Protein AF-0000000085984345 (afdb_homodimer)

Radius of gyration: 31.57 Å; Cα contacts (8 Å, |Δi|>4): 1720; chains: 2; bounding box: 68×81×98 Å

Foldseek 3Di:
DDDQLPFEEEEEALFLLRLLLLLLSLVVNHAYEYEAQADDLVPDDPDQFQFDKFKAFPLLQVLCVSSPNDPVNVCVFWAWAQWAWEAFQVGDIDTDGPDPVRDTIIIHTRSVSSVVSNVSSVVRPRYDYHYNKAWDDADQVFQKTWIAHNVGDIDIDGGQAYEYPHAQPTPHVVRVVPDPPKDKDKDWDQKFKAKAKFAAPPVQAAPDDQNHWYKQADQFKIKIWHHGPRRMIIMMIIGGPVVLVVPPDLVSVVVVCNRRPVVVCVRRDSVRSSVRSVVDDTDIAMFMAMPAQARQLYYGYAFNSHTRADPLLSCRSSLRSSLSVLLSVLCVVVVNPSRRSSVVSRVPRRVLSVLVRVVSVVSVVLSNCVVPPVSVVVVVVLVVVCVVVVPQRDDLSCPVRHHPDRNVVSVVSVVVVVVVVVVVVVVVVVVVVVVVVVVVVVVVVVD/DDDQLNFEEEEEALFLLRLLLLLLSLVVNHAYEYEAQADDLVPDDPDFPLFDKFKAFPLLQVLCVSSPNDPVNVCVWWAWAQWAWEAFQVGDIDTDGPDPVRDTIIIHTRSVSSVVSNVSSVVRPRYHYHYNKAWDAADQVFQKTWIAHNVRDIDIDGGQAYEYPHAQPTPHVVRVVPDPPKDKDKDWDQKFKGKAKFAADPVQAAPDDQNHWYKQADQFKIKIWHHGPRRMIIMMIIGGPVVLVVPPDLVSVVVVCNRRPVVVCVRRDSVRSSVRSVVDDTDMAMFMAMPAQARQLYYGYAFNSHTRADPLLSCRSSLRSSLSVLLSVLCVVVVNPSRRSSVVSRVPRRVLSVLVRVVSVVSVVLSNCVVPPVSVVVVVVLVVVCVVVVPQRDDLSCCVRHHPDRNVVSVVSVVVVVVVVVVVVVVVVVVVVVVVVVVVVVVVVVD

pLDDT: mean 86.75, std 11.7, range [40.88, 98.38]

Secondary structure (DSSP, 8-state):
---GGG-EEEEE--SHHHHHHHHHHHHTT-EEEEEESS--GGGS---GGG---EEE-HHHHHHHHHTT--HHHHHTTEEEE-EEEEE-TTS-EEEEES-TT---EEEE-HHHHHHHHHHHHHTSTTEEEEES-EEEEEETTTTEEEEE-TTS-EEEEE-SEEEE---TT-HHHHHHHTSTT-EEEEEEEEEEEEEEEEPPPTTS--SS-TTEEEEEE-SS-EEEEEE-TTS-EEEEEEEEHHHHHH--SHHHHHHHHHHH-HHHHHHH-HHHHHHHHHTSPPEEEEEEEEE-SEETTTEEE-THHHH---TTSS-HHHHHHHHHHHHHHHHHHTTT-HHHHHHHHHHHHHHHHHHHHHHHHHHHHHHHTTT-HHHHHHHHHHHHHHHH-TTT---HHHHHHH----HHHHHHHHHHHHHHHHHHHHHHHHHHHHHHHHHHHHHHTT-/---GGG-EEEEE--SHHHHHHHHHHHHTT-EEEEE-SS--GGGS---TTS---EEE-HHHHHHHHHTT--HHHHHTTEEEE-EEEEE-TTS-EEEEES-TT---EEEE-HHHHHHHHHHHHHTSTTEEEE-S-EEEEEETTTTEEEEE-TTS-EEEEE-SEEEE---TT-HHHHHHHTSTT-EEEEEEEEEEEEEEEEPPPTTS--SS-TTEEEEEE-SS-EEEEEE-TTS-EEEEEEEEHHHHHH--SHHHHHHHHHHH-HHHHHHH-HHHHHHHHHTSPPEEEEEEEEE-SEETTTEEE-THHHH---TTSS-HHHHHHHHHHHHHHHHHHTTT-HHHHHHHHHHHHHHHHHHHHHHHHHHHHHHHTTT-HHHHHHHHHHHHHHHH-TTT---HHHHHHH----HHHHHHHHHHHHHHHHHHHHHHHHHHHHHHHHHHHHHHTT-

InterPro domains:
  IPR002938 FAD-binding domain [PF01494] (7-332)
  IPR036188 FAD/NAD(P)-binding domain superfamily [G3DSA:3.50.50.60] (2-369)
  IPR036188 FAD/NAD(P)-binding domain superfamily [SSF51905] (7-394)

Nearest PDB structures (foldseek):
  6lke-assembly1_B  TM=9.687E-01  e=5.334E-51  Rattus norvegicus
  6lkd-assembly1_A  TM=9.455E-01  e=2.409E-50  Rattus norvegicus
  6lke-assembly1_A  TM=9.393E-01  e=3.614E-50  Rattus norvegicus
  6fp1-assembly2_B  TM=9.325E-01  e=5.850E-42  Pseudomonas fluorescens
  6fph-assembly2_B  TM=9.298E-01  e=3.898E-42  Pseudomonas fluorescens

Sequence (894 aa):
MNDQKDIQVTIIGGGLVGSLCAFMLGNKGIRVKLYEMREDIRHTKVTQGRRMNLALSERGMSALRLVGIKDEDIRKFTIPVRGRILHSRNGERVPFSSDRKGRCFYSVVRKKLNEVLLEAAEKSPNVKFFYKHKFLSCCFKTGRYQVQRPDGKVIEDSTDLLIGCDGAYSAVRQQMVKMSRFDYNQSYFEQGYIELGFPTTADGQFAMEADYLHFWPREQMMMTALPNNNGTYTASLFMPFEMFEQINTPEKLLQLFSDNFPDAISLIGREKLVTDFFNTSPYAMVSIKCNSYHVEDKVLILGDAAHAMLPFGFQGMNAGFEDCEILSELLTTHNYDLRKVLTAFTKNRQKDAEVMCDLAKTNYNVMKLHTSKKFLLRNKLDVLLNTIFPKSWILLNSEITFSKRRYSQCLARKQAQDKFLSIMLWLVKIVGLFIFAAITMRYGSSHMNDQKDIQVTIIGGGLVGSLCAFMLGNKGIRVKLYEMREDIRHTKVTQGRRMNLALSERGMSALRLVGIKDEDIRKFTIPVRGRILHSRNGERVPFSSDRKGRCFYSVVRKKLNEVLLEAAEKSPNVKFFYKHKFLSCCFKTGRYQVQRPDGKVIEDSTDLLIGCDGAYSAVRQQMVKMSRFDYNQSYFEQGYIELGFPTTADGQFAMEADYLHFWPREQMMMTALPNNNGTYTASLFMPFEMFEQINTPEKLLQLFSDNFPDAISLIGREKLVTDFFNTSPYAMVSIKCNSYHVEDKVLILGDAAHAMLPFGFQGMNAGFEDCEILSELLTTHNYDLRKVLTAFTKNRQKDAEVMCDLAKTNYNVMKLHTSKKFLLRNKLDVLLNTIFPKSWILLNSEITFSKRRYSQCLARKQAQDKFLSIMLWLVKIVGLFIFAAITMRYGSSH

Organism: Nephila pilipes (NCBI:txid299642)

Solvent-accessible surface area (backbone atoms only — not comparable to full-atom values): 45156 Å² total; per-residue (Å²): 121,62,55,53,68,73,40,39,35,35,34,37,22,66,44,63,47,25,22,46,39,46,30,47,40,21,74,68,49,21,35,33,40,38,31,17,54,52,69,62,68,88,76,47,80,82,63,88,85,68,56,63,62,40,50,41,29,46,36,26,49,51,31,39,42,73,68,66,48,48,69,71,64,51,53,71,63,32,35,60,28,45,26,35,30,40,39,47,68,86,62,50,72,47,79,41,75,62,37,91,85,66,54,63,37,28,28,30,50,40,63,59,54,36,48,53,34,44,55,58,19,58,68,32,90,35,36,45,79,39,62,31,23,35,76,72,50,69,39,69,88,76,24,34,35,35,33,29,40,80,87,64,52,74,45,74,51,72,37,55,29,37,36,27,24,43,29,75,78,21,60,59,48,55,59,47,60,73,39,84,80,36,29,36,36,37,43,50,52,76,40,22,34,41,70,40,67,30,50,46,37,98,86,58,37,56,72,56,75,60,44,29,36,37,34,35,64,34,85,72,34,35,36,37,33,40,42,44,86,80,24,28,28,44,26,41,40,34,34,38,50,70,57,59,67,66,50,79,45,67,66,53,45,52,49,49,35,54,70,59,37,45,64,53,43,72,55,40,31,66,68,54,47,47,50,45,53,75,72,49,74,70,40,82,41,51,33,36,42,51,39,67,42,43,45,74,50,22,35,36,40,39,29,35,34,37,43,16,36,45,78,57,58,52,38,52,67,19,51,16,29,36,46,44,42,52,48,53,51,35,35,62,74,48,56,53,38,48,52,61,28,40,52,49,46,33,69,65,42,46,62,26,48,48,43,45,37,52,48,13,56,52,36,42,58,48,51,40,36,60,77,35,67,68,50,46,48,51,49,50,47,50,50,49,43,19,68,75,32,57,85,77,36,67,55,61,68,47,45,61,38,70,32,81,61,52,47,48,55,50,48,51,52,44,51,50,51,47,51,50,49,50,50,49,49,50,47,50,49,49,50,46,48,50,51,49,50,53,49,48,52,58,57,50,71,72,105,123,62,55,52,70,75,40,37,34,34,34,38,21,66,44,61,49,25,22,46,39,46,27,48,40,20,74,69,50,22,35,31,41,37,31,18,53,52,69,62,69,86,75,48,78,84,64,91,84,70,60,63,64,37,50,42,28,46,37,26,49,51,30,39,42,70,67,65,48,50,70,71,64,51,52,72,62,32,36,60,27,44,27,34,30,39,39,47,67,86,64,49,73,47,78,41,74,63,38,92,85,65,53,63,36,28,28,29,48,41,62,60,55,35,47,54,34,44,54,58,20,58,70,31,89,35,34,44,82,39,63,32,23,37,75,71,49,69,41,69,88,74,24,35,36,34,35,28,41,78,86,66,52,73,44,76,51,72,37,56,29,37,36,26,24,44,30,75,78,22,61,58,47,56,60,48,59,73,40,83,80,36,29,37,35,37,42,49,52,75,40,22,33,42,69,42,67,29,49,45,39,97,87,56,38,55,72,58,76,60,43,29,36,38,33,35,65,35,85,74,34,36,36,38,32,39,42,44,87,78,24,28,29,44,26,41,41,36,34,38,49,71,58,58,66,67,49,79,45,66,66,52,44,53,48,52,34,55,69,59,35,44,65,52,43,73,56,39,30,67,67,53,47,47,51,45,53,75,72,48,74,69,39,81,42,52,32,36,41,52,40,65,43,43,45,74,52,20,35,35,40,38,29,36,34,37,43,17,38,43,79,57,60,50,40,51,67,21,52,15,29,35,45,44,43,51,50,55,52,35,36,63,75,47,57,54,37,47,52,60,28,39,52,49,45,32,69,66,42,45,61,27,48,47,45,46,38,52,48,14,57,54,36,43,58,49,52,40,35,60,77,35,65,69,49,47,49,50,48,50,48,50,49,48,44,18,68,75,31,57,87,78,37,66,55,61,67,47,44,60,40,69,32,79,61,54,47,48,55,50,50,52,52,44,51,50,52,49,51,50,51,50,49,49,50,48,48,49,48,51,52,47,50,50,50,49,50,52,50,49,53,59,58,51,72,72,105

Structure (mmCIF, N/CA/C/O backbone):
data_AF-0000000085984345-model_v1
#
loop_
_entity.id
_entity.type
_entity.pdbx_description
1 polymer 'Kynurenine 3-monooxygenase'
#
loop_
_atom_site.group_PDB
_atom_site.id
_atom_site.type_symbol
_atom_site.label_atom_id
_atom_site.label_alt_id
_atom_site.label_comp_id
_atom_site.label_asym_id
_atom_site.label_entity_id
_atom_site.label_seq_id
_atom_site.pdbx_PDB_ins_code
_atom_site.Cartn_x
_atom_site.Cartn_y
_atom_site.Cartn_z
_atom_site.occupancy
_atom_site.B_iso_or_equiv
_atom_site.auth_seq_id
_atom_site.auth_comp_id
_atom_site.auth_asym_id
_atom_site.auth_atom_id
_atom_site.pdbx_PDB_model_num
ATOM 1 N N . MET A 1 1 ? -35.125 -10.203 -10.977 1 44.66 1 MET A N 1
ATOM 2 C CA . MET A 1 1 ? -34.188 -11.305 -11.133 1 44.66 1 MET A CA 1
ATOM 3 C C . MET A 1 1 ? -33.531 -11.273 -12.516 1 44.66 1 MET A C 1
ATOM 5 O O . MET A 1 1 ? -34.25 -11.305 -13.531 1 44.66 1 MET A O 1
ATOM 9 N N . ASN A 1 2 ? -32.469 -10.617 -12.602 1 59.81 2 ASN A N 1
ATOM 10 C CA . ASN A 1 2 ? -31.891 -10.492 -13.945 1 59.81 2 ASN A CA 1
ATOM 11 C C . ASN A 1 2 ? -31.594 -11.859 -14.555 1 59.81 2 ASN A C 1
ATOM 13 O O . ASN A 1 2 ? -31.125 -12.766 -13.867 1 59.81 2 ASN A O 1
ATOM 17 N N . ASP A 1 3 ? -32.281 -12.148 -15.586 1 75.81 3 ASP A N 1
ATOM 18 C CA . ASP A 1 3 ? -31.938 -13.359 -16.328 1 75.81 3 ASP A CA 1
ATOM 19 C C . ASP A 1 3 ? -30.469 -13.359 -16.734 1 75.81 3 ASP A C 1
ATOM 21 O O . ASP A 1 3 ? -29.938 -12.359 -17.219 1 75.81 3 ASP A O 1
ATOM 25 N N . GLN A 1 4 ? -29.75 -14.391 -16.25 1 79.5 4 GLN A N 1
ATOM 26 C CA . GLN A 1 4 ? -28.328 -14.539 -16.5 1 79.5 4 GLN A CA 1
ATOM 27 C C . GLN A 1 4 ? -27.984 -14.258 -17.969 1 79.5 4 GLN A C 1
ATOM 29 O O . GLN A 1 4 ? -26.922 -13.727 -18.266 1 79.5 4 GLN A O 1
ATOM 34 N N . LYS A 1 5 ? -28.922 -14.586 -18.812 1 79.88 5 LYS A N 1
ATOM 35 C CA . LYS A 1 5 ? -28.656 -14.414 -20.234 1 79.88 5 LYS A CA 1
ATOM 36 C C . LYS A 1 5 ? -28.594 -12.938 -20.609 1 79.88 5 LYS A C 1
ATOM 38 O O . LYS A 1 5 ? -28.031 -12.578 -21.641 1 79.88 5 LYS A O 1
ATOM 43 N N . ASP A 1 6 ? -29.047 -12.164 -19.75 1 86.31 6 ASP A N 1
ATOM 44 C CA . ASP A 1 6 ? -29.109 -10.734 -20.047 1 86.31 6 ASP A CA 1
ATOM 45 C C . ASP A 1 6 ? -27.891 -10 -19.484 1 86.31 6 ASP A C 1
ATOM 47 O O . ASP A 1 6 ? -27.719 -8.805 -19.734 1 86.31 6 ASP A O 1
ATOM 51 N N . ILE A 1 7 ? -27.078 -10.766 -18.844 1 92.69 7 ILE A N 1
ATOM 52 C CA . ILE A 1 7 ? -25.938 -10.141 -18.203 1 92.69 7 ILE A CA 1
ATOM 53 C C . ILE A 1 7 ? -24.734 -10.172 -19.156 1 92.69 7 ILE A C 1
ATOM 55 O O . ILE A 1 7 ? -24.422 -11.219 -19.75 1 92.69 7 ILE A O 1
ATOM 59 N N . GLN A 1 8 ? -24.188 -9.086 -19.375 1 95.69 8 GLN A N 1
ATOM 60 C CA . GLN A 1 8 ? -22.969 -8.977 -20.172 1 95.69 8 GLN A CA 1
ATOM 61 C C . GLN A 1 8 ? -21.766 -8.711 -19.281 1 95.69 8 GLN A C 1
ATOM 63 O O . GLN A 1 8 ? -21.766 -7.777 -18.469 1 95.69 8 GLN A O 1
ATOM 68 N N . VAL A 1 9 ? -20.766 -9.562 -19.438 1 97.62 9 VAL A N 1
ATOM 69 C CA . VAL A 1 9 ? -19.562 -9.422 -18.641 1 97.62 9 VAL A CA 1
ATOM 70 C C . VAL A 1 9 ? -18.359 -9.195 -19.562 1 97.62 9 VAL A C 1
ATOM 72 O O . VAL A 1 9 ? -18.234 -9.836 -20.594 1 97.62 9 VAL A O 1
ATOM 75 N N . THR A 1 10 ? -17.562 -8.258 -19.203 1 98 10 THR A N 1
ATOM 76 C CA . THR A 1 10 ? -16.312 -8.016 -19.922 1 98 10 THR A CA 1
ATOM 77 C C . THR A 1 10 ? -15.125 -8.367 -19.031 1 98 10 THR A C 1
ATOM 79 O O . THR A 1 10 ? -15.008 -7.887 -17.906 1 98 10 THR A O 1
ATOM 82 N N . ILE A 1 11 ? -14.258 -9.211 -19.547 1 98.25 11 ILE A N 1
ATOM 83 C CA . ILE A 1 11 ? -13.07 -9.633 -18.812 1 98.25 11 ILE A CA 1
ATOM 84 C C . ILE A 1 11 ? -11.828 -9.016 -19.453 1 98.25 11 ILE A C 1
ATOM 86 O O . ILE A 1 11 ? -11.648 -9.094 -20.672 1 98.25 11 ILE A O 1
ATOM 90 N N . ILE A 1 12 ? -11.031 -8.375 -18.625 1 98.12 12 ILE A N 1
ATOM 91 C CA . ILE A 1 12 ? -9.766 -7.809 -19.094 1 98.12 12 ILE A CA 1
ATOM 92 C C . ILE A 1 12 ? -8.609 -8.719 -18.688 1 98.12 12 ILE A C 1
ATOM 94 O O . ILE A 1 12 ? -8.305 -8.859 -17.5 1 98.12 12 ILE A O 1
ATOM 98 N N . GLY A 1 13 ? -7.938 -9.312 -19.641 1 96.62 13 GLY A N 1
ATOM 99 C CA . GLY A 1 13 ? -6.836 -10.227 -19.391 1 96.62 13 GLY A CA 1
ATOM 100 C C . GLY A 1 13 ? -7.172 -11.664 -19.719 1 96.62 13 GLY A C 1
ATOM 101 O O . GLY A 1 13 ? -8.062 -12.258 -19.109 1 96.62 13 GLY A O 1
ATOM 102 N N . GLY A 1 14 ? -6.465 -12.172 -20.625 1 94.19 14 GLY A N 1
ATOM 103 C CA . GLY A 1 14 ? -6.68 -13.555 -21.031 1 94.19 14 GLY A CA 1
ATOM 104 C C . GLY A 1 14 ? -5.621 -14.5 -20.5 1 94.19 14 GLY A C 1
ATOM 105 O O . GLY A 1 14 ? -5.152 -15.383 -21.219 1 94.19 14 GLY A O 1
ATOM 106 N N . GLY A 1 15 ? -5.184 -14.25 -19.328 1 93.06 15 GLY A N 1
ATOM 107 C CA . GLY A 1 15 ? -4.289 -15.188 -18.656 1 93.06 15 GLY A CA 1
ATOM 108 C C . GLY A 1 15 ? -5.008 -16.391 -18.078 1 93.06 15 GLY A C 1
ATOM 109 O O . GLY A 1 15 ? -6.137 -16.688 -18.469 1 93.06 15 GLY A O 1
ATOM 110 N N . LEU A 1 16 ? -4.371 -17.062 -17.141 1 93.94 16 LEU A N 1
ATOM 111 C CA . LEU A 1 16 ? -4.926 -18.281 -16.578 1 93.94 16 LEU A CA 1
ATOM 112 C C . LEU A 1 16 ? -6.266 -18.016 -15.898 1 93.94 16 LEU A C 1
ATOM 114 O O . LEU A 1 16 ? -7.266 -18.656 -16.219 1 93.94 16 LEU A O 1
ATOM 118 N N . VAL A 1 17 ? -6.309 -17.047 -15.07 1 96.88 17 VAL A N 1
ATOM 119 C CA . VAL A 1 17 ? -7.508 -16.766 -14.289 1 96.88 17 VAL A CA 1
ATOM 120 C C . VAL A 1 17 ? -8.594 -16.188 -15.195 1 96.88 17 VAL A C 1
ATOM 122 O O . VAL A 1 17 ? -9.766 -16.531 -15.062 1 96.88 17 VAL A O 1
ATOM 125 N N . GLY A 1 18 ? -8.219 -15.305 -16.109 1 97.56 18 GLY A N 1
ATOM 126 C CA . GLY A 1 18 ? -9.172 -14.727 -17.031 1 97.56 18 GLY A CA 1
ATOM 127 C C . GLY A 1 18 ? -9.836 -15.758 -17.922 1 97.56 18 GLY A C 1
ATOM 128 O O . GLY A 1 18 ? -11.047 -15.727 -18.141 1 97.56 18 GLY A O 1
ATOM 129 N N . SER A 1 19 ? -9.055 -16.656 -18.469 1 96.31 19 SER A N 1
ATOM 130 C CA . SER A 1 19 ? -9.578 -17.703 -19.344 1 96.31 19 SER A CA 1
ATOM 131 C C . SER A 1 19 ? -10.508 -18.641 -18.594 1 96.31 19 SER A C 1
ATOM 133 O O . SER A 1 19 ? -11.555 -19.031 -19.109 1 96.31 19 SER A O 1
ATOM 135 N N . LEU A 1 20 ? -10.055 -19.016 -17.422 1 97.06 20 LEU A N 1
ATOM 136 C CA . LEU A 1 20 ? -10.914 -19.875 -16.609 1 97.06 20 LEU A CA 1
ATOM 137 C C . LEU A 1 20 ? -12.227 -19.172 -16.266 1 97.06 20 LEU A C 1
ATOM 139 O O . LEU A 1 20 ? -13.289 -19.797 -16.312 1 97.06 20 LEU A O 1
ATOM 143 N N . CYS A 1 21 ? -12.133 -17.922 -15.906 1 97.88 21 CYS A N 1
ATOM 144 C CA . CYS A 1 21 ? -13.312 -17.125 -15.57 1 97.88 21 CYS A CA 1
ATOM 145 C C . CYS A 1 21 ? -14.266 -17.047 -16.75 1 97.88 21 CYS A C 1
ATOM 147 O O . CYS A 1 21 ? -15.477 -17.188 -16.594 1 97.88 21 CYS A O 1
ATOM 149 N N . ALA A 1 22 ? -13.734 -16.766 -17.891 1 97.44 22 ALA A N 1
ATOM 150 C CA . ALA A 1 22 ? -14.539 -16.688 -19.109 1 97.44 22 ALA A CA 1
ATOM 151 C C . ALA A 1 22 ? -15.266 -18 -19.375 1 97.44 22 ALA A C 1
ATOM 153 O O . ALA A 1 22 ? -16.453 -18 -19.719 1 97.44 22 ALA A O 1
ATOM 154 N N . PHE A 1 23 ? -14.508 -19.047 -19.281 1 96.12 23 PHE A N 1
ATOM 155 C CA . PHE A 1 23 ? -15.078 -20.375 -19.5 1 96.12 23 PHE A CA 1
ATOM 156 C C . PHE A 1 23 ? -16.203 -20.641 -18.5 1 96.12 23 PHE A C 1
ATOM 158 O O . PHE A 1 23 ? -17.281 -21.094 -18.906 1 96.12 23 PHE A O 1
ATOM 165 N N . MET A 1 24 ? -15.977 -20.391 -17.266 1 96.56 24 MET A N 1
ATOM 166 C CA . MET A 1 24 ? -16.938 -20.625 -16.188 1 96.56 24 MET A CA 1
ATOM 167 C C . MET A 1 24 ? -18.219 -19.812 -16.422 1 96.56 24 MET A C 1
ATOM 169 O O . MET A 1 24 ? -19.312 -20.359 -16.328 1 96.56 24 MET A O 1
ATOM 173 N N . LEU A 1 25 ? -18.094 -18.562 -16.719 1 96.62 25 LEU A N 1
ATOM 174 C CA . LEU A 1 25 ? -19.234 -17.688 -16.938 1 96.62 25 LEU A CA 1
ATOM 175 C C . LEU A 1 25 ? -19.984 -18.078 -18.203 1 96.62 25 LEU A C 1
ATOM 177 O O . LEU A 1 25 ? -21.219 -18.078 -18.219 1 96.62 25 LEU A O 1
ATOM 181 N N . GLY A 1 26 ? -19.234 -18.328 -19.234 1 95.06 26 GLY A N 1
ATOM 182 C CA . GLY A 1 26 ? -19.859 -18.797 -20.469 1 95.06 26 GLY A CA 1
ATOM 183 C C . GLY A 1 26 ? -20.703 -20.031 -20.281 1 95.06 26 GLY A C 1
ATOM 184 O O . GLY A 1 26 ? -21.797 -20.141 -20.828 1 95.06 26 GLY A O 1
ATOM 185 N N . ASN A 1 27 ? -20.172 -20.969 -19.562 1 92.81 27 ASN A N 1
ATOM 186 C CA . ASN A 1 27 ? -20.875 -22.203 -19.266 1 92.81 27 ASN A CA 1
ATOM 187 C C . ASN A 1 27 ? -22.172 -21.938 -18.516 1 92.81 27 ASN A C 1
ATOM 189 O O . ASN A 1 27 ? -23.125 -22.719 -18.609 1 92.81 27 ASN A O 1
ATOM 193 N N . LYS A 1 28 ? -22.234 -20.891 -17.812 1 93.12 28 LYS A N 1
ATOM 194 C CA . LYS A 1 28 ? -23.438 -20.531 -17.047 1 93.12 28 LYS A CA 1
ATOM 195 C C . LYS A 1 28 ? -24.422 -19.766 -17.906 1 93.12 28 LYS A C 1
ATOM 197 O O . LYS A 1 28 ? -25.5 -19.375 -17.438 1 93.12 28 LYS A O 1
ATOM 202 N N . GLY A 1 29 ? -24.047 -19.484 -19.141 1 93 29 GLY A N 1
ATOM 203 C CA . GLY A 1 29 ? -24.953 -18.844 -20.078 1 93 29 GLY A CA 1
ATOM 204 C C . GLY A 1 29 ? -24.781 -17.328 -20.141 1 93 29 GLY A C 1
ATOM 205 O O . GLY A 1 29 ? -25.609 -16.625 -20.734 1 93 29 GLY A O 1
ATOM 206 N N . ILE A 1 30 ? -23.797 -16.797 -19.5 1 95.94 30 ILE A N 1
ATOM 207 C CA . ILE A 1 30 ? -23.547 -15.359 -19.484 1 95.94 30 ILE A CA 1
ATOM 208 C C . ILE A 1 30 ? -22.75 -14.969 -20.734 1 95.94 30 ILE A C 1
ATOM 210 O O . ILE A 1 30 ? -21.844 -15.688 -21.141 1 95.94 30 ILE A O 1
ATOM 214 N N . ARG A 1 31 ? -23.109 -13.898 -21.312 1 96.44 31 ARG A N 1
ATOM 215 C CA . ARG A 1 31 ? -22.344 -13.391 -22.453 1 96.44 31 ARG A CA 1
ATOM 216 C C . ARG A 1 31 ? -21.047 -12.727 -21.984 1 96.44 31 ARG A C 1
ATOM 218 O O . ARG A 1 31 ? -21.078 -11.836 -21.125 1 96.44 31 ARG A O 1
ATOM 225 N N . VAL A 1 32 ? -19.953 -13.188 -22.562 1 97.62 32 VAL A N 1
ATOM 226 C CA . VAL A 1 32 ? -18.656 -12.734 -22.062 1 97.62 32 VAL A CA 1
ATOM 227 C C . VAL A 1 32 ? -17.812 -12.188 -23.234 1 97.62 32 VAL A C 1
ATOM 229 O O . VAL A 1 32 ? -17.734 -12.812 -24.281 1 97.62 32 VAL A O 1
ATOM 232 N N . LYS A 1 33 ? -17.297 -11.016 -23.078 1 97.44 33 LYS A N 1
ATOM 233 C CA . LYS A 1 33 ? -16.234 -10.477 -23.922 1 97.44 33 LYS A CA 1
ATOM 234 C C . LYS A 1 33 ? -14.898 -10.469 -23.203 1 97.44 33 LYS A C 1
ATOM 236 O O . LYS A 1 33 ? -14.773 -9.906 -22.109 1 97.44 33 LYS A O 1
ATOM 241 N N . LEU A 1 34 ? -13.898 -11.117 -23.75 1 97.75 34 LEU A N 1
ATOM 242 C CA . LEU A 1 34 ? -12.578 -11.164 -23.141 1 97.75 34 LEU A CA 1
ATOM 243 C C . LEU A 1 34 ? -11.562 -10.414 -23.984 1 97.75 34 LEU A C 1
ATOM 245 O O . LEU A 1 34 ? -11.406 -10.711 -25.172 1 97.75 34 LEU A O 1
ATOM 249 N N . TYR A 1 35 ? -10.93 -9.422 -23.406 1 97.12 35 TYR A N 1
ATOM 250 C CA . TYR A 1 35 ? -9.898 -8.641 -24.078 1 97.12 35 TYR A CA 1
ATOM 251 C C . TYR A 1 35 ? -8.516 -9.016 -23.578 1 97.12 35 TYR A C 1
ATOM 253 O O . TYR A 1 35 ? -8.297 -9.148 -22.375 1 97.12 35 TYR A O 1
ATOM 261 N N . GLU A 1 36 ? -7.613 -9.242 -24.422 1 95.62 36 GLU A N 1
ATOM 262 C CA . GLU A 1 36 ? -6.207 -9.516 -24.141 1 95.62 36 GLU A CA 1
ATOM 263 C C . GLU A 1 36 ? -5.289 -8.609 -24.969 1 95.62 36 GLU A C 1
ATOM 265 O O . GLU A 1 36 ? -5.477 -8.469 -26.172 1 95.62 36 GLU A O 1
ATOM 270 N N . MET A 1 37 ? -4.391 -7.973 -24.266 1 93.56 37 MET A N 1
ATOM 271 C CA . MET A 1 37 ? -3.506 -7.016 -24.922 1 93.56 37 MET A CA 1
ATOM 272 C C . MET A 1 37 ? -2.516 -7.734 -25.828 1 93.56 37 MET A C 1
ATOM 274 O O . MET A 1 37 ? -2.141 -7.211 -26.891 1 93.56 37 MET A O 1
ATOM 278 N N . ARG A 1 38 ? -2.088 -8.875 -25.469 1 89.31 38 ARG A N 1
ATOM 279 C CA . ARG A 1 38 ? -1.089 -9.625 -26.219 1 89.31 38 ARG A CA 1
ATOM 280 C C . ARG A 1 38 ? -1.738 -10.43 -27.344 1 89.31 38 ARG A C 1
ATOM 282 O O . ARG A 1 38 ? -2.965 -10.5 -27.438 1 89.31 38 ARG A O 1
ATOM 289 N N . GLU A 1 39 ? -0.853 -10.977 -28.078 1 89.56 39 GLU A N 1
ATOM 290 C CA . GLU A 1 39 ? -1.319 -11.891 -29.125 1 89.56 39 GLU A CA 1
ATOM 291 C C . GLU A 1 39 ? -1.72 -13.242 -28.547 1 89.56 39 GLU A C 1
ATOM 293 O O . GLU A 1 39 ? -1.398 -13.547 -27.391 1 89.56 39 GLU A O 1
ATOM 298 N N . ASP A 1 40 ? -2.389 -13.953 -29.391 1 88.06 40 ASP A N 1
ATOM 299 C CA . ASP A 1 40 ? -2.797 -15.289 -29 1 88.06 40 ASP A CA 1
ATOM 300 C C . ASP A 1 40 ? -1.583 -16.156 -28.672 1 88.06 40 ASP A C 1
ATOM 302 O O . ASP A 1 40 ? -0.758 -16.438 -29.547 1 88.06 40 ASP A O 1
ATOM 306 N N . ILE A 1 41 ? -1.482 -16.484 -27.422 1 80.12 41 ILE A N 1
ATOM 307 C CA . ILE A 1 41 ? -0.326 -17.219 -26.906 1 80.12 41 ILE A CA 1
ATOM 308 C C . ILE A 1 41 ? -0.181 -18.547 -27.641 1 80.12 41 ILE A C 1
ATOM 310 O O . ILE A 1 41 ? 0.907 -19.125 -27.688 1 80.12 41 ILE A O 1
ATOM 314 N N . ARG A 1 42 ? -1.181 -19.141 -28.266 1 81.81 42 ARG A N 1
ATOM 315 C CA . ARG A 1 42 ? -1.172 -20.406 -28.984 1 81.81 42 ARG A CA 1
ATOM 316 C C . ARG A 1 42 ? -0.402 -20.297 -30.297 1 81.81 42 ARG A C 1
ATOM 318 O O . ARG A 1 42 ? 0.084 -21.312 -30.812 1 81.81 42 ARG A O 1
ATOM 325 N N . HIS A 1 43 ? -0.28 -19.094 -30.625 1 81.5 43 HIS A N 1
ATOM 326 C CA . HIS A 1 43 ? 0.394 -18.906 -31.891 1 81.5 43 HIS A CA 1
ATOM 327 C C . HIS A 1 43 ? 1.777 -18.297 -31.703 1 81.5 43 HIS A C 1
ATOM 329 O O . HIS A 1 43 ? 2.451 -17.953 -32.688 1 81.5 43 HIS A O 1
ATOM 335 N N . THR A 1 44 ? 2.113 -17.969 -30.547 1 70.25 44 THR A N 1
ATOM 336 C CA . THR A 1 44 ? 3.393 -17.312 -30.297 1 70.25 44 THR A CA 1
ATOM 337 C C . THR A 1 44 ? 4.418 -18.328 -29.781 1 70.25 44 THR A C 1
ATOM 339 O O . THR A 1 44 ? 4.066 -19.281 -29.078 1 70.25 44 THR A O 1
ATOM 342 N N . LYS A 1 45 ? 5.695 -18.203 -30.422 1 60.5 45 LYS A N 1
ATOM 343 C CA . LYS A 1 45 ? 6.812 -18.969 -29.875 1 60.5 45 LYS A CA 1
ATOM 344 C C . LYS A 1 45 ? 7.145 -18.516 -28.453 1 60.5 45 LYS A C 1
ATOM 346 O O . LYS A 1 45 ? 6.992 -17.344 -28.109 1 60.5 45 LYS A O 1
ATOM 351 N N . VAL A 1 46 ? 7.18 -19.5 -27.5 1 54.09 46 VAL A N 1
ATOM 352 C CA . VAL A 1 46 ? 7.34 -19.312 -26.062 1 54.09 46 VAL A CA 1
ATOM 353 C C . VAL A 1 46 ? 8.477 -18.328 -25.797 1 54.09 46 VAL A C 1
ATOM 355 O O . VAL A 1 46 ? 9.602 -18.516 -26.266 1 54.09 46 VAL A O 1
ATOM 358 N N . THR A 1 47 ? 8.102 -17.141 -25.609 1 48.69 47 THR A N 1
ATOM 359 C CA . THR A 1 47 ? 9.156 -16.219 -25.172 1 48.69 47 THR A CA 1
ATOM 360 C C . THR A 1 47 ? 9.695 -16.641 -23.812 1 48.69 47 THR A C 1
ATOM 362 O O . THR A 1 47 ? 8.961 -17.203 -22.984 1 48.69 47 THR A O 1
ATOM 365 N N . GLN A 1 48 ? 11.055 -16.859 -23.562 1 47.22 48 GLN A N 1
ATOM 366 C CA . GLN A 1 48 ? 11.906 -17.281 -22.453 1 47.22 48 GLN A CA 1
ATOM 367 C C . GLN A 1 48 ? 11.328 -16.844 -21.109 1 47.22 48 GLN A C 1
ATOM 369 O O . GLN A 1 48 ? 11.422 -17.578 -20.125 1 47.22 48 GLN A O 1
ATOM 374 N N . GLY A 1 49 ? 10.5 -15.75 -20.797 1 47.28 49 GLY A N 1
ATOM 375 C CA . GLY A 1 49 ? 10.344 -15.078 -19.516 1 47.28 49 GLY A CA 1
ATOM 376 C C . GLY A 1 49 ? 9.078 -15.484 -18.781 1 47.28 49 GLY A C 1
ATOM 377 O O . GLY A 1 49 ? 8.906 -15.148 -17.594 1 47.28 49 GLY A O 1
ATOM 378 N N . ARG A 1 50 ? 8.219 -16.219 -19.375 1 52.81 50 ARG A N 1
ATOM 379 C CA . ARG A 1 50 ? 6.926 -16.438 -18.734 1 52.81 50 ARG A CA 1
ATOM 380 C C . ARG A 1 50 ? 6.602 -17.922 -18.656 1 52.81 50 ARG A C 1
ATOM 382 O O . ARG A 1 50 ? 5.441 -18.328 -18.781 1 52.81 50 ARG A O 1
ATOM 389 N N . ARG A 1 51 ? 7.852 -18.688 -18.234 1 55.16 51 ARG A N 1
ATOM 390 C CA . ARG A 1 51 ? 7.812 -20.141 -18.375 1 55.16 51 ARG A CA 1
ATOM 391 C C . ARG A 1 51 ? 7.73 -20.812 -17 1 55.16 51 ARG A C 1
ATOM 393 O O . ARG A 1 51 ? 7.883 -22.031 -16.891 1 55.16 51 ARG A O 1
ATOM 400 N N . MET A 1 52 ? 7.492 -19.828 -15.93 1 60.31 52 MET A N 1
ATOM 401 C CA . MET A 1 52 ? 7.605 -20.469 -14.617 1 60.31 52 MET A CA 1
ATOM 402 C C . MET A 1 52 ? 6.609 -21.609 -14.492 1 60.31 52 MET A C 1
ATOM 404 O O . MET A 1 52 ? 5.434 -21.453 -14.828 1 60.31 52 MET A O 1
ATOM 408 N N . ASN A 1 53 ? 7.156 -22.734 -14.258 1 70.31 53 ASN A N 1
ATOM 409 C CA . ASN A 1 53 ? 6.301 -23.859 -13.898 1 70.31 53 ASN A CA 1
ATOM 410 C C . ASN A 1 53 ? 5.418 -23.531 -12.695 1 70.31 53 ASN A C 1
ATOM 412 O O . ASN A 1 53 ? 5.805 -22.734 -11.836 1 70.31 53 ASN A O 1
ATOM 416 N N . LEU A 1 54 ? 4.266 -24.047 -12.867 1 83.5 54 LEU A N 1
ATOM 417 C CA . LEU A 1 54 ? 3.27 -23.844 -11.828 1 83.5 54 LEU A CA 1
ATOM 418 C C . LEU A 1 54 ? 2.963 -25.141 -11.094 1 83.5 54 LEU A C 1
ATOM 420 O O . LEU A 1 54 ? 3.283 -26.234 -11.586 1 83.5 54 LEU A O 1
ATOM 424 N N . ALA A 1 55 ? 2.586 -24.984 -9.891 1 87.62 55 ALA A N 1
ATOM 425 C CA . ALA A 1 55 ? 2.154 -26.125 -9.094 1 87.62 55 ALA A CA 1
ATOM 426 C C . ALA A 1 55 ? 0.644 -26.109 -8.883 1 87.62 55 ALA A C 1
ATOM 428 O O . ALA A 1 55 ? 0.103 -25.172 -8.289 1 87.62 55 ALA A O 1
ATOM 429 N N . LEU A 1 56 ? 0.06 -27.094 -9.391 1 91.38 56 LEU A N 1
ATOM 430 C CA . LEU A 1 56 ? -1.387 -27.219 -9.25 1 91.38 56 LEU A CA 1
ATOM 431 C C . LEU A 1 56 ? -1.751 -27.984 -7.988 1 91.38 56 LEU A C 1
ATOM 433 O O . LEU A 1 56 ? -1.365 -29.156 -7.828 1 91.38 56 LEU A O 1
ATOM 437 N N . SER A 1 57 ? -2.439 -27.344 -7.16 1 91.81 57 SER A N 1
ATOM 438 C CA . SER A 1 57 ? -2.908 -27.953 -5.918 1 91.81 57 SER A CA 1
ATOM 439 C C . SER A 1 57 ? -4.383 -28.344 -6.012 1 91.81 57 SER A C 1
ATOM 441 O O . SER A 1 57 ? -4.988 -28.234 -7.082 1 91.81 57 SER A O 1
ATOM 443 N N . GLU A 1 58 ? -4.871 -28.828 -4.867 1 90.62 58 GLU A N 1
ATOM 444 C CA . GLU A 1 58 ? -6.27 -29.234 -4.832 1 90.62 58 GLU A CA 1
ATOM 445 C C . GLU A 1 58 ? -7.195 -28.078 -5.16 1 90.62 58 GLU A C 1
ATOM 447 O O . GLU A 1 58 ? -8.242 -28.266 -5.781 1 90.62 58 GLU A O 1
ATOM 452 N N . ARG A 1 59 ? -6.812 -26.969 -4.797 1 92.25 59 ARG A N 1
ATOM 453 C CA . ARG A 1 59 ? -7.625 -25.781 -5.039 1 92.25 59 ARG A CA 1
ATOM 454 C C . ARG A 1 59 ? -7.762 -25.516 -6.535 1 92.25 59 ARG A C 1
ATOM 456 O O . ARG A 1 59 ? -8.859 -25.219 -7.02 1 92.25 59 ARG A O 1
ATOM 463 N N . GLY A 1 60 ? -6.668 -25.594 -7.184 1 93.19 60 GLY A N 1
ATOM 464 C CA . GLY A 1 60 ? -6.699 -25.422 -8.625 1 93.19 60 GLY A CA 1
ATOM 465 C C . GLY A 1 60 ? -7.457 -26.531 -9.336 1 93.19 60 GLY A C 1
ATOM 466 O O . GLY A 1 60 ? -8.234 -26.266 -10.258 1 93.19 60 GLY A O 1
ATOM 467 N N . MET A 1 61 ? -7.277 -27.703 -8.852 1 93.31 61 MET A N 1
ATOM 468 C CA . MET A 1 61 ? -7.941 -28.859 -9.445 1 93.31 61 MET A CA 1
ATOM 469 C C . MET A 1 61 ? -9.461 -28.75 -9.297 1 93.31 61 MET A C 1
ATOM 471 O O . MET A 1 61 ? -10.203 -29.078 -10.227 1 93.31 61 MET A O 1
ATOM 475 N N . SER A 1 62 ? -9.812 -28.359 -8.164 1 94.31 62 SER A N 1
ATOM 476 C CA . SER A 1 62 ? -11.234 -28.219 -7.891 1 94.31 62 SER A CA 1
ATOM 477 C C . SER A 1 62 ? -11.883 -27.219 -8.852 1 94.31 62 SER A C 1
ATOM 479 O O . SER A 1 62 ? -12.984 -27.453 -9.344 1 94.31 62 SER A O 1
ATOM 481 N N . ALA A 1 63 ? -11.25 -26.172 -9.094 1 94.5 63 ALA A N 1
ATOM 482 C CA . ALA A 1 63 ? -11.758 -25.156 -10 1 94.5 63 ALA A CA 1
ATOM 483 C C . ALA A 1 63 ? -11.852 -25.688 -11.43 1 94.5 63 ALA A C 1
ATOM 485 O O . ALA A 1 63 ? -12.805 -25.375 -12.148 1 94.5 63 ALA A O 1
ATOM 486 N N . LEU A 1 64 ? -10.875 -26.422 -11.789 1 94.31 64 LEU A N 1
ATOM 487 C CA . LEU A 1 64 ? -10.883 -27.016 -13.125 1 94.31 64 LEU A CA 1
ATOM 488 C C . LEU A 1 64 ? -12.008 -28.031 -13.266 1 94.31 64 LEU A C 1
ATOM 490 O O . LEU A 1 64 ? -12.672 -28.078 -14.305 1 94.31 64 LEU A O 1
ATOM 494 N N . ARG A 1 65 ? -12.227 -28.734 -12.195 1 93.12 65 ARG A N 1
ATOM 495 C CA . ARG A 1 65 ? -13.32 -29.703 -12.195 1 93.12 65 ARG A CA 1
ATOM 496 C C . ARG A 1 65 ? -14.664 -28.984 -12.367 1 93.12 65 ARG A C 1
ATOM 498 O O . ARG A 1 65 ? -15.562 -29.5 -13.039 1 93.12 65 ARG A O 1
ATOM 505 N N . LEU A 1 66 ? -14.758 -27.891 -11.781 1 89.88 66 LEU A N 1
ATOM 506 C CA . LEU A 1 66 ? -15.992 -27.125 -11.805 1 89.88 66 LEU A CA 1
ATOM 507 C C . LEU A 1 66 ? -16.375 -26.766 -13.234 1 89.88 66 LEU A C 1
ATOM 509 O O . LEU A 1 66 ? -17.562 -26.734 -13.578 1 89.88 66 LEU A O 1
ATOM 513 N N . VAL A 1 67 ? -15.414 -26.562 -14.078 1 89.19 67 VAL A N 1
ATOM 514 C CA . VAL A 1 67 ? -15.719 -26.141 -15.438 1 89.19 67 VAL A CA 1
ATOM 515 C C . VAL A 1 67 ? -15.773 -27.344 -16.359 1 89.19 67 VAL A C 1
ATOM 517 O O . VAL A 1 67 ? -15.938 -27.203 -17.578 1 89.19 67 VAL A O 1
ATOM 520 N N . GLY A 1 68 ? -15.453 -28.5 -15.82 1 88.25 68 GLY A N 1
ATOM 521 C CA . GLY A 1 68 ? -15.68 -29.719 -16.578 1 88.25 68 GLY A CA 1
ATOM 522 C C . GLY A 1 68 ? -14.398 -30.375 -17.047 1 88.25 68 GLY A C 1
ATOM 523 O O . GLY A 1 68 ? -14.438 -31.328 -17.844 1 88.25 68 GLY A O 1
ATOM 524 N N . ILE A 1 69 ? -13.312 -29.891 -16.656 1 90.75 69 ILE A N 1
ATOM 525 C CA . ILE A 1 69 ? -12.055 -30.531 -17 1 90.75 69 ILE A CA 1
ATOM 526 C C . ILE A 1 69 ? -11.758 -31.656 -16 1 90.75 69 ILE A C 1
ATOM 528 O O . ILE A 1 69 ? -11.5 -31.391 -14.82 1 90.75 69 ILE A O 1
ATOM 532 N N . LYS A 1 70 ? -11.664 -32.812 -16.469 1 91.62 70 LYS A N 1
ATOM 533 C CA . LYS A 1 70 ? -11.516 -33.969 -15.594 1 91.62 70 LYS A CA 1
ATOM 534 C C . LYS A 1 70 ? -10.062 -34.156 -15.156 1 91.62 70 LYS A C 1
ATOM 536 O O . LYS A 1 70 ? -9.141 -33.719 -15.859 1 91.62 70 LYS A O 1
ATOM 541 N N . ASP A 1 71 ? -9.906 -34.812 -14.078 1 91.44 71 ASP A N 1
ATOM 542 C CA . ASP A 1 71 ? -8.578 -35.062 -13.523 1 91.44 71 ASP A CA 1
ATOM 543 C C . ASP A 1 71 ? -7.703 -35.812 -14.508 1 91.44 71 ASP A C 1
ATOM 545 O O . ASP A 1 71 ? -6.504 -35.562 -14.617 1 91.44 71 ASP A O 1
ATOM 549 N N . GLU A 1 72 ? -8.289 -36.719 -15.188 1 91.38 72 GLU A N 1
ATOM 550 C CA . GLU A 1 72 ? -7.559 -37.562 -16.141 1 91.38 72 GLU A CA 1
ATOM 551 C C . GLU A 1 72 ? -6.969 -36.719 -17.266 1 91.38 72 GLU A C 1
ATOM 553 O O . GLU A 1 72 ? -5.875 -37 -17.766 1 91.38 72 GLU A O 1
ATOM 558 N N . ASP A 1 73 ? -7.719 -35.719 -17.656 1 90.44 73 ASP A N 1
ATOM 559 C CA . ASP A 1 73 ? -7.254 -34.844 -18.719 1 90.44 73 ASP A CA 1
ATOM 560 C C . ASP A 1 73 ? -6.117 -33.938 -18.25 1 90.44 73 ASP A C 1
ATOM 562 O O . ASP A 1 73 ? -5.211 -33.625 -19.016 1 90.44 73 ASP A O 1
ATOM 566 N N . ILE A 1 74 ? -6.215 -33.562 -17.016 1 89.38 74 ILE A N 1
ATOM 567 C CA . ILE A 1 74 ? -5.184 -32.719 -16.438 1 89.38 74 ILE A CA 1
ATOM 568 C C . ILE A 1 74 ? -3.883 -33.5 -16.297 1 89.38 74 ILE A C 1
ATOM 570 O O . ILE A 1 74 ? -2.799 -32.969 -16.547 1 89.38 74 ILE A O 1
ATOM 574 N N . ARG A 1 75 ? -4.023 -34.75 -15.969 1 89.56 75 ARG A N 1
ATOM 575 C CA . ARG A 1 75 ? -2.861 -35.594 -15.727 1 89.56 75 ARG A CA 1
ATOM 576 C C . ARG A 1 75 ? -2.086 -35.844 -17.016 1 89.56 75 ARG A C 1
ATOM 578 O O . ARG A 1 75 ? -0.892 -36.156 -16.969 1 89.56 75 ARG A O 1
ATOM 585 N N . LYS A 1 76 ? -2.736 -35.594 -18.094 1 89.31 76 LYS A N 1
ATOM 586 C CA . LYS A 1 76 ? -2.105 -35.844 -19.391 1 89.31 76 LYS A CA 1
ATOM 587 C C . LYS A 1 76 ? -0.993 -34.844 -19.672 1 89.31 76 LYS A C 1
ATOM 589 O O . LYS A 1 76 ? -0.049 -35.125 -20.406 1 89.31 76 LYS A O 1
ATOM 594 N N . PHE A 1 77 ? -1.13 -33.719 -19.062 1 88.25 77 PHE A N 1
ATOM 595 C CA . PHE A 1 77 ? -0.135 -32.719 -19.391 1 88.25 77 PHE A CA 1
ATOM 596 C C . PHE A 1 77 ? 0.546 -32.188 -18.125 1 88.25 77 PHE A C 1
ATOM 598 O O . PHE A 1 77 ? 1.142 -31.109 -18.125 1 88.25 77 PHE A O 1
ATOM 605 N N . THR A 1 78 ? 0.403 -32.906 -17.047 1 91.94 78 THR A N 1
ATOM 606 C CA . THR A 1 78 ? 1.045 -32.531 -15.797 1 91.94 78 THR A CA 1
ATOM 607 C C . THR A 1 78 ? 1.891 -33.688 -15.25 1 91.94 78 THR A C 1
ATOM 609 O O . THR A 1 78 ? 1.811 -34.812 -15.75 1 91.94 78 THR A O 1
ATOM 612 N N . ILE A 1 79 ? 2.783 -33.375 -14.336 1 92.38 79 ILE A N 1
ATOM 613 C CA . ILE A 1 79 ? 3.609 -34.375 -13.656 1 92.38 79 ILE A CA 1
ATOM 614 C C . ILE A 1 79 ? 3.344 -34.312 -12.156 1 92.38 79 ILE A C 1
ATOM 616 O O . ILE A 1 79 ? 3.439 -33.25 -11.539 1 92.38 79 ILE A O 1
ATOM 620 N N . PRO A 1 80 ? 2.979 -35.469 -11.609 1 91.94 80 PRO A N 1
ATOM 621 C CA . PRO A 1 80 ? 2.766 -35.469 -10.164 1 91.94 80 PRO A CA 1
ATOM 622 C C . PRO A 1 80 ? 4.062 -35.281 -9.375 1 91.94 80 PRO A C 1
ATOM 624 O O . PRO A 1 80 ? 5.09 -35.875 -9.727 1 91.94 80 PRO A O 1
ATOM 627 N N . VAL A 1 81 ? 4.047 -34.438 -8.438 1 90.31 81 VAL A N 1
ATOM 628 C CA . VAL A 1 81 ? 5.172 -34.188 -7.551 1 90.31 81 VAL A CA 1
ATOM 629 C C . VAL A 1 81 ? 4.828 -34.625 -6.133 1 90.31 81 VAL A C 1
ATOM 631 O O . VAL A 1 81 ? 3.934 -34.062 -5.496 1 90.31 81 VAL A O 1
ATOM 634 N N . ARG A 1 82 ? 5.57 -35.531 -5.605 1 86.81 82 ARG A N 1
ATOM 635 C CA . ARG A 1 82 ? 5.195 -36.188 -4.352 1 86.81 82 ARG A CA 1
ATOM 636 C C . ARG A 1 82 ? 6.062 -35.688 -3.199 1 86.81 82 ARG A C 1
ATOM 638 O O . ARG A 1 82 ? 5.73 -35.906 -2.031 1 86.81 82 ARG A O 1
ATOM 645 N N . GLY A 1 83 ? 7.062 -35.031 -3.547 1 84 83 GLY A N 1
ATOM 646 C CA . GLY A 1 83 ? 7.945 -34.531 -2.496 1 84 83 GLY A CA 1
ATOM 647 C C . GLY A 1 83 ? 8.969 -33.531 -2.988 1 84 83 GLY A C 1
ATOM 648 O O . GLY A 1 83 ? 8.789 -32.938 -4.043 1 84 83 GLY A O 1
ATOM 649 N N . ARG A 1 84 ? 9.961 -33.406 -2.037 1 85.19 84 ARG A N 1
ATOM 650 C CA . ARG A 1 84 ? 11.031 -32.469 -2.348 1 85.19 84 ARG A CA 1
ATOM 651 C C . ARG A 1 84 ? 12.398 -33.094 -2.148 1 85.19 84 ARG A C 1
ATOM 653 O O . ARG A 1 84 ? 12.555 -34 -1.319 1 85.19 84 ARG A O 1
ATOM 660 N N . ILE A 1 85 ? 13.305 -32.719 -2.992 1 89.25 85 ILE A N 1
ATOM 661 C CA . ILE A 1 85 ? 14.688 -33.156 -2.824 1 89.25 85 ILE A CA 1
ATOM 662 C C . ILE A 1 85 ? 15.578 -31.938 -2.551 1 89.25 85 ILE A C 1
ATOM 664 O O . ILE A 1 85 ? 15.609 -30.984 -3.342 1 89.25 85 ILE A O 1
ATOM 668 N N . LEU A 1 86 ? 16.266 -31.984 -1.467 1 86.94 86 LEU A N 1
ATOM 669 C CA . LEU A 1 86 ? 17.203 -30.922 -1.091 1 86.94 86 LEU A CA 1
ATOM 670 C C . LEU A 1 86 ? 18.594 -31.219 -1.618 1 86.94 86 LEU A C 1
ATOM 672 O O . LEU A 1 86 ? 19.156 -32.281 -1.368 1 86.94 86 LEU A O 1
ATOM 676 N N . HIS A 1 87 ? 19.031 -30.297 -2.357 1 89.38 87 HIS A N 1
ATOM 677 C CA . HIS A 1 87 ? 20.391 -30.391 -2.865 1 89.38 87 HIS A CA 1
ATOM 678 C C . HIS A 1 87 ? 21.359 -29.594 -2.004 1 89.38 87 HIS A C 1
ATOM 680 O O . HIS A 1 87 ? 21.25 -28.359 -1.92 1 89.38 87 HIS A O 1
ATOM 686 N N . SER A 1 88 ? 22.266 -30.266 -1.398 1 86.06 88 SER A N 1
ATOM 687 C CA . SER A 1 88 ? 23.266 -29.578 -0.579 1 86.06 88 SER A CA 1
ATOM 688 C C . SER A 1 88 ? 24.438 -29.109 -1.421 1 86.06 88 SER A C 1
ATOM 690 O O . SER A 1 88 ? 24.531 -29.438 -2.607 1 86.06 88 SER A O 1
ATOM 692 N N . ARG A 1 89 ? 25.359 -28.359 -0.797 1 86.81 89 ARG A N 1
ATOM 693 C CA . ARG A 1 89 ? 26.516 -27.828 -1.485 1 86.81 89 ARG A CA 1
ATOM 694 C C . ARG A 1 89 ? 27.5 -28.938 -1.872 1 86.81 89 ARG A C 1
ATOM 696 O O . ARG A 1 89 ? 28.203 -28.828 -2.877 1 86.81 89 ARG A O 1
ATOM 703 N N . ASN A 1 90 ? 27.5 -29.953 -1.072 1 82.44 90 ASN A N 1
ATOM 704 C CA . ASN A 1 90 ? 28.438 -31.047 -1.3 1 82.44 90 ASN A CA 1
ATOM 705 C C . ASN A 1 90 ? 27.891 -32.062 -2.303 1 82.44 90 ASN A C 1
ATOM 707 O O . ASN A 1 90 ? 28.547 -33.062 -2.611 1 82.44 90 ASN A O 1
ATOM 711 N N . GLY A 1 91 ? 26.719 -31.812 -2.793 1 76.25 91 GLY A N 1
ATOM 712 C CA . GLY A 1 91 ? 26.141 -32.688 -3.797 1 76.25 91 GLY A CA 1
ATOM 713 C C . GLY A 1 91 ? 25.188 -33.719 -3.215 1 76.25 91 GLY A C 1
ATOM 714 O O . GLY A 1 91 ? 24.562 -34.469 -3.955 1 76.25 91 GLY A O 1
ATOM 715 N N . GLU A 1 92 ? 25.125 -33.719 -1.967 1 83.94 92 GLU A N 1
ATOM 716 C CA . GLU A 1 92 ? 24.203 -34.656 -1.336 1 83.94 92 GLU A CA 1
ATOM 717 C C . GLU A 1 92 ? 22.75 -34.281 -1.608 1 83.94 92 GLU A C 1
ATOM 719 O O . GLU A 1 92 ? 22.391 -33.125 -1.586 1 83.94 92 GLU A O 1
ATOM 724 N N . ARG A 1 93 ? 21.938 -35.344 -1.903 1 87.88 93 ARG A N 1
ATOM 725 C CA . ARG A 1 93 ? 20.5 -35.188 -2.15 1 87.88 93 ARG A CA 1
ATOM 726 C C . ARG A 1 93 ? 19.672 -35.875 -1.063 1 87.88 93 ARG A C 1
ATOM 728 O O . ARG A 1 93 ? 19.859 -37.062 -0.795 1 87.88 93 ARG A O 1
ATOM 735 N N . VAL A 1 94 ? 18.859 -35.094 -0.432 1 83.56 94 VAL A N 1
ATOM 736 C CA . VAL A 1 94 ? 18.016 -35.625 0.639 1 83.56 94 VAL A CA 1
ATOM 737 C C . VAL A 1 94 ? 16.547 -35.5 0.265 1 83.56 94 VAL A C 1
ATOM 739 O O . VAL A 1 94 ? 16.031 -34.375 0.13 1 83.56 94 VAL A O 1
ATOM 742 N N . PRO A 1 95 ? 15.898 -36.562 0.062 1 84.56 95 PRO A N 1
ATOM 743 C CA . PRO A 1 95 ? 14.469 -36.531 -0.252 1 84.56 95 PRO A CA 1
ATOM 744 C C . PRO A 1 95 ? 13.602 -36.281 0.984 1 84.56 95 PRO A C 1
ATOM 746 O O . PRO A 1 95 ? 13.906 -36.812 2.062 1 84.56 95 PRO A O 1
ATOM 749 N N . PHE A 1 96 ? 12.641 -35.406 0.774 1 74.88 96 PHE A N 1
ATOM 750 C CA . PHE A 1 96 ? 11.633 -35.156 1.803 1 74.88 96 PHE A CA 1
ATOM 751 C C . PHE A 1 96 ? 10.234 -35.375 1.251 1 74.88 96 PHE A C 1
ATOM 753 O O . PHE A 1 96 ? 9.945 -35.031 0.106 1 74.88 96 PHE A O 1
ATOM 760 N N . SER A 1 97 ? 9.461 -36.062 2.006 1 70.44 97 SER A N 1
ATOM 761 C CA . SER A 1 97 ? 8.078 -36.219 1.573 1 70.44 97 SER A CA 1
ATOM 762 C C . SER A 1 97 ? 7.238 -35 1.926 1 70.44 97 SER A C 1
ATOM 764 O O . SER A 1 97 ? 7.434 -34.375 2.98 1 70.44 97 SER A O 1
ATOM 766 N N . SER A 1 98 ? 6.391 -34.625 1.044 1 63.88 98 SER A N 1
ATOM 767 C CA . SER A 1 98 ? 5.535 -33.469 1.248 1 63.88 98 SER A CA 1
ATOM 768 C C . SER A 1 98 ? 4.359 -33.781 2.156 1 63.88 98 SER A C 1
ATOM 770 O O . SER A 1 98 ? 3.877 -32.938 2.898 1 63.88 98 SER A O 1
ATOM 772 N N . ASP A 1 99 ? 3.902 -34.938 1.924 1 67.38 99 ASP A N 1
ATOM 773 C CA . ASP A 1 99 ? 2.695 -35.312 2.66 1 67.38 99 ASP A CA 1
ATOM 774 C C . ASP A 1 99 ? 2.768 -36.75 3.156 1 67.38 99 ASP A C 1
ATOM 776 O O . ASP A 1 99 ? 3.273 -37.625 2.453 1 67.38 99 ASP A O 1
ATOM 780 N N . ARG A 1 100 ? 2.324 -36.906 4.234 1 62.34 100 ARG A N 1
ATOM 781 C CA . ARG A 1 100 ? 2.373 -38.219 4.844 1 62.34 100 ARG A CA 1
ATOM 782 C C . ARG A 1 100 ? 1.345 -39.156 4.207 1 62.34 100 ARG A C 1
ATOM 784 O O . ARG A 1 100 ? 1.537 -40.375 4.176 1 62.34 100 ARG A O 1
ATOM 791 N N . LYS A 1 101 ? 0.318 -38.562 3.771 1 69.19 101 LYS A N 1
ATOM 792 C CA . LYS A 1 101 ? -0.752 -39.375 3.211 1 69.19 101 LYS A CA 1
ATOM 793 C C . LYS A 1 101 ? -0.486 -39.688 1.744 1 69.19 101 LYS A C 1
ATOM 795 O O . LYS A 1 101 ? -1.296 -40.375 1.091 1 69.19 101 LYS A O 1
ATOM 800 N N . GLY A 1 102 ? 0.596 -39.25 1.25 1 71.06 102 GLY A N 1
ATOM 801 C CA . GLY A 1 102 ? 0.987 -39.531 -0.117 1 71.06 102 GLY A CA 1
ATOM 802 C C . GLY A 1 102 ? 0.319 -38.656 -1.143 1 71.06 102 GLY A C 1
ATOM 803 O O . GLY A 1 102 ? 0.26 -38.969 -2.326 1 71.06 102 GLY A O 1
ATOM 804 N N . ARG A 1 103 ? -0.254 -37.781 -0.719 1 82.44 103 ARG A N 1
ATOM 805 C CA . ARG A 1 103 ? -0.893 -36.844 -1.651 1 82.44 103 ARG A CA 1
ATOM 806 C C . ARG A 1 103 ? 0.147 -36.062 -2.439 1 82.44 103 ARG A C 1
ATOM 808 O O . ARG A 1 103 ? 1.265 -35.844 -1.965 1 82.44 103 ARG A O 1
ATOM 815 N N . CYS A 1 104 ? -0.205 -35.688 -3.652 1 84.62 104 CYS A N 1
ATOM 816 C CA . CYS A 1 104 ? 0.757 -35 -4.504 1 84.62 104 CYS A CA 1
ATOM 817 C C . CYS A 1 104 ? 0.124 -33.781 -5.16 1 84.62 104 CYS A C 1
ATOM 819 O O . CYS A 1 104 ? -1.102 -33.656 -5.211 1 84.62 104 CYS A O 1
ATOM 821 N N . PHE A 1 105 ? 0.967 -32.844 -5.473 1 87.56 105 PHE A N 1
ATOM 822 C CA . PHE A 1 105 ? 0.546 -31.766 -6.363 1 87.56 105 PHE A CA 1
ATOM 823 C C . PHE A 1 105 ? 1.094 -31.969 -7.77 1 87.56 105 PHE A C 1
ATOM 825 O O . PHE A 1 105 ? 1.865 -32.906 -8.008 1 87.56 105 PHE A O 1
ATOM 832 N N . TYR A 1 106 ? 0.669 -31.172 -8.711 1 90.75 106 TYR A N 1
ATOM 833 C CA . TYR A 1 106 ? 1.015 -31.438 -10.102 1 90.75 106 TYR A CA 1
ATOM 834 C C . TYR A 1 106 ? 1.783 -30.266 -10.703 1 90.75 106 TYR A C 1
ATOM 836 O O . TYR A 1 106 ? 1.363 -29.109 -10.586 1 90.75 106 TYR A O 1
ATOM 844 N N . SER A 1 107 ? 2.887 -30.578 -11.219 1 91.94 107 SER A N 1
ATOM 845 C CA . SER A 1 107 ? 3.65 -29.562 -11.953 1 91.94 107 SER A CA 1
ATOM 846 C C . SER A 1 107 ? 3.109 -29.391 -13.367 1 91.94 107 SER A C 1
ATOM 848 O O . SER A 1 107 ? 2.822 -30.375 -14.055 1 91.94 107 SER A O 1
ATOM 850 N N . VAL A 1 108 ? 2.887 -28.219 -13.75 1 90 108 VAL A N 1
ATOM 851 C CA . VAL A 1 108 ? 2.326 -27.953 -15.07 1 90 108 VAL A CA 1
ATOM 852 C C . VAL A 1 108 ? 3.018 -26.734 -15.688 1 90 108 VAL A C 1
ATOM 854 O O . VAL A 1 108 ? 3.361 -25.781 -14.992 1 90 108 VAL A O 1
ATOM 857 N N . VAL A 1 109 ? 3.199 -26.859 -16.984 1 86.69 109 VAL A N 1
ATOM 858 C CA . VAL A 1 109 ? 3.738 -25.719 -17.734 1 86.69 109 VAL A CA 1
ATOM 859 C C . VAL A 1 109 ? 2.654 -24.656 -17.906 1 86.69 109 VAL A C 1
ATOM 861 O O . VAL A 1 109 ? 1.554 -24.953 -18.375 1 86.69 109 VAL A O 1
ATOM 864 N N . ARG A 1 110 ? 2.969 -23.5 -17.578 1 87.5 110 ARG A N 1
ATOM 865 C CA . ARG A 1 110 ? 2.02 -22.391 -17.594 1 87.5 110 ARG A CA 1
ATOM 866 C C . ARG A 1 110 ? 1.37 -22.234 -18.953 1 87.5 110 ARG A C 1
ATOM 868 O O . ARG A 1 110 ? 0.146 -22.141 -19.062 1 87.5 110 ARG A O 1
ATOM 875 N N . LYS A 1 111 ? 2.156 -22.172 -19.984 1 87 111 LYS A N 1
ATOM 876 C CA . LYS A 1 111 ? 1.666 -21.984 -21.344 1 87 111 LYS A CA 1
ATOM 877 C C . LYS A 1 111 ? 0.665 -23.062 -21.734 1 87 111 LYS A C 1
ATOM 879 O O . LYS A 1 111 ? -0.379 -22.766 -22.312 1 87 111 LYS A O 1
ATOM 884 N N . LYS A 1 112 ? 1.008 -24.234 -21.422 1 87.81 112 LYS A N 1
ATOM 885 C CA . LYS A 1 112 ? 0.144 -25.359 -21.781 1 87.81 112 LYS A CA 1
ATOM 886 C C . LYS A 1 112 ? -1.205 -25.266 -21.078 1 87.81 112 LYS A C 1
ATOM 888 O O . LYS A 1 112 ? -2.25 -25.5 -21.688 1 87.81 112 LYS A O 1
ATOM 893 N N . LEU A 1 113 ? -1.171 -25.016 -19.844 1 90.31 113 LEU A N 1
ATOM 894 C CA . LEU A 1 113 ? -2.412 -24.875 -19.078 1 90.31 113 LEU A CA 1
ATOM 895 C C . LEU A 1 113 ? -3.271 -23.75 -19.656 1 90.31 113 LEU A C 1
ATOM 897 O O . LEU A 1 113 ? -4.492 -23.891 -19.766 1 90.31 113 LEU A O 1
ATOM 901 N N . ASN A 1 114 ? -2.682 -22.672 -19.969 1 90.94 114 ASN A N 1
ATOM 902 C CA . ASN A 1 114 ? -3.406 -21.547 -20.547 1 90.94 114 ASN A CA 1
ATOM 903 C C . ASN A 1 114 ? -4.051 -21.922 -21.875 1 90.94 114 ASN A C 1
ATOM 905 O O . ASN A 1 114 ? -5.184 -21.531 -22.156 1 90.94 114 ASN A O 1
ATOM 909 N N . GLU A 1 115 ? -3.311 -22.625 -22.672 1 89.88 115 GLU A N 1
ATOM 910 C CA . GLU A 1 115 ? -3.826 -23.062 -23.953 1 89.88 115 GLU A CA 1
ATOM 911 C C . GLU A 1 115 ? -5.07 -23.938 -23.781 1 89.88 115 GLU A C 1
ATOM 913 O O . GLU A 1 115 ? -6.055 -23.766 -24.5 1 89.88 115 GLU A O 1
ATOM 918 N N . VAL A 1 116 ? -4.977 -24.781 -22.859 1 90.38 116 VAL A N 1
ATOM 919 C CA . VAL A 1 116 ? -6.086 -25.688 -22.594 1 90.38 116 VAL A CA 1
ATOM 920 C C . VAL A 1 116 ? -7.32 -24.891 -22.172 1 90.38 116 VAL A C 1
ATOM 922 O O . VAL A 1 116 ? -8.43 -25.156 -22.641 1 90.38 116 VAL A O 1
ATOM 925 N N . LEU A 1 117 ? -7.125 -23.922 -21.328 1 93.31 117 LEU A N 1
ATOM 926 C CA . LEU A 1 117 ? -8.227 -23.125 -20.812 1 93.31 117 LEU A CA 1
ATOM 927 C C . LEU A 1 117 ? -8.82 -22.234 -21.922 1 93.31 117 LEU A C 1
ATOM 929 O O . LEU A 1 117 ? -10.039 -22.094 -22.016 1 93.31 117 LEU A O 1
ATOM 933 N N . LEU A 1 118 ? -7.957 -21.672 -22.688 1 91.88 118 LEU A N 1
ATOM 934 C CA . LEU A 1 118 ? -8.406 -20.828 -23.797 1 91.88 118 LEU A CA 1
ATOM 935 C C . LEU A 1 118 ? -9.234 -21.625 -24.797 1 91.88 118 LEU A C 1
ATOM 937 O O . LEU A 1 118 ? -10.281 -21.172 -25.25 1 91.88 118 LEU A O 1
ATOM 941 N N . GLU A 1 119 ? -8.734 -22.766 -25.109 1 90.12 119 GLU A N 1
ATOM 942 C CA . GLU A 1 119 ? -9.43 -23.641 -26.047 1 90.12 119 GLU A CA 1
ATOM 943 C C . GLU A 1 119 ? -10.805 -24.031 -25.5 1 90.12 119 GLU A C 1
ATOM 945 O O . GLU A 1 119 ? -11.781 -24.078 -26.25 1 90.12 119 GLU A O 1
ATOM 950 N N . ALA A 1 120 ? -10.828 -24.344 -24.281 1 90.69 120 ALA A N 1
ATOM 951 C CA . ALA A 1 120 ? -12.086 -24.719 -23.656 1 90.69 120 ALA A CA 1
ATOM 952 C C . ALA A 1 120 ? -13.07 -23.562 -23.656 1 90.69 120 ALA A C 1
ATOM 954 O O . ALA A 1 120 ? -14.266 -23.75 -23.922 1 90.69 120 ALA A O 1
ATOM 955 N N . ALA A 1 121 ? -12.609 -22.406 -23.328 1 92.19 121 ALA A N 1
ATOM 956 C CA . ALA A 1 121 ? -13.453 -21.219 -23.281 1 92.19 121 ALA A CA 1
ATOM 957 C C . ALA A 1 121 ? -13.977 -20.859 -24.656 1 92.19 121 ALA A C 1
ATOM 959 O O . ALA A 1 121 ? -15.109 -20.391 -24.797 1 92.19 121 ALA A O 1
ATOM 960 N N . GLU A 1 122 ? -13.211 -21.031 -25.625 1 89.38 122 GLU A N 1
ATOM 961 C CA . GLU A 1 122 ? -13.57 -20.672 -27 1 89.38 122 GLU A CA 1
ATOM 962 C C . GLU A 1 122 ? -14.688 -21.562 -27.531 1 89.38 122 GLU A C 1
ATOM 964 O O . GLU A 1 122 ? -15.414 -21.172 -28.453 1 89.38 122 GLU A O 1
ATOM 969 N N . LYS A 1 123 ? -14.75 -22.703 -27 1 89.19 123 LYS A N 1
ATOM 970 C CA . LYS A 1 123 ? -15.781 -23.625 -27.438 1 89.19 123 LYS A CA 1
ATOM 971 C C . LYS A 1 123 ? -17.172 -23.141 -27.016 1 89.19 123 LYS A C 1
ATOM 973 O O . LYS A 1 123 ? -18.172 -23.547 -27.594 1 89.19 123 LYS A O 1
ATOM 978 N N . SER A 1 124 ? -17.219 -22.328 -26.078 1 90.75 124 SER A N 1
ATOM 979 C CA . SER A 1 124 ? -18.484 -21.766 -25.625 1 90.75 124 SER A CA 1
ATOM 980 C C . SER A 1 124 ? -18.969 -20.672 -26.578 1 90.75 124 SER A C 1
ATOM 982 O O . SER A 1 124 ? -18.234 -19.734 -26.875 1 90.75 124 SER A O 1
ATOM 984 N N . PRO A 1 125 ? -20.203 -20.734 -27.047 1 92.44 125 PRO A N 1
ATOM 985 C CA . PRO A 1 125 ? -20.719 -19.719 -27.953 1 92.44 125 PRO A CA 1
ATOM 986 C C . PRO A 1 125 ? -20.953 -18.375 -27.266 1 92.44 125 PRO A C 1
ATOM 988 O O . PRO A 1 125 ? -21.125 -17.359 -27.953 1 92.44 125 PRO A O 1
ATOM 991 N N . ASN A 1 126 ? -20.938 -18.375 -25.984 1 94.81 126 ASN A N 1
ATOM 992 C CA . ASN A 1 126 ? -21.219 -17.156 -25.234 1 94.81 126 ASN A CA 1
ATOM 993 C C . ASN A 1 126 ? -19.969 -16.328 -24.984 1 94.81 126 ASN A C 1
ATOM 995 O O . ASN A 1 126 ? -20.047 -15.219 -24.469 1 94.81 126 ASN A O 1
ATOM 999 N N . VAL A 1 127 ? -18.828 -16.844 -25.391 1 96.5 127 VAL A N 1
ATOM 1000 C CA . VAL A 1 127 ? -17.562 -16.172 -25.078 1 96.5 127 VAL A CA 1
ATOM 1001 C C . VAL A 1 127 ? -16.938 -15.664 -26.375 1 96.5 127 VAL A C 1
ATOM 1003 O O . VAL A 1 127 ? -16.75 -16.438 -27.328 1 96.5 127 VAL A O 1
ATOM 1006 N N . LYS A 1 128 ? -16.641 -14.43 -26.438 1 96.5 128 LYS A N 1
ATOM 1007 C CA . LYS A 1 128 ? -15.938 -13.828 -27.578 1 96.5 128 LYS A CA 1
ATOM 1008 C C . LYS A 1 128 ? -14.57 -13.297 -27.156 1 96.5 128 LYS A C 1
ATOM 1010 O O . LYS A 1 128 ? -14.469 -12.555 -26.172 1 96.5 128 LYS A O 1
ATOM 1015 N N . PHE A 1 129 ? -13.523 -13.648 -27.906 1 95.75 129 PHE A N 1
ATOM 1016 C CA . PHE A 1 129 ? -12.164 -13.242 -27.578 1 95.75 129 PHE A CA 1
ATOM 1017 C C . PHE A 1 129 ? -11.703 -12.109 -28.5 1 95.75 129 PHE A C 1
ATOM 1019 O O . PHE A 1 129 ? -11.984 -12.125 -29.703 1 95.75 129 PHE A O 1
ATOM 1026 N N . PHE A 1 130 ? -11.109 -11.117 -27.906 1 96 130 PHE A N 1
ATOM 1027 C CA . PHE A 1 130 ? -10.477 -10.023 -28.641 1 96 130 PHE A CA 1
ATOM 1028 C C . PHE A 1 130 ? -9 -9.898 -28.266 1 96 130 PHE A C 1
ATOM 1030 O O . PHE A 1 130 ? -8.664 -9.367 -27.219 1 96 130 PHE A O 1
ATOM 1037 N N . TYR A 1 131 ? -8.133 -10.32 -29.141 1 94.81 131 TYR A N 1
ATOM 1038 C CA . TYR A 1 131 ? -6.695 -10.25 -28.891 1 94.81 131 TYR A CA 1
ATOM 1039 C C . TYR A 1 131 ? -6.125 -8.922 -29.359 1 94.81 131 TYR A C 1
ATOM 1041 O O . TYR A 1 131 ? -6.766 -8.203 -30.141 1 94.81 131 TYR A O 1
ATOM 1049 N N . LYS A 1 132 ? -5 -8.5 -28.844 1 95 132 LYS A N 1
ATOM 1050 C CA . LYS A 1 132 ? -4.293 -7.27 -29.188 1 95 132 LYS A CA 1
ATOM 1051 C C . LYS A 1 132 ? -5.152 -6.043 -28.906 1 95 132 LYS A C 1
ATOM 1053 O O . LYS A 1 132 ? -5.176 -5.094 -29.688 1 95 132 LYS A O 1
ATOM 1058 N N . HIS A 1 133 ? -5.98 -6.148 -27.953 1 95.75 133 HIS A N 1
ATOM 1059 C CA . HIS A 1 133 ? -6.781 -5.039 -27.453 1 95.75 133 HIS A CA 1
ATOM 1060 C C . HIS A 1 133 ? -6.32 -4.613 -26.062 1 95.75 133 HIS A C 1
ATOM 1062 O O . HIS A 1 133 ? -6.309 -5.422 -25.125 1 95.75 133 HIS A O 1
ATOM 1068 N N . LYS A 1 134 ? -5.984 -3.414 -25.984 1 95.38 134 LYS A N 1
ATOM 1069 C CA . LYS A 1 134 ? -5.449 -2.906 -24.719 1 95.38 134 LYS A CA 1
ATOM 1070 C C . LYS A 1 134 ? -6.508 -2.123 -23.953 1 95.38 134 LYS A C 1
ATOM 1072 O O . LYS A 1 134 ? -7.102 -1.183 -24.484 1 95.38 134 LYS A O 1
ATOM 1077 N N . PHE A 1 135 ? -6.754 -2.494 -22.703 1 96.19 135 PHE A N 1
ATOM 1078 C CA . PHE A 1 135 ? -7.664 -1.764 -21.828 1 96.19 135 PHE A CA 1
ATOM 1079 C C . PHE A 1 135 ? -7.066 -0.423 -21.422 1 96.19 135 PHE A C 1
ATOM 1081 O O . PHE A 1 135 ? -5.898 -0.349 -21.047 1 96.19 135 PHE A O 1
ATOM 1088 N N . LEU A 1 136 ? -7.875 0.601 -21.5 1 93.19 136 LEU A N 1
ATOM 1089 C CA . LEU A 1 136 ? -7.371 1.933 -21.188 1 93.19 136 LEU A CA 1
ATOM 1090 C C . LEU A 1 136 ? -7.988 2.455 -19.891 1 93.19 136 LEU A C 1
ATOM 1092 O O . LEU A 1 136 ? -7.273 2.77 -18.938 1 93.19 136 LEU A O 1
ATOM 1096 N N . SER A 1 137 ? -9.305 2.508 -19.891 1 92.62 137 SER A N 1
ATOM 1097 C CA . SER A 1 137 ? -9.977 3.094 -18.734 1 92.62 137 SER A CA 1
ATOM 1098 C C . SER A 1 137 ? -11.43 2.641 -18.656 1 92.62 137 SER A C 1
ATOM 1100 O O . SER A 1 137 ? -11.953 2.035 -19.594 1 92.62 137 SER A O 1
ATOM 1102 N N . CYS A 1 138 ? -11.977 2.908 -17.469 1 92.12 138 CYS A N 1
ATOM 1103 C CA . CYS A 1 138 ? -13.391 2.594 -17.281 1 92.12 138 CYS A CA 1
ATOM 1104 C C . CYS A 1 138 ? -14.055 3.594 -16.344 1 92.12 138 CYS A C 1
ATOM 1106 O O . CYS A 1 138 ? -13.375 4.258 -15.562 1 92.12 138 CYS A O 1
ATOM 1108 N N . CYS A 1 139 ? -15.266 3.768 -16.594 1 91.06 139 CYS A N 1
ATOM 1109 C CA . CYS A 1 139 ? -16.094 4.543 -15.68 1 91.06 139 CYS A CA 1
ATOM 1110 C C . CYS A 1 139 ? -16.922 3.629 -14.781 1 91.06 139 CYS A C 1
ATOM 1112 O O . CYS A 1 139 ? -17.859 2.977 -15.242 1 91.06 139 CYS A O 1
ATOM 1114 N N . PHE A 1 140 ? -16.656 3.615 -13.562 1 87.69 140 PHE A N 1
ATOM 1115 C CA . PHE A 1 140 ? -17.234 2.672 -12.609 1 87.69 140 PHE A CA 1
ATOM 1116 C C . PHE A 1 140 ? -18.703 2.971 -12.383 1 87.69 140 PHE A C 1
ATOM 1118 O O . PHE A 1 140 ? -19.469 2.096 -11.961 1 87.69 140 PHE A O 1
ATOM 1125 N N . LYS A 1 141 ? -19.109 4.156 -12.617 1 85.94 141 LYS A N 1
ATOM 1126 C CA . LYS A 1 141 ? -20.5 4.547 -12.383 1 85.94 141 LYS A CA 1
ATOM 1127 C C . LYS A 1 141 ? -21.422 4.051 -13.5 1 85.94 141 LYS A C 1
ATOM 1129 O O . LYS A 1 141 ? -22.516 3.568 -13.234 1 85.94 141 LYS A O 1
ATOM 1134 N N . THR A 1 142 ? -20.969 4.062 -14.75 1 90.06 142 THR A N 1
ATOM 1135 C CA . THR A 1 142 ? -21.844 3.781 -15.891 1 90.06 142 THR A CA 1
ATOM 1136 C C . THR A 1 142 ? -21.531 2.408 -16.469 1 90.06 142 THR A C 1
ATOM 1138 O O . THR A 1 142 ? -22.328 1.86 -17.234 1 90.06 142 THR A O 1
ATOM 1141 N N . GLY A 1 143 ? -20.438 1.881 -16.172 1 90.5 143 GLY A N 1
ATOM 1142 C CA . GLY A 1 143 ? -20.031 0.61 -16.75 1 90.5 143 GLY A CA 1
ATOM 1143 C C . GLY A 1 143 ? -19.422 0.75 -18.125 1 90.5 143 GLY A C 1
ATOM 1144 O O . GLY A 1 143 ? -19.266 -0.239 -18.844 1 90.5 143 GLY A O 1
ATOM 1145 N N . ARG A 1 144 ? -19.125 1.971 -18.453 1 95.12 144 ARG A N 1
ATOM 1146 C CA . ARG A 1 144 ? -18.484 2.221 -19.734 1 95.12 144 ARG A CA 1
ATOM 1147 C C . ARG A 1 144 ? -16.969 2.047 -19.625 1 95.12 144 ARG A C 1
ATOM 1149 O O . ARG A 1 144 ? -16.375 2.365 -18.609 1 95.12 144 ARG A O 1
ATOM 1156 N N . TYR A 1 145 ? -16.359 1.437 -20.688 1 95.81 145 TYR A N 1
ATOM 1157 C CA . TYR A 1 145 ? -14.922 1.255 -20.703 1 95.81 145 TYR A CA 1
ATOM 1158 C C . TYR A 1 145 ? -14.336 1.525 -22.078 1 95.81 145 TYR A C 1
ATOM 1160 O O . TYR A 1 145 ? -15.07 1.55 -23.078 1 95.81 145 TYR A O 1
ATOM 1168 N N . GLN A 1 146 ? -13.078 1.8 -22.109 1 96.94 146 GLN A N 1
ATOM 1169 C CA . GLN A 1 146 ? -12.367 2.098 -23.344 1 96.94 146 GLN A CA 1
ATOM 1170 C C . GLN A 1 146 ? -11.266 1.074 -23.609 1 96.94 146 GLN A C 1
ATOM 1172 O O . GLN A 1 146 ? -10.531 0.695 -22.688 1 96.94 146 GLN A O 1
ATOM 1177 N N . VAL A 1 147 ? -11.211 0.583 -24.812 1 96.31 147 VAL A N 1
ATOM 1178 C CA . VAL A 1 147 ? -10.18 -0.35 -25.25 1 96.31 147 VAL A CA 1
ATOM 1179 C C . VAL A 1 147 ? -9.531 0.157 -26.547 1 96.31 147 VAL A C 1
ATOM 1181 O O . VAL A 1 147 ? -10.211 0.736 -27.391 1 96.31 147 VAL A O 1
ATOM 1184 N N . GLN A 1 148 ? -8.289 -0.017 -26.594 1 96.62 148 GLN A N 1
ATOM 1185 C CA . GLN A 1 148 ? -7.555 0.355 -27.797 1 96.62 148 GLN A CA 1
ATOM 1186 C C . GLN A 1 148 ? -7.348 -0.85 -28.719 1 96.62 148 GLN A C 1
ATOM 1188 O O . GLN A 1 148 ? -6.812 -1.875 -28.281 1 96.62 148 GLN A O 1
ATOM 1193 N N . ARG A 1 149 ? -7.648 -0.709 -29.922 1 94.5 149 ARG A N 1
ATOM 1194 C CA . ARG A 1 149 ? -7.492 -1.758 -30.922 1 94.5 149 ARG A CA 1
ATOM 1195 C C . ARG A 1 149 ? -6.074 -1.777 -31.484 1 94.5 149 ARG A C 1
ATOM 1197 O O . ARG A 1 149 ? -5.285 -0.87 -31.219 1 94.5 149 ARG A O 1
ATOM 1204 N N . PRO A 1 150 ? -5.797 -2.875 -32.156 1 92.06 150 PRO A N 1
ATOM 1205 C CA . PRO A 1 150 ? -4.461 -2.961 -32.75 1 92.06 150 PRO A CA 1
ATOM 1206 C C . PRO A 1 150 ? -4.172 -1.816 -33.719 1 92.06 150 PRO A C 1
ATOM 1208 O O . PRO A 1 150 ? -3.012 -1.435 -33.906 1 92.06 150 PRO A O 1
ATOM 1211 N N . ASP A 1 151 ? -5.184 -1.169 -34.312 1 92.06 151 ASP A N 1
ATOM 1212 C CA . ASP A 1 151 ? -5.008 -0.084 -35.281 1 92.06 151 ASP A CA 1
ATOM 1213 C C . ASP A 1 151 ? -4.832 1.256 -34.562 1 92.06 151 ASP A C 1
ATOM 1215 O O . ASP A 1 151 ? -4.656 2.289 -35.219 1 92.06 151 ASP A O 1
ATOM 1219 N N . GLY A 1 152 ? -4.934 1.205 -33.312 1 90.5 152 GLY A N 1
ATOM 1220 C CA . GLY A 1 152 ? -4.715 2.424 -32.562 1 90.5 152 GLY A CA 1
ATOM 1221 C C . GLY A 1 152 ? -6.004 3.139 -32.188 1 90.5 152 GLY A C 1
ATOM 1222 O O . GLY A 1 152 ? -6.008 4.039 -31.344 1 90.5 152 GLY A O 1
ATOM 1223 N N . LYS A 1 153 ? -7.07 2.697 -32.781 1 94 153 LYS A N 1
ATOM 1224 C CA . LYS A 1 153 ? -8.352 3.342 -32.5 1 94 153 LYS A CA 1
ATOM 1225 C C . LYS A 1 153 ? -8.906 2.936 -31.141 1 94 153 LYS A C 1
ATOM 1227 O O . LYS A 1 153 ? -8.789 1.775 -30.734 1 94 153 LYS A O 1
ATOM 1232 N N . VAL A 1 154 ? -9.445 3.861 -30.469 1 95.19 154 VAL A N 1
ATOM 1233 C CA . VAL A 1 154 ? -10.031 3.631 -29.156 1 95.19 154 VAL A CA 1
ATOM 1234 C C . VAL A 1 154 ? -11.531 3.371 -29.297 1 95.19 154 VAL A C 1
ATOM 1236 O O . VAL A 1 154 ? -12.25 4.156 -29.922 1 95.19 154 VAL A O 1
ATOM 1239 N N . ILE A 1 155 ? -11.961 2.291 -28.797 1 94.12 155 ILE A N 1
ATOM 1240 C CA . ILE A 1 155 ? -13.375 1.949 -28.844 1 94.12 155 ILE A CA 1
ATOM 1241 C C . ILE A 1 155 ? -13.969 2.025 -27.453 1 94.12 155 ILE A C 1
ATOM 1243 O O . ILE A 1 155 ? -13.305 1.697 -26.469 1 94.12 155 ILE A O 1
ATOM 1247 N N . GLU A 1 156 ? -15.195 2.52 -27.406 1 95.69 156 GLU A N 1
ATOM 1248 C CA . GLU A 1 156 ? -15.938 2.578 -26.156 1 95.69 156 GLU A CA 1
ATOM 1249 C C . GLU A 1 156 ? -17.094 1.586 -26.156 1 95.69 156 GLU A C 1
ATOM 1251 O O . GLU A 1 156 ? -17.781 1.419 -27.156 1 95.69 156 GLU A O 1
ATOM 1256 N N . ASP A 1 157 ? -17.266 0.906 -25.172 1 94.81 157 ASP A N 1
ATOM 1257 C CA . ASP A 1 157 ? -18.344 -0.062 -25 1 94.81 157 ASP A CA 1
ATOM 1258 C C . ASP A 1 157 ? -18.859 -0.058 -23.562 1 94.81 157 ASP A C 1
ATOM 1260 O O . ASP A 1 157 ? -18.344 0.688 -22.719 1 94.81 157 ASP A O 1
ATOM 1264 N N . SER A 1 158 ? -19.938 -0.722 -23.312 1 95.44 158 SER A N 1
ATOM 1265 C CA . SER A 1 158 ? -20.516 -0.795 -21.969 1 95.44 158 SER A CA 1
ATOM 1266 C C . SER A 1 158 ? -20.75 -2.242 -21.547 1 95.44 158 SER A C 1
ATOM 1268 O O . SER A 1 158 ? -20.859 -3.133 -22.391 1 95.44 158 SER A O 1
ATOM 1270 N N . THR A 1 159 ? -20.75 -2.492 -20.312 1 96 159 THR A N 1
ATOM 1271 C CA . THR A 1 159 ? -20.938 -3.826 -19.75 1 96 159 THR A CA 1
ATOM 1272 C C . THR A 1 159 ? -21.672 -3.75 -18.422 1 96 159 THR A C 1
ATOM 1274 O O . THR A 1 159 ? -21.766 -2.682 -17.812 1 96 159 THR A O 1
ATOM 1277 N N . ASP A 1 160 ? -22.281 -4.793 -18.094 1 95.5 160 ASP A N 1
ATOM 1278 C CA . ASP A 1 160 ? -22.938 -4.855 -16.781 1 95.5 160 ASP A CA 1
ATOM 1279 C C . ASP A 1 160 ? -21.906 -5.082 -15.672 1 95.5 160 ASP A C 1
ATOM 1281 O O . ASP A 1 160 ? -22.094 -4.598 -14.547 1 95.5 160 ASP A O 1
ATOM 1285 N N . LEU A 1 161 ? -20.875 -5.848 -16 1 97 161 LEU A N 1
ATOM 1286 C CA . LEU A 1 161 ? -19.812 -6.156 -15.047 1 97 161 LEU A CA 1
ATOM 1287 C C . LEU A 1 161 ? -18.453 -6.25 -15.75 1 97 161 LEU A C 1
ATOM 1289 O O . LEU A 1 161 ? -18.328 -6.949 -16.75 1 97 161 LEU A O 1
ATOM 1293 N N . LEU A 1 162 ? -17.562 -5.516 -15.258 1 97.88 162 LEU A N 1
ATOM 1294 C CA . LEU A 1 162 ? -16.188 -5.57 -15.727 1 97.88 162 LEU A CA 1
ATOM 1295 C C . LEU A 1 162 ? -15.312 -6.348 -14.742 1 97.88 162 LEU A C 1
ATOM 1297 O O . LEU A 1 162 ? -15.266 -6.02 -13.555 1 97.88 162 LEU A O 1
ATOM 1301 N N . ILE A 1 163 ? -14.648 -7.418 -15.227 1 98.31 163 ILE A N 1
ATOM 1302 C CA . ILE A 1 163 ? -13.789 -8.227 -14.367 1 98.31 163 ILE A CA 1
ATOM 1303 C C . ILE A 1 163 ? -12.336 -8.062 -14.781 1 98.31 163 ILE A C 1
ATOM 1305 O O . ILE A 1 163 ? -11.969 -8.375 -15.922 1 98.31 163 ILE A O 1
ATOM 1309 N N . GLY A 1 164 ? -11.555 -7.512 -13.898 1 98.06 164 GLY A N 1
ATOM 1310 C CA . GLY A 1 164 ? -10.133 -7.375 -14.156 1 98.06 164 GLY A CA 1
ATOM 1311 C C . GLY A 1 164 ? -9.336 -8.617 -13.805 1 98.06 164 GLY A C 1
ATOM 1312 O O . GLY A 1 164 ? -9.258 -9 -12.633 1 98.06 164 GLY A O 1
ATOM 1313 N N . CYS A 1 165 ? -8.758 -9.258 -14.75 1 98.06 165 CYS A N 1
ATOM 1314 C CA . CYS A 1 165 ? -7.852 -10.398 -14.609 1 98.06 165 CYS A CA 1
ATOM 1315 C C . CYS A 1 165 ? -6.531 -10.133 -15.32 1 98.06 165 CYS A C 1
ATOM 1317 O O . CYS A 1 165 ? -5.98 -11.023 -15.961 1 98.06 165 CYS A O 1
ATOM 1319 N N . ASP A 1 166 ? -6.078 -8.93 -15.188 1 95.94 166 ASP A N 1
ATOM 1320 C CA . ASP A 1 166 ? -4.965 -8.492 -16.031 1 95.94 166 ASP A CA 1
ATOM 1321 C C . ASP A 1 166 ? -3.648 -8.523 -15.25 1 95.94 166 ASP A C 1
ATOM 1323 O O . ASP A 1 166 ? -2.727 -7.762 -15.555 1 95.94 166 ASP A O 1
ATOM 1327 N N . GLY A 1 167 ? -3.598 -9.219 -14.258 1 93.56 167 GLY A N 1
ATOM 1328 C CA . GLY A 1 167 ? -2.33 -9.578 -13.641 1 93.56 167 GLY A CA 1
ATOM 1329 C C . GLY A 1 167 ? -1.872 -8.57 -12.594 1 93.56 167 GLY A C 1
ATOM 1330 O O . GLY A 1 167 ? -2.662 -7.75 -12.125 1 93.56 167 GLY A O 1
ATOM 1331 N N . ALA A 1 168 ? -0.588 -8.727 -12.234 1 92.06 168 ALA A N 1
ATOM 1332 C CA . ALA A 1 168 ? -0 -7.973 -11.133 1 92.06 168 ALA A CA 1
ATOM 1333 C C . ALA A 1 168 ? 0.05 -6.48 -11.453 1 92.06 168 ALA A C 1
ATOM 1335 O O . ALA A 1 168 ? 0.039 -5.645 -10.547 1 92.06 168 ALA A O 1
ATOM 1336 N N . TYR A 1 169 ? 0.135 -6.164 -12.703 1 91.69 169 TYR A N 1
ATOM 1337 C CA . TYR A 1 169 ? 0.165 -4.762 -13.109 1 91.69 169 TYR A CA 1
ATOM 1338 C C . TYR A 1 169 ? -1.147 -4.355 -13.766 1 91.69 169 TYR A C 1
ATOM 1340 O O . TYR A 1 169 ? -1.149 -3.725 -14.828 1 91.69 169 TYR A O 1
ATOM 1348 N N . SER A 1 170 ? -2.131 -4.723 -13.148 1 95.06 170 SER A N 1
ATOM 1349 C CA . SER A 1 170 ? -3.498 -4.574 -13.633 1 95.06 170 SER A CA 1
ATOM 1350 C C . SER A 1 170 ? -3.838 -3.109 -13.891 1 95.06 170 SER A C 1
ATOM 1352 O O . SER A 1 170 ? -3.697 -2.268 -13 1 95.06 170 SER A O 1
ATOM 1354 N N . ALA A 1 171 ? -4.309 -2.842 -15.102 1 94.06 171 ALA A N 1
ATOM 1355 C CA . ALA A 1 171 ? -4.801 -1.515 -15.453 1 94.06 171 ALA A CA 1
ATOM 1356 C C . ALA A 1 171 ? -6.141 -1.229 -14.781 1 94.06 171 ALA A C 1
ATOM 1358 O O . ALA A 1 171 ? -6.43 -0.084 -14.43 1 94.06 171 ALA A O 1
ATOM 1359 N N . VAL A 1 172 ? -6.93 -2.24 -14.633 1 96 172 VAL A N 1
ATOM 1360 C CA . VAL A 1 172 ? -8.227 -2.09 -13.969 1 96 172 VAL A CA 1
ATOM 1361 C C . VAL A 1 172 ? -8.016 -1.663 -12.516 1 96 172 VAL A C 1
ATOM 1363 O O . VAL A 1 172 ? -8.648 -0.719 -12.047 1 96 172 VAL A O 1
ATOM 1366 N N . ARG A 1 173 ? -7.117 -2.361 -11.828 1 95.44 173 ARG A N 1
ATOM 1367 C CA . ARG A 1 173 ? -6.84 -2.023 -10.438 1 95.44 173 ARG A CA 1
ATOM 1368 C C . ARG A 1 173 ? -6.309 -0.6 -10.312 1 95.44 173 ARG A C 1
ATOM 1370 O O . ARG A 1 173 ? -6.621 0.104 -9.352 1 95.44 173 ARG A O 1
ATOM 1377 N N . GLN A 1 174 ? -5.465 -0.229 -11.289 1 91.94 174 GLN A N 1
ATOM 1378 C CA . GLN A 1 174 ? -4.895 1.112 -11.25 1 91.94 174 GLN A CA 1
ATOM 1379 C C . GLN A 1 174 ? -5.984 2.178 -11.289 1 91.94 174 GLN A C 1
ATOM 1381 O O . GLN A 1 174 ? -5.836 3.248 -10.695 1 91.94 174 GLN A O 1
ATOM 1386 N N . GLN A 1 175 ? -7.062 1.89 -11.984 1 91.44 175 GLN A N 1
ATOM 1387 C CA . GLN A 1 175 ? -8.203 2.801 -11.969 1 91.44 175 GLN A CA 1
ATOM 1388 C C . GLN A 1 175 ? -8.859 2.834 -10.594 1 91.44 175 GLN A C 1
ATOM 1390 O O . GLN A 1 175 ? -9.328 3.885 -10.148 1 91.44 175 GLN A O 1
ATOM 1395 N N . MET A 1 176 ? -8.898 1.709 -9.961 1 93.12 176 MET A N 1
ATOM 1396 C CA . MET A 1 176 ? -9.523 1.6 -8.641 1 93.12 176 MET A CA 1
ATOM 1397 C C . MET A 1 176 ? -8.703 2.34 -7.59 1 93.12 176 MET A C 1
ATOM 1399 O O . MET A 1 176 ? -9.258 2.896 -6.645 1 93.12 176 MET A O 1
ATOM 1403 N N . VAL A 1 177 ? -7.383 2.305 -7.762 1 91.38 177 VAL A N 1
ATOM 1404 C CA . VAL A 1 177 ? -6.465 2.924 -6.812 1 91.38 177 VAL A CA 1
ATOM 1405 C C . VAL A 1 177 ? -6.75 4.422 -6.723 1 91.38 177 VAL A C 1
ATOM 1407 O O . VAL A 1 177 ? -6.523 5.039 -5.68 1 91.38 177 VAL A O 1
ATOM 1410 N N . LYS A 1 178 ? -7.305 5.008 -7.746 1 86.56 178 LYS A N 1
ATOM 1411 C CA . LYS A 1 178 ? -7.586 6.441 -7.789 1 86.56 178 LYS A CA 1
ATOM 1412 C C . LYS A 1 178 ? -8.867 6.773 -7.027 1 86.56 178 LYS A C 1
ATOM 1414 O O . LYS A 1 178 ? -9.141 7.941 -6.742 1 86.56 178 LYS A O 1
ATOM 1419 N N . MET A 1 179 ? -9.562 5.781 -6.648 1 87 179 MET A N 1
ATOM 1420 C CA . MET A 1 179 ? -10.828 5.996 -5.953 1 87 179 MET A CA 1
ATOM 1421 C C . MET A 1 179 ? -10.586 6.289 -4.477 1 87 179 MET A C 1
ATOM 1423 O O . MET A 1 179 ? -9.586 5.855 -3.902 1 87 179 MET A O 1
ATOM 1427 N N . SER A 1 180 ? -11.586 7.004 -3.939 1 85.12 180 SER A N 1
ATOM 1428 C CA . SER A 1 180 ? -11.547 7.25 -2.502 1 85.12 180 SER A CA 1
ATOM 1429 C C . SER A 1 180 ? -11.867 5.98 -1.718 1 85.12 180 SER A C 1
ATOM 1431 O O . SER A 1 180 ? -12.641 5.137 -2.176 1 85.12 180 SER A O 1
ATOM 1433 N N . ARG A 1 181 ? -11.227 5.82 -0.582 1 89.12 181 ARG A N 1
ATOM 1434 C CA . ARG A 1 181 ? -11.469 4.762 0.39 1 89.12 181 ARG A CA 1
ATOM 1435 C C . ARG A 1 181 ? -11.102 3.396 -0.186 1 89.12 181 ARG A C 1
ATOM 1437 O O . ARG A 1 181 ? -11.82 2.418 0.015 1 89.12 181 ARG A O 1
ATOM 1444 N N . PHE A 1 182 ? -10.148 3.363 -1.124 1 92.56 182 PHE A N 1
ATOM 1445 C CA . PHE A 1 182 ? -9.57 2.137 -1.666 1 92.56 182 PHE A CA 1
ATOM 1446 C C . PHE A 1 182 ? -8.195 1.875 -1.069 1 92.56 182 PHE A C 1
ATOM 1448 O O . PHE A 1 182 ? -7.234 2.594 -1.365 1 92.56 182 PHE A O 1
ATOM 1455 N N . ASP A 1 183 ? -8.094 0.873 -0.258 1 94.19 183 ASP A N 1
ATOM 1456 C CA . ASP A 1 183 ? -6.809 0.488 0.32 1 94.19 183 ASP A CA 1
ATOM 1457 C C . ASP A 1 183 ? -5.961 -0.283 -0.689 1 94.19 183 ASP A C 1
ATOM 1459 O O . ASP A 1 183 ? -6.48 -1.128 -1.424 1 94.19 183 ASP A O 1
ATOM 1463 N N . TYR A 1 184 ? -4.785 0.037 -0.749 1 95.12 184 TYR A N 1
ATOM 1464 C CA . TYR A 1 184 ? -3.881 -0.575 -1.716 1 95.12 184 TYR A CA 1
ATOM 1465 C C . TYR A 1 184 ? -2.467 -0.673 -1.155 1 95.12 184 TYR A C 1
ATOM 1467 O O . TYR A 1 184 ? -1.93 0.308 -0.636 1 95.12 184 TYR A O 1
ATOM 1475 N N . ASN A 1 185 ? -1.908 -1.86 -1.191 1 95.69 185 ASN A N 1
ATOM 1476 C CA . ASN A 1 185 ? -0.542 -2.107 -0.744 1 95.69 185 ASN A CA 1
ATOM 1477 C C . ASN A 1 185 ? 0.253 -2.898 -1.779 1 95.69 185 ASN A C 1
ATOM 1479 O O . ASN A 1 185 ? -0.131 -4.012 -2.145 1 95.69 185 ASN A O 1
ATOM 1483 N N . GLN A 1 186 ? 1.216 -2.318 -2.293 1 95.5 186 GLN A N 1
ATOM 1484 C CA . GLN A 1 186 ? 2.17 -2.963 -3.189 1 95.5 186 GLN A CA 1
ATOM 1485 C C . GLN A 1 186 ? 3.561 -3.023 -2.562 1 95.5 186 GLN A C 1
ATOM 1487 O O . GLN A 1 186 ? 4.113 -1.994 -2.166 1 95.5 186 GLN A O 1
ATOM 1492 N N . SER A 1 187 ? 4.148 -4.188 -2.438 1 93.62 187 SER A N 1
ATOM 1493 C CA . SER A 1 187 ? 5.465 -4.379 -1.844 1 93.62 187 SER A CA 1
ATOM 1494 C C . SER A 1 187 ? 6.332 -5.289 -2.707 1 93.62 187 SER A C 1
ATOM 1496 O O . SER A 1 187 ? 5.914 -6.391 -3.07 1 93.62 187 SER A O 1
ATOM 1498 N N . TYR A 1 188 ? 7.438 -4.781 -2.988 1 93 188 TYR A N 1
ATOM 1499 C CA . TYR A 1 188 ? 8.359 -5.566 -3.801 1 93 188 TYR A CA 1
ATOM 1500 C C . TYR A 1 188 ? 9.344 -6.332 -2.924 1 93 188 TYR A C 1
ATOM 1502 O O . TYR A 1 188 ? 9.781 -5.828 -1.89 1 93 188 TYR A O 1
ATOM 1510 N N . PHE A 1 189 ? 9.594 -7.5 -3.43 1 90.06 189 PHE A N 1
ATOM 1511 C CA . PHE A 1 189 ? 10.586 -8.32 -2.748 1 90.06 189 PHE A CA 1
ATOM 1512 C C . PHE A 1 189 ? 12 -7.852 -3.094 1 90.06 189 PHE A C 1
ATOM 1514 O O . PHE A 1 189 ? 12.242 -7.363 -4.199 1 90.06 189 PHE A O 1
ATOM 1521 N N . GLU A 1 190 ? 12.922 -7.953 -2.123 1 87.75 190 GLU A N 1
ATOM 1522 C CA . GLU A 1 190 ? 14.289 -7.492 -2.314 1 87.75 190 GLU A CA 1
ATOM 1523 C C . GLU A 1 190 ? 15.039 -8.383 -3.303 1 87.75 190 GLU A C 1
ATOM 1525 O O . GLU A 1 190 ? 15.969 -7.93 -3.973 1 87.75 190 GLU A O 1
ATOM 1530 N N . GLN A 1 191 ? 14.523 -9.586 -3.377 1 90.38 191 GLN A N 1
ATOM 1531 C CA . GLN A 1 191 ? 15.172 -10.539 -4.277 1 90.38 191 GLN A CA 1
ATOM 1532 C C . GLN A 1 191 ? 14.492 -10.547 -5.645 1 90.38 191 GLN A C 1
ATOM 1534 O O . GLN A 1 191 ? 13.305 -10.234 -5.754 1 90.38 191 GLN A O 1
ATOM 1539 N N . GLY A 1 192 ? 15.242 -10.75 -6.648 1 91.94 192 GLY A N 1
ATOM 1540 C CA . GLY A 1 192 ? 14.727 -11.055 -7.977 1 91.94 192 GLY A CA 1
ATOM 1541 C C . GLY A 1 192 ? 14.883 -12.508 -8.359 1 91.94 192 GLY A C 1
ATOM 1542 O O . GLY A 1 192 ? 15.422 -13.305 -7.59 1 91.94 192 GLY A O 1
ATOM 1543 N N . TYR A 1 193 ? 14.312 -12.852 -9.477 1 92.06 193 TYR A N 1
ATOM 1544 C CA . TYR A 1 193 ? 14.516 -14.242 -9.891 1 92.06 193 TYR A CA 1
ATOM 1545 C C . TYR A 1 193 ? 14.695 -14.344 -11.398 1 92.06 193 TYR A C 1
ATOM 1547 O O . TYR A 1 193 ? 14.305 -13.438 -12.141 1 92.06 193 TYR A O 1
ATOM 1555 N N . ILE A 1 194 ? 15.398 -15.328 -11.82 1 93.25 194 ILE A N 1
ATOM 1556 C CA . ILE A 1 194 ? 15.562 -15.68 -13.227 1 93.25 194 ILE A CA 1
ATOM 1557 C C . ILE A 1 194 ? 15.219 -17.156 -13.438 1 93.25 194 ILE A C 1
ATOM 1559 O O . ILE A 1 194 ? 15.242 -17.938 -12.484 1 93.25 194 ILE A O 1
ATOM 1563 N N . GLU A 1 195 ? 14.859 -17.406 -14.633 1 91.62 195 GLU A N 1
ATOM 1564 C CA . GLU A 1 195 ? 14.539 -18.797 -14.992 1 91.62 195 GLU A CA 1
ATOM 1565 C C . GLU A 1 195 ? 15.68 -19.438 -15.781 1 91.62 195 GLU A C 1
ATOM 1567 O O . GLU A 1 195 ? 16.297 -18.781 -16.625 1 91.62 195 GLU A O 1
ATOM 1572 N N . LEU A 1 196 ? 15.969 -20.625 -15.398 1 92.62 196 LEU A N 1
ATOM 1573 C CA . LEU A 1 196 ? 16.969 -21.422 -16.094 1 92.62 196 LEU A CA 1
ATOM 1574 C C . LEU A 1 196 ? 16.359 -22.734 -16.578 1 92.62 196 LEU A C 1
ATOM 1576 O O . LEU A 1 196 ? 15.492 -23.297 -15.914 1 92.62 196 LEU A O 1
ATOM 1580 N N . GLY A 1 197 ? 16.797 -23.203 -17.688 1 90.81 197 GLY A N 1
ATOM 1581 C CA . GLY A 1 197 ? 16.312 -24.453 -18.219 1 90.81 197 GLY A CA 1
ATOM 1582 C C . GLY A 1 197 ? 17.297 -25.609 -18.047 1 90.81 197 GLY A C 1
ATOM 1583 O O . GLY A 1 197 ? 18.469 -25.469 -18.375 1 90.81 197 GLY A O 1
ATOM 1584 N N . PHE A 1 198 ? 16.828 -26.672 -17.406 1 93.44 198 PHE A N 1
ATOM 1585 C CA . PHE A 1 198 ? 17.594 -27.922 -17.359 1 93.44 198 PHE A CA 1
ATOM 1586 C C . PHE A 1 198 ? 17.219 -28.828 -18.516 1 93.44 198 PHE A C 1
ATOM 1588 O O . PHE A 1 198 ? 16.078 -29.312 -18.594 1 93.44 198 PHE A O 1
ATOM 1595 N N . PRO A 1 199 ? 18.125 -29.062 -19.344 1 93.5 199 PRO A N 1
ATOM 1596 C CA . PRO A 1 199 ? 17.812 -29.906 -20.516 1 93.5 199 PRO A CA 1
ATOM 1597 C C . PRO A 1 199 ? 17.688 -31.375 -20.172 1 93.5 199 PRO A C 1
ATOM 1599 O O . PRO A 1 199 ? 18.031 -31.781 -19.047 1 93.5 199 PRO A O 1
ATOM 1602 N N . THR A 1 200 ? 17.188 -32.125 -21.125 1 93.5 200 THR A N 1
ATOM 1603 C CA . THR A 1 200 ? 17.141 -33.594 -21 1 93.5 200 THR A CA 1
ATOM 1604 C C . THR A 1 200 ? 18.531 -34.188 -21.125 1 93.5 200 THR A C 1
ATOM 1606 O O . THR A 1 200 ? 19.469 -33.531 -21.594 1 93.5 200 THR A O 1
ATOM 1609 N N . THR A 1 201 ? 18.641 -35.438 -20.625 1 91.81 201 THR A N 1
ATOM 1610 C CA . THR A 1 201 ? 19.875 -36.156 -20.875 1 91.81 201 THR A CA 1
ATOM 1611 C C . THR A 1 201 ? 20.047 -36.438 -22.359 1 91.81 201 THR A C 1
ATOM 1613 O O . THR A 1 201 ? 19.141 -36.188 -23.156 1 91.81 201 THR A O 1
ATOM 1616 N N . ALA A 1 202 ? 21.188 -36.938 -22.688 1 89.06 202 ALA A N 1
ATOM 1617 C CA . ALA A 1 202 ? 21.484 -37.25 -24.078 1 89.06 202 ALA A CA 1
ATOM 1618 C C . ALA A 1 202 ? 20.484 -38.219 -24.656 1 89.06 202 ALA A C 1
ATOM 1620 O O . ALA A 1 202 ? 20.156 -38.188 -25.844 1 89.06 202 ALA A O 1
ATOM 1621 N N . ASP A 1 203 ? 19.906 -39.062 -23.812 1 90.19 203 ASP A N 1
ATOM 1622 C CA . ASP A 1 203 ? 18.969 -40.094 -24.234 1 90.19 203 ASP A CA 1
ATOM 1623 C C . ASP A 1 203 ? 17.531 -39.594 -24.156 1 90.19 203 ASP A C 1
ATOM 1625 O O . ASP A 1 203 ? 16.578 -40.344 -24.312 1 90.19 203 ASP A O 1
ATOM 1629 N N . GLY A 1 204 ? 17.406 -38.344 -23.797 1 88.31 204 GLY A N 1
ATOM 1630 C CA . GLY A 1 204 ? 16.078 -37.719 -23.797 1 88.31 204 GLY A CA 1
ATOM 1631 C C . GLY A 1 204 ? 15.328 -37.969 -22.5 1 88.31 204 GLY A C 1
ATOM 1632 O O . GLY A 1 204 ? 14.102 -37.812 -22.438 1 88.31 204 GLY A O 1
ATOM 1633 N N . GLN A 1 205 ? 15.977 -38.406 -21.516 1 90.38 205 GLN A N 1
ATOM 1634 C CA . GLN A 1 205 ? 15.344 -38.688 -20.234 1 90.38 205 GLN A CA 1
ATOM 1635 C C . GLN A 1 205 ? 15.547 -37.562 -19.234 1 90.38 205 GLN A C 1
ATOM 1637 O O . GLN A 1 205 ? 16.328 -36.625 -19.484 1 90.38 205 GLN A O 1
ATOM 1642 N N . PHE A 1 206 ? 14.734 -37.656 -18.156 1 93.5 206 PHE A N 1
ATOM 1643 C CA . PHE A 1 206 ? 14.891 -36.688 -17.078 1 93.5 206 PHE A CA 1
ATOM 1644 C C . PHE A 1 206 ? 16.281 -36.781 -16.469 1 93.5 206 PHE A C 1
ATOM 1646 O O . PHE A 1 206 ? 16.781 -37.875 -16.188 1 93.5 206 PHE A O 1
ATOM 1653 N N . ALA A 1 207 ? 16.891 -35.625 -16.281 1 91.38 207 ALA A N 1
ATOM 1654 C CA . ALA A 1 207 ? 18.234 -35.594 -15.719 1 91.38 207 ALA A CA 1
ATOM 1655 C C . ALA A 1 207 ? 18.219 -35.875 -14.219 1 91.38 207 ALA A C 1
ATOM 1657 O O . ALA A 1 207 ? 19.234 -36.281 -13.648 1 91.38 207 ALA A O 1
ATOM 1658 N N . MET A 1 208 ? 17.078 -35.625 -13.586 1 92.81 208 MET A N 1
ATOM 1659 C CA . MET A 1 208 ? 16.859 -35.844 -12.164 1 92.81 208 MET A CA 1
ATOM 1660 C C . MET A 1 208 ? 15.508 -36.531 -11.93 1 92.81 208 MET A C 1
ATOM 1662 O O . MET A 1 208 ? 14.766 -36.781 -12.875 1 92.81 208 MET A O 1
ATOM 1666 N N . GLU A 1 209 ? 15.242 -36.781 -10.617 1 91.06 209 GLU A N 1
ATOM 1667 C CA . GLU A 1 209 ? 13.945 -37.375 -10.273 1 91.06 209 GLU A CA 1
ATOM 1668 C C . GLU A 1 209 ? 12.797 -36.5 -10.766 1 91.06 209 GLU A C 1
ATOM 1670 O O . GLU A 1 209 ? 12.797 -35.281 -10.539 1 91.06 209 GLU A O 1
ATOM 1675 N N . ALA A 1 210 ? 11.867 -37.062 -11.438 1 90.62 210 ALA A N 1
ATOM 1676 C CA . ALA A 1 210 ? 10.797 -36.312 -12.094 1 90.62 210 ALA A CA 1
ATOM 1677 C C . ALA A 1 210 ? 9.625 -36.094 -11.141 1 90.62 210 ALA A C 1
ATOM 1679 O O . ALA A 1 210 ? 8.773 -35.219 -11.383 1 90.62 210 ALA A O 1
ATOM 1680 N N . ASP A 1 211 ? 9.508 -36.812 -10.078 1 89.44 211 ASP A N 1
ATOM 1681 C CA . ASP A 1 211 ? 8.336 -36.719 -9.211 1 89.44 211 ASP A CA 1
ATOM 1682 C C . ASP A 1 211 ? 8.648 -35.906 -7.953 1 89.44 211 ASP A C 1
ATOM 1684 O O . ASP A 1 211 ? 7.98 -36.062 -6.93 1 89.44 211 ASP A O 1
ATOM 1688 N N . TYR A 1 212 ? 9.719 -35.062 -8.102 1 90.56 212 TYR A N 1
ATOM 1689 C CA . TYR A 1 212 ? 10.094 -34.25 -6.941 1 90.56 212 TYR A CA 1
ATOM 1690 C C . TYR A 1 212 ? 10.312 -32.812 -7.332 1 90.56 212 TYR A C 1
ATOM 1692 O O . TYR A 1 212 ? 10.68 -32.5 -8.477 1 90.56 212 TYR A O 1
ATOM 1700 N N . LEU A 1 213 ? 10.078 -31.953 -6.422 1 90 213 LEU A N 1
ATOM 1701 C CA . LEU A 1 213 ? 10.578 -30.594 -6.496 1 90 213 LEU A CA 1
ATOM 1702 C C . LEU A 1 213 ? 12.016 -30.5 -6.008 1 90 213 LEU A C 1
ATOM 1704 O O . LEU A 1 213 ? 12.32 -30.906 -4.887 1 90 213 LEU A O 1
ATOM 1708 N N . HIS A 1 214 ? 12.883 -30.109 -6.859 1 91.94 214 HIS A N 1
ATOM 1709 C CA . HIS A 1 214 ? 14.281 -29.969 -6.48 1 91.94 214 HIS A CA 1
ATOM 1710 C C . HIS A 1 214 ? 14.562 -28.594 -5.879 1 91.94 214 HIS A C 1
ATOM 1712 O O . HIS A 1 214 ? 14.164 -27.578 -6.441 1 91.94 214 HIS A O 1
ATOM 1718 N N . PHE A 1 215 ? 15.242 -28.641 -4.809 1 89.44 215 PHE A N 1
ATOM 1719 C CA . PHE A 1 215 ? 15.43 -27.422 -4.023 1 89.44 215 PHE A CA 1
ATOM 1720 C C . PHE A 1 215 ? 16.891 -27.25 -3.631 1 89.44 215 PHE A C 1
ATOM 1722 O O . PHE A 1 215 ? 17.5 -28.156 -3.051 1 89.44 215 PHE A O 1
ATOM 1729 N N . TRP A 1 216 ? 17.562 -26.109 -3.99 1 90.94 216 TRP A N 1
ATOM 1730 C CA . TRP A 1 216 ? 18.922 -25.75 -3.619 1 90.94 216 TRP A CA 1
ATOM 1731 C C . TRP A 1 216 ? 18.938 -24.547 -2.691 1 90.94 216 TRP A C 1
ATOM 1733 O O . TRP A 1 216 ? 19.125 -23.406 -3.139 1 90.94 216 TRP A O 1
ATOM 1743 N N . PRO A 1 217 ? 18.719 -24.734 -1.387 1 87.94 217 PRO A N 1
ATOM 1744 C CA . PRO A 1 217 ? 18.75 -23.594 -0.458 1 87.94 217 PRO A CA 1
ATOM 1745 C C . PRO A 1 217 ? 20.172 -23.141 -0.156 1 87.94 217 PRO A C 1
ATOM 1747 O O . PRO A 1 217 ? 21.078 -23.953 -0.013 1 87.94 217 PRO A O 1
ATOM 1750 N N . ARG A 1 218 ? 20.344 -21.891 -0.195 1 87.94 218 ARG A N 1
ATOM 1751 C CA . ARG A 1 218 ? 21.594 -21.25 0.225 1 87.94 218 ARG A CA 1
ATOM 1752 C C . ARG A 1 218 ? 21.328 -20.078 1.16 1 87.94 218 ARG A C 1
ATOM 1754 O O . ARG A 1 218 ? 20.172 -19.781 1.481 1 87.94 218 ARG A O 1
ATOM 1761 N N . GLU A 1 219 ? 22.234 -19.438 1.646 1 78.19 219 GLU A N 1
ATOM 1762 C CA . GLU A 1 219 ? 22.062 -18.375 2.641 1 78.19 219 GLU A CA 1
ATOM 1763 C C . GLU A 1 219 ? 21.359 -17.156 2.047 1 78.19 219 GLU A C 1
ATOM 1765 O O . GLU A 1 219 ? 20.375 -16.672 2.6 1 78.19 219 GLU A O 1
ATOM 1770 N N . GLN A 1 220 ? 21.812 -16.734 0.974 1 84.06 220 GLN A N 1
ATOM 1771 C CA . GLN A 1 220 ? 21.281 -15.5 0.412 1 84.06 220 GLN A CA 1
ATOM 1772 C C . GLN A 1 220 ? 20.578 -15.758 -0.917 1 84.06 220 GLN A C 1
ATOM 1774 O O . GLN A 1 220 ? 20.062 -14.828 -1.547 1 84.06 220 GLN A O 1
ATOM 1779 N N . MET A 1 221 ? 20.625 -17.031 -1.253 1 90.06 221 MET A N 1
ATOM 1780 C CA . MET A 1 221 ? 20.031 -17.375 -2.541 1 90.06 221 MET A CA 1
ATOM 1781 C C . MET A 1 221 ? 19.328 -18.734 -2.471 1 90.06 221 MET A C 1
ATOM 1783 O O . MET A 1 221 ? 19.5 -19.469 -1.501 1 90.06 221 MET A O 1
ATOM 1787 N N . MET A 1 222 ? 18.547 -18.969 -3.488 1 90.38 222 MET A N 1
ATOM 1788 C CA . MET A 1 222 ? 17.828 -20.25 -3.576 1 90.38 222 MET A CA 1
ATOM 1789 C C . MET A 1 222 ? 17.469 -20.578 -5.023 1 90.38 222 MET A C 1
ATOM 1791 O O . MET A 1 222 ? 17.203 -19.672 -5.816 1 90.38 222 MET A O 1
ATOM 1795 N N . MET A 1 223 ? 17.609 -21.859 -5.293 1 92.44 223 MET A N 1
ATOM 1796 C CA . MET A 1 223 ? 17.188 -22.328 -6.613 1 92.44 223 MET A CA 1
ATOM 1797 C C . MET A 1 223 ? 16.188 -23.469 -6.496 1 92.44 223 MET A C 1
ATOM 1799 O O . MET A 1 223 ? 16.328 -24.328 -5.629 1 92.44 223 MET A O 1
ATOM 1803 N N . THR A 1 224 ? 15.148 -23.391 -7.207 1 91.12 224 THR A N 1
ATOM 1804 C CA . THR A 1 224 ? 14.148 -24.438 -7.262 1 91.12 224 THR A CA 1
ATOM 1805 C C . THR A 1 224 ? 13.93 -24.906 -8.703 1 91.12 224 THR A C 1
ATOM 1807 O O . THR A 1 224 ? 14.125 -24.125 -9.641 1 91.12 224 THR A O 1
ATOM 1810 N N . ALA A 1 225 ? 13.57 -26.141 -8.852 1 92.56 225 ALA A N 1
ATOM 1811 C CA . ALA A 1 225 ? 13.32 -26.656 -10.188 1 92.56 225 ALA A CA 1
ATOM 1812 C C . ALA A 1 225 ? 12.148 -27.641 -10.188 1 92.56 225 ALA A C 1
ATOM 1814 O O . ALA A 1 225 ? 12.031 -28.484 -9.297 1 92.56 225 ALA A O 1
ATOM 1815 N N . LEU A 1 226 ? 11.328 -27.469 -11.133 1 92.31 226 LEU A N 1
ATOM 1816 C CA . LEU A 1 226 ? 10.18 -28.359 -11.328 1 92.31 226 LEU A CA 1
ATOM 1817 C C . LEU A 1 226 ? 10.266 -29.078 -12.664 1 92.31 226 LEU A C 1
ATOM 1819 O O . LEU A 1 226 ? 10.734 -28.5 -13.648 1 92.31 226 LEU A O 1
ATOM 1823 N N . PRO A 1 227 ? 9.781 -30.266 -12.672 1 92.5 227 PRO A N 1
ATOM 1824 C CA . PRO A 1 227 ? 9.852 -31.047 -13.906 1 92.5 227 PRO A CA 1
ATOM 1825 C C . PRO A 1 227 ? 8.766 -30.672 -14.906 1 92.5 227 PRO A C 1
ATOM 1827 O O . PRO A 1 227 ? 7.664 -30.266 -14.516 1 92.5 227 PRO A O 1
ATOM 1830 N N . ASN A 1 228 ? 9.148 -30.75 -16.125 1 89 228 ASN A N 1
ATOM 1831 C CA . ASN A 1 228 ? 8.211 -30.594 -17.219 1 89 228 ASN A CA 1
ATOM 1832 C C . ASN A 1 228 ? 7.902 -31.922 -17.891 1 89 228 ASN A C 1
ATOM 1834 O O . ASN A 1 228 ? 8.688 -32.875 -17.797 1 89 228 ASN A O 1
ATOM 1838 N N . ASN A 1 229 ? 6.828 -31.984 -18.609 1 85.62 229 ASN A N 1
ATOM 1839 C CA . ASN A 1 229 ? 6.379 -33.219 -19.234 1 85.62 229 ASN A CA 1
ATOM 1840 C C . ASN A 1 229 ? 7.336 -33.656 -20.344 1 85.62 229 ASN A C 1
ATOM 1842 O O . ASN A 1 229 ? 7.344 -34.844 -20.734 1 85.62 229 ASN A O 1
ATOM 1846 N N . ASN A 1 230 ? 8.172 -32.844 -20.828 1 85.38 230 ASN A N 1
ATOM 1847 C CA . ASN A 1 230 ? 9.047 -33.188 -21.938 1 85.38 230 ASN A CA 1
ATOM 1848 C C . ASN A 1 230 ? 10.43 -33.625 -21.453 1 85.38 230 ASN A C 1
ATOM 1850 O O . ASN A 1 230 ? 11.375 -33.719 -22.234 1 85.38 230 ASN A O 1
ATOM 1854 N N . GLY A 1 231 ? 10.555 -33.75 -20.203 1 88.94 231 GLY A N 1
ATOM 1855 C CA . GLY A 1 231 ? 11.805 -34.281 -19.656 1 88.94 231 GLY A CA 1
ATOM 1856 C C . GLY A 1 231 ? 12.727 -33.156 -19.172 1 88.94 231 GLY A C 1
ATOM 1857 O O . GLY A 1 231 ? 13.758 -33.438 -18.547 1 88.94 231 GLY A O 1
ATOM 1858 N N . THR A 1 232 ? 12.391 -31.984 -19.422 1 90.81 232 THR A N 1
ATOM 1859 C CA . THR A 1 232 ? 13.203 -30.859 -19 1 90.81 232 THR A CA 1
ATOM 1860 C C . THR A 1 232 ? 12.75 -30.359 -17.625 1 90.81 232 THR A C 1
ATOM 1862 O O . THR A 1 232 ? 11.773 -30.844 -17.078 1 90.81 232 THR A O 1
ATOM 1865 N N . TYR A 1 233 ? 13.594 -29.547 -17.031 1 92.38 233 TYR A N 1
ATOM 1866 C CA . TYR A 1 233 ? 13.219 -28.859 -15.805 1 92.38 233 TYR A CA 1
ATOM 1867 C C . TYR A 1 233 ? 13.281 -27.344 -15.977 1 92.38 233 TYR A C 1
ATOM 1869 O O . TYR A 1 233 ? 14.109 -26.828 -16.734 1 92.38 233 TYR A O 1
ATOM 1877 N N . THR A 1 234 ? 12.375 -26.672 -15.414 1 91 234 THR A N 1
ATOM 1878 C CA . THR A 1 234 ? 12.445 -25.219 -15.297 1 91 234 THR A CA 1
ATOM 1879 C C . THR A 1 234 ? 12.891 -24.828 -13.891 1 91 234 THR A C 1
ATOM 1881 O O . THR A 1 234 ? 12.227 -25.141 -12.906 1 91 234 THR A O 1
ATOM 1884 N N . ALA A 1 235 ? 13.992 -24.156 -13.883 1 92.75 235 ALA A N 1
ATOM 1885 C CA . ALA A 1 235 ? 14.547 -23.766 -12.586 1 92.75 235 ALA A CA 1
ATOM 1886 C C . ALA A 1 235 ? 14.398 -22.266 -12.359 1 92.75 235 ALA A C 1
ATOM 1888 O O . ALA A 1 235 ? 14.484 -21.469 -13.305 1 92.75 235 ALA A O 1
ATOM 1889 N N . SER A 1 236 ? 14.117 -21.906 -11.164 1 92.19 236 SER A N 1
ATOM 1890 C CA . SER A 1 236 ? 14.055 -20.5 -10.75 1 92.19 236 SER A CA 1
ATOM 1891 C C . SER A 1 236 ? 15.148 -20.172 -9.734 1 92.19 236 SER A C 1
ATOM 1893 O O . SER A 1 236 ? 15.234 -20.812 -8.68 1 92.19 236 SER A O 1
ATOM 1895 N N . LEU A 1 237 ? 15.977 -19.297 -10.125 1 94 237 LEU A N 1
ATOM 1896 C CA . LEU A 1 237 ? 17.031 -18.828 -9.234 1 94 237 LEU A CA 1
ATOM 1897 C C . LEU A 1 237 ? 16.656 -17.5 -8.586 1 94 237 LEU A C 1
ATOM 1899 O O . LEU A 1 237 ? 16.406 -16.516 -9.273 1 94 237 LEU A O 1
ATOM 1903 N N . PHE A 1 238 ? 16.594 -17.547 -7.277 1 92.69 238 PHE A N 1
ATOM 1904 C CA . PHE A 1 238 ? 16.266 -16.344 -6.508 1 92.69 238 PHE A CA 1
ATOM 1905 C C . PHE A 1 238 ? 17.5 -15.789 -5.824 1 92.69 238 PHE A C 1
ATOM 1907 O O . PHE A 1 238 ? 18.219 -16.5 -5.117 1 92.69 238 PHE A O 1
ATOM 1914 N N . MET A 1 239 ? 17.797 -14.562 -6.031 1 93.62 239 MET A N 1
ATOM 1915 C CA . MET A 1 239 ? 18.938 -13.891 -5.406 1 93.62 239 MET A CA 1
ATOM 1916 C C . MET A 1 239 ? 18.703 -12.391 -5.324 1 93.62 239 MET A C 1
ATOM 1918 O O . MET A 1 239 ? 17.906 -11.836 -6.094 1 93.62 239 MET A O 1
ATOM 1922 N N . PRO A 1 240 ? 19.344 -11.758 -4.301 1 92.94 240 PRO A N 1
ATOM 1923 C CA . PRO A 1 240 ? 19.203 -10.297 -4.227 1 92.94 240 PRO A CA 1
ATOM 1924 C C . PRO A 1 240 ? 19.641 -9.602 -5.512 1 92.94 240 PRO A C 1
ATOM 1926 O O . PRO A 1 240 ? 20.594 -10.023 -6.16 1 92.94 240 PRO A O 1
ATOM 1929 N N . PHE A 1 241 ? 18.969 -8.531 -5.801 1 93.19 241 PHE A N 1
ATOM 1930 C CA . PHE A 1 241 ? 19.266 -7.789 -7.023 1 93.19 241 PHE A CA 1
ATOM 1931 C C . PHE A 1 241 ? 20.719 -7.34 -7.051 1 93.19 241 PHE A C 1
ATOM 1933 O O . PHE A 1 241 ? 21.344 -7.316 -8.117 1 93.19 241 PHE A O 1
ATOM 1940 N N . GLU A 1 242 ? 21.266 -6.957 -5.91 1 91.88 242 GLU A N 1
ATOM 1941 C CA . GLU A 1 242 ? 22.656 -6.527 -5.816 1 91.88 242 GLU A CA 1
ATOM 1942 C C . GLU A 1 242 ? 23.594 -7.625 -6.293 1 91.88 242 GLU A C 1
ATOM 1944 O O . GLU A 1 242 ? 24.625 -7.34 -6.922 1 91.88 242 GLU A O 1
ATOM 1949 N N . MET A 1 243 ? 23.281 -8.844 -6.031 1 93.44 243 MET A N 1
ATOM 1950 C CA . MET A 1 243 ? 24.109 -9.977 -6.445 1 93.44 243 MET A CA 1
ATOM 1951 C C . MET A 1 243 ? 24.031 -10.188 -7.953 1 93.44 243 MET A C 1
ATOM 1953 O O . MET A 1 243 ? 25.031 -10.492 -8.602 1 93.44 243 MET A O 1
ATOM 1957 N N . PHE A 1 244 ? 22.828 -10.047 -8.516 1 94.38 244 PHE A N 1
ATOM 1958 C CA . PHE A 1 244 ? 22.688 -10.148 -9.961 1 94.38 244 PHE A CA 1
ATOM 1959 C C . PHE A 1 244 ? 23.562 -9.125 -10.672 1 94.38 244 PHE A C 1
ATOM 1961 O O . PHE A 1 244 ? 24.188 -9.445 -11.688 1 94.38 244 PHE A O 1
ATOM 1968 N N . GLU A 1 245 ? 23.594 -7.938 -10.07 1 91.81 245 GLU A N 1
ATOM 1969 C CA . GLU A 1 245 ? 24.359 -6.844 -10.68 1 91.81 245 GLU A CA 1
ATOM 1970 C C . GLU A 1 245 ? 25.859 -7.094 -10.594 1 91.81 245 GLU A C 1
ATOM 1972 O O . GLU A 1 245 ? 26.609 -6.656 -11.469 1 91.81 245 GLU A O 1
ATOM 1977 N N . GLN A 1 246 ? 26.25 -7.809 -9.633 1 93.38 246 GLN A N 1
ATOM 1978 C CA . GLN A 1 246 ? 27.672 -8.086 -9.43 1 93.38 246 GLN A CA 1
ATOM 1979 C C . GLN A 1 246 ? 28.172 -9.164 -10.383 1 93.38 246 GLN A C 1
ATOM 1981 O O . GLN A 1 246 ? 29.359 -9.242 -10.688 1 93.38 246 GLN A O 1
ATOM 1986 N N . ILE A 1 247 ? 27.281 -9.992 -10.875 1 95.06 247 ILE A N 1
ATOM 1987 C CA . ILE A 1 247 ? 27.625 -11.055 -11.812 1 95.06 247 ILE A CA 1
ATOM 1988 C C . ILE A 1 247 ? 27.594 -10.508 -13.242 1 95.06 247 ILE A C 1
ATOM 1990 O O . ILE A 1 247 ? 26.609 -10.68 -13.953 1 95.06 247 ILE A O 1
ATOM 1994 N N . ASN A 1 248 ? 28.719 -9.961 -13.711 1 93.75 248 ASN A N 1
ATOM 1995 C CA . ASN A 1 248 ? 28.734 -9.281 -15.008 1 93.75 248 ASN A CA 1
ATOM 1996 C C . ASN A 1 248 ? 29.641 -10 -16 1 93.75 248 ASN A C 1
ATOM 1998 O O . ASN A 1 248 ? 29.812 -9.531 -17.125 1 93.75 248 ASN A O 1
ATOM 2002 N N . THR A 1 249 ? 30.25 -11.156 -15.617 1 96.19 249 THR A N 1
ATOM 2003 C CA . THR A 1 249 ? 31.078 -11.953 -16.516 1 96.19 249 THR A CA 1
ATOM 2004 C C . THR A 1 249 ? 30.766 -13.438 -16.359 1 96.19 249 THR A C 1
ATOM 2006 O O . THR A 1 249 ? 30.359 -13.883 -15.281 1 96.19 249 THR A O 1
ATOM 2009 N N . PRO A 1 250 ? 31.016 -14.164 -17.453 1 96.5 250 PRO A N 1
ATOM 2010 C CA . PRO A 1 250 ? 30.797 -15.609 -17.375 1 96.5 250 PRO A CA 1
ATOM 2011 C C . PRO A 1 250 ? 31.625 -16.281 -16.281 1 96.5 250 PRO A C 1
ATOM 2013 O O . PRO A 1 250 ? 31.188 -17.234 -15.656 1 96.5 250 PRO A O 1
ATOM 2016 N N . GLU A 1 251 ? 32.781 -15.781 -16.094 1 96.56 251 GLU A N 1
ATOM 2017 C CA . GLU A 1 251 ? 33.688 -16.359 -15.086 1 96.56 251 GLU A CA 1
ATOM 2018 C C . GLU A 1 251 ? 33.094 -16.203 -13.68 1 96.56 251 GLU A C 1
ATOM 2020 O O . GLU A 1 251 ? 33.156 -17.141 -12.875 1 96.56 251 GLU A O 1
ATOM 2025 N N . LYS A 1 252 ? 32.562 -15.055 -13.406 1 96.88 252 LYS A N 1
ATOM 2026 C CA . LYS A 1 252 ? 31.953 -14.805 -12.102 1 96.88 252 LYS A CA 1
ATOM 2027 C C . LYS A 1 252 ? 30.734 -15.695 -11.883 1 96.88 252 LYS A C 1
ATOM 2029 O O . LYS A 1 252 ? 30.5 -16.172 -10.773 1 96.88 252 LYS A O 1
ATOM 2034 N N . LEU A 1 253 ? 30.016 -15.836 -12.969 1 96.94 253 LEU A N 1
ATOM 2035 C CA . LEU A 1 253 ? 28.828 -16.672 -12.898 1 96.94 253 LEU A CA 1
ATOM 2036 C C . LEU A 1 253 ? 29.203 -18.125 -12.594 1 96.94 253 LEU A C 1
ATOM 2038 O O . LEU A 1 253 ? 28.625 -18.75 -11.703 1 96.94 253 LEU A O 1
ATOM 2042 N N . LEU A 1 254 ? 30.156 -18.609 -13.344 1 96.75 254 LEU A N 1
ATOM 2043 C CA . LEU A 1 254 ? 30.578 -20 -13.188 1 96.75 254 LEU A CA 1
ATOM 2044 C C . LEU A 1 254 ? 31.188 -20.234 -11.812 1 96.75 254 LEU A C 1
ATOM 2046 O O . LEU A 1 254 ? 31.031 -21.312 -11.234 1 96.75 254 LEU A O 1
ATOM 2050 N N . GLN A 1 255 ? 31.859 -19.25 -11.305 1 96.31 255 GLN A N 1
ATOM 2051 C CA . GLN A 1 255 ? 32.438 -19.359 -9.969 1 96.31 255 GLN A CA 1
ATOM 2052 C C . GLN A 1 255 ? 31.328 -19.422 -8.906 1 96.31 255 GLN A C 1
ATOM 2054 O O . GLN A 1 255 ? 31.406 -20.234 -7.977 1 96.31 255 GLN A O 1
ATOM 2059 N N . LEU A 1 256 ? 30.375 -18.547 -9.078 1 95.19 256 LEU A N 1
ATOM 2060 C CA . LEU A 1 256 ? 29.266 -18.531 -8.141 1 95.19 256 LEU A CA 1
ATOM 2061 C C . LEU A 1 256 ? 28.562 -19.891 -8.117 1 95.19 256 LEU A C 1
ATOM 2063 O O . LEU A 1 256 ? 28.25 -20.422 -7.051 1 95.19 256 LEU A O 1
ATOM 2067 N N . PHE A 1 257 ? 28.328 -20.453 -9.289 1 95.69 257 PHE A N 1
ATOM 2068 C CA . PHE A 1 257 ? 27.625 -21.719 -9.391 1 95.69 257 PHE A CA 1
ATOM 2069 C C . PHE A 1 257 ? 28.484 -22.859 -8.883 1 95.69 257 PHE A C 1
ATOM 2071 O O . PHE A 1 257 ? 27.984 -23.812 -8.273 1 95.69 257 PHE A O 1
ATOM 2078 N N . SER A 1 258 ? 29.75 -22.75 -9.148 1 94.62 258 SER A N 1
ATOM 2079 C CA . SER A 1 258 ? 30.656 -23.781 -8.656 1 94.62 258 SER A CA 1
ATOM 2080 C C . SER A 1 258 ? 30.688 -23.797 -7.133 1 94.62 258 SER A C 1
ATOM 2082 O O . SER A 1 258 ? 30.828 -24.859 -6.527 1 94.62 258 SER A O 1
ATOM 2084 N N . ASP A 1 259 ? 30.562 -22.641 -6.582 1 93.31 259 ASP A N 1
ATOM 2085 C CA . ASP A 1 259 ? 30.656 -22.516 -5.129 1 93.31 259 ASP A CA 1
ATOM 2086 C C . ASP A 1 259 ? 29.328 -22.922 -4.469 1 93.31 259 ASP A C 1
ATOM 2088 O O . ASP A 1 259 ? 29.328 -23.438 -3.348 1 93.31 259 ASP A O 1
ATOM 2092 N N . ASN A 1 260 ? 28.234 -22.672 -5.16 1 92 260 ASN A N 1
ATOM 2093 C CA . ASN A 1 260 ? 26.953 -22.781 -4.469 1 92 260 ASN A CA 1
ATOM 2094 C C . ASN A 1 260 ? 26.094 -23.891 -5.07 1 92 260 ASN A C 1
ATOM 2096 O O . ASN A 1 260 ? 25.281 -24.484 -4.371 1 92 260 ASN A O 1
ATOM 2100 N N . PHE A 1 261 ? 26.234 -24.125 -6.379 1 93.5 261 PHE A N 1
ATOM 2101 C CA . PHE A 1 261 ? 25.406 -25.094 -7.086 1 93.5 261 PHE A CA 1
ATOM 2102 C C . PHE A 1 261 ? 26.25 -25.969 -8.008 1 93.5 261 PHE A C 1
ATOM 2104 O O . PHE A 1 261 ? 25.969 -26.062 -9.203 1 93.5 261 PHE A O 1
ATOM 2111 N N . PRO A 1 262 ? 27.203 -26.641 -7.48 1 91.06 262 PRO A N 1
ATOM 2112 C CA . PRO A 1 262 ? 28.109 -27.391 -8.359 1 91.06 262 PRO A CA 1
ATOM 2113 C C . PRO A 1 262 ? 27.391 -28.422 -9.227 1 91.06 262 PRO A C 1
ATOM 2115 O O . PRO A 1 262 ? 27.75 -28.625 -10.383 1 91.06 262 PRO A O 1
ATOM 2118 N N . ASP A 1 263 ? 26.422 -29.078 -8.711 1 92.25 263 ASP A N 1
ATOM 2119 C CA . ASP A 1 263 ? 25.703 -30.109 -9.469 1 92.25 263 ASP A CA 1
ATOM 2120 C C . ASP A 1 263 ? 24.875 -29.5 -10.586 1 92.25 263 ASP A C 1
ATOM 2122 O O . ASP A 1 263 ? 24.609 -30.141 -11.602 1 92.25 263 ASP A O 1
ATOM 2126 N N . ALA A 1 264 ? 24.438 -28.297 -10.391 1 92.12 264 ALA A N 1
ATOM 2127 C CA . ALA A 1 264 ? 23.594 -27.641 -11.375 1 92.12 264 ALA A CA 1
ATOM 2128 C C . ALA A 1 264 ? 24.375 -27.328 -12.648 1 92.12 264 ALA A C 1
ATOM 2130 O O . ALA A 1 264 ? 23.797 -27.297 -13.742 1 92.12 264 ALA A O 1
ATOM 2131 N N . ILE A 1 265 ? 25.672 -27.109 -12.523 1 92.69 265 ILE A N 1
ATOM 2132 C CA . ILE A 1 265 ? 26.484 -26.797 -13.688 1 92.69 265 ILE A CA 1
ATOM 2133 C C . ILE A 1 265 ? 26.5 -28 -14.641 1 92.69 265 ILE A C 1
ATOM 2135 O O . ILE A 1 265 ? 26.359 -27.828 -15.852 1 92.69 265 ILE A O 1
ATOM 2139 N N . SER A 1 266 ? 26.672 -29.125 -14.047 1 91.06 266 SER A N 1
ATOM 2140 C CA . SER A 1 266 ? 26.703 -30.344 -14.859 1 91.06 266 SER A CA 1
ATOM 2141 C C . SER A 1 266 ? 25.328 -30.641 -15.461 1 91.06 266 SER A C 1
ATOM 2143 O O . SER A 1 266 ? 25.234 -31.172 -16.562 1 91.06 266 SER A O 1
ATOM 2145 N N . LEU A 1 267 ? 24.297 -30.344 -14.758 1 92.12 267 LEU A N 1
ATOM 2146 C CA . LEU A 1 267 ? 22.938 -30.641 -15.172 1 92.12 267 LEU A CA 1
ATOM 2147 C C . LEU A 1 267 ? 22.5 -29.703 -16.297 1 92.12 267 LEU A C 1
ATOM 2149 O O . LEU A 1 267 ? 21.812 -30.125 -17.219 1 92.12 267 LEU A O 1
ATOM 2153 N N . ILE A 1 268 ? 22.828 -28.438 -16.219 1 93.06 268 ILE A N 1
ATOM 2154 C CA . ILE A 1 268 ? 22.391 -27.422 -17.172 1 93.06 268 ILE A CA 1
ATOM 2155 C C . ILE A 1 268 ? 23.375 -27.375 -18.344 1 93.06 268 ILE A C 1
ATOM 2157 O O . ILE A 1 268 ? 22.969 -27.219 -19.5 1 93.06 268 ILE A O 1
ATOM 2161 N N . GLY A 1 269 ? 24.625 -27.5 -18.094 1 93.19 269 GLY A N 1
ATOM 2162 C CA . GLY A 1 269 ? 25.703 -27.25 -19.031 1 93.19 269 GLY A CA 1
ATOM 2163 C C . GLY A 1 269 ? 26.281 -25.844 -18.906 1 93.19 269 GLY A C 1
ATOM 2164 O O . GLY A 1 269 ? 25.547 -24.875 -18.75 1 93.19 269 GLY A O 1
ATOM 2165 N N . ARG A 1 270 ? 27.547 -25.781 -19.016 1 94.5 270 ARG A N 1
ATOM 2166 C CA . ARG A 1 270 ? 28.266 -24.531 -18.797 1 94.5 270 ARG A CA 1
ATOM 2167 C C . ARG A 1 270 ? 27.844 -23.469 -19.812 1 94.5 270 ARG A C 1
ATOM 2169 O O . ARG A 1 270 ? 27.531 -22.344 -19.453 1 94.5 270 ARG A O 1
ATOM 2176 N N . GLU A 1 271 ? 27.781 -23.812 -21 1 94.81 271 GLU A N 1
ATOM 2177 C CA . GLU A 1 271 ? 27.469 -22.859 -22.062 1 94.81 271 GLU A CA 1
ATOM 2178 C C . GLU A 1 271 ? 26.016 -22.391 -21.984 1 94.81 271 GLU A C 1
ATOM 2180 O O . GLU A 1 271 ? 25.719 -21.203 -22.156 1 94.81 271 GLU A O 1
ATOM 2185 N N . LYS A 1 272 ? 25.156 -23.281 -21.797 1 94.25 272 LYS A N 1
ATOM 2186 C CA . LYS A 1 272 ? 23.734 -22.953 -21.703 1 94.25 272 LYS A CA 1
ATOM 2187 C C . LYS A 1 272 ? 23.469 -22.062 -20.484 1 94.25 272 LYS A C 1
ATOM 2189 O O . LYS A 1 272 ? 22.656 -21.141 -20.547 1 94.25 272 LYS A O 1
ATOM 2194 N N . LEU A 1 273 ? 24.156 -22.422 -19.406 1 95.62 273 LEU A N 1
ATOM 2195 C CA . LEU A 1 273 ? 24 -21.625 -18.188 1 95.62 273 LEU A CA 1
ATOM 2196 C C . LEU A 1 273 ? 24.359 -20.172 -18.438 1 95.62 273 LEU A C 1
ATOM 2198 O O . LEU A 1 273 ? 23.625 -19.266 -18.062 1 95.62 273 LEU A O 1
ATOM 2202 N N . VAL A 1 274 ? 25.453 -19.969 -19.078 1 96.19 274 VAL A N 1
ATOM 2203 C CA . VAL A 1 274 ? 25.938 -18.625 -19.359 1 96.19 274 VAL A CA 1
ATOM 2204 C C . VAL A 1 274 ? 24.969 -17.906 -20.297 1 96.19 274 VAL A C 1
ATOM 2206 O O . VAL A 1 274 ? 24.625 -16.75 -20.078 1 96.19 274 VAL A O 1
ATOM 2209 N N . THR A 1 275 ? 24.578 -18.578 -21.281 1 94 275 THR A N 1
ATOM 2210 C CA . THR A 1 275 ? 23.688 -18 -22.266 1 94 275 THR A CA 1
ATOM 2211 C C . THR A 1 275 ? 22.344 -17.625 -21.641 1 94 275 THR A C 1
ATOM 2213 O O . THR A 1 275 ? 21.828 -16.531 -21.844 1 94 275 THR A O 1
ATOM 2216 N N . ASP A 1 276 ? 21.797 -18.562 -20.906 1 91.31 276 ASP A N 1
ATOM 2217 C CA . ASP A 1 276 ? 20.484 -18.328 -20.281 1 91.31 276 ASP A CA 1
ATOM 2218 C C . ASP A 1 276 ? 20.547 -17.172 -19.281 1 91.31 276 ASP A C 1
ATOM 2220 O O . ASP A 1 276 ? 19.625 -16.359 -19.219 1 91.31 276 ASP A O 1
ATOM 2224 N N . PHE A 1 277 ? 21.625 -17.109 -18.547 1 93.56 277 PHE A N 1
ATOM 2225 C CA . PHE A 1 277 ? 21.75 -16.109 -17.484 1 93.56 277 PHE A CA 1
ATOM 2226 C C . PHE A 1 277 ? 21.875 -14.711 -18.078 1 93.56 277 PHE A C 1
ATOM 2228 O O . PHE A 1 277 ? 21.234 -13.773 -17.609 1 93.56 277 PHE A O 1
ATOM 2235 N N . PHE A 1 278 ? 22.656 -14.57 -19.031 1 93.62 278 PHE A N 1
ATOM 2236 C CA . PHE A 1 278 ? 22.969 -13.242 -19.547 1 93.62 278 PHE A CA 1
ATOM 2237 C C . PHE A 1 278 ? 21.953 -12.805 -20.578 1 93.62 278 PHE A C 1
ATOM 2239 O O . PHE A 1 278 ? 21.891 -11.625 -20.938 1 93.62 278 PHE A O 1
ATOM 2246 N N . ASN A 1 279 ? 21.109 -13.711 -20.984 1 90.06 279 ASN A N 1
ATOM 2247 C CA . ASN A 1 279 ? 20.062 -13.367 -21.922 1 90.06 279 ASN A CA 1
ATOM 2248 C C . ASN A 1 279 ? 18.781 -12.93 -21.203 1 90.06 279 ASN A C 1
ATOM 2250 O O . ASN A 1 279 ? 17.812 -12.531 -21.844 1 90.06 279 ASN A O 1
ATOM 2254 N N . THR A 1 280 ? 18.812 -13.055 -19.984 1 87.69 280 THR A N 1
ATOM 2255 C CA . THR A 1 280 ? 17.594 -12.742 -19.234 1 87.69 280 THR A CA 1
ATOM 2256 C C . THR A 1 280 ? 17.875 -11.703 -18.141 1 87.69 280 THR A C 1
ATOM 2258 O O . THR A 1 280 ? 18.953 -11.703 -17.547 1 87.69 280 THR A O 1
ATOM 2261 N N . SER A 1 281 ? 16.953 -10.781 -17.906 1 89.75 281 SER A N 1
ATOM 2262 C CA . SER A 1 281 ? 17.031 -9.852 -16.797 1 89.75 281 SER A CA 1
ATOM 2263 C C . SER A 1 281 ? 16.188 -10.336 -15.609 1 89.75 281 SER A C 1
ATOM 2265 O O . SER A 1 281 ? 15.117 -10.906 -15.797 1 89.75 281 SER A O 1
ATOM 2267 N N . PRO A 1 282 ? 16.734 -10.133 -14.406 1 92.38 282 PRO A N 1
ATOM 2268 C CA . PRO A 1 282 ? 15.984 -10.586 -13.234 1 92.38 282 PRO A CA 1
ATOM 2269 C C . PRO A 1 282 ? 14.602 -9.938 -13.133 1 92.38 282 PRO A C 1
ATOM 2271 O O . PRO A 1 282 ? 14.453 -8.742 -13.398 1 92.38 282 PRO A O 1
ATOM 2274 N N . TYR A 1 283 ? 13.68 -10.758 -12.852 1 90.5 283 TYR A N 1
ATOM 2275 C CA . TYR A 1 283 ? 12.312 -10.297 -12.672 1 90.5 283 TYR A CA 1
ATOM 2276 C C . TYR A 1 283 ? 12.055 -9.867 -11.234 1 90.5 283 TYR A C 1
ATOM 2278 O O . TYR A 1 283 ? 12.531 -10.516 -10.297 1 90.5 283 TYR A O 1
ATOM 2286 N N . ALA A 1 284 ? 11.336 -8.758 -11.133 1 92.5 284 ALA A N 1
ATOM 2287 C CA . ALA A 1 284 ? 10.93 -8.312 -9.797 1 92.5 284 ALA A CA 1
ATOM 2288 C C . ALA A 1 284 ? 9.672 -9.047 -9.336 1 92.5 284 ALA A C 1
ATOM 2290 O O . ALA A 1 284 ? 8.828 -9.422 -10.156 1 92.5 284 ALA A O 1
ATOM 2291 N N . MET A 1 285 ? 9.602 -9.32 -8.148 1 92.44 285 MET A N 1
ATOM 2292 C CA . MET A 1 285 ? 8.438 -9.969 -7.559 1 92.44 285 MET A CA 1
ATOM 2293 C C . MET A 1 285 ? 7.66 -8.992 -6.68 1 92.44 285 MET A C 1
ATOM 2295 O O . MET A 1 285 ? 8.234 -8.344 -5.812 1 92.44 285 MET A O 1
ATOM 2299 N N . VAL A 1 286 ? 6.395 -8.914 -6.91 1 93.56 286 VAL A N 1
ATOM 2300 C CA . VAL A 1 286 ? 5.582 -7.926 -6.203 1 93.56 286 VAL A CA 1
ATOM 2301 C C . VAL A 1 286 ? 4.461 -8.633 -5.441 1 93.56 286 VAL A C 1
ATOM 2303 O O . VAL A 1 286 ? 3.949 -9.656 -5.891 1 93.56 286 VAL A O 1
ATOM 2306 N N . SER A 1 287 ? 4.18 -8.258 -4.281 1 94.25 287 SER A N 1
ATOM 2307 C CA . SER A 1 287 ? 3.02 -8.656 -3.49 1 94.25 287 SER A CA 1
ATOM 2308 C C . SER A 1 287 ? 1.988 -7.535 -3.412 1 94.25 287 SER A C 1
ATOM 2310 O O . SER A 1 287 ? 2.326 -6.398 -3.08 1 94.25 287 SER A O 1
ATOM 2312 N N . ILE A 1 288 ? 0.77 -7.844 -3.74 1 95.94 288 ILE A N 1
ATOM 2313 C CA . ILE A 1 288 ? -0.28 -6.832 -3.789 1 95.94 288 ILE A CA 1
ATOM 2314 C C . ILE A 1 288 ? -1.411 -7.215 -2.838 1 95.94 288 ILE A C 1
ATOM 2316 O O . ILE A 1 288 ? -1.822 -8.375 -2.791 1 95.94 288 ILE A O 1
ATOM 2320 N N . LYS A 1 289 ? -1.86 -6.293 -2.057 1 95.5 289 LYS A N 1
ATOM 2321 C CA . LYS A 1 289 ? -3.062 -6.375 -1.232 1 95.5 289 LYS A CA 1
ATOM 2322 C C . LYS A 1 289 ? -3.98 -5.18 -1.475 1 95.5 289 LYS A C 1
ATOM 2324 O O . LYS A 1 289 ? -3.514 -4.047 -1.585 1 95.5 289 LYS A O 1
ATOM 2329 N N . CYS A 1 290 ? -5.168 -5.426 -1.64 1 95.38 290 CYS A N 1
ATOM 2330 C CA . CYS A 1 290 ? -6.086 -4.309 -1.828 1 95.38 290 CYS A CA 1
ATOM 2331 C C . CYS A 1 290 ? -7.457 -4.621 -1.235 1 95.38 290 CYS A C 1
ATOM 2333 O O . CYS A 1 290 ? -7.758 -5.777 -0.939 1 95.38 290 CYS A O 1
ATOM 2335 N N . ASN A 1 291 ? -8.203 -3.707 -0.997 1 94.5 291 ASN A N 1
ATOM 2336 C CA . ASN A 1 291 ? -9.562 -3.732 -0.455 1 94.5 291 ASN A CA 1
ATOM 2337 C C . ASN A 1 291 ? -10.336 -2.471 -0.828 1 94.5 291 ASN A C 1
ATOM 2339 O O . ASN A 1 291 ? -9.867 -1.356 -0.59 1 94.5 291 ASN A O 1
ATOM 2343 N N . SER A 1 292 ? -11.422 -2.691 -1.555 1 94.06 292 SER A N 1
ATOM 2344 C CA . SER A 1 292 ? -12.234 -3.865 -1.856 1 94.06 292 SER A CA 1
ATOM 2345 C C . SER A 1 292 ? -11.867 -4.453 -3.217 1 94.06 292 SER A C 1
ATOM 2347 O O . SER A 1 292 ? -11.156 -3.82 -4.004 1 94.06 292 SER A O 1
ATOM 2349 N N . TYR A 1 293 ? -12.336 -5.688 -3.465 1 97.06 293 TYR A N 1
ATOM 2350 C CA . TYR A 1 293 ? -12.086 -6.336 -4.746 1 97.06 293 TYR A CA 1
ATOM 2351 C C . TYR A 1 293 ? -13.125 -5.91 -5.781 1 97.06 293 TYR A C 1
ATOM 2353 O O . TYR A 1 293 ? -13.016 -6.254 -6.961 1 97.06 293 TYR A O 1
ATOM 2361 N N . HIS A 1 294 ? -14.086 -5.066 -5.324 1 96.75 294 HIS A N 1
ATOM 2362 C CA . HIS A 1 294 ? -15.156 -4.676 -6.238 1 96.75 294 HIS A CA 1
ATOM 2363 C C . HIS A 1 294 ? -15.477 -3.193 -6.109 1 96.75 294 HIS A C 1
ATOM 2365 O O . HIS A 1 294 ? -15.055 -2.543 -5.148 1 96.75 294 HIS A O 1
ATOM 2371 N N . VAL A 1 295 ? -16.078 -2.627 -7.125 1 95.44 295 VAL A N 1
ATOM 2372 C CA . VAL A 1 295 ? -16.641 -1.282 -7.109 1 95.44 295 VAL A CA 1
ATOM 2373 C C . VAL A 1 295 ? -18.125 -1.345 -7.434 1 95.44 295 VAL A C 1
ATOM 2375 O O . VAL A 1 295 ? -18.516 -1.562 -8.586 1 95.44 295 VAL A O 1
ATOM 2378 N N . GLU A 1 296 ? -18.875 -1.151 -6.402 1 92.88 296 GLU A N 1
ATOM 2379 C CA . GLU A 1 296 ? -20.328 -1.241 -6.555 1 92.88 296 GLU A CA 1
ATOM 2380 C C . GLU A 1 296 ? -20.734 -2.568 -7.191 1 92.88 296 GLU A C 1
ATOM 2382 O O . GLU A 1 296 ? -20.344 -3.635 -6.723 1 92.88 296 GLU A O 1
ATOM 2387 N N . ASP A 1 297 ? -21.5 -2.557 -8.25 1 94.44 297 ASP A N 1
ATOM 2388 C CA . ASP A 1 297 ? -21.906 -3.762 -8.961 1 94.44 297 ASP A CA 1
ATOM 2389 C C . ASP A 1 297 ? -21.359 -3.77 -10.383 1 94.44 297 ASP A C 1
ATOM 2391 O O . ASP A 1 297 ? -21.891 -4.453 -11.258 1 94.44 297 ASP A O 1
ATOM 2395 N N . LYS A 1 298 ? -20.203 -3.031 -10.57 1 95.38 298 LYS A N 1
ATOM 2396 C CA . LYS A 1 298 ? -19.781 -2.787 -11.953 1 95.38 298 LYS A CA 1
ATOM 2397 C C . LYS A 1 298 ? -18.406 -3.377 -12.219 1 95.38 298 LYS A C 1
ATOM 2399 O O . LYS A 1 298 ? -18.047 -3.666 -13.367 1 95.38 298 LYS A O 1
ATOM 2404 N N . VAL A 1 299 ? -17.625 -3.541 -11.133 1 96.56 299 VAL A N 1
ATOM 2405 C CA . VAL A 1 299 ? -16.266 -3.971 -11.375 1 96.56 299 VAL A CA 1
ATOM 2406 C C . VAL A 1 299 ? -15.844 -5.004 -10.328 1 96.56 299 VAL A C 1
ATOM 2408 O O . VAL A 1 299 ? -16.25 -4.91 -9.164 1 96.56 299 VAL A O 1
ATOM 2411 N N . LEU A 1 300 ? -15.109 -5.949 -10.727 1 97.94 300 LEU A N 1
ATOM 2412 C CA . LEU A 1 300 ? -14.508 -6.969 -9.867 1 97.94 300 LEU A CA 1
ATOM 2413 C C . LEU A 1 300 ? -13.109 -7.328 -10.352 1 97.94 300 LEU A C 1
ATOM 2415 O O . LEU A 1 300 ? -12.867 -7.422 -11.555 1 97.94 300 LEU A O 1
ATOM 2419 N N . ILE A 1 301 ? -12.172 -7.445 -9.445 1 98 301 ILE A N 1
ATOM 2420 C CA . ILE A 1 301 ? -10.844 -7.898 -9.828 1 98 301 ILE A CA 1
ATOM 2421 C C . ILE A 1 301 ? -10.57 -9.273 -9.219 1 98 301 ILE A C 1
ATOM 2423 O O . ILE A 1 301 ? -11 -9.555 -8.094 1 98 301 ILE A O 1
ATOM 2427 N N . LEU A 1 302 ? -9.859 -10.133 -9.977 1 98 302 LEU A N 1
ATOM 2428 C CA . LEU A 1 302 ? -9.578 -11.508 -9.578 1 98 302 LEU A CA 1
ATOM 2429 C C . LEU A 1 302 ? -8.102 -11.836 -9.766 1 98 302 LEU A C 1
ATOM 2431 O O . LEU A 1 302 ? -7.414 -11.188 -10.555 1 98 302 LEU A O 1
ATOM 2435 N N . GLY A 1 303 ? -7.633 -12.844 -9.016 1 96.75 303 GLY A N 1
ATOM 2436 C CA . GLY A 1 303 ? -6.285 -13.367 -9.203 1 96.75 303 GLY A CA 1
ATOM 2437 C C . GLY A 1 303 ? -5.207 -12.367 -8.836 1 96.75 303 GLY A C 1
ATOM 2438 O O . GLY A 1 303 ? -5.324 -11.648 -7.844 1 96.75 303 GLY A O 1
ATOM 2439 N N . ASP A 1 304 ? -4.188 -12.352 -9.711 1 95.06 304 ASP A N 1
ATOM 2440 C CA . ASP A 1 304 ? -3.041 -11.484 -9.43 1 95.06 304 ASP A CA 1
ATOM 2441 C C . ASP A 1 304 ? -3.439 -10.016 -9.461 1 95.06 304 ASP A C 1
ATOM 2443 O O . ASP A 1 304 ? -2.791 -9.172 -8.836 1 95.06 304 ASP A O 1
ATOM 2447 N N . ALA A 1 305 ? -4.496 -9.742 -10.203 1 97.06 305 ALA A N 1
ATOM 2448 C CA . ALA A 1 305 ? -4.984 -8.367 -10.227 1 97.06 305 ALA A CA 1
ATOM 2449 C C . ALA A 1 305 ? -5.453 -7.93 -8.836 1 97.06 305 ALA A C 1
ATOM 2451 O O . ALA A 1 305 ? -5.375 -6.746 -8.492 1 97.06 305 ALA A O 1
ATOM 2452 N N . ALA A 1 306 ? -5.906 -8.844 -8.031 1 97 306 ALA A N 1
ATOM 2453 C CA . ALA A 1 306 ? -6.445 -8.547 -6.707 1 97 306 ALA A CA 1
ATOM 2454 C C . ALA A 1 306 ? -5.422 -8.852 -5.617 1 97 306 ALA A C 1
ATOM 2456 O O . ALA A 1 306 ? -5.332 -8.133 -4.617 1 97 306 ALA A O 1
ATOM 2457 N N . HIS A 1 307 ? -4.723 -9.93 -5.789 1 96.62 307 HIS A N 1
ATOM 2458 C CA . HIS A 1 307 ? -3.871 -10.414 -4.707 1 96.62 307 HIS A CA 1
ATOM 2459 C C . HIS A 1 307 ? -2.615 -11.086 -5.254 1 96.62 307 HIS A C 1
ATOM 2461 O O . HIS A 1 307 ? -2.324 -12.242 -4.914 1 96.62 307 HIS A O 1
ATOM 2467 N N . ALA A 1 308 ? -1.898 -10.359 -6.047 1 94.5 308 ALA A N 1
ATOM 2468 C CA . ALA A 1 308 ? -0.618 -10.898 -6.504 1 94.5 308 ALA A CA 1
ATOM 2469 C C . ALA A 1 308 ? 0.25 -11.32 -5.324 1 94.5 308 ALA A C 1
ATOM 2471 O O . ALA A 1 308 ? 0.374 -10.594 -4.34 1 94.5 308 ALA A O 1
ATOM 2472 N N . MET A 1 309 ? 0.751 -12.539 -5.359 1 92.56 309 MET A N 1
ATOM 2473 C CA . MET A 1 309 ? 1.527 -13.078 -4.25 1 92.56 309 MET A CA 1
ATOM 2474 C C . MET A 1 309 ? 2.906 -13.531 -4.715 1 92.56 309 MET A C 1
ATOM 2476 O O . MET A 1 309 ? 3.111 -13.789 -5.906 1 92.56 309 MET A O 1
ATOM 2480 N N . LEU A 1 310 ? 3.789 -13.609 -3.748 1 90 310 LEU A N 1
ATOM 2481 C CA . LEU A 1 310 ? 5.113 -14.148 -4.027 1 90 310 LEU A CA 1
ATOM 2482 C C . LEU A 1 310 ? 5.035 -15.641 -4.344 1 90 310 LEU A C 1
ATOM 2484 O O . LEU A 1 310 ? 4.156 -16.344 -3.844 1 90 310 LEU A O 1
ATOM 2488 N N . PRO A 1 311 ? 5.914 -16.078 -5.125 1 86.5 311 PRO A N 1
ATOM 2489 C CA . PRO A 1 311 ? 5.816 -17.453 -5.605 1 86.5 311 PRO A CA 1
ATOM 2490 C C . PRO A 1 311 ? 6.312 -18.469 -4.578 1 86.5 311 PRO A C 1
ATOM 2492 O O . PRO A 1 311 ? 6.664 -19.609 -4.941 1 86.5 311 PRO A O 1
ATOM 2495 N N . PHE A 1 312 ? 6.398 -18.266 -3.338 1 82.25 312 PHE A N 1
ATOM 2496 C CA . PHE A 1 312 ? 7.004 -19.141 -2.342 1 82.25 312 PHE A CA 1
ATOM 2497 C C . PHE A 1 312 ? 5.953 -20.031 -1.684 1 82.25 312 PHE A C 1
ATOM 2499 O O . PHE A 1 312 ? 6.285 -20.938 -0.927 1 82.25 312 PHE A O 1
ATOM 2506 N N . GLY A 1 313 ? 4.793 -19.984 -2.068 1 74.94 313 GLY A N 1
ATOM 2507 C CA . GLY A 1 313 ? 3.74 -20.875 -1.603 1 74.94 313 GLY A CA 1
ATOM 2508 C C . GLY A 1 313 ? 3.062 -21.625 -2.727 1 74.94 313 GLY A C 1
ATOM 2509 O O . GLY A 1 313 ? 2.242 -22.516 -2.475 1 74.94 313 GLY A O 1
ATOM 2510 N N . PHE A 1 314 ? 3.469 -21.281 -3.885 1 76.94 314 PHE A N 1
ATOM 2511 C CA . PHE A 1 314 ? 2.922 -21.906 -5.086 1 76.94 314 PHE A CA 1
ATOM 2512 C C . PHE A 1 314 ? 1.4 -21.812 -5.094 1 76.94 314 PHE A C 1
ATOM 2514 O O . PHE A 1 314 ? 0.719 -22.781 -5.438 1 76.94 314 PHE A O 1
ATOM 2521 N N . GLN A 1 315 ? 0.923 -20.719 -4.617 1 83.06 315 GLN A N 1
ATOM 2522 C CA . GLN A 1 315 ? -0.527 -20.625 -4.484 1 83.06 315 GLN A CA 1
ATOM 2523 C C . GLN A 1 315 ? -1.088 -19.516 -5.367 1 83.06 315 GLN A C 1
ATOM 2525 O O . GLN A 1 315 ? -2.303 -19.312 -5.422 1 83.06 315 GLN A O 1
ATOM 2530 N N . GLY A 1 316 ? -0.331 -18.891 -6.109 1 89.38 316 GLY A N 1
ATOM 2531 C CA . GLY A 1 316 ? -0.821 -17.781 -6.914 1 89.38 316 GLY A CA 1
ATOM 2532 C C . GLY A 1 316 ? -1.911 -18.188 -7.887 1 89.38 316 GLY A C 1
ATOM 2533 O O . GLY A 1 316 ? -3.033 -17.688 -7.816 1 89.38 316 GLY A O 1
ATOM 2534 N N . MET A 1 317 ? -1.562 -19.125 -8.711 1 91.5 317 MET A N 1
ATOM 2535 C CA . MET A 1 317 ? -2.531 -19.609 -9.688 1 91.5 317 MET A CA 1
ATOM 2536 C C . MET A 1 317 ? -3.699 -20.312 -8.992 1 91.5 317 MET A C 1
ATOM 2538 O O . MET A 1 317 ? -4.859 -20.094 -9.359 1 91.5 317 MET A O 1
ATOM 2542 N N . ASN A 1 318 ? -3.346 -21.094 -7.953 1 94.62 318 ASN A N 1
ATOM 2543 C CA . ASN A 1 318 ? -4.375 -21.828 -7.23 1 94.62 318 ASN A CA 1
ATOM 2544 C C . ASN A 1 318 ? -5.379 -20.891 -6.562 1 94.62 318 ASN A C 1
ATOM 2546 O O . ASN A 1 318 ? -6.586 -21.141 -6.598 1 94.62 318 ASN A O 1
ATOM 2550 N N . ALA A 1 319 ? -4.859 -19.922 -6 1 94.56 319 ALA A N 1
ATOM 2551 C CA . ALA A 1 319 ? -5.727 -18.938 -5.367 1 94.56 319 ALA A CA 1
ATOM 2552 C C . ALA A 1 319 ? -6.59 -18.219 -6.402 1 94.56 319 ALA A C 1
ATOM 2554 O O . ALA A 1 319 ? -7.758 -17.922 -6.145 1 94.56 319 ALA A O 1
ATOM 2555 N N . GLY A 1 320 ? -6.02 -17.875 -7.508 1 96.31 320 GLY A N 1
ATOM 2556 C CA . GLY A 1 320 ? -6.785 -17.266 -8.578 1 96.31 320 GLY A CA 1
ATOM 2557 C C . GLY A 1 320 ? -7.906 -18.156 -9.094 1 96.31 320 GLY A C 1
ATOM 2558 O O . GLY A 1 320 ? -9.016 -17.688 -9.344 1 96.31 320 GLY A O 1
ATOM 2559 N N . PHE A 1 321 ? -7.598 -19.391 -9.273 1 97 321 PHE A N 1
ATOM 2560 C CA . PHE A 1 321 ? -8.602 -20.344 -9.711 1 97 321 PHE A CA 1
ATOM 2561 C C . PHE A 1 321 ? -9.711 -20.484 -8.672 1 97 321 PHE A C 1
ATOM 2563 O O . PHE A 1 321 ? -10.891 -20.578 -9.023 1 97 321 PHE A O 1
ATOM 2570 N N . GLU A 1 322 ? -9.273 -20.5 -7.473 1 96.19 322 GLU A N 1
ATOM 2571 C CA . GLU A 1 322 ? -10.25 -20.578 -6.387 1 96.19 322 GLU A CA 1
ATOM 2572 C C . GLU A 1 322 ? -11.18 -19.375 -6.391 1 96.19 322 GLU A C 1
ATOM 2574 O O . GLU A 1 322 ? -12.359 -19.484 -6.051 1 96.19 322 GLU A O 1
ATOM 2579 N N . ASP A 1 323 ? -10.648 -18.234 -6.746 1 97.56 323 ASP A N 1
ATOM 2580 C CA . ASP A 1 323 ? -11.492 -17.047 -6.895 1 97.56 323 ASP A CA 1
ATOM 2581 C C . ASP A 1 323 ? -12.656 -17.312 -7.84 1 97.56 323 ASP A C 1
ATOM 2583 O O . ASP A 1 323 ? -13.797 -16.922 -7.566 1 97.56 323 ASP A O 1
ATOM 2587 N N . CYS A 1 324 ? -12.375 -17.906 -8.969 1 97.44 324 CYS A N 1
ATOM 2588 C CA . CYS A 1 324 ? -13.406 -18.219 -9.961 1 97.44 324 CYS A CA 1
ATOM 2589 C C . CYS A 1 324 ? -14.445 -19.172 -9.391 1 97.44 324 CYS A C 1
ATOM 2591 O O . CYS A 1 324 ? -15.641 -19.016 -9.648 1 97.44 324 CYS A O 1
ATOM 2593 N N . GLU A 1 325 ? -13.922 -20.125 -8.672 1 96.38 325 GLU A N 1
ATOM 2594 C CA . GLU A 1 325 ? -14.828 -21.078 -8.062 1 96.38 325 GLU A CA 1
ATOM 2595 C C . GLU A 1 325 ? -15.773 -20.391 -7.074 1 96.38 325 GLU A C 1
ATOM 2597 O O . GLU A 1 325 ? -16.984 -20.656 -7.082 1 96.38 325 GLU A O 1
ATOM 2602 N N . ILE A 1 326 ? -15.227 -19.578 -6.23 1 96.69 326 ILE A N 1
ATOM 2603 C CA . ILE A 1 326 ? -16.016 -18.859 -5.238 1 96.69 326 ILE A CA 1
ATOM 2604 C C . ILE A 1 326 ? -17.031 -17.953 -5.938 1 96.69 326 ILE A C 1
ATOM 2606 O O . ILE A 1 326 ? -18.188 -17.891 -5.543 1 96.69 326 ILE A O 1
ATOM 2610 N N . LEU A 1 327 ? -16.594 -17.25 -6.957 1 97.5 327 LEU A N 1
ATOM 2611 C CA . LEU A 1 327 ? -17.484 -16.391 -7.719 1 97.5 327 LEU A CA 1
ATOM 2612 C C . LEU A 1 327 ? -18.641 -17.172 -8.305 1 97.5 327 LEU A C 1
ATOM 2614 O O . LEU A 1 327 ? -19.797 -16.734 -8.25 1 97.5 327 LEU A O 1
ATOM 2618 N N . SER A 1 328 ? -18.328 -18.328 -8.875 1 96.69 328 SER A N 1
ATOM 2619 C CA . SER A 1 328 ? -19.344 -19.188 -9.469 1 96.69 328 SER A CA 1
ATOM 2620 C C . SER A 1 328 ? -20.406 -19.562 -8.438 1 96.69 328 SER A C 1
ATOM 2622 O O . SER A 1 328 ? -21.609 -19.5 -8.727 1 96.69 328 SER A O 1
ATOM 2624 N N . GLU A 1 329 ? -19.938 -19.969 -7.297 1 95.94 329 GLU A N 1
ATOM 2625 C CA . GLU A 1 329 ? -20.859 -20.359 -6.227 1 95.94 329 GLU A CA 1
ATOM 2626 C C . GLU A 1 329 ? -21.719 -19.188 -5.781 1 95.94 329 GLU A C 1
ATOM 2628 O O . GLU A 1 329 ? -22.922 -19.344 -5.566 1 95.94 329 GLU A O 1
ATOM 2633 N N . LEU A 1 330 ? -21.172 -18.047 -5.633 1 96.94 330 LEU A N 1
ATOM 2634 C CA . LEU A 1 330 ? -21.891 -16.875 -5.16 1 96.94 330 LEU A CA 1
ATOM 2635 C C . LEU A 1 330 ? -22.906 -16.406 -6.195 1 96.94 330 LEU A C 1
ATOM 2637 O O . LEU A 1 330 ? -23.969 -15.898 -5.836 1 96.94 330 LEU A O 1
ATOM 2641 N N . LEU A 1 331 ? -22.594 -16.484 -7.504 1 96.25 331 LEU A N 1
ATOM 2642 C CA . LEU A 1 331 ? -23.531 -16.141 -8.562 1 96.25 331 LEU A CA 1
ATOM 2643 C C . LEU A 1 331 ? -24.812 -16.953 -8.445 1 96.25 331 LEU A C 1
ATOM 2645 O O . LEU A 1 331 ? -25.906 -16.406 -8.531 1 96.25 331 LEU A O 1
ATOM 2649 N N . THR A 1 332 ? -24.594 -18.219 -8.195 1 94.56 332 THR A N 1
ATOM 2650 C CA . THR A 1 332 ? -25.734 -19.125 -8.07 1 94.56 332 THR A CA 1
ATOM 2651 C C . THR A 1 332 ? -26.484 -18.859 -6.773 1 94.56 332 THR A C 1
ATOM 2653 O O . THR A 1 332 ? -27.719 -18.781 -6.77 1 94.56 332 THR A O 1
ATOM 2656 N N . THR A 1 333 ? -25.797 -18.656 -5.695 1 95.56 333 THR A N 1
ATOM 2657 C CA . THR A 1 333 ? -26.375 -18.469 -4.371 1 95.56 333 THR A CA 1
ATOM 2658 C C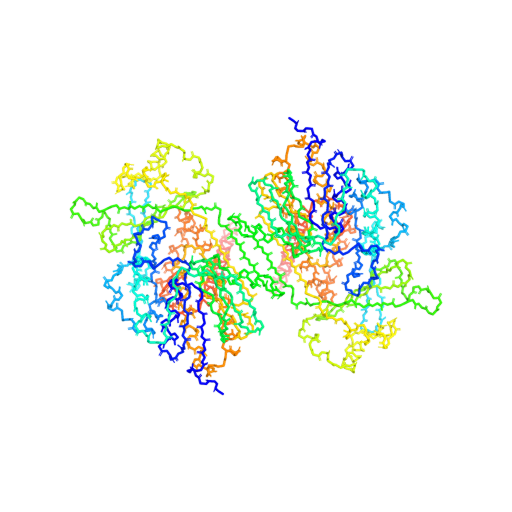 . THR A 1 333 ? -27.219 -17.203 -4.32 1 95.56 333 THR A C 1
ATOM 2660 O O . THR A 1 333 ? -28.266 -17.172 -3.664 1 95.56 333 THR A O 1
ATOM 2663 N N . HIS A 1 334 ? -26.812 -16.141 -4.992 1 95.94 334 HIS A N 1
ATOM 2664 C CA . HIS A 1 334 ? -27.5 -14.859 -4.902 1 95.94 334 HIS A CA 1
ATOM 2665 C C . HIS A 1 334 ? -28.297 -14.578 -6.168 1 95.94 334 HIS A C 1
ATOM 2667 O O . HIS A 1 334 ? -28.609 -13.422 -6.465 1 95.94 334 HIS A O 1
ATOM 2673 N N . ASN A 1 335 ? -28.609 -15.547 -6.957 1 94.81 335 ASN A N 1
ATOM 2674 C CA . ASN A 1 335 ? -29.484 -15.484 -8.125 1 94.81 335 ASN A CA 1
ATOM 2675 C C . ASN A 1 335 ? -29.047 -14.383 -9.094 1 94.81 335 ASN A C 1
ATOM 2677 O O . ASN A 1 335 ? -29.859 -13.578 -9.539 1 94.81 335 ASN A O 1
ATOM 2681 N N . TYR A 1 336 ? -27.75 -14.195 -9.25 1 94.5 336 TYR A N 1
ATOM 2682 C CA . TYR A 1 336 ? -27.125 -13.344 -10.25 1 94.5 336 TYR A CA 1
ATOM 2683 C C . TYR A 1 336 ? -27.406 -11.875 -9.969 1 94.5 336 TYR A C 1
ATOM 2685 O O . TYR A 1 336 ? -27.422 -11.055 -10.883 1 94.5 336 TYR A O 1
ATOM 2693 N N . ASP A 1 337 ? -27.703 -11.57 -8.727 1 95.44 337 ASP A N 1
ATOM 2694 C CA . ASP A 1 337 ? -27.703 -10.18 -8.273 1 95.44 337 ASP A CA 1
ATOM 2695 C C . ASP A 1 337 ? -26.281 -9.68 -8.055 1 95.44 337 ASP A C 1
ATOM 2697 O O . ASP A 1 337 ? -25.672 -9.922 -7.008 1 95.44 337 ASP A O 1
ATOM 2701 N N . LEU A 1 338 ? -25.812 -8.945 -8.945 1 95.5 338 LEU A N 1
ATOM 2702 C CA . LEU A 1 338 ? -24.391 -8.57 -8.984 1 95.5 338 LEU A CA 1
ATOM 2703 C C . LEU A 1 338 ? -24.016 -7.785 -7.738 1 95.5 338 LEU A C 1
ATOM 2705 O O . LEU A 1 338 ? -22.891 -7.926 -7.234 1 95.5 338 LEU A O 1
ATOM 2709 N N . ARG A 1 339 ? -24.844 -6.922 -7.258 1 95.44 339 ARG A N 1
ATOM 2710 C CA . ARG A 1 339 ? -24.531 -6.129 -6.066 1 95.44 339 ARG A CA 1
ATOM 2711 C C . ARG A 1 339 ? -24.281 -7.031 -4.863 1 95.44 339 ARG A C 1
ATOM 2713 O O . ARG A 1 339 ? -23.297 -6.84 -4.137 1 95.44 339 ARG A O 1
ATOM 2720 N N . LYS A 1 340 ? -25.094 -7.984 -4.68 1 96.69 340 LYS A N 1
ATOM 2721 C CA . LYS A 1 340 ? -24.953 -8.914 -3.568 1 96.69 340 LYS A CA 1
ATOM 2722 C C . LYS A 1 340 ? -23.766 -9.852 -3.787 1 96.69 340 LYS A C 1
ATOM 2724 O O . LYS A 1 340 ? -23.016 -10.141 -2.852 1 96.69 340 LYS A O 1
ATOM 2729 N N . VAL A 1 341 ? -23.625 -10.312 -4.988 1 97.25 341 VAL A N 1
ATOM 2730 C CA . VAL A 1 341 ? -22.578 -11.25 -5.336 1 97.25 341 VAL A CA 1
ATOM 2731 C C . VAL A 1 341 ? -21.219 -10.625 -5.07 1 97.25 341 VAL A C 1
ATOM 2733 O O . VAL A 1 341 ? -20.359 -11.219 -4.406 1 97.25 341 VAL A O 1
ATOM 2736 N N . LEU A 1 342 ? -21.016 -9.398 -5.57 1 97.56 342 LEU A N 1
ATOM 2737 C CA . LEU A 1 342 ? -19.703 -8.75 -5.492 1 97.56 342 LEU A CA 1
ATOM 2738 C C . LEU A 1 342 ? -19.375 -8.359 -4.055 1 97.56 342 LEU A C 1
ATOM 2740 O O . LEU A 1 342 ? -18.234 -8.492 -3.617 1 97.56 342 LEU A O 1
ATOM 2744 N N . THR A 1 343 ? -20.344 -7.914 -3.34 1 96.5 343 THR A N 1
ATOM 2745 C CA . THR A 1 343 ? -20.141 -7.574 -1.935 1 96.5 343 THR A CA 1
ATOM 2746 C C . THR A 1 343 ? -19.766 -8.812 -1.129 1 96.5 343 THR A C 1
ATOM 2748 O O . THR A 1 343 ? -18.844 -8.766 -0.316 1 96.5 343 THR A O 1
ATOM 2751 N N . ALA A 1 344 ? -20.438 -9.859 -1.417 1 97 344 ALA A N 1
ATOM 2752 C CA . ALA A 1 344 ? -20.156 -11.109 -0.726 1 97 344 ALA A CA 1
ATOM 2753 C C . ALA A 1 344 ? -18.781 -11.641 -1.1 1 97 344 ALA A C 1
ATOM 2755 O O . ALA A 1 344 ? -18.078 -12.211 -0.259 1 97 344 ALA A O 1
ATOM 2756 N N . PHE A 1 345 ? -18.469 -11.492 -2.301 1 97.56 345 PHE A N 1
ATOM 2757 C CA . PHE A 1 345 ? -17.172 -11.969 -2.762 1 97.56 345 PHE A CA 1
ATOM 2758 C C . PHE A 1 345 ? -16.047 -11.266 -2.016 1 97.56 345 PHE A C 1
ATOM 2760 O O . PHE A 1 345 ? -15.133 -11.922 -1.492 1 97.56 345 PHE A O 1
ATOM 2767 N N . THR A 1 346 ? -16.078 -9.984 -2.002 1 96.81 346 THR A N 1
ATOM 2768 C CA . THR A 1 346 ? -15.055 -9.211 -1.31 1 96.81 346 THR A CA 1
ATOM 2769 C C . THR A 1 346 ? -14.984 -9.602 0.164 1 96.81 346 THR A C 1
ATOM 2771 O O . THR A 1 346 ? -13.898 -9.836 0.699 1 96.81 346 THR A O 1
ATOM 2774 N N . LYS A 1 347 ? -16.078 -9.688 0.749 1 93.31 347 LYS A N 1
ATOM 2775 C CA . LYS A 1 347 ? -16.156 -9.992 2.176 1 93.31 347 LYS A CA 1
ATOM 2776 C C . LYS A 1 347 ? -15.562 -11.367 2.471 1 93.31 347 LYS A C 1
ATOM 2778 O O . LYS A 1 347 ? -14.875 -11.555 3.475 1 93.31 347 LYS A O 1
ATOM 2783 N N . ASN A 1 348 ? -15.797 -12.266 1.603 1 90.5 348 ASN A N 1
ATOM 2784 C CA . ASN A 1 348 ? -15.391 -13.648 1.82 1 90.5 348 ASN A CA 1
ATOM 2785 C C . ASN A 1 348 ? -13.93 -13.867 1.445 1 90.5 348 ASN A C 1
ATOM 2787 O O . ASN A 1 348 ? -13.242 -14.672 2.072 1 90.5 348 ASN A O 1
ATOM 2791 N N . ARG A 1 349 ? -13.484 -13.18 0.489 1 94.56 349 ARG A N 1
ATOM 2792 C CA . ARG A 1 349 ? -12.234 -13.586 -0.143 1 94.56 349 ARG A CA 1
ATOM 2793 C C . ARG A 1 349 ? -11.086 -12.688 0.294 1 94.56 349 ARG A C 1
ATOM 2795 O O . ARG A 1 349 ? -9.938 -13.133 0.381 1 94.56 349 ARG A O 1
ATOM 2802 N N . GLN A 1 350 ? -11.352 -11.508 0.562 1 93.75 350 GLN A N 1
ATOM 2803 C CA . GLN A 1 350 ? -10.305 -10.516 0.774 1 93.75 350 GLN A CA 1
ATOM 2804 C C . GLN A 1 350 ? -9.398 -10.906 1.941 1 93.75 350 GLN A C 1
ATOM 2806 O O . GLN A 1 350 ? -8.172 -10.883 1.82 1 93.75 350 GLN A O 1
ATOM 2811 N N . LYS A 1 351 ? -9.953 -11.289 3.061 1 91.75 351 LYS A N 1
ATOM 2812 C CA . LYS A 1 351 ? -9.18 -11.641 4.242 1 91.75 351 LYS A CA 1
ATOM 2813 C C . LYS A 1 351 ? -8.297 -12.859 3.975 1 91.75 351 LYS A C 1
ATOM 2815 O O . LYS A 1 351 ? -7.129 -12.883 4.375 1 91.75 351 LYS A O 1
ATOM 2820 N N . ASP A 1 352 ? -8.828 -13.797 3.33 1 92.38 352 ASP A N 1
ATOM 2821 C CA . ASP A 1 352 ? -8.094 -15.023 3.029 1 92.38 352 ASP A CA 1
ATOM 2822 C C . ASP A 1 352 ? -6.922 -14.75 2.088 1 92.38 352 ASP A C 1
ATOM 2824 O O . ASP A 1 352 ? -5.82 -15.266 2.285 1 92.38 352 ASP A O 1
ATOM 2828 N N . ALA A 1 353 ? -7.199 -13.977 1.093 1 92.5 353 ALA A N 1
ATOM 2829 C CA . ALA A 1 353 ? -6.148 -13.672 0.125 1 92.5 353 ALA A CA 1
ATOM 2830 C C . ALA A 1 353 ? -5.016 -12.883 0.777 1 92.5 353 ALA A C 1
ATOM 2832 O O . ALA A 1 353 ? -3.844 -13.102 0.463 1 92.5 353 ALA A O 1
ATOM 2833 N N . GLU A 1 354 ? -5.352 -12.055 1.632 1 92.12 354 GLU A N 1
ATOM 2834 C CA . GLU A 1 354 ? -4.332 -11.289 2.342 1 92.12 354 GLU A CA 1
ATOM 2835 C C . GLU A 1 354 ? -3.461 -12.195 3.203 1 92.12 354 GLU A C 1
ATOM 2837 O O . GLU A 1 354 ? -2.24 -12.023 3.258 1 92.12 354 GLU A O 1
ATOM 2842 N N . VAL A 1 355 ? -4.109 -13.094 3.871 1 90.62 355 VAL A N 1
ATOM 2843 C CA . VAL A 1 355 ? -3.396 -14.047 4.719 1 90.62 355 VAL A CA 1
ATOM 2844 C C . VAL A 1 355 ? -2.428 -14.867 3.869 1 90.62 355 VAL A C 1
ATOM 2846 O O . VAL A 1 355 ? -1.283 -15.102 4.27 1 90.62 355 VAL A O 1
ATOM 2849 N N . MET A 1 356 ? -2.893 -15.258 2.785 1 90.75 356 MET A N 1
ATOM 2850 C CA . MET A 1 356 ? -2.039 -16.078 1.928 1 90.75 356 MET A CA 1
ATOM 2851 C C . MET A 1 356 ? -0.84 -15.273 1.431 1 90.75 356 MET A C 1
ATOM 2853 O O . MET A 1 356 ? 0.258 -15.812 1.29 1 90.75 356 MET A O 1
ATOM 2857 N N . CYS A 1 357 ? -1.04 -14.055 1.127 1 91.38 357 CYS A N 1
ATOM 2858 C CA . CYS A 1 357 ? 0.068 -13.188 0.73 1 91.38 357 CYS A CA 1
ATOM 2859 C C . CYS A 1 357 ? 1.116 -13.109 1.833 1 91.38 357 CYS A C 1
ATOM 2861 O O . CYS A 1 357 ? 2.316 -13.156 1.56 1 91.38 357 CYS A O 1
ATOM 2863 N N . ASP A 1 358 ? 0.667 -13.023 3.031 1 87.94 358 ASP A N 1
ATOM 2864 C CA . ASP A 1 358 ? 1.578 -12.945 4.168 1 87.94 358 ASP A CA 1
ATOM 2865 C C . ASP A 1 358 ? 2.312 -14.266 4.375 1 87.94 358 ASP A C 1
ATOM 2867 O O . ASP A 1 358 ? 3.502 -14.281 4.691 1 87.94 358 ASP A O 1
ATOM 2871 N N . LEU A 1 359 ? 1.565 -15.273 4.176 1 84.5 359 LEU A N 1
ATOM 2872 C CA . LEU A 1 359 ? 2.158 -16.594 4.332 1 84.5 359 LEU A CA 1
ATOM 2873 C C . LEU A 1 359 ? 3.24 -16.844 3.285 1 84.5 359 LEU A C 1
ATOM 2875 O O . LEU A 1 359 ? 4.258 -17.469 3.57 1 84.5 359 LEU A O 1
ATOM 2879 N N . ALA A 1 360 ? 3 -16.375 2.131 1 85.56 360 ALA A N 1
ATOM 2880 C CA . ALA A 1 360 ? 3.982 -16.531 1.062 1 85.56 360 ALA A CA 1
ATOM 2881 C C . ALA A 1 360 ? 5.289 -15.828 1.407 1 85.56 360 ALA A C 1
ATOM 2883 O O . ALA A 1 360 ? 6.375 -16.344 1.142 1 85.56 360 ALA A O 1
ATOM 2884 N N . LYS A 1 361 ? 5.18 -14.727 2.01 1 83.19 361 LYS A N 1
ATOM 2885 C CA . LYS A 1 361 ? 6.359 -13.969 2.412 1 83.19 361 LYS A CA 1
ATOM 2886 C C . LYS A 1 361 ? 7.113 -14.68 3.531 1 83.19 361 LYS A C 1
ATOM 2888 O O . LYS A 1 361 ? 8.344 -14.742 3.514 1 83.19 361 LYS A O 1
ATOM 2893 N N . THR A 1 362 ? 6.383 -15.172 4.422 1 77.81 362 THR A N 1
ATOM 2894 C CA . THR A 1 362 ? 6.992 -15.867 5.547 1 77.81 362 THR A CA 1
ATOM 2895 C C . THR A 1 362 ? 7.645 -17.172 5.09 1 77.81 362 THR A C 1
ATOM 2897 O O . THR A 1 362 ? 8.68 -17.578 5.629 1 77.81 362 THR A O 1
ATOM 2900 N N . ASN A 1 363 ? 7.031 -17.75 4.133 1 77.88 363 ASN A N 1
ATOM 2901 C CA . ASN A 1 363 ? 7.559 -19 3.594 1 77.88 363 ASN A CA 1
ATOM 2902 C C . ASN A 1 363 ? 8.953 -18.812 3 1 77.88 363 ASN A C 1
ATOM 2904 O O . ASN A 1 363 ? 9.797 -19.703 3.096 1 77.88 363 ASN A O 1
ATOM 2908 N N . TYR A 1 364 ? 9.148 -17.797 2.455 1 75.06 364 TYR A N 1
ATOM 2909 C CA . TYR A 1 364 ? 10.469 -17.531 1.89 1 75.06 364 TYR A CA 1
ATOM 2910 C C . TYR A 1 364 ? 11.539 -17.547 2.975 1 75.06 364 TYR A C 1
ATOM 2912 O O . TYR A 1 364 ? 12.617 -18.125 2.787 1 75.06 364 TYR A O 1
ATOM 2920 N N . ASN A 1 365 ? 11.227 -16.891 4.051 1 70.69 365 ASN A N 1
ATOM 2921 C CA . ASN A 1 365 ? 12.195 -16.812 5.137 1 70.69 365 ASN A CA 1
ATOM 2922 C C . ASN A 1 365 ? 12.477 -18.172 5.742 1 70.69 365 ASN A C 1
ATOM 2924 O O . ASN A 1 365 ? 13.609 -18.453 6.148 1 70.69 365 ASN A O 1
ATOM 2928 N N . VAL A 1 366 ? 11.469 -18.969 5.641 1 64.81 366 VAL A N 1
ATOM 2929 C CA . VAL A 1 366 ? 11.625 -20.328 6.156 1 64.81 366 VAL A CA 1
ATOM 2930 C C . VAL A 1 366 ? 12.453 -21.156 5.184 1 64.81 366 VAL A C 1
ATOM 2932 O O . VAL A 1 366 ? 13.344 -21.906 5.598 1 64.81 366 VAL A O 1
ATOM 2935 N N . MET A 1 367 ? 12.172 -20.969 4.012 1 68 367 MET A N 1
ATOM 2936 C CA . MET A 1 367 ? 12.852 -21.734 2.977 1 68 367 MET A CA 1
ATOM 2937 C C . MET A 1 367 ? 14.328 -21.359 2.898 1 68 367 MET A C 1
ATOM 2939 O O . MET A 1 367 ? 15.18 -22.219 2.66 1 68 367 MET A O 1
ATOM 2943 N N . LYS A 1 368 ? 14.492 -20.094 3.213 1 64.81 368 LYS A N 1
ATOM 2944 C CA . LYS A 1 368 ? 15.867 -19.609 3.172 1 64.81 368 LYS A CA 1
ATOM 2945 C C . LYS A 1 368 ? 16.688 -20.172 4.336 1 64.81 368 LYS A C 1
ATOM 2947 O O . LYS A 1 368 ? 17.891 -20.422 4.203 1 64.81 368 LYS A O 1
ATOM 2952 N N . LEU A 1 369 ? 15.914 -20.297 5.465 1 58.12 369 LEU A N 1
ATOM 2953 C CA . LEU A 1 369 ? 16.609 -20.734 6.672 1 58.12 369 LEU A CA 1
ATOM 2954 C C . LEU A 1 369 ? 16.625 -22.266 6.77 1 58.12 369 LEU A C 1
ATOM 2956 O O . LEU A 1 369 ? 16.953 -22.812 7.824 1 58.12 369 LEU A O 1
ATOM 2960 N N . HIS A 1 370 ? 16.125 -22.938 5.781 1 57.44 370 HIS A N 1
ATOM 2961 C CA . HIS A 1 370 ? 16.016 -24.391 5.824 1 57.44 370 HIS A CA 1
ATOM 2962 C C . HIS A 1 370 ? 17.328 -25.031 6.242 1 57.44 370 HIS A C 1
ATOM 2964 O O . HIS A 1 370 ? 17.359 -26.203 6.637 1 57.44 370 HIS A O 1
ATOM 2970 N N . THR A 1 371 ? 18.344 -24.094 6.324 1 54.06 371 THR A N 1
ATOM 2971 C CA . THR A 1 371 ? 19.609 -24.672 6.758 1 54.06 371 THR A CA 1
ATOM 2972 C C . THR A 1 371 ? 19.844 -24.406 8.242 1 54.06 371 THR A C 1
ATOM 2974 O O . THR A 1 371 ? 20.812 -24.906 8.82 1 54.06 371 THR A O 1
ATOM 2977 N N . SER A 1 372 ? 18.844 -23.656 8.703 1 57.56 372 SER A N 1
ATOM 2978 C CA . SER A 1 372 ? 19.094 -23.344 10.109 1 57.56 372 SER A CA 1
ATOM 2979 C C . SER A 1 372 ? 18.688 -24.484 11.016 1 57.56 372 SER A C 1
ATOM 2981 O O . SER A 1 372 ? 17.688 -25.156 10.773 1 57.56 372 SER A O 1
ATOM 2983 N N . LYS A 1 373 ? 19.469 -24.891 11.883 1 60.28 373 LYS A N 1
ATOM 2984 C CA . LYS A 1 373 ? 19.25 -25.984 12.828 1 60.28 373 LYS A CA 1
ATOM 2985 C C . LYS A 1 373 ? 17.938 -25.812 13.578 1 60.28 373 LYS A C 1
ATOM 2987 O O . LYS A 1 373 ? 17.203 -26.781 13.805 1 60.28 373 LYS A O 1
ATOM 2992 N N . LYS A 1 374 ? 17.625 -24.547 13.859 1 60.31 374 LYS A N 1
ATOM 2993 C CA . LYS A 1 374 ? 16.406 -24.281 14.602 1 60.31 374 LYS A CA 1
ATOM 2994 C C . LYS A 1 374 ? 15.172 -24.609 13.773 1 60.31 374 LYS A C 1
ATOM 2996 O O . LYS A 1 374 ? 14.203 -25.188 14.289 1 60.31 374 LYS A O 1
ATOM 3001 N N . PHE A 1 375 ? 15.25 -24.391 12.57 1 60.69 375 PHE A N 1
ATOM 3002 C CA . PHE A 1 375 ? 14.133 -24.672 11.672 1 60.69 375 PHE A CA 1
ATOM 3003 C C . PHE A 1 375 ? 13.984 -26.172 11.453 1 60.69 375 PHE A C 1
ATOM 3005 O O . PHE A 1 375 ? 12.867 -26.703 11.453 1 60.69 375 PHE A O 1
ATOM 3012 N N . LEU A 1 376 ? 15.047 -26.75 11.312 1 61.06 376 LEU A N 1
ATOM 3013 C CA . LEU A 1 376 ? 15 -28.188 11.078 1 61.06 376 LEU A CA 1
ATOM 3014 C C . LEU A 1 376 ? 14.43 -28.922 12.281 1 61.06 376 LEU A C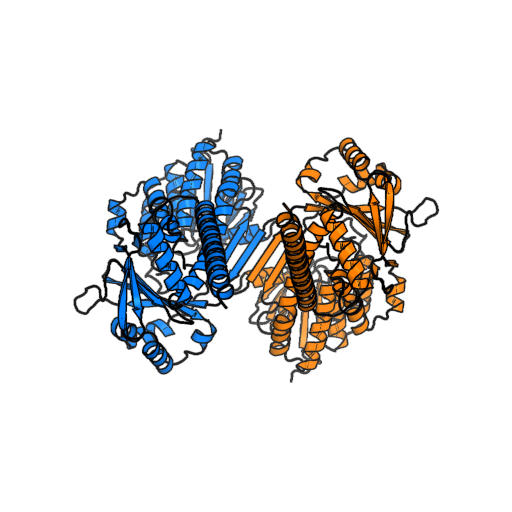 1
ATOM 3016 O O . LEU A 1 376 ? 13.648 -29.859 12.133 1 61.06 376 LEU A O 1
ATOM 3020 N N . LEU A 1 377 ? 14.844 -28.328 13.352 1 64.56 377 LEU A N 1
ATOM 3021 C CA . LEU A 1 377 ? 14.367 -28.953 14.578 1 64.56 377 LEU A CA 1
ATOM 3022 C C . LEU A 1 377 ? 12.859 -28.766 14.734 1 64.56 377 LEU A C 1
ATOM 3024 O O . LEU A 1 377 ? 12.148 -29.688 15.109 1 64.56 377 LEU A O 1
ATOM 3028 N N . ARG A 1 378 ? 12.445 -27.547 14.484 1 65.38 378 ARG A N 1
ATOM 3029 C CA . ARG A 1 378 ? 11.023 -27.266 14.602 1 65.38 378 ARG A CA 1
ATOM 3030 C C . ARG A 1 378 ? 10.219 -28.078 13.586 1 65.38 378 ARG A C 1
ATOM 3032 O O . ARG A 1 378 ? 9.133 -28.578 13.906 1 65.38 378 ARG A O 1
ATOM 3039 N N . ASN A 1 379 ? 10.727 -28.266 12.477 1 65.19 379 ASN A N 1
ATOM 3040 C CA . ASN A 1 379 ? 10.055 -29.047 11.445 1 65.19 379 ASN A CA 1
ATOM 3041 C C . ASN A 1 379 ? 9.969 -30.516 11.828 1 65.19 379 ASN A C 1
ATOM 3043 O O . ASN A 1 379 ? 8.938 -31.156 11.609 1 65.19 379 ASN A O 1
ATOM 3047 N N . LYS A 1 380 ? 11.062 -30.953 12.352 1 65.25 380 LYS A N 1
ATOM 3048 C CA . LYS A 1 380 ? 11.062 -32.344 12.805 1 65.25 380 LYS A CA 1
ATOM 3049 C C . LYS A 1 380 ? 10.023 -32.562 13.906 1 65.25 380 LYS A C 1
ATOM 3051 O O . LYS A 1 380 ? 9.344 -33.594 13.922 1 65.25 380 LYS A O 1
ATOM 3056 N N . LEU A 1 381 ? 10.008 -31.5 14.711 1 68.5 381 LEU A N 1
ATOM 3057 C CA . LEU A 1 381 ? 9.039 -31.578 15.797 1 68.5 381 LEU A CA 1
ATOM 3058 C C . LEU A 1 381 ? 7.613 -31.562 15.258 1 68.5 381 LEU A C 1
ATOM 3060 O O . LEU A 1 381 ? 6.762 -32.312 15.727 1 68.5 381 LEU A O 1
ATOM 3064 N N . ASP A 1 382 ? 7.391 -30.766 14.328 1 66.31 382 ASP A N 1
ATOM 3065 C CA . ASP A 1 382 ? 6.059 -30.672 13.734 1 66.31 382 ASP A CA 1
ATOM 3066 C C . ASP A 1 382 ? 5.68 -31.969 13.016 1 66.31 382 ASP A C 1
ATOM 3068 O O . ASP A 1 382 ? 4.539 -32.438 13.117 1 66.31 382 ASP A O 1
ATOM 3072 N N . VAL A 1 383 ? 6.625 -32.5 12.438 1 65.38 383 VAL A N 1
ATOM 3073 C CA . VAL A 1 383 ? 6.391 -33.75 11.727 1 65.38 383 VAL A CA 1
ATOM 3074 C C . VAL A 1 383 ? 6.113 -34.875 12.734 1 65.38 383 VAL A C 1
ATOM 3076 O O . VAL A 1 383 ? 5.219 -35.688 12.523 1 65.38 383 VAL A O 1
ATOM 3079 N N . LEU A 1 384 ? 6.895 -34.812 13.75 1 68.5 384 LEU A N 1
ATOM 3080 C CA . LEU A 1 384 ? 6.715 -35.812 14.789 1 68.5 384 LEU A CA 1
ATOM 3081 C C . LEU A 1 384 ? 5.332 -35.688 15.422 1 68.5 384 LEU A C 1
ATOM 3083 O O . LEU A 1 384 ? 4.652 -36.719 15.633 1 68.5 384 LEU A O 1
ATOM 3087 N N . LEU A 1 385 ? 5.008 -34.5 15.688 1 70.56 385 LEU A N 1
ATOM 3088 C CA . LEU A 1 385 ? 3.719 -34.281 16.328 1 70.56 385 LEU A CA 1
ATOM 3089 C C . LEU A 1 385 ? 2.572 -34.625 15.391 1 70.56 385 LEU A C 1
ATOM 3091 O O . LEU A 1 385 ? 1.53 -35.125 15.828 1 70.56 385 LEU A O 1
ATOM 3095 N N . ASN A 1 386 ? 2.83 -34.344 14.188 1 66.38 386 ASN A N 1
ATOM 3096 C CA . ASN A 1 386 ? 1.831 -34.719 13.195 1 66.38 386 ASN A CA 1
ATOM 3097 C C . ASN A 1 386 ? 1.694 -36.219 13.07 1 66.38 386 ASN A C 1
ATOM 3099 O O . ASN A 1 386 ? 0.6 -36.719 12.828 1 66.38 386 ASN A O 1
ATOM 3103 N N . THR A 1 387 ? 2.785 -36.875 13.266 1 67.44 387 THR A N 1
ATOM 3104 C CA . THR A 1 387 ? 2.779 -38.344 13.203 1 67.44 387 THR A CA 1
ATOM 3105 C C . THR A 1 387 ? 2.025 -38.938 14.398 1 67.44 387 THR A C 1
ATOM 3107 O O . THR A 1 387 ? 1.28 -39.906 14.25 1 67.44 387 THR A O 1
ATOM 3110 N N . ILE A 1 388 ? 2.262 -38.25 15.43 1 68.06 388 ILE A N 1
ATOM 3111 C CA . ILE A 1 388 ? 1.651 -38.75 16.656 1 68.06 388 ILE A CA 1
ATOM 3112 C C . ILE A 1 388 ? 0.179 -38.344 16.703 1 68.06 388 ILE A C 1
ATOM 3114 O O . ILE A 1 388 ? -0.675 -39.125 17.125 1 68.06 388 ILE A O 1
ATOM 3118 N N . PHE A 1 389 ? -0.023 -37.094 16.234 1 70.25 389 PHE A N 1
ATOM 3119 C CA . PHE A 1 389 ? -1.386 -36.594 16.234 1 70.25 389 PHE A CA 1
ATOM 3120 C C . PHE A 1 389 ? -1.78 -36.094 14.844 1 70.25 389 PHE A C 1
ATOM 3122 O O . PHE A 1 389 ? -1.965 -34.906 14.641 1 70.25 389 PHE A O 1
ATOM 3129 N N . PRO A 1 390 ? -2.012 -37 14.031 1 61.38 390 PRO A N 1
ATOM 3130 C CA . PRO A 1 390 ? -2.23 -36.625 12.625 1 61.38 390 PRO A CA 1
ATOM 3131 C C . PRO A 1 390 ? -3.486 -35.781 12.43 1 61.38 390 PRO A C 1
ATOM 3133 O O . PRO A 1 390 ? -3.545 -34.969 11.5 1 61.38 390 PRO A O 1
ATOM 3136 N N . LYS A 1 391 ? -4.375 -35.938 13.242 1 65.38 391 LYS A N 1
ATOM 3137 C CA . LYS A 1 391 ? -5.637 -35.25 13.039 1 65.38 391 LYS A CA 1
ATOM 3138 C C . LYS A 1 391 ? -5.613 -33.875 13.719 1 65.38 391 LYS A C 1
ATOM 3140 O O . LYS A 1 391 ? -6.316 -32.938 13.297 1 65.38 391 LYS A O 1
ATOM 3145 N N . SER A 1 392 ? -4.793 -33.875 14.578 1 66.62 392 SER A N 1
ATOM 3146 C CA . SER A 1 392 ? -4.848 -32.656 15.391 1 66.62 392 SER A CA 1
ATOM 3147 C C . SER A 1 392 ? -3.703 -31.719 15.031 1 66.62 392 SER A C 1
ATOM 3149 O O . SER A 1 392 ? -3.838 -30.5 15.164 1 66.62 392 SER A O 1
ATOM 3151 N N . TRP A 1 393 ? -2.637 -32.375 14.586 1 69.5 393 TRP A N 1
ATOM 3152 C CA . TRP A 1 393 ? -1.473 -31.547 14.258 1 69.5 393 TRP A CA 1
ATOM 3153 C C . TRP A 1 393 ? -1.195 -31.578 12.758 1 69.5 393 TRP A C 1
ATOM 3155 O O . TRP A 1 393 ? -0.582 -32.5 12.25 1 69.5 393 TRP A O 1
ATOM 3165 N N . ILE A 1 394 ? -1.669 -30.625 12.07 1 68.38 394 ILE A N 1
ATOM 3166 C CA . ILE A 1 394 ? -1.581 -30.594 10.617 1 68.38 394 ILE A CA 1
ATOM 3167 C C . ILE A 1 394 ? -0.551 -29.547 10.188 1 68.38 394 ILE A C 1
ATOM 3169 O O . ILE A 1 394 ? -0.495 -28.453 10.75 1 68.38 394 ILE A O 1
ATOM 3173 N N . LEU A 1 395 ? 0.222 -30 9.25 1 73.38 395 LEU A N 1
ATOM 3174 C CA . LEU A 1 395 ? 1.234 -29.094 8.719 1 73.38 395 LEU A CA 1
ATOM 3175 C C . LEU A 1 395 ? 0.595 -28 7.859 1 73.38 395 LEU A C 1
ATOM 3177 O O . LEU A 1 395 ? -0.283 -28.297 7.043 1 73.38 395 LEU A O 1
ATOM 3181 N N . LEU A 1 396 ? 0.989 -26.859 8.125 1 73.69 396 LEU A N 1
ATOM 3182 C CA . LEU A 1 396 ? 0.417 -25.688 7.473 1 73.69 396 LEU A CA 1
ATOM 3183 C C . LEU A 1 396 ? 0.464 -25.828 5.957 1 73.69 396 LEU A C 1
ATOM 3185 O O . LEU A 1 396 ? -0.55 -25.641 5.281 1 73.69 396 LEU A O 1
ATOM 3189 N N . ASN A 1 397 ? 1.556 -26.281 5.406 1 74.69 397 ASN A N 1
ATOM 3190 C CA . ASN A 1 397 ? 1.719 -26.359 3.957 1 74.69 397 ASN A CA 1
ATOM 3191 C C . ASN A 1 397 ? 0.857 -27.484 3.365 1 74.69 397 ASN A C 1
ATOM 3193 O O . ASN A 1 397 ? 0.348 -27.344 2.25 1 74.69 397 ASN A O 1
ATOM 3197 N N . SER A 1 398 ? 0.753 -28.453 4.105 1 76.38 398 SER A N 1
ATOM 3198 C CA . SER A 1 398 ? -0.089 -29.562 3.654 1 76.38 398 SER A CA 1
ATOM 3199 C C . SER A 1 398 ? -1.557 -29.141 3.605 1 76.38 398 SER A C 1
ATOM 3201 O O . SER A 1 398 ? -2.273 -29.5 2.666 1 76.38 398 SER A O 1
ATOM 3203 N N . GLU A 1 399 ? -1.889 -28.453 4.57 1 80.44 399 GLU A N 1
ATOM 3204 C CA . GLU A 1 399 ? -3.279 -28.016 4.613 1 80.44 399 GLU A CA 1
ATOM 3205 C C . GLU A 1 399 ? -3.578 -27.016 3.494 1 80.44 399 GLU A C 1
ATOM 3207 O O . GLU A 1 399 ? -4.641 -27.078 2.875 1 80.44 399 GLU A O 1
ATOM 3212 N N . ILE A 1 400 ? -2.75 -26.219 3.244 1 81.56 400 ILE A N 1
ATOM 3213 C CA . ILE A 1 400 ? -2.924 -25.188 2.23 1 81.56 400 ILE A CA 1
ATOM 3214 C C . ILE A 1 400 ? -2.951 -25.812 0.842 1 81.56 400 ILE A C 1
ATOM 3216 O O . ILE A 1 400 ? -3.748 -25.422 -0.012 1 81.56 400 ILE A O 1
ATOM 3220 N N . THR A 1 401 ? -2.168 -26.812 0.647 1 81.56 401 THR A N 1
ATOM 3221 C CA . THR A 1 401 ? -1.973 -27.406 -0.671 1 81.56 401 THR A CA 1
ATOM 3222 C C . THR A 1 401 ? -3.041 -28.453 -0.954 1 81.56 401 THR A C 1
ATOM 3224 O O . THR A 1 401 ? -3.527 -28.562 -2.08 1 81.56 401 THR A O 1
ATOM 3227 N N . PHE A 1 402 ? -3.441 -29.188 0.062 1 83.12 402 PHE A N 1
ATOM 3228 C CA . PHE A 1 402 ? -4.23 -30.375 -0.226 1 83.12 402 PHE A CA 1
ATOM 3229 C C . PHE A 1 402 ? -5.648 -30.234 0.307 1 83.12 402 PHE A C 1
ATOM 3231 O O . PHE A 1 402 ? -6.395 -31.203 0.385 1 83.12 402 PHE A O 1
ATOM 3238 N N . SER A 1 403 ? -5.977 -29.047 0.696 1 84.56 403 SER A N 1
ATOM 3239 C CA . SER A 1 403 ? -7.352 -28.828 1.142 1 84.56 403 SER A CA 1
ATOM 3240 C C . SER A 1 403 ? -7.906 -27.516 0.61 1 84.56 403 SER A C 1
ATOM 3242 O O . SER A 1 403 ? -7.172 -26.719 0.031 1 84.56 403 SER A O 1
ATOM 3244 N N . LYS A 1 404 ? -9.18 -27.406 0.823 1 88.75 404 LYS A N 1
ATOM 3245 C CA . LYS A 1 404 ? -9.859 -26.188 0.404 1 88.75 404 LYS A CA 1
ATOM 3246 C C . LYS A 1 404 ? -10.211 -25.312 1.604 1 88.75 404 LYS A C 1
ATOM 3248 O O . LYS A 1 404 ? -11.109 -24.469 1.527 1 88.75 404 LYS A O 1
ATOM 3253 N N . ARG A 1 405 ? -9.578 -25.672 2.615 1 88.69 405 ARG A N 1
ATOM 3254 C CA . ARG A 1 405 ? -9.82 -24.859 3.803 1 88.69 405 ARG A CA 1
ATOM 3255 C C . ARG A 1 405 ? -9.336 -23.422 3.594 1 88.69 405 ARG A C 1
ATOM 3257 O O . ARG A 1 405 ? -8.281 -23.203 3.002 1 88.69 405 ARG A O 1
ATOM 3264 N N . ARG A 1 406 ? -10.133 -22.547 4.156 1 91.56 406 ARG A N 1
ATOM 3265 C CA . ARG A 1 406 ? -9.797 -21.141 3.994 1 91.56 406 ARG A CA 1
ATOM 3266 C C . ARG A 1 406 ? -8.398 -20.844 4.527 1 91.56 406 ARG A C 1
ATOM 3268 O O . ARG A 1 406 ? -8 -21.375 5.57 1 91.56 406 ARG A O 1
ATOM 3275 N N . TYR A 1 407 ? -7.707 -20.047 3.857 1 90.25 407 TYR A N 1
ATOM 3276 C CA . TYR A 1 407 ? -6.34 -19.734 4.242 1 90.25 407 TYR A CA 1
ATOM 3277 C C . TYR A 1 407 ? -6.285 -19.172 5.66 1 90.25 407 TYR A C 1
ATOM 3279 O O . TYR A 1 407 ? -5.391 -19.516 6.438 1 90.25 407 TYR A O 1
ATOM 3287 N N . SER A 1 408 ? -7.207 -18.266 5.984 1 88.38 408 SER A N 1
ATOM 3288 C CA . SER A 1 408 ? -7.25 -17.656 7.312 1 88.38 408 SER A CA 1
ATOM 3289 C C . SER A 1 408 ? -7.461 -18.719 8.391 1 88.38 408 SER A C 1
ATOM 3291 O O . SER A 1 408 ? -6.887 -18.625 9.477 1 88.38 408 SER A O 1
ATOM 3293 N N . GLN A 1 409 ? -8.227 -19.688 8.031 1 85.12 409 GLN A N 1
ATOM 3294 C CA . GLN A 1 409 ? -8.469 -20.766 8.977 1 85.12 409 GLN A CA 1
ATOM 3295 C C . GLN A 1 409 ? -7.223 -21.641 9.148 1 85.12 409 GLN A C 1
ATOM 3297 O O . GLN A 1 409 ? -6.938 -22.109 10.25 1 85.12 409 GLN A O 1
ATOM 3302 N N . CYS A 1 410 ? -6.562 -21.891 8.039 1 83.94 410 CYS A N 1
ATOM 3303 C CA . CYS A 1 410 ? -5.316 -22.641 8.117 1 83.94 410 CYS A CA 1
ATOM 3304 C C . CYS A 1 410 ? -4.309 -21.953 9.023 1 83.94 410 CYS A C 1
ATOM 3306 O O . CYS A 1 410 ? -3.658 -22.594 9.852 1 83.94 410 CYS A O 1
ATOM 3308 N N . LEU A 1 411 ? -4.207 -20.656 8.898 1 82.81 411 LEU A N 1
ATOM 3309 C CA . LEU A 1 411 ? -3.277 -19.891 9.727 1 82.81 411 LEU A CA 1
ATOM 3310 C C . LEU A 1 411 ? -3.707 -19.906 11.188 1 82.81 411 LEU A C 1
ATOM 3312 O O . LEU A 1 411 ? -2.867 -20.031 12.086 1 82.81 411 LEU A O 1
ATOM 3316 N N . ALA A 1 412 ? -4.961 -19.672 11.383 1 80.81 412 ALA A N 1
ATOM 3317 C CA . ALA A 1 412 ? -5.48 -19.688 12.75 1 80.81 412 ALA A CA 1
ATOM 3318 C C . ALA A 1 412 ? -5.164 -21.016 13.438 1 80.81 412 ALA A C 1
ATOM 3320 O O . ALA A 1 412 ? -4.824 -21.031 14.625 1 80.81 412 ALA A O 1
ATOM 3321 N N . ARG A 1 413 ? -5.312 -22.094 12.695 1 77.38 413 ARG A N 1
ATOM 3322 C CA . ARG A 1 413 ? -5.008 -23.422 13.242 1 77.38 413 ARG A CA 1
ATOM 3323 C C . ARG A 1 413 ? -3.523 -23.547 13.578 1 77.38 413 ARG A C 1
ATOM 3325 O O . ARG A 1 413 ? -3.162 -24.109 14.602 1 77.38 413 ARG A O 1
ATOM 3332 N N . LYS A 1 414 ? -2.723 -23.078 12.727 1 78.69 414 LYS A N 1
ATOM 3333 C CA . LYS A 1 414 ? -1.284 -23.109 12.969 1 78.69 414 LYS A CA 1
ATOM 3334 C C . LYS A 1 414 ? -0.92 -22.281 14.203 1 78.69 414 LYS A C 1
ATOM 3336 O O . LYS A 1 414 ? -0.097 -22.703 15.016 1 78.69 414 LYS A O 1
ATOM 3341 N N . GLN A 1 415 ? -1.5 -21.141 14.281 1 77 415 GLN A N 1
ATOM 3342 C CA . GLN A 1 415 ? -1.227 -20.266 15.422 1 77 415 GLN A CA 1
ATOM 3343 C C . GLN A 1 415 ? -1.688 -20.922 16.734 1 77 415 GLN A C 1
ATOM 3345 O O . GLN A 1 415 ? -1.028 -20.781 17.766 1 77 415 GLN A O 1
ATOM 3350 N N . ALA A 1 416 ? -2.789 -21.562 16.625 1 74.12 416 ALA A N 1
ATOM 3351 C CA . ALA A 1 416 ? -3.275 -22.297 17.797 1 74.12 416 ALA A CA 1
ATOM 3352 C C . ALA A 1 416 ? -2.311 -23.422 18.188 1 74.12 416 ALA A C 1
ATOM 3354 O O . ALA A 1 416 ? -2.049 -23.641 19.375 1 74.12 416 ALA A O 1
ATOM 3355 N N . GLN A 1 417 ? -1.794 -24.094 17.234 1 75.12 417 GLN A N 1
ATOM 3356 C CA . GLN A 1 417 ? -0.826 -25.156 17.453 1 75.12 417 GLN A CA 1
ATOM 3357 C C . GLN A 1 417 ? 0.462 -24.609 18.062 1 75.12 417 GLN A C 1
ATOM 3359 O O . GLN A 1 417 ? 1.035 -25.219 18.969 1 75.12 417 GLN A O 1
ATOM 3364 N N . ASP A 1 418 ? 0.819 -23.5 17.594 1 74.88 418 ASP A N 1
ATOM 3365 C CA . ASP A 1 418 ? 2.029 -22.875 18.109 1 74.88 418 ASP A CA 1
ATOM 3366 C C . ASP A 1 418 ? 1.837 -22.422 19.562 1 74.88 418 ASP A C 1
ATOM 3368 O O . ASP A 1 418 ? 2.748 -22.531 20.375 1 74.88 418 ASP A O 1
ATOM 3372 N N . LYS A 1 419 ? 0.75 -21.781 19.766 1 70.88 419 LYS A N 1
ATOM 3373 C CA . LYS A 1 419 ? 0.437 -21.359 21.125 1 70.88 419 LYS A CA 1
ATOM 3374 C C . LYS A 1 419 ? 0.418 -22.562 22.078 1 70.88 419 LYS A C 1
ATOM 3376 O O . LYS A 1 419 ? 0.924 -22.484 23.203 1 70.88 419 LYS A O 1
ATOM 3381 N N . PHE A 1 420 ? -0.146 -23.625 21.609 1 69.25 420 PHE A N 1
ATOM 3382 C CA . PHE A 1 420 ? -0.195 -24.859 22.391 1 69.25 420 PHE A CA 1
ATOM 3383 C C . PHE A 1 420 ? 1.21 -25.359 22.703 1 69.25 420 PHE A C 1
ATOM 3385 O O . PHE A 1 420 ? 1.498 -25.75 23.828 1 69.25 420 PHE A O 1
ATOM 3392 N N . LEU A 1 421 ? 2.055 -25.312 21.703 1 70.94 421 LEU A N 1
ATOM 3393 C CA . LEU A 1 421 ? 3.43 -25.766 21.875 1 70.94 421 LEU A CA 1
ATOM 3394 C C . LEU A 1 421 ? 4.172 -24.859 22.859 1 70.94 421 LEU A C 1
ATOM 3396 O O . LEU A 1 421 ? 4.969 -25.344 23.672 1 70.94 421 LEU A O 1
ATOM 3400 N N . SER A 1 422 ? 3.877 -23.609 22.719 1 69.94 422 SER A N 1
ATOM 3401 C CA . SER A 1 422 ? 4.523 -22.656 23.625 1 69.94 422 SER A CA 1
ATOM 3402 C C . SER A 1 422 ? 4.074 -22.875 25.078 1 69.94 422 SER A C 1
ATOM 3404 O O . SER A 1 422 ? 4.887 -22.828 26 1 69.94 422 SER A O 1
ATOM 3406 N N . ILE A 1 423 ? 2.916 -23.141 25.219 1 68.62 423 ILE A N 1
ATOM 3407 C CA . ILE A 1 423 ? 2.363 -23.406 26.547 1 68.62 423 ILE A CA 1
ATOM 3408 C C . ILE A 1 423 ? 2.953 -24.688 27.109 1 68.62 423 ILE A C 1
ATOM 3410 O O . ILE A 1 423 ? 3.338 -24.75 28.281 1 68.62 423 ILE A O 1
ATOM 3414 N N . MET A 1 424 ? 3.059 -25.609 26.234 1 67.75 424 MET A N 1
ATOM 3415 C CA . MET A 1 424 ? 3.607 -26.906 26.656 1 67.75 424 MET A CA 1
ATOM 3416 C C . MET A 1 424 ? 5.078 -26.766 27.031 1 67.75 424 MET A C 1
ATOM 3418 O O . MET A 1 424 ? 5.527 -27.375 28 1 67.75 424 MET A O 1
ATOM 3422 N N . LEU A 1 425 ? 5.707 -25.984 26.234 1 69.81 425 LEU A N 1
ATOM 3423 C CA . LEU A 1 425 ? 7.117 -25.766 26.531 1 69.81 425 LEU A CA 1
ATOM 3424 C C . LEU A 1 425 ? 7.277 -25.016 27.844 1 69.81 425 LEU A C 1
ATOM 3426 O O . LEU A 1 425 ? 8.18 -25.312 28.625 1 69.81 425 LEU A O 1
ATOM 3430 N N . TRP A 1 426 ? 6.461 -24.094 28 1 69.5 426 TRP A N 1
ATOM 3431 C CA . TRP A 1 426 ? 6.488 -23.344 29.25 1 69.5 426 TRP A CA 1
ATOM 3432 C C . TRP A 1 426 ? 6.172 -24.25 30.438 1 69.5 426 TRP A C 1
ATOM 3434 O O . TRP A 1 426 ? 6.816 -24.156 31.484 1 69.5 426 TRP A O 1
ATOM 3444 N N . LEU A 1 427 ? 5.293 -25.125 30.234 1 69.19 427 LEU A N 1
ATOM 3445 C CA . LEU A 1 427 ? 4.926 -26.078 31.281 1 69.19 427 LEU A CA 1
ATOM 3446 C C . LEU A 1 427 ? 6.082 -27.016 31.594 1 69.19 427 LEU A C 1
ATOM 3448 O O . LEU A 1 427 ? 6.352 -27.312 32.75 1 69.19 427 LEU A O 1
ATOM 3452 N N . VAL A 1 428 ? 6.715 -27.406 30.594 1 69.25 428 VAL A N 1
ATOM 3453 C CA . VAL A 1 428 ? 7.855 -28.297 30.766 1 69.25 428 VAL A CA 1
ATOM 3454 C C . VAL A 1 428 ? 8.969 -27.562 31.516 1 69.25 428 VAL A C 1
ATOM 3456 O O . VAL A 1 428 ? 9.617 -28.141 32.406 1 69.25 428 VAL A O 1
ATOM 3459 N N . LYS A 1 429 ? 9.062 -26.328 31.172 1 68.38 429 LYS A N 1
ATOM 3460 C CA . LYS A 1 429 ? 10.062 -25.531 31.859 1 68.38 429 LYS A CA 1
ATOM 3461 C C . LYS A 1 429 ? 9.703 -25.328 33.312 1 68.38 429 LYS A C 1
ATOM 3463 O O . LYS A 1 429 ? 10.57 -25.438 34.188 1 68.38 429 LYS A O 1
ATOM 3468 N N . ILE A 1 430 ? 8.508 -25.156 33.5 1 69.31 430 ILE A N 1
ATOM 3469 C CA . ILE A 1 430 ? 8.047 -24.953 34.875 1 69.31 430 ILE A CA 1
ATOM 3470 C C . ILE A 1 430 ? 8.195 -26.25 35.656 1 69.31 430 ILE A C 1
ATOM 3472 O O . ILE A 1 430 ? 8.695 -26.25 36.781 1 69.31 430 ILE A O 1
ATOM 3476 N N . VAL A 1 431 ? 7.844 -27.312 35.031 1 69.25 431 VAL A N 1
ATOM 3477 C CA . VAL A 1 431 ? 7.961 -28.609 35.688 1 69.25 431 VAL A CA 1
ATOM 3478 C C . VAL A 1 431 ? 9.438 -28.938 35.906 1 69.25 431 VAL A C 1
ATOM 3480 O O . VAL A 1 431 ? 9.805 -29.469 36.938 1 69.25 431 VAL A O 1
ATOM 3483 N N . GLY A 1 432 ? 10.133 -28.547 34.969 1 69.88 432 GLY A N 1
ATOM 3484 C CA . GLY A 1 432 ? 11.562 -28.734 35.125 1 69.88 432 GLY A CA 1
ATOM 3485 C C . GLY A 1 432 ? 12.156 -27.938 36.25 1 69.88 432 GLY A C 1
ATOM 3486 O O . GLY A 1 432 ? 12.984 -28.453 37.031 1 69.88 432 GLY A O 1
ATOM 3487 N N . LEU A 1 433 ? 11.719 -26.812 36.344 1 71.56 433 LEU A N 1
ATOM 3488 C CA . LEU A 1 433 ? 12.18 -25.953 37.438 1 71.56 433 LEU A CA 1
ATOM 3489 C C . LEU A 1 433 ? 11.727 -26.484 38.781 1 71.56 433 LEU A C 1
ATOM 3491 O O . LEU A 1 433 ? 12.477 -26.438 39.75 1 71.56 433 LEU A O 1
ATOM 3495 N N . PHE A 1 434 ? 10.602 -27.031 38.781 1 68.5 434 PHE A N 1
ATOM 3496 C CA . PHE A 1 434 ? 10.078 -27.609 40 1 68.5 434 PHE A CA 1
ATOM 3497 C C . PHE A 1 434 ? 10.859 -28.875 40.375 1 68.5 434 PHE A C 1
ATOM 3499 O O . PHE A 1 434 ? 11.18 -29.078 41.562 1 68.5 434 PHE A O 1
ATOM 3506 N N . ILE A 1 435 ? 11.164 -29.547 39.438 1 70.94 435 ILE A N 1
ATOM 3507 C CA . ILE A 1 435 ? 11.93 -30.766 39.688 1 70.94 435 ILE A CA 1
ATOM 3508 C C . ILE A 1 435 ? 13.344 -30.391 40.125 1 70.94 435 ILE A C 1
ATOM 3510 O O . ILE A 1 435 ? 13.867 -30.984 41.094 1 70.94 435 ILE A O 1
ATOM 3514 N N . PHE A 1 436 ? 13.797 -29.438 39.594 1 75.5 436 PHE A N 1
ATOM 3515 C CA . PHE A 1 436 ? 15.125 -28.953 39.969 1 75.5 436 PHE A CA 1
ATOM 3516 C C . PHE A 1 436 ? 15.109 -28.375 41.375 1 75.5 436 PHE A C 1
ATOM 3518 O O . PHE A 1 436 ? 16.016 -28.641 42.188 1 75.5 436 PHE A O 1
ATOM 3525 N N . ALA A 1 437 ? 14.172 -27.688 41.688 1 71.06 437 ALA A N 1
ATOM 3526 C CA . ALA A 1 437 ? 14.023 -27.141 43.031 1 71.06 437 ALA A CA 1
ATOM 3527 C C . ALA A 1 437 ? 13.828 -28.25 44.062 1 71.06 437 ALA A C 1
ATOM 3529 O O . ALA A 1 437 ? 14.398 -28.188 45.156 1 71.06 437 ALA A O 1
ATOM 3530 N N . ALA A 1 438 ? 13.141 -29.203 43.719 1 69.12 438 ALA A N 1
ATOM 3531 C CA . ALA A 1 438 ? 12.891 -30.328 44.594 1 69.12 438 ALA A CA 1
ATOM 3532 C C . ALA A 1 438 ? 14.164 -31.141 44.844 1 69.12 438 ALA A C 1
ATOM 3534 O O . ALA A 1 438 ? 14.445 -31.562 45.969 1 69.12 438 ALA A O 1
ATOM 3535 N N . ILE A 1 439 ? 14.891 -31.125 43.875 1 72.44 439 ILE A N 1
ATOM 3536 C CA . ILE A 1 439 ? 16.141 -31.859 44 1 72.44 439 ILE A CA 1
ATOM 3537 C C . ILE A 1 439 ? 17.141 -31.062 44.844 1 72.44 439 ILE A C 1
ATOM 3539 O O . ILE A 1 439 ? 17.828 -31.625 45.688 1 72.44 439 ILE A O 1
ATOM 3543 N N . THR A 1 440 ? 17.156 -29.859 44.625 1 74.25 440 THR A N 1
ATOM 3544 C CA . THR A 1 440 ? 18.062 -29 45.375 1 74.25 440 THR A CA 1
ATOM 3545 C C . THR A 1 440 ? 17.641 -28.922 46.844 1 74.25 440 THR A C 1
ATOM 3547 O O . THR A 1 440 ? 18.484 -28.906 47.75 1 74.25 440 THR A O 1
ATOM 3550 N N . MET A 1 441 ? 16.5 -28.906 47.094 1 68.31 441 MET A N 1
ATOM 3551 C CA . MET A 1 441 ? 16.016 -28.891 48.469 1 68.31 441 MET A CA 1
ATOM 3552 C C . MET A 1 441 ? 16.297 -30.219 49.156 1 68.31 441 MET A C 1
ATOM 3554 O O . MET A 1 441 ? 16.609 -30.25 50.375 1 68.31 441 MET A O 1
ATOM 3558 N N . ARG A 1 442 ? 16.188 -31.172 48.562 1 61.09 442 ARG A N 1
ATOM 3559 C CA . ARG A 1 442 ? 16.469 -32.5 49.125 1 61.09 442 ARG A CA 1
ATOM 3560 C C . ARG A 1 442 ? 17.969 -32.656 49.375 1 61.09 442 ARG A C 1
ATOM 3562 O O . ARG A 1 442 ? 18.359 -33.219 50.406 1 61.09 442 ARG A O 1
ATOM 3569 N N . TYR A 1 443 ? 18.688 -32.156 48.625 1 64.69 443 TYR A N 1
ATOM 3570 C CA . TYR A 1 443 ? 20.125 -32.312 48.844 1 64.69 443 TYR A CA 1
ATOM 3571 C C . TYR A 1 443 ? 20.656 -31.203 49.719 1 64.69 443 TYR A C 1
ATOM 3573 O O . TYR A 1 443 ? 21.75 -31.328 50.312 1 64.69 443 TYR A O 1
ATOM 3581 N N . GLY A 1 444 ? 20.094 -30.125 49.781 1 59.25 444 GLY A N 1
ATOM 3582 C CA . GLY A 1 444 ? 20.562 -29.125 50.75 1 59.25 444 GLY A CA 1
ATOM 3583 C C . GLY A 1 444 ? 20.203 -29.469 52.156 1 59.25 444 GLY A C 1
ATOM 3584 O O . GLY A 1 444 ? 20.859 -29 53.094 1 59.25 444 GLY A O 1
ATOM 3585 N N . SER A 1 445 ? 19.172 -30.031 52.469 1 54.41 445 SER A N 1
ATOM 3586 C CA . SER A 1 445 ? 18.906 -30.422 53.844 1 54.41 445 SER A CA 1
ATOM 3587 C C . SER A 1 445 ? 19.859 -31.531 54.312 1 54.41 445 SER A C 1
ATOM 3589 O O . SER A 1 445 ? 19.859 -31.922 55.469 1 54.41 445 SER A O 1
ATOM 3591 N N . SER A 1 446 ? 20.484 -32.125 53.469 1 49.06 446 SER A N 1
ATOM 3592 C CA . SER A 1 446 ? 21.391 -33.156 54 1 49.06 446 SER A CA 1
ATOM 3593 C C . SER A 1 446 ? 22.734 -32.562 54.375 1 49.06 446 SER A C 1
ATOM 3595 O O . SER A 1 446 ? 23.609 -33.25 54.875 1 49.06 446 SER A O 1
ATOM 3597 N N . HIS A 1 447 ? 23.125 -31.281 54.031 1 41.34 447 HIS A N 1
ATOM 3598 C CA . HIS A 1 447 ? 24.312 -30.781 54.688 1 41.34 447 HIS A CA 1
ATOM 3599 C C . HIS A 1 447 ? 23.969 -29.797 55.812 1 41.34 447 HIS A C 1
ATOM 3601 O O . HIS A 1 447 ? 23.062 -28.969 55.625 1 41.34 447 HIS A O 1
ATOM 3607 N N . MET B 1 1 ? 31.062 19.766 -10.664 1 44.5 1 MET B N 1
ATOM 3608 C CA . MET B 1 1 ? 30.297 20.438 -9.625 1 44.5 1 MET B CA 1
ATOM 3609 C C . MET B 1 1 ? 29.234 21.344 -10.242 1 44.5 1 MET B C 1
ATOM 3611 O O . MET B 1 1 ? 29.562 22.25 -11.023 1 44.5 1 MET B O 1
ATOM 3615 N N . ASN B 1 2 ? 28.094 20.828 -10.422 1 59.72 2 ASN B N 1
ATOM 3616 C CA . ASN B 1 2 ? 27.109 21.656 -11.102 1 59.72 2 ASN B CA 1
ATOM 3617 C C . ASN B 1 2 ? 26.844 22.953 -10.344 1 59.72 2 ASN B C 1
ATOM 3619 O O . ASN B 1 2 ? 26.75 22.953 -9.117 1 59.72 2 ASN B O 1
ATOM 3623 N N . ASP B 1 3 ? 27.203 24.016 -10.953 1 76.06 3 ASP B N 1
ATOM 3624 C CA . ASP B 1 3 ? 26.828 25.297 -10.375 1 76.06 3 ASP B CA 1
ATOM 3625 C C . ASP B 1 3 ? 25.328 25.375 -10.125 1 76.06 3 ASP B C 1
ATOM 3627 O O . ASP B 1 3 ? 24.531 25.016 -10.984 1 76.06 3 ASP B O 1
ATOM 3631 N N . GLN B 1 4 ? 24.984 25.594 -8.867 1 79.62 4 GLN B N 1
ATOM 3632 C CA . GLN B 1 4 ? 23.578 25.672 -8.438 1 79.62 4 GLN B CA 1
ATOM 3633 C C . GLN B 1 4 ? 22.75 26.516 -9.398 1 79.62 4 GLN B C 1
ATOM 3635 O O . GLN B 1 4 ? 21.578 26.234 -9.617 1 79.62 4 GLN B O 1
ATOM 3640 N N . LYS B 1 5 ? 23.406 27.5 -9.953 1 80.25 5 LYS B N 1
ATOM 3641 C CA . LYS B 1 5 ? 22.672 28.391 -10.836 1 80.25 5 LYS B CA 1
ATOM 3642 C C . LYS B 1 5 ? 22.266 27.688 -12.125 1 80.25 5 LYS B C 1
ATOM 3644 O O . LYS B 1 5 ? 21.359 28.141 -12.828 1 80.25 5 LYS B O 1
ATOM 3649 N N . ASP B 1 6 ? 22.844 26.609 -12.32 1 86.56 6 ASP B N 1
ATOM 3650 C CA . ASP B 1 6 ? 22.594 25.906 -13.578 1 86.56 6 ASP B CA 1
ATOM 3651 C C . ASP B 1 6 ? 21.531 24.812 -13.391 1 86.56 6 ASP B C 1
ATOM 3653 O O . ASP B 1 6 ? 21.094 24.203 -14.359 1 86.56 6 ASP B O 1
ATOM 3657 N N . ILE B 1 7 ? 21.094 24.719 -12.188 1 92.81 7 ILE B N 1
ATOM 3658 C CA . ILE B 1 7 ? 20.125 23.672 -11.898 1 92.81 7 ILE B CA 1
ATOM 3659 C C . ILE B 1 7 ? 18.719 24.219 -12.047 1 92.81 7 ILE B C 1
ATOM 3661 O O . ILE B 1 7 ? 18.391 25.281 -11.516 1 92.81 7 ILE B O 1
ATOM 3665 N N . GLN B 1 8 ? 17.969 23.578 -12.805 1 95.75 8 GLN B N 1
ATOM 3666 C CA . GLN B 1 8 ? 16.547 23.906 -12.953 1 95.75 8 GLN B CA 1
ATOM 3667 C C . GLN B 1 8 ? 15.672 22.891 -12.234 1 95.75 8 GLN B C 1
ATOM 3669 O O . GLN B 1 8 ? 15.797 21.672 -12.445 1 95.75 8 GLN B O 1
ATOM 3674 N N . VAL B 1 9 ? 14.828 23.422 -11.375 1 97.62 9 VAL B N 1
ATOM 3675 C CA . VAL B 1 9 ? 13.938 22.547 -10.609 1 97.62 9 VAL B CA 1
ATOM 3676 C C . VAL B 1 9 ? 12.484 22.906 -10.93 1 97.62 9 VAL B C 1
ATOM 3678 O O . VAL B 1 9 ? 12.125 24.078 -11.031 1 97.62 9 VAL B O 1
ATOM 3681 N N . THR B 1 10 ? 11.719 21.906 -11.164 1 98 10 THR B N 1
ATOM 3682 C CA . THR B 1 10 ? 10.281 22.078 -11.352 1 98 10 THR B CA 1
ATOM 3683 C C . THR B 1 10 ? 9.5 21.484 -10.18 1 98 10 THR B C 1
ATOM 3685 O O . THR B 1 10 ? 9.688 20.312 -9.844 1 98 10 THR B O 1
ATOM 3688 N N . ILE B 1 11 ? 8.664 22.281 -9.594 1 98.31 11 ILE B N 1
ATOM 3689 C CA . ILE B 1 11 ? 7.855 21.828 -8.469 1 98.31 11 ILE B CA 1
ATOM 3690 C C . ILE B 1 11 ? 6.395 21.719 -8.891 1 98.31 11 ILE B C 1
ATOM 3692 O O . ILE B 1 11 ? 5.84 22.641 -9.492 1 98.31 11 ILE B O 1
ATOM 3696 N N . ILE B 1 12 ? 5.816 20.562 -8.617 1 98.12 12 ILE B N 1
ATOM 3697 C CA . ILE B 1 12 ? 4.402 20.359 -8.906 1 98.12 12 ILE B CA 1
ATOM 3698 C C . ILE B 1 12 ? 3.59 20.484 -7.617 1 98.12 12 ILE B C 1
ATOM 3700 O O . ILE B 1 12 ? 3.707 19.656 -6.715 1 98.12 12 ILE B O 1
ATOM 3704 N N . GLY B 1 13 ? 2.74 21.469 -7.531 1 96.69 13 GLY B N 1
ATOM 3705 C CA . GLY B 1 13 ? 1.932 21.719 -6.348 1 96.69 13 GLY B CA 1
ATOM 3706 C C . GLY B 1 13 ? 2.359 22.969 -5.582 1 96.69 13 GLY B C 1
ATOM 3707 O O . GLY B 1 13 ? 3.479 23.031 -5.07 1 96.69 13 GLY B O 1
ATOM 3708 N N . GLY B 1 14 ? 1.485 23.859 -5.508 1 94.19 14 GLY B N 1
ATOM 3709 C CA . GLY B 1 14 ? 1.769 25.094 -4.793 1 94.19 14 GLY B CA 1
ATOM 3710 C C . GLY B 1 14 ? 1.097 25.156 -3.434 1 94.19 14 GLY B C 1
ATOM 3711 O O . GLY B 1 14 ? 0.563 26.203 -3.051 1 94.19 14 GLY B O 1
ATOM 3712 N N . GLY B 1 15 ? 1.024 24.062 -2.785 1 93.12 15 GLY B N 1
ATOM 3713 C CA . GLY B 1 15 ? 0.547 24.031 -1.41 1 93.12 15 GLY B CA 1
ATOM 3714 C C . GLY B 1 15 ? 1.585 24.516 -0.413 1 93.12 15 GLY B C 1
ATOM 3715 O O . GLY B 1 15 ? 2.555 25.172 -0.787 1 93.12 15 GLY B O 1
ATOM 3716 N N . LEU B 1 16 ? 1.397 24.156 0.833 1 94 16 LEU B N 1
ATOM 3717 C CA . LEU B 1 16 ? 2.281 24.625 1.896 1 94 16 LEU B CA 1
ATOM 3718 C C . LEU B 1 16 ? 3.711 24.156 1.661 1 94 16 LEU B C 1
ATOM 3720 O O . LEU B 1 16 ? 4.641 24.969 1.629 1 94 16 LEU B O 1
ATOM 3724 N N . VAL B 1 17 ? 3.871 22.906 1.417 1 96.88 17 VAL B N 1
ATOM 3725 C CA . VAL B 1 17 ? 5.199 22.312 1.279 1 96.88 17 VAL B CA 1
ATOM 3726 C C . VAL B 1 17 ? 5.836 22.781 -0.03 1 96.88 17 VAL B C 1
ATOM 3728 O O . VAL B 1 17 ? 7.031 23.078 -0.074 1 96.88 17 VAL B O 1
ATOM 3731 N N . GLY B 1 18 ? 5.059 22.828 -1.094 1 97.62 18 GLY B N 1
ATOM 3732 C CA . GLY B 1 18 ? 5.566 23.281 -2.379 1 97.62 18 GLY B CA 1
ATOM 3733 C C . GLY B 1 18 ? 6.043 24.719 -2.359 1 97.62 18 GLY B C 1
ATOM 3734 O O . GLY B 1 18 ? 7.102 25.031 -2.91 1 97.62 18 GLY B O 1
ATOM 3735 N N . SER B 1 19 ? 5.273 25.578 -1.757 1 96.38 19 SER B N 1
ATOM 3736 C CA . SER B 1 19 ? 5.633 26.984 -1.668 1 96.38 19 SER B CA 1
ATOM 3737 C C . SER B 1 19 ? 6.895 27.188 -0.831 1 96.38 19 SER B C 1
ATOM 3739 O O . SER B 1 19 ? 7.766 27.984 -1.189 1 96.38 19 SER B O 1
ATOM 3741 N N . LEU B 1 20 ? 6.918 26.5 0.282 1 97.19 20 LEU B N 1
ATOM 3742 C CA . LEU B 1 20 ? 8.109 26.594 1.116 1 97.19 20 LEU B CA 1
ATOM 3743 C C . LEU B 1 20 ? 9.336 26.078 0.371 1 97.19 20 LEU B C 1
ATOM 3745 O O . LEU B 1 20 ? 10.414 26.672 0.453 1 97.19 20 LEU B O 1
ATOM 3749 N N . CYS B 1 21 ? 9.18 24.984 -0.317 1 97.94 21 CYS B N 1
ATOM 3750 C CA . CYS B 1 21 ? 10.273 24.391 -1.086 1 97.94 21 CYS B CA 1
ATOM 3751 C C . CYS B 1 21 ? 10.758 25.344 -2.164 1 97.94 21 CYS B C 1
ATOM 3753 O O . CYS B 1 21 ? 11.969 25.516 -2.354 1 97.94 21 CYS B O 1
ATOM 3755 N N . ALA B 1 22 ? 9.852 25.938 -2.855 1 97.5 22 ALA B N 1
ATOM 3756 C CA . ALA B 1 22 ? 10.195 26.906 -3.895 1 97.5 22 ALA B CA 1
ATOM 3757 C C . ALA B 1 22 ? 10.984 28.078 -3.316 1 97.5 22 ALA B C 1
ATOM 3759 O O . ALA B 1 22 ? 11.984 28.5 -3.898 1 97.5 22 ALA B O 1
ATOM 3760 N N . PHE B 1 23 ? 10.469 28.578 -2.229 1 96.25 23 PHE B N 1
ATOM 3761 C CA . PHE B 1 23 ? 11.125 29.688 -1.56 1 96.25 23 PHE B CA 1
ATOM 3762 C C . PHE B 1 23 ? 12.547 29.312 -1.142 1 96.25 23 PHE B C 1
ATOM 3764 O O . PHE B 1 23 ? 13.492 30.062 -1.392 1 96.25 23 PHE B O 1
ATOM 3771 N N . MET B 1 24 ? 12.703 28.188 -0.538 1 96.62 24 MET B N 1
ATOM 3772 C CA . MET B 1 24 ? 13.984 27.688 -0.046 1 96.62 24 MET B CA 1
ATOM 3773 C C . MET B 1 24 ? 14.977 27.516 -1.191 1 96.62 24 MET B C 1
ATOM 3775 O O . MET B 1 24 ? 16.125 27.969 -1.1 1 96.62 24 MET B O 1
ATOM 3779 N N . LEU B 1 25 ? 14.57 26.906 -2.258 1 96.75 25 LEU B N 1
ATOM 3780 C CA . LEU B 1 25 ? 15.438 26.656 -3.408 1 96.75 25 LEU B CA 1
ATOM 3781 C C . LEU B 1 25 ? 15.781 27.969 -4.105 1 96.75 25 LEU B C 1
ATOM 3783 O O . LEU B 1 25 ? 16.922 28.172 -4.52 1 96.75 25 LEU B O 1
ATOM 3787 N N . GLY B 1 26 ? 14.781 28.781 -4.285 1 95.19 26 GLY B N 1
ATOM 3788 C CA . GLY B 1 26 ? 15.039 30.094 -4.867 1 95.19 26 GLY B CA 1
ATOM 3789 C C . GLY B 1 26 ? 16.078 30.906 -4.105 1 95.19 26 GLY B C 1
ATOM 3790 O O . GLY B 1 26 ? 16.938 31.531 -4.711 1 95.19 26 GLY B O 1
ATOM 3791 N N . ASN B 1 27 ? 15.945 30.891 -2.811 1 92.88 27 ASN B N 1
ATOM 3792 C CA . ASN B 1 27 ? 16.891 31.594 -1.951 1 92.88 27 ASN B CA 1
ATOM 3793 C C . ASN B 1 27 ? 18.312 31.062 -2.129 1 92.88 27 ASN B C 1
ATOM 3795 O O . ASN B 1 27 ? 19.281 31.781 -1.911 1 92.88 27 ASN B O 1
ATOM 3799 N N . LYS B 1 28 ? 18.438 29.859 -2.516 1 93.25 28 LYS B N 1
ATOM 3800 C CA . LYS B 1 28 ? 19.75 29.234 -2.717 1 93.25 28 LYS B CA 1
ATOM 3801 C C . LYS B 1 28 ? 20.281 29.531 -4.117 1 93.25 28 LYS B C 1
ATOM 3803 O O . LYS B 1 28 ? 21.391 29.094 -4.465 1 93.25 28 LYS B O 1
ATOM 3808 N N . GLY B 1 29 ? 19.469 30.188 -4.938 1 93.06 29 GLY B N 1
ATOM 3809 C CA . GLY B 1 29 ? 19.922 30.609 -6.258 1 93.06 29 GLY B CA 1
ATOM 3810 C C . GLY B 1 29 ? 19.531 29.625 -7.352 1 93.06 29 GLY B C 1
ATOM 3811 O O . GLY B 1 29 ? 20 29.734 -8.484 1 93.06 29 GLY B O 1
ATOM 3812 N N . ILE B 1 30 ? 18.734 28.656 -7.051 1 96 30 ILE B N 1
ATOM 3813 C CA . ILE B 1 30 ? 18.281 27.672 -8.023 1 96 30 ILE B CA 1
ATOM 3814 C C . ILE B 1 30 ? 17.078 28.219 -8.789 1 96 30 ILE B C 1
ATOM 3816 O O . ILE B 1 30 ? 16.203 28.859 -8.211 1 96 30 ILE B O 1
ATOM 3820 N N . ARG B 1 31 ? 17.062 28 -10.039 1 96.5 31 ARG B N 1
ATOM 3821 C CA . ARG B 1 31 ? 15.898 28.391 -10.836 1 96.5 31 ARG B CA 1
ATOM 3822 C C . ARG B 1 31 ? 14.742 27.406 -10.633 1 96.5 31 ARG B C 1
ATOM 3824 O O . ARG B 1 31 ? 14.906 26.203 -10.797 1 96.5 31 ARG B O 1
ATOM 3831 N N . VAL B 1 32 ? 13.594 27.984 -10.281 1 97.69 32 VAL B N 1
ATOM 3832 C CA . VAL B 1 32 ? 12.477 27.125 -9.898 1 97.69 32 VAL B CA 1
ATOM 3833 C C . VAL B 1 32 ? 11.242 27.484 -10.719 1 97.69 32 VAL B C 1
ATOM 3835 O O . VAL B 1 32 ? 10.906 28.672 -10.852 1 97.69 32 VAL B O 1
ATOM 3838 N N . LYS B 1 33 ? 10.625 26.531 -11.32 1 97.44 33 LYS B N 1
ATOM 3839 C CA . LYS B 1 33 ? 9.281 26.656 -11.883 1 97.44 33 LYS B CA 1
ATOM 3840 C C . LYS B 1 33 ? 8.266 25.906 -11.016 1 97.44 33 LYS B C 1
ATOM 3842 O O . LYS B 1 33 ? 8.422 24.719 -10.75 1 97.44 33 LYS B O 1
ATOM 3847 N N . LEU B 1 34 ? 7.258 26.594 -10.539 1 97.81 34 LEU B N 1
ATOM 3848 C CA . LEU B 1 34 ? 6.23 25.953 -9.719 1 97.81 34 LEU B CA 1
ATOM 3849 C C . LEU B 1 34 ? 4.891 25.953 -10.445 1 97.81 34 LEU B C 1
ATOM 3851 O O . LEU B 1 34 ? 4.402 27 -10.875 1 97.81 34 LEU B O 1
ATOM 3855 N N . TYR B 1 35 ? 4.336 24.781 -10.633 1 97.19 35 TYR B N 1
ATOM 3856 C CA . TYR B 1 35 ? 3.037 24.609 -11.273 1 97.19 35 TYR B CA 1
ATOM 3857 C C . TYR B 1 35 ? 1.96 24.266 -10.25 1 97.19 35 TYR B C 1
ATOM 3859 O O . TYR B 1 35 ? 2.17 23.422 -9.367 1 97.19 35 TYR B O 1
ATOM 3867 N N . GLU B 1 36 ? 0.88 24.906 -10.289 1 95.62 36 GLU B N 1
ATOM 3868 C CA . GLU B 1 36 ? -0.298 24.656 -9.469 1 95.62 36 GLU B CA 1
ATOM 3869 C C . GLU B 1 36 ? -1.554 24.531 -10.328 1 95.62 36 GLU B C 1
ATOM 3871 O O . GLU B 1 36 ? -1.796 25.344 -11.211 1 95.62 36 GLU B O 1
ATOM 3876 N N . MET B 1 37 ? -2.264 23.453 -10.078 1 93.69 37 MET B N 1
ATOM 3877 C CA . MET B 1 37 ? -3.445 23.188 -10.891 1 93.69 37 MET B CA 1
ATOM 3878 C C . MET B 1 37 ? -4.562 24.172 -10.578 1 93.69 37 MET B C 1
ATOM 3880 O O . MET B 1 37 ? -5.332 24.547 -11.469 1 93.69 37 MET B O 1
ATOM 3884 N N . ARG B 1 38 ? -4.676 24.594 -9.391 1 89.38 38 ARG B N 1
ATOM 3885 C CA . ARG B 1 38 ? -5.742 25.5 -8.953 1 89.38 38 ARG B CA 1
ATOM 3886 C C . ARG B 1 38 ? -5.379 26.953 -9.227 1 89.38 38 ARG B C 1
ATOM 3888 O O . ARG B 1 38 ? -4.25 27.25 -9.633 1 89.38 38 ARG B O 1
ATOM 3895 N N . GLU B 1 39 ? -6.355 27.719 -8.977 1 89.62 39 GLU B N 1
ATOM 3896 C CA . GLU B 1 39 ? -6.121 29.156 -9.062 1 89.62 39 GLU B CA 1
ATOM 3897 C C . GLU B 1 39 ? -5.352 29.672 -7.848 1 89.62 39 GLU B C 1
ATOM 3899 O O . GLU B 1 39 ? -5.234 28.969 -6.84 1 89.62 39 GLU B O 1
ATOM 3904 N N . ASP B 1 40 ? -4.898 30.859 -8.039 1 88.19 40 ASP B N 1
ATOM 3905 C CA . ASP B 1 40 ? -4.184 31.5 -6.938 1 88.19 40 ASP B CA 1
ATOM 3906 C C . ASP B 1 40 ? -5.078 31.656 -5.711 1 88.19 40 ASP B C 1
ATOM 3908 O O . ASP B 1 40 ? -6.094 32.344 -5.758 1 88.19 40 ASP B O 1
ATOM 3912 N N . ILE B 1 41 ? -4.711 30.922 -4.703 1 80.38 41 ILE B N 1
ATOM 3913 C CA . ILE B 1 41 ? -5.516 30.844 -3.486 1 80.38 41 ILE B CA 1
ATOM 3914 C C . ILE B 1 41 ? -5.691 32.25 -2.895 1 80.38 41 ILE B C 1
ATOM 3916 O O . ILE B 1 41 ? -6.641 32.5 -2.145 1 80.38 41 ILE B O 1
ATOM 3920 N N . ARG B 1 42 ? -4.871 33.25 -3.158 1 82.12 42 ARG B N 1
ATOM 3921 C CA . ARG B 1 42 ? -4.922 34.594 -2.631 1 82.12 42 ARG B CA 1
ATOM 3922 C C . ARG B 1 42 ? -6.086 35.375 -3.234 1 82.12 42 ARG B C 1
ATOM 3924 O O . ARG B 1 42 ? -6.562 36.344 -2.643 1 82.12 42 ARG B O 1
ATOM 3931 N N . HIS B 1 43 ? -6.492 34.812 -4.281 1 81.94 43 HIS B N 1
ATOM 3932 C CA . HIS B 1 43 ? -7.566 35.531 -4.957 1 81.94 43 HIS B CA 1
ATOM 3933 C C . HIS B 1 43 ? -8.883 34.781 -4.855 1 81.94 43 HIS B C 1
ATOM 3935 O O . HIS B 1 43 ? -9.875 35.156 -5.473 1 81.94 43 HIS B O 1
ATOM 3941 N N . THR B 1 44 ? -8.875 33.656 -4.312 1 70.75 44 THR B N 1
ATOM 3942 C CA . THR B 1 44 ? -10.078 32.844 -4.234 1 70.75 44 THR B CA 1
ATOM 3943 C C . THR B 1 44 ? -10.727 32.969 -2.859 1 70.75 44 THR B C 1
ATOM 3945 O O . THR B 1 44 ? -10.031 33.125 -1.854 1 70.75 44 THR B O 1
ATOM 3948 N N . LYS B 1 45 ? -12.133 33.188 -2.949 1 61.44 45 LYS B N 1
ATOM 3949 C CA . LYS B 1 45 ? -12.898 33.125 -1.705 1 61.44 45 LYS B CA 1
ATOM 3950 C C . LYS B 1 45 ? -12.82 31.734 -1.087 1 61.44 45 LYS B C 1
ATOM 3952 O O . LYS B 1 45 ? -12.773 30.734 -1.804 1 61.44 45 LYS B O 1
ATOM 3957 N N . VAL B 1 46 ? -12.352 31.688 0.158 1 54.72 46 VAL B N 1
ATOM 3958 C CA . VAL B 1 46 ? -12.062 30.469 0.899 1 54.72 46 VAL B CA 1
ATOM 3959 C C . VAL B 1 46 ? -13.227 29.484 0.745 1 54.72 46 VAL B C 1
ATOM 3961 O O . VAL B 1 46 ? -14.375 29.828 1.033 1 54.72 46 VAL B O 1
ATOM 3964 N N . THR B 1 47 ? -13.078 28.609 -0.249 1 48.22 47 THR B N 1
ATOM 3965 C CA . THR B 1 47 ? -14.094 27.562 -0.307 1 48.22 47 THR B CA 1
ATOM 3966 C C . THR B 1 47 ? -14.102 26.75 0.982 1 48.22 47 THR B C 1
ATOM 3968 O O . THR B 1 47 ? -13.07 26.609 1.644 1 48.22 47 THR B O 1
ATOM 3971 N N . GLN B 1 48 ? -15.188 26.297 1.507 1 45.72 48 GLN B N 1
ATOM 3972 C CA . GLN B 1 48 ? -15.562 25.359 2.555 1 45.72 48 GLN B CA 1
ATOM 3973 C C . GLN B 1 48 ? -14.797 24.047 2.414 1 45.72 48 GLN B C 1
ATOM 3975 O O . GLN B 1 48 ? -14.539 23.594 1.3 1 45.72 48 GLN B O 1
ATOM 3980 N N . GLY B 1 49 ? -13.781 23.562 3.254 1 47.91 49 GLY B N 1
ATOM 3981 C CA . GLY B 1 49 ? -13.25 22.219 3.383 1 47.91 49 GLY B CA 1
ATOM 3982 C C . GLY B 1 49 ? -11.742 22.172 3.523 1 47.91 49 GLY B C 1
ATOM 3983 O O . GLY B 1 49 ? -11.164 21.125 3.83 1 47.91 49 GLY B O 1
ATOM 3984 N N . ARG B 1 50 ? -11.195 23.25 3.117 1 52.97 50 ARG B N 1
ATOM 3985 C CA . ARG B 1 50 ? -9.734 23.203 3.146 1 52.97 50 ARG B CA 1
ATOM 3986 C C . ARG B 1 50 ? -9.172 24.172 4.176 1 52.97 50 ARG B C 1
ATOM 3988 O O . ARG B 1 50 ? -8.109 24.766 3.967 1 52.97 50 ARG B O 1
ATOM 3995 N N . ARG B 1 51 ? -10.086 24.156 5.355 1 55.06 51 ARG B N 1
ATOM 3996 C CA . ARG B 1 51 ? -9.875 25.219 6.34 1 55.06 51 ARG B CA 1
ATOM 3997 C C . ARG B 1 51 ? -9.266 24.656 7.621 1 55.06 51 ARG B C 1
ATOM 3999 O O . ARG B 1 51 ? -9.18 25.344 8.633 1 55.06 51 ARG B O 1
ATOM 4006 N N . MET B 1 52 ? -8.828 23.25 7.434 1 60.97 52 MET B N 1
ATOM 4007 C CA . MET B 1 52 ? -8.414 22.688 8.711 1 60.97 52 MET B CA 1
ATOM 4008 C C . MET B 1 52 ? -7.27 23.5 9.32 1 60.97 52 MET B C 1
ATOM 4010 O O . MET B 1 52 ? -6.301 23.828 8.633 1 60.97 52 MET B O 1
ATOM 4014 N N . AS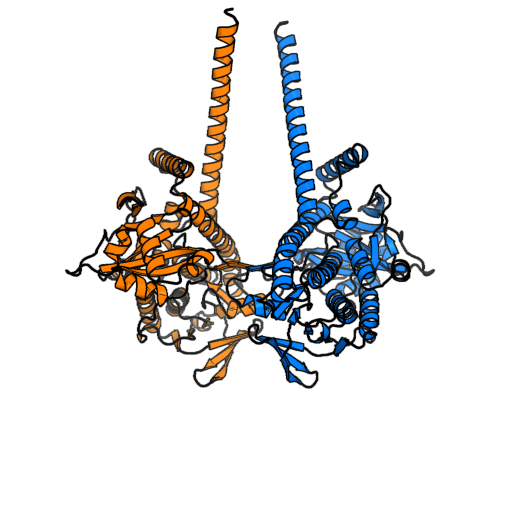N B 1 53 ? -7.543 23.969 10.469 1 71.31 53 ASN B N 1
ATOM 4015 C CA . ASN B 1 53 ? -6.461 24.578 11.242 1 71.31 53 ASN B CA 1
ATOM 4016 C C . ASN B 1 53 ? -5.297 23.609 11.43 1 71.31 53 ASN B C 1
ATOM 4018 O O . ASN B 1 53 ? -5.492 22.391 11.477 1 71.31 53 ASN B O 1
ATOM 4022 N N . LEU B 1 54 ? -4.207 24.266 11.344 1 83.81 54 LEU B N 1
ATOM 4023 C CA . LEU B 1 54 ? -2.967 23.516 11.477 1 83.81 54 LEU B CA 1
ATOM 4024 C C . LEU B 1 54 ? -2.25 23.875 12.773 1 83.81 54 LEU B C 1
ATOM 4026 O O . LEU B 1 54 ? -2.551 24.891 13.391 1 83.81 54 LEU B O 1
ATOM 4030 N N . ALA B 1 55 ? -1.526 22.938 13.242 1 87.5 55 ALA B N 1
ATOM 4031 C CA . ALA B 1 55 ? -0.692 23.156 14.422 1 87.5 55 ALA B CA 1
ATOM 4032 C C . ALA B 1 55 ? 0.785 23.219 14.039 1 87.5 55 ALA B C 1
ATOM 4034 O O . ALA B 1 55 ? 1.346 22.25 13.531 1 87.5 55 ALA B O 1
ATOM 4035 N N . LEU B 1 56 ? 1.312 24.328 14.273 1 91.44 56 LEU B N 1
ATOM 4036 C CA . LEU B 1 56 ? 2.725 24.531 13.977 1 91.44 56 LEU B CA 1
ATOM 4037 C C . LEU B 1 56 ? 3.594 24.156 15.172 1 91.44 56 LEU B C 1
ATOM 4039 O O . LEU B 1 56 ? 3.461 24.75 16.25 1 91.44 56 LEU B O 1
ATOM 4043 N N . SER B 1 57 ? 4.402 23.234 14.961 1 91.94 57 SER B N 1
ATOM 4044 C CA . SER B 1 57 ? 5.336 22.781 15.992 1 91.94 57 SER B CA 1
ATOM 4045 C C . SER B 1 57 ? 6.738 23.328 15.742 1 91.94 57 SER B C 1
ATOM 4047 O O . SER B 1 57 ? 6.945 24.125 14.828 1 91.94 57 SER B O 1
ATOM 4049 N N . GLU B 1 58 ? 7.645 22.859 16.625 1 90.75 58 GLU B N 1
ATOM 4050 C CA . GLU B 1 58 ? 9.023 23.312 16.484 1 90.75 58 GLU B CA 1
ATOM 4051 C C . GLU B 1 58 ? 9.609 22.938 15.133 1 90.75 58 GLU B C 1
ATOM 4053 O O . GLU B 1 58 ? 10.414 23.672 14.562 1 90.75 58 GLU B O 1
ATOM 4058 N N . ARG B 1 59 ? 9.188 21.891 14.648 1 92.31 59 ARG B N 1
ATOM 4059 C CA . ARG B 1 59 ? 9.695 21.406 13.367 1 92.31 59 ARG B CA 1
ATOM 4060 C C . ARG B 1 59 ? 9.297 22.359 12.242 1 92.31 59 ARG B C 1
ATOM 4062 O O . ARG B 1 59 ? 10.117 22.688 11.383 1 92.31 59 ARG B O 1
ATOM 4069 N N . GLY B 1 60 ? 8.078 22.719 12.281 1 93.25 60 GLY B N 1
ATOM 4070 C CA . GLY B 1 60 ? 7.613 23.688 11.297 1 93.25 60 GLY B CA 1
ATOM 4071 C C . GLY B 1 60 ? 8.258 25.047 11.445 1 93.25 60 GLY B C 1
ATOM 4072 O O . GLY B 1 60 ? 8.648 25.672 10.453 1 93.25 60 GLY B O 1
ATOM 4073 N N . MET B 1 61 ? 8.422 25.438 12.656 1 93.44 61 MET B N 1
ATOM 4074 C CA . MET B 1 61 ? 9.031 26.734 12.945 1 93.44 61 MET B CA 1
ATOM 4075 C C . MET B 1 61 ? 10.477 26.781 12.469 1 93.44 61 MET B C 1
ATOM 4077 O O . MET B 1 61 ? 10.922 27.797 11.914 1 93.44 61 MET B O 1
ATOM 4081 N N . SER B 1 62 ? 11.117 25.734 12.719 1 94.38 62 SER B N 1
ATOM 4082 C CA . SER B 1 62 ? 12.516 25.641 12.305 1 94.38 62 SER B CA 1
ATOM 4083 C C . SER B 1 62 ? 12.656 25.797 10.797 1 94.38 62 SER B C 1
ATOM 4085 O O . SER B 1 62 ? 13.562 26.484 10.32 1 94.38 62 SER B O 1
ATOM 4087 N N . ALA B 1 63 ? 11.82 25.219 10.094 1 94.62 63 ALA B N 1
ATOM 4088 C CA . ALA B 1 63 ? 11.852 25.281 8.633 1 94.62 63 ALA B CA 1
ATOM 4089 C C . ALA B 1 63 ? 11.562 26.703 8.148 1 94.62 63 ALA B C 1
ATOM 4091 O O . ALA B 1 63 ? 12.172 27.188 7.191 1 94.62 63 ALA B O 1
ATOM 4092 N N . LEU B 1 64 ? 10.633 27.312 8.805 1 94.44 64 LEU B N 1
ATOM 4093 C CA . LEU B 1 64 ? 10.297 28.688 8.453 1 94.44 64 LEU B CA 1
ATOM 4094 C C . LEU B 1 64 ? 11.461 29.625 8.75 1 94.44 64 LEU B C 1
ATOM 4096 O O . LEU B 1 64 ? 11.75 30.531 7.969 1 94.44 64 LEU B O 1
ATOM 4100 N N . ARG B 1 65 ? 12.117 29.344 9.844 1 93.31 65 ARG B N 1
ATOM 4101 C CA . ARG B 1 65 ? 13.289 30.141 10.195 1 93.31 65 ARG B CA 1
ATOM 4102 C C . ARG B 1 65 ? 14.375 30 9.141 1 93.31 65 ARG B C 1
ATOM 4104 O O . ARG B 1 65 ? 15.078 30.969 8.836 1 93.31 65 ARG B O 1
ATOM 4111 N N . LEU B 1 66 ? 14.484 28.859 8.641 1 89.94 66 LEU B N 1
ATOM 4112 C CA . LEU B 1 66 ? 15.516 28.562 7.656 1 89.94 66 LEU B CA 1
ATOM 4113 C C . LEU B 1 66 ? 15.359 29.438 6.418 1 89.94 66 LEU B C 1
ATOM 4115 O O . LEU B 1 66 ? 16.344 29.844 5.809 1 89.94 66 LEU B O 1
ATOM 4119 N N . VAL B 1 67 ? 14.156 29.797 6.098 1 89.56 67 VAL B N 1
ATOM 4120 C CA . VAL B 1 67 ? 13.938 30.562 4.879 1 89.56 67 VAL B CA 1
ATOM 4121 C C . VAL B 1 67 ? 13.867 32.062 5.211 1 89.56 67 VAL B C 1
ATOM 4123 O O . VAL B 1 67 ? 13.602 32.875 4.34 1 89.56 67 VAL B O 1
ATOM 4126 N N . GLY B 1 68 ? 13.922 32.344 6.484 1 88.5 68 GLY B N 1
ATOM 4127 C CA . GLY B 1 68 ? 14.07 33.75 6.871 1 88.5 68 GLY B CA 1
ATOM 4128 C C . GLY B 1 68 ? 12.82 34.344 7.492 1 88.5 68 GLY B C 1
ATOM 4129 O O . GLY B 1 68 ? 12.742 35.531 7.727 1 88.5 68 GLY B O 1
ATOM 4130 N N . ILE B 1 69 ? 11.867 33.562 7.715 1 90.88 69 ILE B N 1
ATOM 4131 C CA . ILE B 1 69 ? 10.672 34.031 8.398 1 90.88 69 ILE B CA 1
ATOM 4132 C C . ILE B 1 69 ? 10.891 34 9.914 1 90.88 69 ILE B C 1
ATOM 4134 O O . ILE B 1 69 ? 10.984 32.906 10.492 1 90.88 69 ILE B O 1
ATOM 4138 N N . LYS B 1 70 ? 10.828 35.094 10.516 1 91.75 70 LYS B N 1
ATOM 4139 C CA . LYS B 1 70 ? 11.141 35.188 11.945 1 91.75 70 LYS B CA 1
ATOM 4140 C C . LYS B 1 70 ? 9.945 34.75 12.797 1 91.75 70 LYS B C 1
ATOM 4142 O O . LYS B 1 70 ? 8.797 34.844 12.367 1 91.75 70 LYS B O 1
ATOM 4147 N N . ASP B 1 71 ? 10.25 34.344 13.977 1 91.56 71 ASP B N 1
ATOM 4148 C CA . ASP B 1 71 ? 9.227 33.906 14.914 1 91.56 71 ASP B CA 1
ATOM 4149 C C . ASP B 1 71 ? 8.203 35 15.188 1 91.56 71 ASP B C 1
ATOM 4151 O O . ASP B 1 71 ? 7.008 34.75 15.312 1 91.56 71 ASP B O 1
ATOM 4155 N N . GLU B 1 72 ? 8.672 36.219 15.258 1 91.5 72 GLU B N 1
ATOM 4156 C CA . GLU B 1 72 ? 7.809 37.344 15.547 1 91.5 72 GLU B CA 1
ATOM 4157 C C . GLU B 1 72 ? 6.77 37.531 14.445 1 91.5 72 GLU B C 1
ATOM 4159 O O . GLU B 1 72 ? 5.633 37.938 14.719 1 91.5 72 GLU B O 1
ATOM 4164 N N . ASP B 1 73 ? 7.199 37.281 13.258 1 90.56 73 ASP B N 1
ATOM 4165 C CA . ASP B 1 73 ? 6.289 37.438 12.125 1 90.56 73 ASP B CA 1
ATOM 4166 C C . ASP B 1 73 ? 5.246 36.312 12.109 1 90.56 73 ASP B C 1
ATOM 4168 O O . ASP B 1 73 ? 4.098 36.531 11.711 1 90.56 73 ASP B O 1
ATOM 4172 N N . ILE B 1 74 ? 5.676 35.188 12.516 1 89.44 74 ILE B N 1
ATOM 4173 C CA . ILE B 1 74 ? 4.773 34.031 12.562 1 89.44 74 ILE B CA 1
ATOM 4174 C C . ILE B 1 74 ? 3.715 34.25 13.641 1 89.44 74 ILE B C 1
ATOM 4176 O O . ILE B 1 74 ? 2.545 33.906 13.453 1 89.44 74 ILE B O 1
ATOM 4180 N N . ARG B 1 75 ? 4.145 34.844 14.711 1 89.69 75 ARG B N 1
ATOM 4181 C CA . ARG B 1 75 ? 3.264 35.031 15.852 1 89.69 75 ARG B CA 1
ATOM 4182 C C . ARG B 1 75 ? 2.162 36.031 15.523 1 89.69 75 ARG B C 1
ATOM 4184 O O . ARG B 1 75 ? 1.105 36.031 16.156 1 89.69 75 ARG B O 1
ATOM 4191 N N . LYS B 1 76 ? 2.381 36.781 14.492 1 89.5 76 LYS B N 1
ATOM 4192 C CA . LYS B 1 76 ? 1.415 37.812 14.117 1 89.5 76 LYS B CA 1
ATOM 4193 C C . LYS B 1 76 ? 0.133 37.188 13.57 1 89.5 76 LYS B C 1
ATOM 4195 O O . LYS B 1 76 ? -0.941 37.781 13.664 1 89.5 76 LYS B O 1
ATOM 4200 N N . PHE B 1 77 ? 0.283 36.031 13.07 1 88.31 77 PHE B N 1
ATOM 4201 C CA . PHE B 1 77 ? -0.906 35.438 12.453 1 88.31 77 PHE B CA 1
ATOM 4202 C C . PHE B 1 77 ? -1.212 34.062 13.031 1 88.31 77 PHE B C 1
ATOM 4204 O O . PHE B 1 77 ? -1.933 33.281 12.422 1 88.31 77 PHE B O 1
ATOM 4211 N N . THR B 1 78 ? -0.626 33.781 14.156 1 92.12 78 THR B N 1
ATOM 4212 C CA . THR B 1 78 ? -0.876 32.5 14.828 1 92.12 78 THR B CA 1
ATOM 4213 C C . THR B 1 78 ? -1.314 32.719 16.266 1 92.12 78 THR B C 1
ATOM 4215 O O . THR B 1 78 ? -1.229 33.844 16.781 1 92.12 78 THR B O 1
ATOM 4218 N N . ILE B 1 79 ? -1.893 31.719 16.875 1 92.62 79 ILE B N 1
ATOM 4219 C CA . ILE B 1 79 ? -2.291 31.75 18.281 1 92.62 79 ILE B CA 1
ATOM 4220 C C . ILE B 1 79 ? -1.562 30.641 19.047 1 92.62 79 ILE B C 1
ATOM 4222 O O . ILE B 1 79 ? -1.61 29.469 18.656 1 92.62 79 ILE B O 1
ATOM 4226 N N . PRO B 1 80 ? -0.869 31.047 20.094 1 92.06 80 PRO B N 1
ATOM 4227 C CA . PRO B 1 80 ? -0.2 30.016 20.891 1 92.06 80 PRO B CA 1
ATOM 4228 C C . PRO B 1 80 ? -1.183 29.109 21.641 1 92.06 80 PRO B C 1
ATOM 4230 O O . PRO B 1 80 ? -2.166 29.609 22.203 1 92.06 80 PRO B O 1
ATOM 4233 N N . VAL B 1 81 ? -0.988 27.859 21.562 1 90.44 81 VAL B N 1
ATOM 4234 C CA . VAL B 1 81 ? -1.794 26.859 22.25 1 90.44 81 VAL B CA 1
ATOM 4235 C C . VAL B 1 81 ? -0.945 26.156 23.312 1 90.44 81 VAL B C 1
ATOM 4237 O O . VAL B 1 81 ? 0.006 25.453 22.969 1 90.44 81 VAL B O 1
ATOM 4240 N N . ARG B 1 82 ? -1.328 26.25 24.516 1 87 82 ARG B N 1
ATOM 4241 C CA . ARG B 1 82 ? -0.474 25.812 25.625 1 87 82 ARG B CA 1
ATOM 4242 C C . ARG B 1 82 ? -0.987 24.516 26.219 1 87 82 ARG B C 1
ATOM 4244 O O . ARG B 1 82 ? -0.268 23.844 26.969 1 87 82 ARG B O 1
ATOM 4251 N N . GLY B 1 83 ? -2.141 24.172 25.844 1 84.31 83 GLY B N 1
ATOM 4252 C CA . GLY B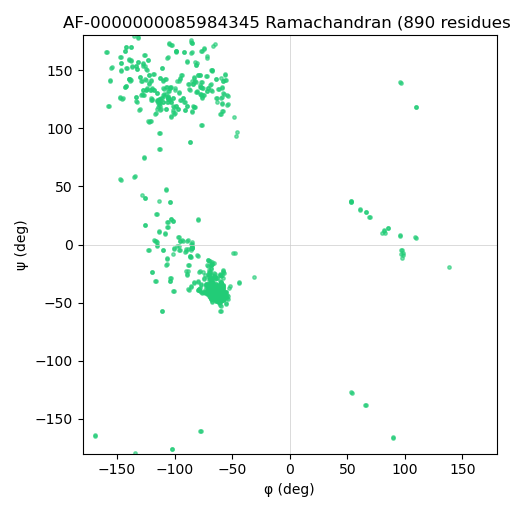 1 83 ? -2.697 22.953 26.406 1 84.31 83 GLY B CA 1
ATOM 4253 C C . GLY B 1 83 ? -3.965 22.5 25.703 1 84.31 83 GLY B C 1
ATOM 4254 O O . GLY B 1 83 ? -4.23 22.906 24.562 1 84.31 83 GLY B O 1
ATOM 4255 N N . ARG B 1 84 ? -4.605 21.562 26.484 1 85.44 84 ARG B N 1
ATOM 4256 C CA . ARG B 1 84 ? -5.848 21.016 25.953 1 85.44 84 ARG B CA 1
ATOM 4257 C C . ARG B 1 84 ? -6.965 21.078 26.984 1 85.44 84 ARG B C 1
ATOM 4259 O O . ARG B 1 84 ? -6.707 21.031 28.188 1 85.44 84 ARG B O 1
ATOM 4266 N N . ILE B 1 85 ? -8.141 21.328 26.5 1 89.31 85 ILE B N 1
ATOM 4267 C CA . ILE B 1 85 ? -9.312 21.266 27.359 1 89.31 85 ILE B CA 1
ATOM 4268 C C . ILE B 1 85 ? -10.234 20.141 26.922 1 89.31 85 ILE B C 1
ATOM 4270 O O . ILE B 1 85 ? -10.664 20.109 25.766 1 89.31 85 ILE B O 1
ATOM 4274 N N . LEU B 1 86 ? -10.523 19.266 27.828 1 87.06 86 LEU B N 1
ATOM 4275 C CA . LEU B 1 86 ? -11.43 18.156 27.562 1 87.06 86 LEU B CA 1
ATOM 4276 C C . LEU B 1 86 ? -12.867 18.531 27.922 1 87.06 86 LEU B C 1
ATOM 4278 O O . LEU B 1 86 ? -13.141 18.969 29.031 1 87.06 86 LEU B O 1
ATOM 4282 N N . HIS B 1 87 ? -13.656 18.406 26.938 1 89.56 87 HIS B N 1
ATOM 4283 C CA . HIS B 1 87 ? -15.078 18.641 27.156 1 89.56 87 HIS B CA 1
ATOM 4284 C C . HIS B 1 87 ? -15.828 17.344 27.375 1 89.56 87 HIS B C 1
ATOM 4286 O O . HIS B 1 87 ? -15.883 16.484 26.484 1 89.56 87 HIS B O 1
ATOM 4292 N N . SER B 1 88 ? -16.375 17.203 28.531 1 86.31 88 SER B N 1
ATOM 4293 C CA . SER B 1 88 ? -17.141 15.992 28.812 1 86.31 88 SER B CA 1
ATOM 4294 C C . SER B 1 88 ? -18.578 16.125 28.359 1 86.31 88 SER B C 1
ATOM 4296 O O . SER B 1 88 ? -19 17.203 27.938 1 86.31 88 SER B O 1
ATOM 4298 N N . ARG B 1 89 ? -19.359 15.055 28.484 1 86.94 89 ARG B N 1
ATOM 4299 C CA . ARG B 1 89 ? -20.75 15.031 28.062 1 86.94 89 ARG B CA 1
ATOM 4300 C C . ARG B 1 89 ? -21.609 15.906 28.969 1 86.94 89 ARG B C 1
ATOM 4302 O O . ARG B 1 89 ? -22.609 16.469 28.531 1 86.94 89 ARG B O 1
ATOM 4309 N N . ASN B 1 90 ? -21.188 15.977 30.188 1 82.56 90 ASN B N 1
ATOM 4310 C CA . ASN B 1 90 ? -21.969 16.719 31.172 1 82.56 90 ASN B CA 1
ATOM 4311 C C . ASN B 1 90 ? -21.641 18.203 31.156 1 82.56 90 ASN B C 1
ATOM 4313 O O . ASN B 1 90 ? -22.188 18.984 31.922 1 82.56 90 ASN B O 1
ATOM 4317 N N . GLY B 1 91 ? -20.719 18.578 30.297 1 76.44 91 GLY B N 1
ATOM 4318 C CA . GLY B 1 91 ? -20.391 19.984 30.172 1 76.44 91 GLY B CA 1
ATOM 4319 C C . GLY B 1 91 ? -19.156 20.375 30.969 1 76.44 91 GLY B C 1
ATOM 4320 O O . GLY B 1 91 ? -18.688 21.516 30.875 1 76.44 91 GLY B O 1
ATOM 4321 N N . GLU B 1 92 ? -18.688 19.453 31.672 1 84.06 92 GLU B N 1
ATOM 4322 C CA . GLU B 1 92 ? -17.484 19.734 32.438 1 84.06 92 GLU B CA 1
ATOM 4323 C C . GLU B 1 92 ? -16.266 19.906 31.547 1 84.06 92 GLU B C 1
ATOM 4325 O O . GLU B 1 92 ? -16.109 19.172 30.562 1 84.06 92 GLU B O 1
ATOM 4330 N N . ARG B 1 93 ? -15.445 20.953 31.891 1 87.94 93 ARG B N 1
ATOM 4331 C CA . ARG B 1 93 ? -14.211 21.234 31.156 1 87.94 93 ARG B CA 1
ATOM 4332 C C . ARG B 1 93 ? -12.984 21 32.031 1 87.94 93 ARG B C 1
ATOM 4334 O O . ARG B 1 93 ? -12.891 21.531 33.125 1 87.94 93 ARG B O 1
ATOM 4341 N N . VAL B 1 94 ? -12.133 20.141 31.562 1 83.69 94 VAL B N 1
ATOM 4342 C CA . VAL B 1 94 ? -10.93 19.828 32.312 1 83.69 94 VAL B CA 1
ATOM 4343 C C . VAL B 1 94 ? -9.688 20.234 31.531 1 83.69 94 VAL B C 1
ATOM 4345 O O . VAL B 1 94 ? -9.422 19.688 30.453 1 83.69 94 VAL B O 1
ATOM 4348 N N . PRO B 1 95 ? -8.992 21.203 32 1 84.5 95 PRO B N 1
ATOM 4349 C CA . PRO B 1 95 ? -7.766 21.609 31.312 1 84.5 95 PRO B CA 1
ATOM 4350 C C . PRO B 1 95 ? -6.59 20.688 31.594 1 84.5 95 PRO B C 1
ATOM 4352 O O . PRO B 1 95 ? -6.453 20.172 32.719 1 84.5 95 PRO B O 1
ATOM 4355 N N . PHE B 1 96 ? -5.891 20.406 30.516 1 74.88 96 PHE B N 1
ATOM 4356 C CA . PHE B 1 96 ? -4.66 19.641 30.609 1 74.88 96 PHE B CA 1
ATOM 4357 C C . PHE B 1 96 ? -3.494 20.391 29.984 1 74.88 96 PHE B C 1
ATOM 4359 O O . PHE B 1 96 ? -3.654 21.047 28.953 1 74.88 96 PHE B O 1
ATOM 4366 N N . SER B 1 97 ? -2.43 20.375 30.688 1 70.5 97 SER B N 1
ATOM 4367 C CA . SER B 1 97 ? -1.251 21.016 30.109 1 70.5 97 SER B CA 1
ATOM 4368 C C . SER B 1 97 ? -0.54 20.078 29.141 1 70.5 97 SER B C 1
ATOM 4370 O O . SER B 1 97 ? -0.476 18.875 29.375 1 70.5 97 SER B O 1
ATOM 4372 N N . SER B 1 98 ? -0.071 20.609 28.078 1 64.06 98 SER B N 1
ATOM 4373 C CA . SER B 1 98 ? 0.618 19.828 27.062 1 64.06 98 SER B CA 1
ATOM 4374 C C . SER B 1 98 ? 2.064 19.547 27.453 1 64.06 98 SER B C 1
ATOM 4376 O O . SER B 1 98 ? 2.625 18.516 27.094 1 64.06 98 SER B O 1
ATOM 4378 N N . ASP B 1 99 ? 2.574 20.562 28.016 1 67.44 99 ASP B N 1
ATOM 4379 C CA . ASP B 1 99 ? 3.996 20.438 28.328 1 67.44 99 ASP B CA 1
ATOM 4380 C C . ASP B 1 99 ? 4.312 21 29.703 1 67.44 99 ASP B C 1
ATOM 4382 O O . ASP B 1 99 ? 3.744 22.016 30.109 1 67.44 99 ASP B O 1
ATOM 4386 N N . ARG B 1 100 ? 5.113 20.375 30.312 1 62.56 100 ARG B N 1
ATOM 4387 C CA . ARG B 1 100 ? 5.477 20.797 31.656 1 62.56 100 ARG B CA 1
ATOM 4388 C C . ARG B 1 100 ? 6.371 22.031 31.641 1 62.56 100 ARG B C 1
ATOM 4390 O O . ARG B 1 100 ? 6.375 22.828 32.562 1 62.56 100 ARG B O 1
ATOM 4397 N N . LYS B 1 101 ? 7.082 22.109 30.594 1 69.5 101 LYS B N 1
ATOM 4398 C CA . LYS B 1 101 ? 8.023 23.219 30.516 1 69.5 101 LYS B CA 1
ATOM 4399 C C . LYS B 1 101 ? 7.352 24.469 29.969 1 69.5 101 LYS B C 1
ATOM 4401 O O . LYS B 1 101 ? 8 25.5 29.781 1 69.5 101 LYS B O 1
ATOM 4406 N N . GLY B 1 102 ? 6.109 24.359 29.688 1 71.12 102 GLY B N 1
ATOM 4407 C CA . GLY B 1 102 ? 5.348 25.516 29.234 1 71.12 102 GLY B CA 1
ATOM 4408 C C . GLY B 1 102 ? 5.504 25.781 27.75 1 71.12 102 GLY B C 1
ATOM 4409 O O . GLY B 1 102 ? 5.227 26.891 27.266 1 71.12 102 GLY B O 1
ATOM 4410 N N . ARG B 1 103 ? 6.035 24.969 27.156 1 82.44 103 ARG B N 1
ATOM 4411 C CA . ARG B 1 103 ? 6.184 25.141 25.719 1 82.44 103 ARG B CA 1
ATOM 4412 C C . ARG B 1 103 ? 4.836 25.062 25.016 1 82.44 103 ARG B C 1
ATOM 4414 O O . ARG B 1 103 ? 3.914 24.406 25.5 1 82.44 103 ARG B O 1
ATOM 4421 N N . CYS B 1 104 ? 4.719 25.766 23.906 1 84.62 104 CYS B N 1
ATOM 4422 C CA . CYS B 1 104 ? 3.441 25.797 23.203 1 84.62 104 CYS B CA 1
ATOM 4423 C C . CYS B 1 104 ? 3.631 25.578 21.703 1 84.62 104 CYS B C 1
ATOM 4425 O O . CYS B 1 104 ? 4.742 25.703 21.188 1 84.62 104 CYS B O 1
ATOM 4427 N N . PHE B 1 105 ? 2.592 25.062 21.109 1 87.69 105 PHE B N 1
ATOM 4428 C CA . PHE B 1 105 ? 2.531 25.078 19.656 1 87.69 105 PHE B CA 1
ATOM 4429 C C . PHE B 1 105 ? 1.599 26.188 19.172 1 87.69 105 PHE B C 1
ATOM 4431 O O . PHE B 1 105 ? 0.946 26.859 19.969 1 87.69 105 PHE B O 1
ATOM 4438 N N . TYR B 1 106 ? 1.574 26.422 17.875 1 90.88 106 TYR B N 1
ATOM 4439 C CA . TYR B 1 106 ? 0.839 27.578 17.359 1 90.88 106 TYR B CA 1
ATOM 4440 C C . TYR B 1 106 ? -0.252 27.141 16.391 1 90.88 106 TYR B C 1
ATOM 4442 O O . TYR B 1 106 ? 0.002 26.359 15.477 1 90.88 106 TYR B O 1
ATOM 4450 N N . SER B 1 107 ? -1.407 27.547 16.688 1 92.12 107 SER B N 1
ATOM 4451 C CA . SER B 1 107 ? -2.512 27.328 15.758 1 92.12 107 SER B CA 1
ATOM 4452 C C . SER B 1 107 ? -2.488 28.328 14.609 1 92.12 107 SER B C 1
ATOM 4454 O O . SER B 1 107 ? -2.303 29.531 14.836 1 92.12 107 SER B O 1
ATOM 4456 N N . VAL B 1 108 ? -2.574 27.875 13.445 1 90.12 108 VAL B N 1
ATOM 4457 C CA . VAL B 1 108 ? -2.514 28.75 12.289 1 90.12 108 VAL B CA 1
ATOM 4458 C C . VAL B 1 108 ? -3.547 28.312 11.25 1 90.12 108 VAL B C 1
ATOM 4460 O O . VAL B 1 108 ? -3.783 27.109 11.07 1 90.12 108 VAL B O 1
ATOM 4463 N N . VAL B 1 109 ? -4.109 29.312 10.633 1 86.88 109 VAL B N 1
ATOM 4464 C CA . VAL B 1 109 ? -5.027 29.047 9.531 1 86.88 109 VAL B CA 1
ATOM 4465 C C . VAL B 1 109 ? -4.234 28.641 8.289 1 86.88 109 VAL B C 1
ATOM 4467 O O . VAL B 1 109 ? -3.316 29.344 7.871 1 86.88 109 VAL B O 1
ATOM 4470 N N . ARG B 1 110 ? -4.602 27.578 7.723 1 87.56 110 ARG B N 1
ATOM 4471 C CA . ARG B 1 110 ? -3.889 27 6.586 1 87.56 110 ARG B CA 1
ATOM 4472 C C . ARG B 1 110 ? -3.752 28.016 5.453 1 87.56 110 ARG B C 1
ATOM 4474 O O . ARG B 1 110 ? -2.66 28.203 4.918 1 87.56 110 ARG B O 1
ATOM 4481 N N . LYS B 1 111 ? -4.816 28.625 5.074 1 87.12 111 LYS B N 1
ATOM 4482 C CA . LYS B 1 111 ? -4.836 29.562 3.965 1 87.12 111 LYS B CA 1
ATOM 4483 C C . LYS B 1 111 ? -3.863 30.719 4.207 1 87.12 111 LYS B C 1
ATOM 4485 O O . LYS B 1 111 ? -3.123 31.109 3.307 1 87.12 111 LYS B O 1
ATOM 4490 N N . LYS B 1 112 ? -3.91 31.203 5.371 1 87.81 112 LYS B N 1
ATOM 4491 C CA . LYS B 1 112 ? -3.055 32.344 5.699 1 87.81 112 LYS B CA 1
ATOM 4492 C C . LYS B 1 112 ? -1.578 31.969 5.609 1 87.81 112 LYS B C 1
ATOM 4494 O O . LYS B 1 112 ? -0.769 32.719 5.078 1 87.81 112 LYS B O 1
ATOM 4499 N N . LEU B 1 113 ? -1.246 30.891 6.168 1 90.44 113 LEU B N 1
ATOM 4500 C CA . LEU B 1 113 ? 0.138 30.422 6.109 1 90.44 113 LEU B CA 1
ATOM 4501 C C . LEU B 1 113 ? 0.585 30.234 4.664 1 90.44 113 LEU B C 1
ATOM 4503 O O . LEU B 1 113 ? 1.707 30.594 4.301 1 90.44 113 LEU B O 1
ATOM 4507 N N . ASN B 1 114 ? -0.234 29.672 3.869 1 91 114 ASN B N 1
ATOM 4508 C CA . ASN B 1 114 ? 0.081 29.469 2.459 1 91 114 ASN B CA 1
ATOM 4509 C C . ASN B 1 114 ? 0.308 30.797 1.741 1 91 114 ASN B C 1
ATOM 4511 O O . ASN B 1 114 ? 1.206 30.922 0.905 1 91 114 ASN B O 1
ATOM 4515 N N . GLU B 1 115 ? -0.539 31.734 2.029 1 90 115 GLU B N 1
ATOM 4516 C CA . GLU B 1 115 ? -0.408 33.062 1.431 1 90 115 GLU B CA 1
ATOM 4517 C C . GLU B 1 115 ? 0.939 33.688 1.771 1 90 115 GLU B C 1
ATOM 4519 O O . GLU B 1 115 ? 1.601 34.25 0.903 1 90 115 GLU B O 1
ATOM 4524 N N . VAL B 1 116 ? 1.286 33.531 2.973 1 90.5 116 VAL B N 1
ATOM 4525 C CA . VAL B 1 116 ? 2.547 34.125 3.438 1 90.5 116 VAL B CA 1
ATOM 4526 C C . VAL B 1 116 ? 3.713 33.469 2.695 1 90.5 116 VAL B C 1
ATOM 4528 O O . VAL B 1 116 ? 4.637 34.156 2.26 1 90.5 116 VAL B O 1
ATOM 4531 N N . LEU B 1 117 ? 3.658 32.188 2.539 1 93.38 117 LEU B N 1
ATOM 4532 C CA . LEU B 1 117 ? 4.734 31.438 1.891 1 93.38 117 LEU B CA 1
ATOM 4533 C C . LEU B 1 117 ? 4.797 31.75 0.401 1 93.38 117 LEU B C 1
ATOM 4535 O O . LEU B 1 117 ? 5.883 31.922 -0.16 1 93.38 117 LEU B O 1
ATOM 4539 N N . LEU B 1 118 ? 3.648 31.828 -0.198 1 92.06 118 LEU B N 1
ATOM 4540 C CA . LEU B 1 118 ? 3.586 32.156 -1.618 1 92.06 118 LEU B CA 1
ATOM 4541 C C . LEU B 1 118 ? 4.148 33.531 -1.879 1 92.06 118 LEU B C 1
ATOM 4543 O O . LEU B 1 118 ? 4.91 33.75 -2.828 1 92.06 118 LEU B O 1
ATOM 4547 N N . GLU B 1 119 ? 3.744 34.438 -1.074 1 90.31 119 GLU B N 1
ATOM 4548 C CA . GLU B 1 119 ? 4.223 35.812 -1.212 1 90.31 119 GLU B CA 1
ATOM 4549 C C . GLU B 1 119 ? 5.738 35.906 -1.039 1 90.31 119 GLU B C 1
ATOM 4551 O O . GLU B 1 119 ? 6.414 36.625 -1.774 1 90.31 119 GLU B O 1
ATOM 4556 N N . ALA B 1 120 ? 6.207 35.219 -0.096 1 90.81 120 ALA B N 1
ATOM 4557 C CA . ALA B 1 120 ? 7.648 35.188 0.149 1 90.81 120 ALA B CA 1
ATOM 4558 C C . ALA B 1 120 ? 8.398 34.562 -1.03 1 90.81 120 ALA B C 1
ATOM 4560 O O . ALA B 1 120 ? 9.445 35.062 -1.437 1 90.81 120 ALA B O 1
ATOM 4561 N N . ALA B 1 121 ? 7.895 33.5 -1.543 1 92.31 121 ALA B N 1
ATOM 4562 C CA . ALA B 1 121 ? 8.523 32.812 -2.66 1 92.31 121 ALA B CA 1
ATOM 4563 C C . ALA B 1 121 ? 8.508 33.656 -3.924 1 92.31 121 ALA B C 1
ATOM 4565 O O . ALA B 1 121 ? 9.453 33.625 -4.715 1 92.31 121 ALA B O 1
ATOM 4566 N N . GLU B 1 122 ? 7.504 34.375 -4.113 1 89.62 122 GLU B N 1
ATOM 4567 C CA . GLU B 1 122 ? 7.336 35.188 -5.305 1 89.62 122 GLU B CA 1
ATOM 4568 C C . GLU B 1 122 ? 8.336 36.344 -5.328 1 89.62 122 GLU B C 1
ATOM 4570 O O . GLU B 1 122 ? 8.656 36.875 -6.391 1 89.62 122 GLU B O 1
ATOM 4575 N N . LYS B 1 123 ? 8.742 36.719 -4.195 1 89.44 123 LYS B N 1
ATOM 4576 C CA . LYS B 1 123 ? 9.703 37.812 -4.105 1 89.44 123 LYS B CA 1
ATOM 4577 C C . LYS B 1 123 ? 11.062 37.375 -4.66 1 89.44 123 LYS B C 1
ATOM 4579 O O . LYS B 1 123 ? 11.875 38.219 -5.043 1 89.44 123 LYS B O 1
ATOM 4584 N N . SER B 1 124 ? 11.289 36.156 -4.73 1 90.81 124 SER B N 1
ATOM 4585 C CA . SER B 1 124 ? 12.539 35.656 -5.293 1 90.81 124 SER B CA 1
ATOM 4586 C C . SER B 1 124 ? 12.523 35.719 -6.816 1 90.81 124 SER B C 1
ATOM 4588 O O . SER B 1 124 ? 11.602 35.188 -7.449 1 90.81 124 SER B O 1
ATOM 4590 N N . PRO B 1 125 ? 13.531 36.281 -7.426 1 92.5 125 PRO B N 1
ATOM 4591 C CA . PRO B 1 125 ? 13.57 36.375 -8.891 1 92.5 125 PRO B CA 1
ATOM 4592 C C . PRO B 1 125 ? 13.797 35.031 -9.555 1 92.5 125 PRO B C 1
ATOM 4594 O O . PRO B 1 125 ? 13.578 34.875 -10.758 1 92.5 125 PRO B O 1
ATOM 4597 N N . ASN B 1 126 ? 14.188 34.062 -8.789 1 94.88 126 ASN B N 1
ATOM 4598 C CA . ASN B 1 126 ? 14.523 32.75 -9.344 1 94.88 126 ASN B CA 1
ATOM 4599 C C . ASN B 1 126 ? 13.297 31.828 -9.398 1 94.88 126 ASN B C 1
ATOM 4601 O O . ASN B 1 126 ? 13.367 30.734 -9.945 1 94.88 126 ASN B O 1
ATOM 4605 N N . VAL B 1 127 ? 12.18 32.281 -8.883 1 96.56 127 VAL B N 1
ATOM 4606 C CA . VAL B 1 127 ? 11 31.438 -8.789 1 96.56 127 VAL B CA 1
ATOM 4607 C C . VAL B 1 127 ? 9.914 31.969 -9.719 1 96.56 127 VAL B C 1
ATOM 4609 O O . VAL B 1 127 ? 9.547 33.156 -9.656 1 96.56 127 VAL B O 1
ATOM 4612 N N . LYS B 1 128 ? 9.43 31.172 -10.57 1 96.56 128 LYS B N 1
ATOM 4613 C CA . LYS B 1 128 ? 8.312 31.5 -11.453 1 96.56 128 LYS B CA 1
ATOM 4614 C C . LYS B 1 128 ? 7.098 30.625 -11.156 1 96.56 128 LYS B C 1
ATOM 4616 O O . LYS B 1 128 ? 7.207 29.406 -11.086 1 96.56 128 LYS B O 1
ATOM 4621 N N . PHE B 1 129 ? 5.938 31.266 -11.008 1 95.81 129 PHE B N 1
ATOM 4622 C CA . PHE B 1 129 ? 4.707 30.562 -10.672 1 95.81 129 PHE B CA 1
ATOM 4623 C C . PHE B 1 129 ? 3.811 30.422 -11.898 1 95.81 129 PHE B C 1
ATOM 4625 O O . PHE B 1 129 ? 3.68 31.359 -12.688 1 95.81 129 PHE B O 1
ATOM 4632 N N . PHE B 1 130 ? 3.285 29.25 -12.086 1 96.12 130 PHE B N 1
ATOM 4633 C CA . PHE B 1 130 ? 2.293 28.984 -13.117 1 96.12 130 PHE B CA 1
ATOM 4634 C C . PHE B 1 130 ? 1.021 28.406 -12.508 1 96.12 130 PHE B C 1
ATOM 4636 O O . PHE B 1 130 ? 0.973 27.219 -12.172 1 96.12 130 PHE B O 1
ATOM 4643 N N . TYR B 1 131 ? -0.009 29.172 -12.438 1 94.88 131 TYR B N 1
ATOM 4644 C CA . TYR B 1 131 ? -1.279 28.734 -11.883 1 94.88 131 TYR B CA 1
ATOM 4645 C C . TYR B 1 131 ? -2.166 28.109 -12.961 1 94.88 131 TYR B C 1
ATOM 4647 O O . TYR B 1 131 ? -1.93 28.312 -14.148 1 94.88 131 TYR B O 1
ATOM 4655 N N . LYS B 1 132 ? -3.102 27.281 -12.586 1 95.06 132 LYS B N 1
ATOM 4656 C CA . LYS B 1 132 ? -4.059 26.625 -13.477 1 95.06 132 LYS B CA 1
ATOM 4657 C C . LYS B 1 132 ? -3.348 25.734 -14.492 1 95.06 132 LYS B C 1
ATOM 4659 O O . LYS B 1 132 ? -3.727 25.703 -15.664 1 95.06 132 LYS B O 1
ATOM 4664 N N . HIS B 1 133 ? -2.252 25.234 -14.117 1 95.81 133 HIS B N 1
ATOM 4665 C CA . HIS B 1 133 ? -1.509 24.266 -14.906 1 95.81 133 HIS B CA 1
ATOM 4666 C C . HIS B 1 133 ? -1.549 22.875 -14.25 1 95.81 133 HIS B C 1
ATOM 4668 O O . HIS B 1 133 ? -1.142 22.719 -13.102 1 95.81 133 HIS B O 1
ATOM 4674 N N . LYS B 1 134 ? -2.02 21.984 -14.992 1 95.44 134 LYS B N 1
ATOM 4675 C CA . LYS B 1 134 ? -2.188 20.641 -14.445 1 95.44 134 LYS B CA 1
ATOM 4676 C C . LYS B 1 134 ? -1.066 19.719 -14.914 1 95.44 134 LYS B C 1
ATOM 4678 O O . LYS B 1 134 ? -0.825 19.578 -16.109 1 95.44 134 LYS B O 1
ATOM 4683 N N . PHE B 1 135 ? -0.376 19.078 -13.984 1 96.25 135 PHE B N 1
ATOM 4684 C CA . PHE B 1 135 ? 0.649 18.094 -14.305 1 96.25 135 PHE B CA 1
ATOM 4685 C C . PHE B 1 135 ? 0.022 16.812 -14.867 1 96.25 135 PHE B C 1
ATOM 4687 O O . PHE B 1 135 ? -0.96 16.312 -14.32 1 96.25 135 PHE B O 1
ATOM 4694 N N . LEU B 1 136 ? 0.601 16.328 -15.93 1 93.25 136 LEU B N 1
ATOM 4695 C CA . LEU B 1 136 ? 0.036 15.148 -16.562 1 93.25 136 LEU B CA 1
ATOM 4696 C C . LEU B 1 136 ? 0.956 13.945 -16.391 1 93.25 136 LEU B C 1
ATOM 4698 O O . LEU B 1 136 ? 0.549 12.93 -15.828 1 93.25 136 LEU B O 1
ATOM 4702 N N . SER B 1 137 ? 2.182 14.109 -16.859 1 92.75 137 SER B N 1
ATOM 4703 C CA . SER B 1 137 ? 3.098 12.977 -16.828 1 92.75 137 SER B CA 1
ATOM 4704 C C . SER B 1 137 ? 4.551 13.43 -16.906 1 92.75 137 SER B C 1
ATOM 4706 O O . SER B 1 137 ? 4.824 14.602 -17.172 1 92.75 137 SER B O 1
ATOM 4708 N N . CYS B 1 138 ? 5.402 12.461 -16.578 1 92.19 138 CYS B N 1
ATOM 4709 C CA . CYS B 1 138 ? 6.832 12.742 -16.688 1 92.19 138 CYS B CA 1
ATOM 4710 C C . CYS B 1 138 ? 7.602 11.492 -17.094 1 92.19 138 CYS B C 1
ATOM 4712 O O . CYS B 1 138 ? 7.129 10.375 -16.891 1 92.19 138 CYS B O 1
ATOM 4714 N N . CYS B 1 139 ? 8.625 11.75 -17.766 1 91.25 139 CYS B N 1
ATOM 4715 C CA . CYS B 1 139 ? 9.578 10.688 -18.062 1 91.25 139 CYS B CA 1
ATOM 4716 C C . CYS B 1 139 ? 10.773 10.75 -17.109 1 91.25 139 CYS B C 1
ATOM 4718 O O . CYS B 1 139 ? 11.602 11.656 -17.203 1 91.25 139 CYS B O 1
ATOM 4720 N N . PHE B 1 140 ? 10.914 9.812 -16.297 1 87.69 140 PHE B N 1
ATOM 4721 C CA . PHE B 1 140 ? 11.898 9.812 -15.227 1 87.69 140 PHE B CA 1
ATOM 4722 C C . PHE B 1 140 ? 13.312 9.664 -15.789 1 87.69 140 PHE B C 1
ATOM 4724 O O . PHE B 1 140 ? 14.289 10.016 -15.133 1 87.69 140 PHE B O 1
ATOM 4731 N N . LYS B 1 141 ? 13.445 9.141 -16.953 1 86.12 141 LYS B N 1
ATOM 4732 C CA . LYS B 1 141 ? 14.758 8.922 -17.547 1 86.12 141 LYS B CA 1
ATOM 4733 C C . LYS B 1 141 ? 15.32 10.211 -18.125 1 86.12 141 LYS B C 1
ATOM 4735 O O . LYS B 1 141 ? 16.516 10.5 -17.969 1 86.12 141 LYS B O 1
ATOM 4740 N N . THR B 1 142 ? 14.492 11.055 -18.734 1 90.25 142 THR B N 1
ATOM 4741 C CA . THR B 1 142 ? 14.977 12.219 -19.469 1 90.25 142 THR B CA 1
ATOM 4742 C C . THR B 1 142 ? 14.703 13.5 -18.703 1 90.25 142 THR B C 1
ATOM 4744 O O . THR B 1 142 ? 15.281 14.547 -19 1 90.25 142 THR B O 1
ATOM 4747 N N . GLY B 1 143 ? 13.859 13.453 -17.781 1 90.56 143 GLY B N 1
ATOM 4748 C CA . GLY B 1 143 ? 13.477 14.648 -17.047 1 90.56 143 GLY B CA 1
ATOM 4749 C C . GLY B 1 143 ? 12.438 15.484 -17.781 1 90.56 143 GLY B C 1
ATOM 4750 O O . GLY B 1 143 ? 12.203 16.641 -17.422 1 90.56 143 GLY B O 1
ATOM 4751 N N . ARG B 1 144 ? 11.898 14.883 -18.797 1 95.19 144 ARG B N 1
ATOM 4752 C CA . ARG B 1 144 ? 10.836 15.562 -19.531 1 95.19 144 ARG B CA 1
ATOM 4753 C C . ARG B 1 144 ? 9.484 15.375 -18.859 1 95.19 144 ARG B C 1
ATOM 4755 O O . ARG B 1 144 ? 9.211 14.312 -18.297 1 95.19 144 ARG B O 1
ATOM 4762 N N . TYR B 1 145 ? 8.664 16.469 -18.828 1 95.88 145 TYR B N 1
ATOM 4763 C CA . TYR B 1 145 ? 7.336 16.359 -18.219 1 95.88 145 TYR B CA 1
ATOM 4764 C C . TYR B 1 145 ? 6.305 17.125 -19.047 1 95.88 145 TYR B C 1
ATOM 4766 O O . TYR B 1 145 ? 6.66 17.953 -19.891 1 95.88 145 TYR B O 1
ATOM 4774 N N . GLN B 1 146 ? 5.074 16.781 -18.859 1 97 146 GLN B N 1
ATOM 4775 C CA . GLN B 1 146 ? 3.961 17.391 -19.578 1 97 146 GLN B CA 1
ATOM 4776 C C . GLN B 1 146 ? 3.002 18.094 -18.609 1 97 146 GLN B C 1
ATOM 4778 O O . GLN B 1 146 ? 2.676 17.547 -17.547 1 97 146 GLN B O 1
ATOM 4783 N N . VAL B 1 147 ? 2.631 19.281 -18.938 1 96.38 147 VAL B N 1
ATOM 4784 C CA . VAL B 1 147 ? 1.666 20.062 -18.172 1 96.38 147 VAL B CA 1
ATOM 4785 C C . VAL B 1 147 ? 0.574 20.594 -19.109 1 96.38 147 VAL B C 1
ATOM 4787 O O . VAL B 1 147 ? 0.845 20.953 -20.25 1 96.38 147 VAL B O 1
ATOM 4790 N N . GLN B 1 148 ? -0.576 20.562 -18.609 1 96.69 148 GLN B N 1
ATOM 4791 C CA . GLN B 1 148 ? -1.709 21.109 -19.359 1 96.69 148 GLN B CA 1
ATOM 4792 C C . GLN B 1 148 ? -2.01 22.547 -18.938 1 96.69 148 GLN B C 1
ATOM 4794 O O . GLN B 1 148 ? -2.217 22.812 -17.75 1 96.69 148 GLN B O 1
ATOM 4799 N N . ARG B 1 149 ? -2.154 23.391 -19.844 1 94.5 149 ARG B N 1
ATOM 4800 C CA . ARG B 1 149 ? -2.461 24.797 -19.609 1 94.5 149 ARG B CA 1
ATOM 4801 C C . ARG B 1 149 ? -3.965 25 -19.469 1 94.5 149 ARG B C 1
ATOM 4803 O O . ARG B 1 149 ? -4.754 24.094 -19.719 1 94.5 149 ARG B O 1
ATOM 4810 N N . PRO B 1 150 ? -4.262 26.172 -18.953 1 92.06 150 PRO B N 1
ATOM 4811 C CA . PRO B 1 150 ? -5.688 26.484 -18.812 1 92.06 150 PRO B CA 1
ATOM 4812 C C . PRO B 1 150 ? -6.445 26.406 -20.125 1 92.06 150 PRO B C 1
ATOM 4814 O O . PRO B 1 150 ? -7.645 26.109 -20.141 1 92.06 150 PRO B O 1
ATOM 4817 N N . ASP B 1 151 ? -5.797 26.578 -21.297 1 92.12 151 ASP B N 1
ATOM 4818 C CA . ASP B 1 151 ? -6.438 26.547 -22.594 1 92.12 151 ASP B CA 1
ATOM 4819 C C . ASP B 1 151 ? -6.574 25.109 -23.109 1 92.12 151 ASP B C 1
ATOM 4821 O O . ASP B 1 151 ? -7.109 24.891 -24.203 1 92.12 151 ASP B O 1
ATOM 4825 N N . GLY B 1 152 ? -6.066 24.234 -22.375 1 90.56 152 GLY B N 1
ATOM 4826 C CA . GLY B 1 152 ? -6.207 22.828 -22.75 1 90.56 152 GLY B CA 1
ATOM 4827 C C . GLY B 1 152 ? -4.996 22.297 -23.5 1 90.56 152 GLY B C 1
ATOM 4828 O O . GLY B 1 152 ? -4.859 21.078 -23.672 1 90.56 152 GLY B O 1
ATOM 4829 N N . LYS B 1 153 ? -4.121 23.172 -23.844 1 94.06 153 LYS B N 1
ATOM 4830 C CA . LYS B 1 153 ? -2.936 22.75 -24.594 1 94.06 153 LYS B CA 1
ATOM 4831 C C . LYS B 1 153 ? -1.914 22.078 -23.672 1 94.06 153 LYS B C 1
ATOM 4833 O O . LYS B 1 153 ? -1.718 22.531 -22.531 1 94.06 153 LYS B O 1
ATOM 4838 N N . VAL B 1 154 ? -1.324 21.062 -24.141 1 95.19 154 VAL B N 1
ATOM 4839 C CA . VAL B 1 154 ? -0.311 20.328 -23.375 1 95.19 154 VAL B CA 1
ATOM 4840 C C . VAL B 1 154 ? 1.079 20.828 -23.75 1 95.19 154 VAL B C 1
ATOM 4842 O O . VAL B 1 154 ? 1.427 20.891 -24.938 1 95.19 154 VAL B O 1
ATOM 4845 N N . ILE B 1 155 ? 1.8 21.234 -22.797 1 94.12 155 ILE B N 1
ATOM 4846 C CA . ILE B 1 155 ? 3.16 21.719 -23.031 1 94.12 155 ILE B CA 1
ATOM 4847 C C . ILE B 1 155 ? 4.16 20.703 -22.453 1 94.12 155 ILE B C 1
ATOM 4849 O O . ILE B 1 155 ? 3.902 20.094 -21.422 1 94.12 155 ILE B O 1
ATOM 4853 N N . GLU B 1 156 ? 5.234 20.531 -23.203 1 95.69 156 GLU B N 1
ATOM 4854 C CA . GLU B 1 156 ? 6.324 19.688 -22.75 1 95.69 156 GLU B CA 1
ATOM 4855 C C . GLU B 1 156 ? 7.559 20.5 -22.391 1 95.69 156 GLU B C 1
ATOM 4857 O O . GLU B 1 156 ? 7.895 21.469 -23.078 1 95.69 156 GLU B O 1
ATOM 4862 N N . ASP B 1 157 ? 8.133 20.25 -21.359 1 94.88 157 ASP B N 1
ATOM 4863 C CA . ASP B 1 157 ? 9.344 20.922 -20.891 1 94.88 157 ASP B CA 1
ATOM 4864 C C . ASP B 1 157 ? 10.289 19.938 -20.203 1 94.88 157 ASP B C 1
ATOM 4866 O O . ASP B 1 157 ? 9.977 18.75 -20.094 1 94.88 157 ASP B O 1
ATOM 4870 N N . SER B 1 158 ? 11.484 20.344 -19.922 1 95.44 158 SER B N 1
ATOM 4871 C CA . SER B 1 158 ? 12.477 19.484 -19.266 1 95.44 158 SER B CA 1
ATOM 4872 C C . SER B 1 158 ? 13.039 20.156 -18.016 1 95.44 158 SER B C 1
ATOM 4874 O O . SER B 1 158 ? 13.008 21.391 -17.906 1 95.44 158 SER B O 1
ATOM 4876 N N . THR B 1 159 ? 13.469 19.406 -17.109 1 96.06 159 THR B N 1
ATOM 4877 C CA . THR B 1 159 ? 14.031 19.891 -15.852 1 96.06 159 THR B CA 1
ATOM 4878 C C . THR B 1 159 ? 15.141 18.969 -15.359 1 96.06 159 THR B C 1
ATOM 4880 O O . THR B 1 159 ? 15.258 17.828 -15.812 1 96.06 159 THR B O 1
ATOM 4883 N N . ASP B 1 160 ? 15.969 19.516 -14.586 1 95.56 160 ASP B N 1
ATOM 4884 C CA . ASP B 1 160 ? 17.016 18.688 -13.977 1 95.56 160 ASP B CA 1
ATOM 4885 C C . ASP B 1 160 ? 16.453 17.859 -12.82 1 95.56 160 ASP B C 1
ATOM 4887 O O . ASP B 1 160 ? 16.906 16.734 -12.57 1 95.56 160 ASP B O 1
ATOM 4891 N N . LEU B 1 161 ? 15.484 18.453 -12.125 1 97 161 LEU B N 1
ATOM 4892 C CA . LEU B 1 161 ? 14.852 17.797 -10.992 1 97 161 LEU B CA 1
ATOM 4893 C C . LEU B 1 161 ? 13.375 18.172 -10.898 1 97 161 LEU B C 1
ATOM 4895 O O . LEU B 1 161 ? 13.023 19.344 -10.93 1 97 161 LEU B O 1
ATOM 4899 N N . LEU B 1 162 ? 12.586 17.188 -10.867 1 97.88 162 LEU B N 1
ATOM 4900 C CA . LEU B 1 162 ? 11.148 17.375 -10.656 1 97.88 162 LEU B CA 1
ATOM 4901 C C . LEU B 1 162 ? 10.766 17.016 -9.219 1 97.88 162 LEU B C 1
ATOM 4903 O O . LEU B 1 162 ? 11.055 15.914 -8.75 1 97.88 162 LEU B O 1
ATOM 4907 N N . ILE B 1 163 ? 10.164 17.969 -8.5 1 98.38 163 ILE B N 1
ATOM 4908 C CA . ILE B 1 163 ? 9.766 17.734 -7.113 1 98.38 163 ILE B CA 1
ATOM 4909 C C . ILE B 1 163 ? 8.242 17.719 -7.016 1 98.38 163 ILE B C 1
ATOM 4911 O O . ILE B 1 163 ? 7.578 18.703 -7.336 1 98.38 163 ILE B O 1
ATOM 4915 N N . GLY B 1 164 ? 7.719 16.594 -6.637 1 98.06 164 GLY B N 1
ATOM 4916 C CA . GLY B 1 164 ? 6.285 16.469 -6.43 1 98.06 164 GLY B CA 1
ATOM 4917 C C . GLY B 1 164 ? 5.848 16.906 -5.043 1 98.06 164 GLY B C 1
ATOM 4918 O O . GLY B 1 164 ? 6.207 16.281 -4.047 1 98.06 164 GLY B O 1
ATOM 4919 N N . CYS B 1 165 ? 5.102 17.938 -4.934 1 98.06 165 CYS B N 1
ATOM 4920 C CA . CYS B 1 165 ? 4.473 18.438 -3.715 1 98.06 165 CYS B CA 1
ATOM 4921 C C . CYS B 1 165 ? 2.967 18.594 -3.9 1 98.06 165 CYS B C 1
ATOM 4923 O O . CYS B 1 165 ? 2.377 19.578 -3.441 1 98.06 165 CYS B O 1
ATOM 4925 N N . ASP B 1 166 ? 2.398 17.641 -4.57 1 95.94 166 ASP B N 1
ATOM 4926 C CA . ASP B 1 166 ? 1.022 17.812 -5.027 1 95.94 166 ASP B CA 1
ATOM 4927 C C . ASP B 1 166 ? 0.047 17.062 -4.121 1 95.94 166 ASP B C 1
ATOM 4929 O O . ASP B 1 166 ? -1.029 16.656 -4.562 1 95.94 166 ASP B O 1
ATOM 4933 N N . GLY B 1 167 ? 0.435 16.766 -3.002 1 93.62 167 GLY B N 1
ATOM 4934 C CA . GLY B 1 167 ? -0.496 16.359 -1.962 1 93.62 167 GLY B CA 1
ATOM 4935 C C . GLY B 1 167 ? -0.741 14.859 -1.936 1 93.62 167 GLY B C 1
ATOM 4936 O O . GLY B 1 167 ? 0.019 14.094 -2.527 1 93.62 167 GLY B O 1
ATOM 4937 N N . ALA B 1 168 ? -1.804 14.508 -1.196 1 91.94 168 ALA B N 1
ATOM 4938 C CA . ALA B 1 168 ? -2.111 13.109 -0.908 1 91.94 168 ALA B CA 1
ATOM 4939 C C . ALA B 1 168 ? -2.486 12.352 -2.182 1 91.94 168 ALA B C 1
ATOM 4941 O O . ALA B 1 168 ? -2.303 11.133 -2.268 1 91.94 168 ALA B O 1
ATOM 4942 N N . TYR B 1 169 ? -3.018 13.055 -3.125 1 91.81 169 TYR B N 1
ATOM 4943 C CA . TYR B 1 169 ? -3.385 12.43 -4.391 1 91.81 169 TYR B CA 1
ATOM 4944 C C . TYR B 1 169 ? -2.434 12.852 -5.504 1 91.81 169 TYR B C 1
ATOM 4946 O O . TYR B 1 169 ? -2.873 13.219 -6.598 1 91.81 169 TYR B O 1
ATOM 4954 N N . SER B 1 170 ? -1.265 12.766 -5.188 1 95.12 170 SER B N 1
ATOM 4955 C CA . SER B 1 170 ? -0.167 13.234 -6.027 1 95.12 170 SER B CA 1
ATOM 4956 C C . SER B 1 170 ? -0.158 12.523 -7.375 1 95.12 170 SER B C 1
ATOM 4958 O O . SER B 1 170 ? -0.129 11.289 -7.43 1 95.12 170 SER B O 1
ATOM 4960 N N . ALA B 1 171 ? -0.152 13.312 -8.43 1 94.19 171 ALA B N 1
ATOM 4961 C CA . ALA B 1 171 ? -0.008 12.781 -9.781 1 94.19 171 ALA B CA 1
ATOM 4962 C C . ALA B 1 171 ? 1.417 12.297 -10.031 1 94.19 171 ALA B C 1
ATOM 4964 O O . ALA B 1 171 ? 1.631 11.328 -10.766 1 94.19 171 ALA B O 1
ATOM 4965 N N . VAL B 1 172 ? 2.357 12.969 -9.453 1 96.06 172 VAL B N 1
ATOM 4966 C CA . VAL B 1 172 ? 3.756 12.578 -9.602 1 96.06 172 VAL B CA 1
ATOM 4967 C C . VAL B 1 172 ? 3.969 11.195 -8.992 1 96.06 172 VAL B C 1
ATOM 4969 O O . VAL B 1 172 ? 4.578 10.32 -9.617 1 96.06 172 VAL B O 1
ATOM 4972 N N . ARG B 1 173 ? 3.467 11.008 -7.777 1 95.44 173 ARG B N 1
ATOM 4973 C CA . ARG B 1 173 ? 3.605 9.711 -7.113 1 95.44 173 ARG B CA 1
ATOM 4974 C C . ARG B 1 173 ? 2.936 8.609 -7.922 1 95.44 173 ARG B C 1
ATOM 4976 O O . ARG B 1 173 ? 3.436 7.48 -7.98 1 95.44 173 ARG B O 1
ATOM 4983 N N . GLN B 1 174 ? 1.779 8.961 -8.5 1 92 174 GLN B N 1
ATOM 4984 C CA . GLN B 1 174 ? 1.058 7.961 -9.281 1 92 174 GLN B CA 1
ATOM 4985 C C . GLN B 1 174 ? 1.904 7.457 -10.445 1 92 174 GLN B C 1
ATOM 4987 O O . GLN B 1 174 ? 1.796 6.293 -10.844 1 92 174 GLN B O 1
ATOM 4992 N N . GLN B 1 175 ? 2.729 8.328 -11 1 91.5 175 GLN B N 1
ATOM 4993 C CA . GLN B 1 175 ? 3.658 7.891 -12.039 1 91.5 175 GLN B CA 1
ATOM 4994 C C . GLN B 1 175 ? 4.715 6.953 -11.461 1 91.5 175 GLN B C 1
ATOM 4996 O O . GLN B 1 175 ? 5.129 6 -12.125 1 91.5 175 GLN B O 1
ATOM 5001 N N . MET B 1 176 ? 5.121 7.223 -10.273 1 93.19 176 MET B N 1
ATOM 5002 C CA . MET B 1 176 ? 6.145 6.41 -9.617 1 93.19 176 MET B CA 1
ATOM 5003 C C . MET B 1 176 ? 5.609 5.023 -9.273 1 93.19 176 MET B C 1
ATOM 5005 O O . MET B 1 176 ? 6.352 4.043 -9.312 1 93.19 176 MET B O 1
ATOM 5009 N N . VAL B 1 177 ? 4.328 4.973 -8.922 1 91.31 177 VAL B N 1
ATOM 5010 C CA . VAL B 1 177 ? 3.686 3.727 -8.523 1 91.31 177 VAL B CA 1
ATOM 5011 C C . VAL B 1 177 ? 3.754 2.719 -9.672 1 91.31 177 VAL B C 1
ATOM 5013 O O . VAL B 1 177 ? 3.793 1.508 -9.438 1 91.31 177 VAL B O 1
ATOM 5016 N N . LYS B 1 178 ? 3.842 3.18 -10.883 1 86.5 178 LYS B N 1
ATOM 5017 C CA . LYS B 1 178 ? 3.873 2.316 -12.062 1 86.5 178 LYS B CA 1
ATOM 5018 C C . LYS B 1 178 ? 5.262 1.726 -12.273 1 86.5 178 LYS B C 1
ATOM 5020 O O . LYS B 1 178 ? 5.434 0.79 -13.055 1 86.5 178 LYS B O 1
ATOM 5025 N N . MET B 1 179 ? 6.195 2.199 -11.547 1 87.06 179 MET B N 1
ATOM 5026 C CA . MET B 1 179 ? 7.57 1.731 -11.711 1 87.06 179 MET B CA 1
ATOM 5027 C C . MET B 1 179 ? 7.785 0.411 -10.977 1 87.06 179 MET B C 1
ATOM 5029 O O . MET B 1 179 ? 7.094 0.118 -10 1 87.06 179 MET B O 1
ATOM 5033 N N . SER B 1 180 ? 8.781 -0.301 -11.508 1 85.06 180 SER B N 1
ATOM 5034 C CA . SER B 1 180 ? 9.18 -1.528 -10.82 1 85.06 180 SER B CA 1
ATOM 5035 C C . SER B 1 180 ? 9.914 -1.226 -9.523 1 85.06 180 SER B C 1
ATOM 5037 O O . SER B 1 180 ? 10.617 -0.215 -9.414 1 85.06 180 SER B O 1
ATOM 5039 N N . ARG B 1 181 ? 9.711 -2.057 -8.531 1 89.12 181 ARG B N 1
ATOM 5040 C CA . ARG B 1 181 ? 10.414 -2.043 -7.254 1 89.12 181 ARG B CA 1
ATOM 5041 C C . ARG B 1 181 ? 10.086 -0.777 -6.469 1 89.12 181 ARG B C 1
ATOM 5043 O O . ARG B 1 181 ? 10.977 -0.174 -5.859 1 89.12 181 ARG B O 1
ATOM 5050 N N . PHE B 1 182 ? 8.898 -0.203 -6.68 1 92.62 182 PHE B N 1
ATOM 5051 C CA . PHE B 1 182 ? 8.367 0.916 -5.906 1 92.62 182 PHE B CA 1
ATOM 5052 C C . PHE B 1 182 ? 7.316 0.44 -4.914 1 92.62 182 PHE B C 1
ATOM 5054 O O . PHE B 1 182 ? 6.215 0.049 -5.309 1 92.62 182 PHE B O 1
ATOM 5061 N N . ASP B 1 183 ? 7.648 0.474 -3.664 1 94.25 183 ASP B N 1
ATOM 5062 C CA . ASP B 1 183 ? 6.691 0.108 -2.621 1 94.25 183 ASP B CA 1
ATOM 5063 C C . ASP B 1 183 ? 5.691 1.233 -2.375 1 94.25 183 ASP B C 1
ATOM 5065 O O . ASP B 1 183 ? 6.062 2.408 -2.354 1 94.25 183 ASP B O 1
ATOM 5069 N N . TYR B 1 184 ? 4.516 0.882 -2.266 1 95.12 184 TYR B N 1
ATOM 5070 C CA . TYR B 1 184 ? 3.451 1.865 -2.092 1 95.12 184 TYR B CA 1
ATOM 5071 C C . TYR B 1 184 ? 2.326 1.304 -1.232 1 95.12 184 TYR B C 1
ATOM 5073 O O . TYR B 1 184 ? 1.836 0.2 -1.481 1 95.12 184 TYR B O 1
ATOM 5081 N N . ASN B 1 185 ? 1.982 2.02 -0.188 1 95.69 185 ASN B N 1
ATOM 5082 C CA . ASN B 1 185 ? 0.887 1.646 0.701 1 95.69 185 ASN B CA 1
ATOM 5083 C C . ASN B 1 185 ? -0.069 2.812 0.931 1 95.69 185 ASN B C 1
ATOM 5085 O O . ASN B 1 185 ? 0.34 3.871 1.411 1 95.69 185 ASN B O 1
ATOM 5089 N N . GLN B 1 186 ? -1.228 2.666 0.521 1 95.5 186 GLN B N 1
ATOM 5090 C CA . GLN B 1 186 ? -2.311 3.609 0.782 1 95.5 186 GLN B CA 1
ATOM 5091 C C . GLN B 1 186 ? -3.396 2.975 1.644 1 95.5 186 GLN B C 1
ATOM 5093 O O . GLN B 1 186 ? -3.941 1.925 1.292 1 95.5 186 GLN B O 1
ATOM 5098 N N . SER B 1 187 ? -3.734 3.566 2.77 1 93.62 187 SER B N 1
ATOM 5099 C CA . SER B 1 187 ? -4.742 3.055 3.691 1 93.62 187 SER B CA 1
ATOM 5100 C C . SER B 1 187 ? -5.695 4.16 4.137 1 93.62 187 SER B C 1
ATOM 5102 O O . SER B 1 187 ? -5.258 5.215 4.598 1 93.62 187 SER B O 1
ATOM 5104 N N . TYR B 1 188 ? -6.895 3.857 3.957 1 92.88 188 TYR B N 1
ATOM 5105 C CA . TYR B 1 188 ? -7.898 4.836 4.355 1 92.88 188 TYR B CA 1
ATOM 5106 C C . TYR B 1 188 ? -8.422 4.543 5.758 1 92.88 188 TYR B C 1
ATOM 5108 O O . TYR B 1 188 ? -8.562 3.381 6.145 1 92.88 188 TYR B O 1
ATOM 5116 N N . PHE B 1 189 ? -8.633 5.652 6.406 1 89.94 189 PHE B N 1
ATOM 5117 C CA . PHE B 1 189 ? -9.227 5.535 7.734 1 89.94 189 PHE B CA 1
ATOM 5118 C C . PHE B 1 189 ? -10.727 5.277 7.641 1 89.94 189 PHE B C 1
ATOM 5120 O O . PHE B 1 189 ? -11.383 5.738 6.707 1 89.94 189 PHE B O 1
ATOM 5127 N N . GLU B 1 190 ? -11.258 4.492 8.586 1 87.69 190 GLU B N 1
ATOM 5128 C CA . GLU B 1 190 ? -12.672 4.129 8.578 1 87.69 190 GLU B CA 1
ATOM 5129 C C . GLU B 1 190 ? -13.555 5.332 8.898 1 87.69 190 GLU B C 1
ATOM 5131 O O . GLU B 1 190 ? -14.703 5.398 8.461 1 87.69 190 GLU B O 1
ATOM 5136 N N . GLN B 1 191 ? -12.914 6.25 9.578 1 90.31 191 GLN B N 1
ATOM 5137 C CA . GLN B 1 191 ? -13.656 7.445 9.961 1 90.31 191 GLN B CA 1
ATOM 5138 C C . GLN B 1 191 ? -13.469 8.562 8.938 1 90.31 191 GLN B C 1
ATOM 5140 O O . GLN B 1 191 ? -12.445 8.617 8.258 1 90.31 191 GLN B O 1
ATOM 5145 N N . GLY B 1 192 ? -14.469 9.32 8.742 1 91.88 192 GLY B N 1
ATOM 5146 C CA . GLY B 1 192 ? -14.383 10.57 8.008 1 91.88 192 GLY B CA 1
ATOM 5147 C C . GLY B 1 192 ? -14.422 11.797 8.906 1 91.88 192 GLY B C 1
ATOM 5148 O O . GLY B 1 192 ? -14.562 11.672 10.125 1 91.88 192 GLY B O 1
ATOM 5149 N N . TYR B 1 193 ? -14.195 12.93 8.32 1 92 193 TYR B N 1
ATOM 5150 C CA . TYR B 1 193 ? -14.297 14.117 9.164 1 92 193 TYR B CA 1
ATOM 5151 C C . TYR B 1 193 ? -14.945 15.273 8.406 1 92 193 TYR B C 1
ATOM 5153 O O . TYR B 1 193 ? -14.953 15.289 7.172 1 92 193 TYR B O 1
ATOM 5161 N N . ILE B 1 194 ? -15.578 16.125 9.109 1 93.25 194 ILE B N 1
ATOM 5162 C CA . ILE B 1 194 ? -16.141 17.375 8.594 1 93.25 194 ILE B CA 1
ATOM 5163 C C . ILE B 1 194 ? -15.656 18.547 9.445 1 93.25 194 ILE B C 1
ATOM 5165 O O . ILE B 1 194 ? -15.25 18.359 10.594 1 93.25 194 ILE B O 1
ATOM 5169 N N . GLU B 1 195 ? -15.68 19.656 8.812 1 91.62 195 GLU B N 1
ATOM 5170 C CA . GLU B 1 195 ? -15.289 20.875 9.523 1 91.62 195 GLU B CA 1
ATOM 5171 C C . GLU B 1 195 ? -16.5 21.703 9.898 1 91.62 195 GLU B C 1
ATOM 5173 O O . GLU B 1 195 ? -17.453 21.812 9.117 1 91.62 195 GLU B O 1
ATOM 5178 N N . LEU B 1 196 ? -16.469 22.156 11.094 1 92.62 196 LEU B N 1
ATOM 5179 C CA . LEU B 1 196 ? -17.5 23.062 11.594 1 92.62 196 LEU B CA 1
ATOM 5180 C C . LEU B 1 196 ? -16.891 24.359 12.086 1 92.62 196 LEU B C 1
ATOM 5182 O O . LEU B 1 196 ? -15.781 24.375 12.617 1 92.62 196 LEU B O 1
ATOM 5186 N N . GLY B 1 197 ? -17.594 25.422 11.914 1 90.94 197 GLY B N 1
ATOM 5187 C CA . GLY B 1 197 ? -17.109 26.703 12.375 1 90.94 197 GLY B CA 1
ATOM 5188 C C . GLY B 1 197 ? -17.812 27.188 13.633 1 90.94 197 GLY B C 1
ATOM 5189 O O . GLY B 1 197 ? -19.031 27.172 13.719 1 90.94 197 GLY B O 1
ATOM 5190 N N . PHE B 1 198 ? -17 27.484 14.656 1 93.56 198 PHE B N 1
ATOM 5191 C CA . PHE B 1 198 ? -17.516 28.156 15.852 1 93.56 198 PHE B CA 1
ATOM 5192 C C . PHE B 1 198 ? -17.406 29.672 15.727 1 93.56 198 PHE B C 1
ATOM 5194 O O . PHE B 1 198 ? -16.297 30.219 15.672 1 93.56 198 PHE B O 1
ATOM 5201 N N . PRO B 1 199 ? -18.469 30.297 15.703 1 93.69 199 PRO B N 1
ATOM 5202 C CA . PRO B 1 199 ? -18.438 31.75 15.531 1 93.69 199 PRO B CA 1
ATOM 5203 C C . PRO B 1 199 ? -17.984 32.5 16.797 1 93.69 199 PRO B C 1
ATOM 5205 O O . PRO B 1 199 ? -17.875 31.875 17.859 1 93.69 199 PRO B O 1
ATOM 5208 N N . THR B 1 200 ? -17.703 33.781 16.609 1 93.69 200 THR B N 1
ATOM 5209 C CA . THR B 1 200 ? -17.406 34.625 17.75 1 93.69 200 THR B CA 1
ATOM 5210 C C . THR B 1 200 ? -18.656 34.906 18.578 1 93.69 200 THR B C 1
ATOM 5212 O O . THR B 1 200 ? -19.766 34.688 18.109 1 93.69 200 THR B O 1
ATOM 5215 N N . THR B 1 201 ? -18.406 35.344 19.812 1 92.06 201 THR B N 1
ATOM 5216 C CA . THR B 1 201 ? -19.531 35.812 20.609 1 92.06 201 THR B CA 1
ATOM 5217 C C . THR B 1 201 ? -20.125 37.094 20 1 92.06 201 THR B C 1
ATOM 5219 O O . THR B 1 201 ? -19.578 37.656 19.047 1 92.06 201 THR B O 1
ATOM 5222 N N . ALA B 1 202 ? -21.234 37.469 20.547 1 89.31 202 ALA B N 1
ATOM 5223 C CA . ALA B 1 202 ? -21.906 38.656 20.031 1 89.31 202 ALA B CA 1
ATOM 5224 C C . ALA B 1 202 ? -21 39.906 20.109 1 89.31 202 ALA B C 1
ATOM 5226 O O . ALA B 1 202 ? -21.094 40.781 19.266 1 89.31 202 ALA B O 1
ATOM 5227 N N . ASP B 1 203 ? -20.062 39.906 21.031 1 90.44 203 ASP B N 1
ATOM 5228 C CA . ASP B 1 203 ? -19.172 41.031 21.234 1 90.44 203 ASP B CA 1
ATOM 5229 C C . ASP B 1 203 ? -17.875 40.844 20.438 1 90.44 203 ASP B C 1
ATOM 5231 O O . ASP B 1 203 ? -16.922 41.625 20.609 1 90.44 203 ASP B O 1
ATOM 5235 N N . GLY B 1 204 ? -17.844 39.781 19.688 1 88.44 204 GLY B N 1
ATOM 5236 C CA . GLY B 1 204 ? -16.688 39.562 18.812 1 88.44 204 GLY B CA 1
ATOM 5237 C C . GLY B 1 204 ? -15.531 38.875 19.516 1 88.44 204 GLY B C 1
ATOM 5238 O O . GLY B 1 204 ? -14.398 38.906 19.016 1 88.44 204 GLY B O 1
ATOM 5239 N N . GLN B 1 205 ? -15.766 38.344 20.625 1 90.62 205 GLN B N 1
ATOM 5240 C CA . GLN B 1 205 ? -14.719 37.688 21.391 1 90.62 205 GLN B CA 1
ATOM 5241 C C . GLN B 1 205 ? -14.75 36.188 21.203 1 90.62 205 GLN B C 1
ATOM 5243 O O . GLN B 1 205 ? -15.703 35.656 20.625 1 90.62 205 GLN B O 1
ATOM 5248 N N . PHE B 1 206 ? -13.633 35.562 21.656 1 93.75 206 PHE B N 1
ATOM 5249 C CA . PHE B 1 206 ? -13.57 34.094 21.625 1 93.75 206 PHE B CA 1
ATOM 5250 C C . PHE B 1 206 ? -14.656 33.5 22.516 1 93.75 206 PHE B C 1
ATOM 5252 O O . PHE B 1 206 ? -14.867 33.938 23.641 1 93.75 206 PHE B O 1
ATOM 5259 N N . ALA B 1 207 ? -15.328 32.531 21.969 1 91.69 207 ALA B N 1
ATOM 5260 C CA . ALA B 1 207 ? -16.406 31.875 22.703 1 91.69 207 ALA B CA 1
ATOM 5261 C C . ALA B 1 207 ? -15.867 30.969 23.797 1 91.69 207 ALA B C 1
ATOM 5263 O O . ALA B 1 207 ? -16.562 30.656 24.766 1 91.69 207 ALA B O 1
ATOM 5264 N N . MET B 1 208 ? -14.648 30.484 23.609 1 93 208 MET B N 1
ATOM 5265 C CA . MET B 1 208 ? -13.945 29.641 24.562 1 93 208 MET B CA 1
ATOM 5266 C C . MET B 1 208 ? -12.508 30.109 24.75 1 93 208 MET B C 1
ATOM 5268 O O . MET B 1 208 ? -12.086 31.078 24.141 1 93 208 MET B O 1
ATOM 5272 N N . GLU B 1 209 ? -11.781 29.359 25.625 1 91.25 209 GLU B N 1
ATOM 5273 C CA . GLU B 1 209 ? -10.367 29.672 25.844 1 91.25 209 GLU B CA 1
ATOM 5274 C C . GLU B 1 209 ? -9.594 29.625 24.516 1 91.25 209 GLU B C 1
ATOM 5276 O O . GLU B 1 209 ? -9.703 28.672 23.766 1 91.25 209 GLU B O 1
ATOM 5281 N N . ALA B 1 210 ? -8.859 30.656 24.25 1 90.88 210 ALA B N 1
ATOM 5282 C CA . ALA B 1 210 ? -8.188 30.797 22.953 1 90.88 210 ALA B CA 1
ATOM 5283 C C . ALA B 1 210 ? -6.82 30.109 22.969 1 90.88 210 ALA B C 1
ATOM 5285 O O . ALA B 1 210 ? -6.234 29.859 21.922 1 90.88 210 ALA B O 1
ATOM 5286 N N . ASP B 1 211 ? -6.25 29.812 24.094 1 89.62 211 ASP B N 1
ATOM 5287 C CA . ASP B 1 211 ? -4.891 29.297 24.156 1 89.62 211 ASP B CA 1
ATOM 5288 C C . ASP B 1 211 ? -4.898 27.781 24.406 1 89.62 211 ASP B C 1
ATOM 5290 O O . ASP B 1 211 ? -3.924 27.234 24.906 1 89.62 211 ASP B O 1
ATOM 5294 N N . TYR B 1 212 ? -6.074 27.172 24.047 1 90.69 212 TYR B N 1
ATOM 5295 C CA . TYR B 1 212 ? -6.172 25.734 24.266 1 90.69 212 TYR B CA 1
ATOM 5296 C C . TYR B 1 212 ? -6.727 25.047 23.031 1 90.69 212 TYR B C 1
ATOM 5298 O O . TYR B 1 212 ? -7.477 25.641 22.25 1 90.69 212 TYR B O 1
ATOM 5306 N N . LEU B 1 213 ? -6.34 23.844 22.859 1 90.19 213 LEU B N 1
ATOM 5307 C CA . LEU B 1 213 ? -7.039 22.922 21.969 1 90.19 213 LEU B CA 1
ATOM 5308 C C . LEU B 1 213 ? -8.242 22.297 22.672 1 90.19 213 LEU B C 1
ATOM 5310 O O . LEU B 1 213 ? -8.102 21.688 23.734 1 90.19 213 LEU B O 1
ATOM 5314 N N . HIS B 1 214 ? -9.383 22.531 22.156 1 92.06 214 HIS B N 1
ATOM 5315 C CA . HIS B 1 214 ? -10.594 21.953 22.734 1 92.06 214 HIS B CA 1
ATOM 5316 C C . HIS B 1 214 ? -10.867 20.562 22.156 1 92.06 214 HIS B C 1
ATOM 5318 O O . HIS B 1 214 ? -10.82 20.375 20.938 1 92.06 214 HIS B O 1
ATOM 5324 N N . PHE B 1 215 ? -11.156 19.703 23.047 1 89.5 215 PHE B N 1
ATOM 5325 C CA . PHE B 1 215 ? -11.266 18.297 22.672 1 89.5 215 PHE B CA 1
ATOM 5326 C C . PHE B 1 215 ? -12.523 17.672 23.25 1 89.5 215 PHE B C 1
ATOM 5328 O O . PHE B 1 215 ? -12.766 17.75 24.453 1 89.5 215 PHE B O 1
ATOM 5335 N N . TRP B 1 216 ? -13.43 17.078 22.406 1 91 216 TRP B N 1
ATOM 5336 C CA . TRP B 1 216 ? -14.641 16.359 22.797 1 91 216 TRP B CA 1
ATOM 5337 C C . TRP B 1 216 ? -14.531 14.883 22.453 1 91 216 TRP B C 1
ATOM 5339 O O . TRP B 1 216 ? -15.039 14.445 21.422 1 91 216 TRP B O 1
ATOM 5349 N N . PRO B 1 217 ? -13.875 14.078 23.297 1 88 217 PRO B N 1
ATOM 5350 C CA . PRO B 1 217 ? -13.781 12.641 23.016 1 88 217 PRO B CA 1
ATOM 5351 C C . PRO B 1 217 ? -15.086 11.906 23.312 1 88 217 PRO B C 1
ATOM 5353 O O . PRO B 1 217 ? -15.758 12.203 24.312 1 88 217 PRO B O 1
ATOM 5356 N N . ARG B 1 218 ? -15.461 11.086 22.438 1 88 218 ARG B N 1
ATOM 5357 C CA . ARG B 1 218 ? -16.578 10.18 22.625 1 88 218 ARG B CA 1
ATOM 5358 C C . ARG B 1 218 ? -16.203 8.758 22.219 1 88 218 ARG B C 1
ATOM 5360 O O . ARG B 1 218 ? -15.07 8.5 21.828 1 88 218 ARG B O 1
ATOM 5367 N N . GLU B 1 219 ? -17 7.828 22.328 1 78.44 219 GLU B N 1
ATOM 5368 C CA . GLU B 1 219 ? -16.688 6.422 22.078 1 78.44 219 GLU B CA 1
ATOM 5369 C C . GLU B 1 219 ? -16.406 6.164 20.609 1 78.44 219 GLU B C 1
ATOM 5371 O O . GLU B 1 219 ? -15.375 5.578 20.25 1 78.44 219 GLU B O 1
ATOM 5376 N N . GLN B 1 220 ? -17.234 6.621 19.797 1 84.31 220 GLN B N 1
ATOM 5377 C CA . GLN B 1 220 ? -17.094 6.301 18.375 1 84.31 220 GLN B CA 1
ATOM 5378 C C . GLN B 1 220 ? -16.812 7.555 17.562 1 84.31 220 GLN B C 1
ATOM 5380 O O . GLN B 1 220 ? -16.672 7.484 16.328 1 84.31 220 GLN B O 1
ATOM 5385 N N . MET B 1 221 ? -16.781 8.641 18.312 1 90.06 221 MET B N 1
ATOM 5386 C CA . MET B 1 221 ? -16.594 9.906 17.609 1 90.06 221 MET B CA 1
ATOM 5387 C C . MET B 1 221 ? -15.711 10.852 18.422 1 90.06 221 MET B C 1
ATOM 5389 O O . MET B 1 221 ? -15.445 10.594 19.594 1 90.06 221 MET B O 1
ATOM 5393 N N . MET B 1 222 ? -15.266 11.891 17.75 1 90.5 222 MET B N 1
ATOM 5394 C CA . MET B 1 222 ? -14.445 12.898 18.406 1 90.5 222 MET B CA 1
ATOM 5395 C C . MET B 1 222 ? -14.531 14.234 17.672 1 90.5 222 MET B C 1
ATOM 5397 O O . MET B 1 222 ? -14.672 14.266 16.453 1 90.5 222 MET B O 1
ATOM 5401 N N . MET B 1 223 ? -14.547 15.25 18.5 1 92.5 223 MET B N 1
ATOM 5402 C CA . MET B 1 223 ? -14.516 16.594 17.938 1 92.5 223 MET B CA 1
ATOM 5403 C C . MET B 1 223 ? -13.367 17.406 18.516 1 92.5 223 MET B C 1
ATOM 5405 O O . MET B 1 223 ? -13.086 17.312 19.719 1 92.5 223 MET B O 1
ATOM 5409 N N . THR B 1 224 ? -12.648 18.047 17.703 1 91.19 224 THR B N 1
ATOM 5410 C CA . THR B 1 224 ? -11.57 18.922 18.141 1 91.19 224 THR B CA 1
ATOM 5411 C C . THR B 1 224 ? -11.758 20.328 17.562 1 91.19 224 THR B C 1
ATOM 5413 O O . THR B 1 224 ? -12.367 20.484 16.5 1 91.19 224 THR B O 1
ATOM 5416 N N . ALA B 1 225 ? -11.273 21.297 18.266 1 92.69 225 ALA B N 1
ATOM 5417 C CA . ALA B 1 225 ? -11.398 22.672 17.781 1 92.69 225 ALA B CA 1
ATOM 5418 C C . ALA B 1 225 ? -10.156 23.484 18.125 1 92.69 225 ALA B C 1
ATOM 5420 O O . ALA B 1 225 ? -9.625 23.391 19.234 1 92.69 225 ALA B O 1
ATOM 5421 N N . LEU B 1 226 ? -9.719 24.203 17.188 1 92.38 226 LEU B N 1
ATOM 5422 C CA . LEU B 1 226 ? -8.57 25.094 17.344 1 92.38 226 LEU B CA 1
ATOM 5423 C C . LEU B 1 226 ? -8.977 26.547 17.109 1 92.38 226 LEU B C 1
ATOM 5425 O O . LEU B 1 226 ? -9.82 26.828 16.266 1 92.38 226 LEU B O 1
ATOM 5429 N N . PRO B 1 227 ? -8.336 27.406 17.828 1 92.62 227 PRO B N 1
ATOM 5430 C CA . PRO B 1 227 ? -8.688 28.828 17.703 1 92.62 227 PRO B CA 1
ATOM 5431 C C . PRO B 1 227 ? -8.062 29.469 16.469 1 92.62 227 PRO B C 1
ATOM 5433 O O . PRO B 1 227 ? -6.969 29.094 16.047 1 92.62 227 PRO B O 1
ATOM 5436 N N . ASN B 1 228 ? -8.797 30.375 15.938 1 89.19 228 ASN B N 1
ATOM 5437 C CA . ASN B 1 228 ? -8.305 31.234 14.867 1 89.19 228 ASN B CA 1
ATOM 5438 C C . ASN B 1 228 ? -8.039 32.656 15.359 1 89.19 228 ASN B C 1
ATOM 5440 O O . ASN B 1 228 ? -8.609 33.094 16.359 1 89.19 228 ASN B O 1
ATOM 5444 N N . ASN B 1 229 ? -7.266 33.375 14.633 1 85.81 229 ASN B N 1
ATOM 5445 C CA . ASN B 1 229 ? -6.867 34.719 15.031 1 85.81 229 ASN B CA 1
ATOM 5446 C C . ASN B 1 229 ? -8.055 35.688 15.016 1 85.81 229 ASN B C 1
ATOM 5448 O O . ASN B 1 229 ? -8.016 36.75 15.672 1 85.81 229 ASN B O 1
ATOM 5452 N N . ASN B 1 230 ? -9.109 35.375 14.391 1 85.75 230 ASN B N 1
ATOM 5453 C CA . ASN B 1 230 ? -10.242 36.281 14.266 1 85.75 230 ASN B CA 1
ATOM 5454 C C . ASN B 1 230 ? -11.297 36 15.328 1 85.75 230 ASN B C 1
ATOM 5456 O O . ASN B 1 230 ? -12.43 36.5 15.234 1 85.75 230 ASN B O 1
ATOM 5460 N N . GLY B 1 231 ? -10.992 35.156 16.203 1 89.25 231 GLY B N 1
ATOM 5461 C CA . GLY B 1 231 ? -11.906 34.906 17.312 1 89.25 231 GLY B CA 1
ATOM 5462 C C . GLY B 1 231 ? -12.773 33.656 17.094 1 89.25 231 GLY B C 1
ATOM 5463 O O . GLY B 1 231 ? -13.484 33.219 18 1 89.25 231 GLY B O 1
ATOM 5464 N N . THR B 1 232 ? -12.711 33.125 15.953 1 91 232 THR B N 1
ATOM 5465 C CA . THR B 1 232 ? -13.5 31.953 15.633 1 91 232 THR B CA 1
ATOM 5466 C C . THR B 1 232 ? -12.711 30.672 15.922 1 91 232 THR B C 1
ATOM 5468 O O . THR B 1 232 ? -11.539 30.734 16.297 1 91 232 THR B O 1
ATOM 5471 N N . TYR B 1 233 ? -13.43 29.594 15.945 1 92.5 233 TYR B N 1
ATOM 5472 C CA . TYR B 1 233 ? -12.781 28.281 16.047 1 92.5 233 TYR B CA 1
ATOM 5473 C C . TYR B 1 233 ? -13.125 27.406 14.852 1 92.5 233 TYR B C 1
ATOM 5475 O O . TYR B 1 233 ? -14.219 27.5 14.289 1 92.5 233 TYR B O 1
ATOM 5483 N N . THR B 1 234 ? -12.195 26.688 14.391 1 91.06 234 THR B N 1
ATOM 5484 C CA . THR B 1 234 ? -12.438 25.625 13.414 1 91.06 234 THR B CA 1
ATOM 5485 C C . THR B 1 234 ? -12.469 24.266 14.086 1 91.06 234 THR B C 1
ATOM 5487 O O . THR B 1 234 ? -11.477 23.844 14.695 1 91.06 234 THR B O 1
ATOM 5490 N N . ALA B 1 235 ? -13.594 23.656 13.961 1 92.75 235 ALA B N 1
ATOM 5491 C CA . ALA B 1 235 ? -13.758 22.359 14.609 1 92.75 235 ALA B CA 1
ATOM 5492 C C . ALA B 1 235 ? -13.766 21.219 13.586 1 92.75 235 ALA B C 1
ATOM 5494 O O . ALA B 1 235 ? -14.273 21.391 12.477 1 92.75 235 ALA B O 1
ATOM 5495 N N . SER B 1 236 ? -13.18 20.141 13.945 1 92.25 236 SER B N 1
ATOM 5496 C CA . SER B 1 236 ? -13.188 18.938 13.141 1 92.25 236 SER B CA 1
ATOM 5497 C C . SER B 1 236 ? -13.93 17.797 13.844 1 92.25 236 SER B C 1
ATOM 5499 O O . SER B 1 236 ? -13.578 17.422 14.961 1 92.25 236 SER B O 1
ATOM 5501 N N . LEU B 1 237 ? -14.969 17.391 13.234 1 93.88 237 LEU B N 1
ATOM 5502 C CA . LEU B 1 237 ? -15.742 16.266 13.758 1 93.88 237 LEU B CA 1
ATOM 5503 C C . LEU B 1 237 ? -15.375 14.969 13.039 1 93.88 237 LEU B C 1
ATOM 5505 O O . LEU B 1 237 ? -15.508 14.875 11.812 1 93.88 237 LEU B O 1
ATOM 5509 N N . PHE B 1 238 ? -14.891 14.039 13.82 1 92.62 238 PHE B N 1
ATOM 5510 C CA . PHE B 1 238 ? -14.516 12.734 13.289 1 92.62 238 PHE B CA 1
ATOM 5511 C C . PHE B 1 238 ? -15.539 11.672 13.68 1 92.62 238 PHE B C 1
ATOM 5513 O O . PHE B 1 238 ? -15.867 11.516 14.859 1 92.62 238 PHE B O 1
ATOM 5520 N N . MET B 1 239 ? -16.062 10.992 12.75 1 93.62 239 MET B N 1
ATOM 5521 C CA . MET B 1 239 ? -17.031 9.922 12.992 1 93.62 239 MET B CA 1
ATOM 5522 C C . MET B 1 239 ? -17.016 8.906 11.852 1 93.62 239 MET B C 1
ATOM 5524 O O . MET B 1 239 ? -16.609 9.227 10.734 1 93.62 239 MET B O 1
ATOM 5528 N N . PRO B 1 240 ? -17.391 7.629 12.203 1 92.94 240 PRO B N 1
ATOM 5529 C CA . PRO B 1 240 ? -17.453 6.633 11.125 1 92.94 240 PRO B CA 1
ATOM 5530 C C . PRO B 1 240 ? -18.375 7.062 9.992 1 92.94 240 PRO B C 1
ATOM 5532 O O . PRO B 1 240 ? -19.422 7.672 10.234 1 92.94 240 PRO B O 1
ATOM 5535 N N . PHE B 1 241 ? -18.016 6.688 8.812 1 93.19 241 PHE B N 1
ATOM 5536 C CA . PHE B 1 241 ? -18.797 7.059 7.641 1 93.19 241 PHE B CA 1
ATOM 5537 C C . PHE B 1 241 ? -20.234 6.57 7.77 1 93.19 241 PHE B C 1
ATOM 5539 O O . PHE B 1 241 ? -21.172 7.246 7.328 1 93.19 241 PHE B O 1
ATOM 5546 N N . GLU B 1 242 ? -20.422 5.391 8.336 1 91.81 242 GLU B N 1
ATOM 5547 C CA . GLU B 1 242 ? -21.766 4.832 8.523 1 91.81 242 GLU B CA 1
ATOM 5548 C C . GLU B 1 242 ? -22.625 5.766 9.359 1 91.81 242 GLU B C 1
ATOM 5550 O O . GLU B 1 242 ? -23.828 5.891 9.117 1 91.81 242 GLU B O 1
ATOM 5555 N N . MET B 1 243 ? -22.062 6.418 10.312 1 93.5 243 MET B N 1
ATOM 5556 C CA . MET B 1 243 ? -22.797 7.344 11.164 1 93.5 243 MET B CA 1
ATOM 5557 C C . MET B 1 243 ? -23.172 8.609 10.406 1 93.5 243 MET B C 1
ATOM 5559 O O . MET B 1 243 ? -24.281 9.133 10.57 1 93.5 243 MET B O 1
ATOM 5563 N N . PHE B 1 244 ? -22.266 9.102 9.586 1 94.38 244 PHE B N 1
ATOM 5564 C CA . PHE B 1 244 ? -22.578 10.258 8.758 1 94.38 244 PHE B CA 1
ATOM 5565 C C . PHE B 1 244 ? -23.781 9.984 7.867 1 94.38 244 PHE B C 1
ATOM 5567 O O . PHE B 1 244 ? -24.656 10.844 7.703 1 94.38 244 PHE B O 1
ATOM 5574 N N . GLU B 1 245 ? -23.812 8.75 7.359 1 91.88 245 GLU B N 1
ATOM 5575 C CA . GLU B 1 245 ? -24.875 8.367 6.438 1 91.88 245 GLU B CA 1
ATOM 5576 C C . GLU B 1 245 ? -26.219 8.242 7.16 1 91.88 245 GLU B C 1
ATOM 5578 O O . GLU B 1 245 ? -27.266 8.484 6.57 1 91.88 245 GLU B O 1
ATOM 5583 N N . GLN B 1 246 ? -26.156 7.945 8.375 1 93.44 246 GLN B N 1
ATOM 5584 C CA . GLN B 1 246 ? -27.375 7.762 9.164 1 93.44 246 GLN B CA 1
ATOM 5585 C C . GLN B 1 246 ? -27.984 9.102 9.562 1 93.44 246 GLN B C 1
ATOM 5587 O O . GLN B 1 246 ? -29.188 9.195 9.828 1 93.44 246 GLN B O 1
ATOM 5592 N N . ILE B 1 247 ? -27.188 10.148 9.602 1 95.12 247 ILE B N 1
ATOM 5593 C CA . ILE B 1 247 ? -27.656 11.484 9.945 1 95.12 247 ILE B CA 1
ATOM 5594 C C . ILE B 1 247 ? -28.172 12.188 8.695 1 95.12 247 ILE B C 1
ATOM 5596 O O . ILE B 1 247 ? -27.453 12.969 8.07 1 95.12 247 ILE B O 1
ATOM 5600 N N . ASN B 1 248 ? -29.453 12.008 8.367 1 93.81 248 ASN B N 1
ATOM 5601 C CA . ASN B 1 248 ? -30 12.516 7.105 1 93.81 248 ASN B CA 1
ATOM 5602 C C . ASN B 1 248 ? -31.047 13.586 7.336 1 93.81 248 ASN B C 1
ATOM 5604 O O . ASN B 1 248 ? -31.656 14.086 6.387 1 93.81 248 ASN B O 1
ATOM 5608 N N . THR B 1 249 ? -31.328 13.977 8.609 1 96.25 249 THR B N 1
ATOM 5609 C CA . THR B 1 249 ? -32.25 15.039 8.938 1 96.25 249 THR B CA 1
ATOM 5610 C C . THR B 1 249 ? -31.703 15.945 10.031 1 96.25 249 THR B C 1
ATOM 5612 O O . THR B 1 249 ? -30.891 15.5 10.859 1 96.25 249 THR B O 1
ATOM 5615 N N . PRO B 1 250 ? -32.156 17.203 10 1 96.56 250 PRO B N 1
ATOM 5616 C CA . PRO B 1 250 ? -31.703 18.125 11.039 1 96.56 250 PRO B CA 1
ATOM 5617 C C . PRO B 1 250 ? -32.031 17.625 12.453 1 96.56 250 PRO B C 1
ATOM 5619 O O . PRO B 1 250 ? -31.266 17.859 13.383 1 96.56 250 PRO B O 1
ATOM 5622 N N . GLU B 1 251 ? -33.125 16.984 12.578 1 96.56 251 GLU B N 1
ATOM 5623 C CA . GLU B 1 251 ? -33.562 16.484 13.883 1 96.56 251 GLU B CA 1
ATOM 5624 C C . GLU B 1 251 ? -32.594 15.43 14.406 1 96.56 251 GLU B C 1
ATOM 5626 O O . GLU B 1 251 ? -32.219 15.438 15.586 1 96.56 251 GLU B O 1
ATOM 5631 N N . LYS B 1 252 ? -32.156 14.547 13.555 1 97 252 LYS B N 1
ATOM 5632 C CA . LYS B 1 252 ? -31.219 13.508 13.945 1 97 252 LYS B CA 1
ATOM 5633 C C . LYS B 1 252 ? -29.859 14.109 14.328 1 97 252 LYS B C 1
ATOM 5635 O O . LYS B 1 252 ? -29.219 13.641 15.266 1 97 252 LYS B O 1
ATOM 5640 N N . LEU B 1 253 ? -29.531 15.117 13.562 1 97 253 LEU B N 1
ATOM 5641 C CA . LEU B 1 253 ? -28.266 15.797 13.836 1 97 253 LEU B CA 1
ATOM 5642 C C . LEU B 1 253 ? -28.297 16.469 15.203 1 97 253 LEU B C 1
ATOM 5644 O O . LEU B 1 253 ? -27.375 16.297 16 1 97 253 LEU B O 1
ATOM 5648 N N . LEU B 1 254 ? -29.375 17.203 15.438 1 96.81 254 LEU B N 1
ATOM 5649 C CA . LEU B 1 254 ? -29.484 17.938 16.688 1 96.81 254 LEU B CA 1
ATOM 5650 C C . LEU B 1 254 ? -29.594 16.969 17.875 1 96.81 254 LEU B C 1
ATOM 5652 O O . LEU B 1 254 ? -29.094 17.281 18.953 1 96.81 254 LEU B O 1
ATOM 5656 N N . GLN B 1 255 ? -30.203 15.852 17.672 1 96.38 255 GLN B N 1
ATOM 5657 C CA . GLN B 1 255 ? -30.266 14.844 18.719 1 96.38 255 GLN B CA 1
ATOM 5658 C C . GLN B 1 255 ? -28.891 14.273 19.031 1 96.38 255 GLN B C 1
ATOM 5660 O O . GLN B 1 255 ? -28.531 14.102 20.203 1 96.38 255 GLN B O 1
ATOM 5665 N N . LEU B 1 256 ? -28.203 13.969 17.969 1 95.25 256 LEU B N 1
ATOM 5666 C CA . LEU B 1 256 ? -26.859 13.438 18.172 1 95.25 256 LEU B CA 1
ATOM 5667 C C . LEU B 1 256 ? -25.984 14.414 18.953 1 95.25 256 LEU B C 1
ATOM 5669 O O . LEU B 1 256 ? -25.266 14.016 19.875 1 95.25 256 LEU B O 1
ATOM 5673 N N . PHE B 1 257 ? -26.062 15.68 18.594 1 95.88 257 PHE B N 1
ATOM 5674 C CA . PHE B 1 257 ? -25.25 16.688 19.25 1 95.88 257 PHE B CA 1
ATOM 5675 C C . PHE B 1 257 ? -25.719 16.938 20.672 1 95.88 257 PHE B C 1
ATOM 5677 O O . PHE B 1 257 ? -24.906 17.172 21.562 1 95.88 257 PHE B O 1
ATOM 5684 N N . SER B 1 258 ? -27 16.875 20.828 1 94.75 258 SER B N 1
ATOM 5685 C CA . SER B 1 258 ? -27.531 17.047 22.172 1 94.75 258 SER B CA 1
ATOM 5686 C C . SER B 1 258 ? -27.062 15.93 23.109 1 94.75 258 SER B C 1
ATOM 5688 O O . SER B 1 258 ? -26.828 16.156 24.297 1 94.75 258 SER B O 1
ATOM 5690 N N . ASP B 1 259 ? -26.953 14.773 22.531 1 93.44 259 ASP B N 1
ATOM 5691 C CA . ASP B 1 259 ? -26.578 13.602 23.328 1 93.44 259 ASP B CA 1
ATOM 5692 C C . ASP B 1 259 ? -25.078 13.578 23.578 1 93.44 259 ASP B C 1
ATOM 5694 O O . ASP B 1 259 ? -24.625 13.078 24.625 1 93.44 259 ASP B O 1
ATOM 5698 N N . ASN B 1 260 ? -24.312 14.094 22.641 1 92.12 260 ASN B N 1
ATOM 5699 C CA . ASN B 1 260 ? -22.891 13.844 22.719 1 92.12 260 ASN B CA 1
ATOM 5700 C C . ASN B 1 260 ? -22.094 15.141 22.906 1 92.12 260 ASN B C 1
ATOM 5702 O O . ASN B 1 260 ? -21.016 15.141 23.484 1 92.12 260 ASN B O 1
ATOM 5706 N N . PHE B 1 261 ? -22.609 16.25 22.344 1 93.56 261 PHE B N 1
ATOM 5707 C CA . PHE B 1 261 ? -21.922 17.531 22.375 1 93.56 261 PHE B CA 1
ATOM 5708 C C . PHE B 1 261 ? -22.875 18.656 22.75 1 93.56 261 PHE B C 1
ATOM 5710 O O . PHE B 1 261 ? -22.984 19.656 22.016 1 93.56 261 PHE B O 1
ATOM 5717 N N . PRO B 1 262 ? -23.484 18.578 23.875 1 91.31 262 PRO B N 1
ATOM 5718 C CA . PRO B 1 262 ? -24.516 19.578 24.188 1 91.31 262 PRO B CA 1
ATOM 5719 C C . PRO B 1 262 ? -23.953 21 24.203 1 91.31 262 PRO B C 1
ATOM 5721 O O . PRO B 1 262 ? -24.641 21.938 23.781 1 91.31 262 PRO B O 1
ATOM 5724 N N . ASP B 1 263 ? -22.781 21.203 24.672 1 92.5 263 ASP B N 1
ATOM 5725 C CA . ASP B 1 263 ? -22.203 22.547 24.766 1 92.5 263 ASP B CA 1
ATOM 5726 C C . ASP B 1 263 ? -21.891 23.094 23.375 1 92.5 263 ASP B C 1
ATOM 5728 O O . ASP B 1 263 ? -21.875 24.312 23.172 1 92.5 263 ASP B O 1
ATOM 5732 N N . ALA B 1 264 ? -21.594 22.219 22.469 1 92.31 264 ALA B N 1
ATOM 5733 C CA . ALA B 1 264 ? -21.219 22.641 21.125 1 92.31 264 ALA B CA 1
ATOM 5734 C C . ALA B 1 264 ? -22.406 23.266 20.391 1 92.31 264 ALA B C 1
ATOM 5736 O O . ALA B 1 264 ? -22.234 24.141 19.547 1 92.31 264 ALA B O 1
ATOM 5737 N N . ILE B 1 265 ? -23.594 22.828 20.734 1 92.94 265 ILE B N 1
ATOM 5738 C CA . ILE B 1 265 ? -24.781 23.375 20.078 1 92.94 265 ILE B CA 1
ATOM 5739 C C . ILE B 1 265 ? -24.922 24.859 20.406 1 92.94 265 ILE B C 1
ATOM 5741 O O . ILE B 1 265 ? -25.203 25.672 19.516 1 92.94 265 ILE B O 1
ATOM 5745 N N . SER B 1 266 ? -24.719 25.141 21.656 1 91.25 266 SER B N 1
ATOM 5746 C CA . SER B 1 266 ? -24.828 26.531 22.078 1 91.25 266 SER B CA 1
ATOM 5747 C C . SER B 1 266 ? -23.688 27.375 21.5 1 91.25 266 SER B C 1
ATOM 5749 O O . SER B 1 266 ? -23.875 28.562 21.219 1 91.25 266 SER B O 1
ATOM 5751 N N . LEU B 1 267 ? -22.547 26.812 21.375 1 92.31 267 LEU B N 1
ATOM 5752 C CA . LEU B 1 267 ? -21.375 27.531 20.906 1 92.31 267 LEU B CA 1
ATOM 5753 C C . LEU B 1 267 ? -21.453 27.797 19.406 1 92.31 267 LEU B C 1
ATOM 5755 O O . LEU B 1 267 ? -21.047 28.875 18.938 1 92.31 267 LEU B O 1
ATOM 5759 N N . ILE B 1 268 ? -21.953 26.859 18.609 1 93.25 268 ILE B N 1
ATOM 5760 C CA . ILE B 1 268 ? -22.016 26.984 17.156 1 93.25 268 ILE B CA 1
ATOM 5761 C C . ILE B 1 268 ? -23.312 27.672 16.75 1 93.25 268 ILE B C 1
ATOM 5763 O O . ILE B 1 268 ? -23.328 28.484 15.82 1 93.25 268 ILE B O 1
ATOM 5767 N N . GLY B 1 269 ? -24.375 27.375 17.406 1 93.38 269 GLY B N 1
ATOM 5768 C CA . GLY B 1 269 ? -25.719 27.75 17 1 93.38 269 GLY B CA 1
ATOM 5769 C C . GLY B 1 269 ? -26.438 26.656 16.25 1 93.38 269 GLY B C 1
ATOM 5770 O O . GLY B 1 269 ? -25.844 26 15.383 1 93.38 269 GLY B O 1
ATOM 5771 N N . ARG B 1 270 ? -27.656 26.5 16.547 1 94.62 270 ARG B N 1
ATOM 5772 C CA . ARG B 1 270 ? -28.453 25.406 15.977 1 94.62 270 ARG B CA 1
ATOM 5773 C C . ARG B 1 270 ? -28.547 25.531 14.461 1 94.62 270 ARG B C 1
ATOM 5775 O O . ARG B 1 270 ? -28.297 24.562 13.734 1 94.62 270 ARG B O 1
ATOM 5782 N N . GLU B 1 271 ? -28.812 26.641 13.977 1 94.94 271 GLU B N 1
ATOM 5783 C CA . GLU B 1 271 ? -29.016 26.844 12.547 1 94.94 271 GLU B CA 1
ATOM 5784 C C . GLU B 1 271 ? -27.703 26.703 11.781 1 94.94 271 GLU B C 1
ATOM 5786 O O . GLU B 1 271 ? -27.672 26.094 10.711 1 94.94 271 GLU B O 1
ATOM 5791 N N . LYS B 1 272 ? -26.703 27.266 12.273 1 94.31 272 LYS B N 1
ATOM 5792 C CA . LYS B 1 272 ? -25.406 27.188 11.617 1 94.31 272 LYS B CA 1
ATOM 5793 C C . LYS B 1 272 ? -24.875 25.75 11.594 1 94.31 272 LYS B C 1
ATOM 5795 O O . LYS B 1 272 ? -24.281 25.312 10.609 1 94.31 272 LYS B O 1
ATOM 5800 N N . LEU B 1 273 ? -25.125 25.078 12.719 1 95.75 273 LEU B N 1
ATOM 5801 C CA . LEU B 1 273 ? -24.703 23.688 12.805 1 95.75 273 LEU B CA 1
ATOM 5802 C C . LEU B 1 273 ? -25.344 22.859 11.695 1 95.75 273 LEU B C 1
ATOM 5804 O O . LEU B 1 273 ? -24.672 22.094 11.016 1 95.75 273 LEU B O 1
ATOM 5808 N N . VAL B 1 274 ? -26.609 23.047 11.523 1 96.25 274 VAL B N 1
ATOM 5809 C CA . VAL B 1 274 ? -27.359 22.297 10.523 1 96.25 274 VAL B CA 1
ATOM 5810 C C . VAL B 1 274 ? -26.875 22.672 9.125 1 96.25 274 VAL B C 1
ATOM 5812 O O . VAL B 1 274 ? -26.641 21.797 8.281 1 96.25 274 VAL B O 1
ATOM 5815 N N . THR B 1 275 ? -26.703 23.891 8.914 1 93.94 275 THR B N 1
ATOM 5816 C CA . THR B 1 275 ? -26.281 24.359 7.609 1 93.94 275 THR B CA 1
ATOM 5817 C C . THR B 1 275 ? -24.875 23.859 7.277 1 93.94 275 THR B C 1
ATOM 5819 O O . THR B 1 275 ? -24.625 23.359 6.176 1 93.94 275 THR B O 1
ATOM 5822 N N . ASP B 1 276 ? -23.969 24 8.219 1 91.31 276 ASP B N 1
ATOM 5823 C CA . ASP B 1 276 ? -22.594 23.594 8 1 91.31 276 ASP B CA 1
ATOM 5824 C C . ASP B 1 276 ? -22.5 22.094 7.746 1 91.31 276 ASP B C 1
ATOM 5826 O O . ASP B 1 276 ? -21.75 21.641 6.875 1 91.31 276 ASP B O 1
ATOM 5830 N N . PHE B 1 277 ? -23.281 21.328 8.484 1 93.56 277 PHE B N 1
ATOM 5831 C CA . PHE B 1 277 ? -23.219 19.875 8.414 1 93.56 277 PHE B CA 1
ATOM 5832 C C . PHE B 1 277 ? -23.734 19.375 7.074 1 93.56 277 PHE B C 1
ATOM 5834 O O . PHE B 1 277 ? -23.125 18.516 6.438 1 93.56 277 PHE B O 1
ATOM 5841 N N . PHE B 1 278 ? -24.797 19.875 6.66 1 93.75 278 PHE B N 1
ATOM 5842 C CA . PHE B 1 278 ? -25.453 19.328 5.48 1 93.75 278 PHE B CA 1
ATOM 5843 C C . PHE B 1 278 ? -24.906 19.953 4.211 1 93.75 278 PHE B C 1
ATOM 5845 O O . PHE B 1 278 ? -25.141 19.469 3.107 1 93.75 278 PHE B O 1
ATOM 5852 N N . ASN B 1 279 ? -24.125 20.984 4.379 1 89.94 279 ASN B N 1
ATOM 5853 C CA . ASN B 1 279 ? -23.484 21.609 3.223 1 89.94 279 ASN B CA 1
ATOM 5854 C C . ASN B 1 279 ? -22.125 20.984 2.92 1 89.94 279 ASN B C 1
ATOM 5856 O O . ASN B 1 279 ? -21.484 21.344 1.934 1 89.94 279 ASN B O 1
ATOM 5860 N N . THR B 1 280 ? -21.734 20.156 3.736 1 87.69 280 THR B N 1
ATOM 5861 C CA . THR B 1 280 ? -20.406 19.578 3.562 1 87.69 280 THR B CA 1
ATOM 5862 C C . THR B 1 280 ? -20.484 18.062 3.525 1 87.69 280 THR B C 1
ATOM 5864 O O . THR B 1 280 ? -21.281 17.453 4.234 1 87.69 280 THR B O 1
ATOM 5867 N N . SER B 1 281 ? -19.688 17.406 2.67 1 89.62 281 SER B N 1
ATOM 5868 C CA . SER B 1 281 ? -19.531 15.961 2.662 1 89.62 281 SER B CA 1
ATOM 5869 C C . SER B 1 281 ? -18.312 15.531 3.453 1 89.62 281 SER B C 1
ATOM 5871 O O . SER B 1 281 ? -17.266 16.203 3.416 1 89.62 281 SER B O 1
ATOM 5873 N N . PRO B 1 282 ? -18.453 14.43 4.188 1 92.31 282 PRO B N 1
ATOM 5874 C CA . PRO B 1 282 ? -17.297 13.969 4.969 1 92.31 282 PRO B CA 1
ATOM 5875 C C . PRO B 1 282 ? -16.078 13.68 4.102 1 92.31 282 PRO B C 1
ATOM 5877 O O . PRO B 1 282 ? -16.203 13.109 3.014 1 92.31 282 PRO B O 1
ATOM 5880 N N . TYR B 1 283 ? -15 14.133 4.578 1 90.44 283 TYR B N 1
ATOM 5881 C CA . TYR B 1 283 ? -13.734 13.914 3.893 1 90.44 283 TYR B CA 1
ATOM 5882 C C . TYR B 1 283 ? -13.094 12.602 4.348 1 90.44 283 TYR B C 1
ATOM 5884 O O . TYR B 1 283 ? -13.133 12.266 5.531 1 90.44 283 TYR B O 1
ATOM 5892 N N . ALA B 1 284 ? -12.562 11.898 3.344 1 92.38 284 ALA B N 1
ATOM 5893 C CA . ALA B 1 284 ? -11.828 10.68 3.674 1 92.38 284 ALA B CA 1
ATOM 5894 C C . ALA B 1 284 ? -10.391 11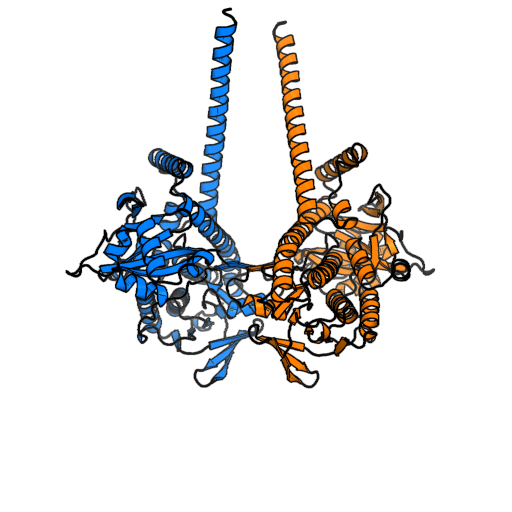.008 4.07 1 92.38 284 ALA B C 1
ATOM 5896 O O . ALA B 1 284 ? -9.805 11.977 3.582 1 92.38 284 ALA B O 1
ATOM 5897 N N . MET B 1 285 ? -9.898 10.328 4.973 1 92.38 285 MET B N 1
ATOM 5898 C CA . MET B 1 285 ? -8.523 10.492 5.41 1 92.38 285 MET B CA 1
ATOM 5899 C C . MET B 1 285 ? -7.66 9.32 4.957 1 92.38 285 MET B C 1
ATOM 5901 O O . MET B 1 285 ? -8.016 8.156 5.176 1 92.38 285 MET B O 1
ATOM 5905 N N . VAL B 1 286 ? -6.562 9.625 4.348 1 93.56 286 VAL B N 1
ATOM 5906 C CA . VAL B 1 286 ? -5.723 8.57 3.775 1 93.56 286 VAL B CA 1
ATOM 5907 C C . VAL B 1 286 ? -4.324 8.641 4.383 1 93.56 286 VAL B C 1
ATOM 5909 O O . VAL B 1 286 ? -3.836 9.727 4.711 1 93.56 286 VAL B O 1
ATOM 5912 N N . SER B 1 287 ? -3.732 7.578 4.699 1 94.31 287 SER B N 1
ATOM 5913 C CA . SER B 1 287 ? -2.334 7.434 5.082 1 94.31 287 SER B CA 1
ATOM 5914 C C . SER B 1 287 ? -1.515 6.797 3.967 1 94.31 287 SER B C 1
ATOM 5916 O O . SER B 1 287 ? -1.896 5.754 3.43 1 94.31 287 SER B O 1
ATOM 5918 N N . ILE B 1 288 ? -0.452 7.426 3.598 1 96 288 ILE B N 1
ATOM 5919 C CA . ILE B 1 288 ? 0.36 6.957 2.48 1 96 288 ILE B CA 1
ATOM 5920 C C . ILE B 1 288 ? 1.783 6.676 2.957 1 96 288 ILE B C 1
ATOM 5922 O O . ILE B 1 288 ? 2.357 7.465 3.711 1 96 288 ILE B O 1
ATOM 5926 N N . LYS B 1 289 ? 2.32 5.562 2.59 1 95.56 289 LYS B N 1
ATOM 5927 C CA . LYS B 1 289 ? 3.723 5.191 2.75 1 95.56 289 LYS B CA 1
ATOM 5928 C C . LYS B 1 289 ? 4.32 4.723 1.427 1 95.56 289 LYS B C 1
ATOM 5930 O O . LYS B 1 289 ? 3.682 3.979 0.679 1 95.56 289 LYS B O 1
ATOM 5935 N N . CYS B 1 290 ? 5.406 5.188 1.114 1 95.44 290 CYS B N 1
ATOM 5936 C CA . CYS B 1 290 ? 6.035 4.73 -0.12 1 95.44 290 CYS B CA 1
ATOM 5937 C C . CYS B 1 290 ? 7.551 4.703 0.018 1 95.44 290 CYS B C 1
ATOM 5939 O O . CYS B 1 290 ? 8.109 5.293 0.947 1 95.44 290 CYS B O 1
ATOM 5941 N N . ASN B 1 291 ? 8.203 4.051 -0.752 1 94.56 291 ASN B N 1
ATOM 5942 C CA . ASN B 1 291 ? 9.648 3.869 -0.85 1 94.56 291 ASN B CA 1
ATOM 5943 C C . ASN B 1 291 ? 10.062 3.43 -2.25 1 94.56 291 ASN B C 1
ATOM 5945 O O . ASN B 1 291 ? 9.539 2.445 -2.777 1 94.56 291 ASN B O 1
ATOM 5949 N N . SER B 1 292 ? 10.875 4.27 -2.871 1 94.12 292 SER B N 1
ATOM 5950 C CA . SER B 1 292 ? 11.711 5.391 -2.447 1 94.12 292 SER B CA 1
ATOM 5951 C C . SER B 1 292 ? 11.016 6.723 -2.699 1 94.12 292 SER B C 1
ATOM 5953 O O . SER B 1 292 ? 9.992 6.777 -3.389 1 94.12 292 SER B O 1
ATOM 5955 N N . TYR B 1 293 ? 11.562 7.793 -2.092 1 97.12 293 TYR B N 1
ATOM 5956 C CA . TYR B 1 293 ? 11.008 9.133 -2.293 1 97.12 293 TYR B CA 1
ATOM 5957 C C . TYR B 1 293 ? 11.578 9.766 -3.557 1 97.12 293 TYR B C 1
ATOM 5959 O O . TYR B 1 293 ? 11.141 10.844 -3.965 1 97.12 293 TYR B O 1
ATOM 5967 N N . HIS B 1 294 ? 12.5 9.023 -4.207 1 96.81 294 HIS B N 1
ATOM 5968 C CA . HIS B 1 294 ? 13.148 9.602 -5.379 1 96.81 294 HIS B CA 1
ATOM 5969 C C . HIS B 1 294 ? 13.266 8.578 -6.508 1 96.81 294 HIS B C 1
ATOM 5971 O O . HIS B 1 294 ? 13.086 7.383 -6.285 1 96.81 294 HIS B O 1
ATOM 5977 N N . VAL B 1 295 ? 13.398 9.047 -7.723 1 95.5 295 VAL B N 1
ATOM 5978 C CA . VAL B 1 295 ? 13.727 8.234 -8.891 1 95.5 295 VAL B CA 1
ATOM 5979 C C . VAL B 1 295 ? 15.023 8.742 -9.523 1 95.5 295 VAL B C 1
ATOM 5981 O O . VAL B 1 295 ? 15.039 9.797 -10.164 1 95.5 295 VAL B O 1
ATOM 5984 N N . GLU B 1 296 ? 16.016 7.973 -9.305 1 92.88 296 GLU B N 1
ATOM 5985 C CA . GLU B 1 296 ? 17.328 8.367 -9.797 1 92.88 296 GLU B CA 1
ATOM 5986 C C . GLU B 1 296 ? 17.703 9.766 -9.32 1 92.88 296 GLU B C 1
ATOM 5988 O O . GLU B 1 296 ? 17.641 10.062 -8.125 1 92.88 296 GLU B O 1
ATOM 5993 N N . ASP B 1 297 ? 18.094 10.656 -10.203 1 94.5 297 ASP B N 1
ATOM 5994 C CA . ASP B 1 297 ? 18.422 12.039 -9.859 1 94.5 297 ASP B CA 1
ATOM 5995 C C . ASP B 1 297 ? 17.438 13.016 -10.516 1 94.5 297 ASP B C 1
ATOM 5997 O O . ASP B 1 297 ? 17.766 14.188 -10.703 1 94.5 297 ASP B O 1
ATOM 6001 N N . LYS B 1 298 ? 16.188 12.492 -10.797 1 95.44 298 LYS B N 1
ATOM 6002 C CA . LYS B 1 298 ? 15.312 13.289 -11.656 1 95.44 298 LYS B CA 1
ATOM 6003 C C . LYS B 1 298 ? 14.023 13.664 -10.93 1 95.44 298 LYS B C 1
ATOM 6005 O O . LYS B 1 298 ? 13.367 14.656 -11.281 1 95.44 298 LYS B O 1
ATOM 6010 N N . VAL B 1 299 ? 13.688 12.852 -9.914 1 96.56 299 VAL B N 1
ATOM 6011 C CA . VAL B 1 299 ? 12.391 13.102 -9.289 1 96.56 299 VAL B CA 1
ATOM 6012 C C . VAL B 1 299 ? 12.5 12.945 -7.777 1 96.56 299 VAL B C 1
ATOM 6014 O O . VAL B 1 299 ? 13.242 12.094 -7.289 1 96.56 299 VAL B O 1
ATOM 6017 N N . LEU B 1 300 ? 11.82 13.75 -7.074 1 97.94 300 LEU B N 1
ATOM 6018 C CA . LEU B 1 300 ? 11.695 13.695 -5.625 1 97.94 300 LEU B CA 1
ATOM 6019 C C . LEU B 1 300 ? 10.281 14.07 -5.188 1 97.94 300 LEU B C 1
ATOM 6021 O O . LEU B 1 300 ? 9.68 14.984 -5.75 1 97.94 300 LEU B O 1
ATOM 6025 N N . ILE B 1 301 ? 9.727 13.344 -4.262 1 98.06 301 ILE B N 1
ATOM 6026 C CA . ILE B 1 301 ? 8.422 13.719 -3.719 1 98.06 301 ILE B CA 1
ATOM 6027 C C . ILE B 1 301 ? 8.578 14.133 -2.256 1 98.06 301 ILE B C 1
ATOM 6029 O O . ILE B 1 301 ? 9.383 13.547 -1.523 1 98.06 301 ILE B O 1
ATOM 6033 N N . LEU B 1 302 ? 7.801 15.148 -1.834 1 98 302 LEU B N 1
ATOM 6034 C CA . LEU B 1 302 ? 7.875 15.711 -0.49 1 98 302 LEU B CA 1
ATOM 6035 C C . LEU B 1 302 ? 6.48 15.844 0.119 1 98 302 LEU B C 1
ATOM 6037 O O . LEU B 1 302 ? 5.484 15.906 -0.605 1 98 302 LEU B O 1
ATOM 6041 N N . GLY B 1 303 ? 6.441 15.891 1.456 1 96.81 303 GLY B N 1
ATOM 6042 C CA . GLY B 1 303 ? 5.199 16.156 2.166 1 96.81 303 GLY B CA 1
ATOM 6043 C C . GLY B 1 303 ? 4.16 15.07 1.992 1 96.81 303 GLY B C 1
ATOM 6044 O O . GLY B 1 303 ? 4.488 13.883 2.016 1 96.81 303 GLY B O 1
ATOM 6045 N N . ASP B 1 304 ? 2.928 15.555 1.795 1 95.06 304 ASP B N 1
ATOM 6046 C CA . ASP B 1 304 ? 1.821 14.609 1.699 1 95.06 304 ASP B CA 1
ATOM 6047 C C . ASP B 1 304 ? 1.957 13.727 0.46 1 95.06 304 ASP B C 1
ATOM 6049 O O . ASP B 1 304 ? 1.431 12.609 0.422 1 95.06 304 ASP B O 1
ATOM 6053 N N . ALA B 1 305 ? 2.664 14.258 -0.521 1 97.12 305 ALA B N 1
ATOM 6054 C CA . ALA B 1 305 ? 2.904 13.438 -1.707 1 97.12 305 ALA B CA 1
ATOM 6055 C C . ALA B 1 305 ? 3.725 12.195 -1.361 1 97.12 305 ALA B C 1
ATOM 6057 O O . ALA B 1 305 ? 3.58 11.148 -1.998 1 97.12 305 ALA B O 1
ATOM 6058 N N . ALA B 1 306 ? 4.559 12.273 -0.358 1 97 306 ALA B N 1
ATOM 6059 C CA . ALA B 1 306 ? 5.441 11.18 0.03 1 97 306 ALA B CA 1
ATOM 6060 C C . ALA B 1 306 ? 4.883 10.422 1.231 1 97 306 ALA B C 1
ATOM 6062 O O . ALA B 1 306 ? 5.016 9.195 1.317 1 97 306 ALA B O 1
ATOM 6063 N N . HIS B 1 307 ? 4.336 11.148 2.154 1 96.62 307 HIS B N 1
ATOM 6064 C CA . HIS B 1 307 ? 3.963 10.539 3.426 1 96.62 307 HIS B CA 1
ATOM 6065 C C . HIS B 1 307 ? 2.717 11.195 4.008 1 96.62 307 HIS B C 1
ATOM 6067 O O . HIS B 1 307 ? 2.73 11.664 5.152 1 96.62 307 HIS B O 1
ATOM 6073 N N . ALA B 1 308 ? 1.679 11.195 3.244 1 94.5 308 ALA B N 1
ATOM 6074 C CA . ALA B 1 308 ? 0.415 11.688 3.785 1 94.5 308 ALA B CA 1
ATOM 6075 C C . ALA B 1 308 ? 0.051 10.961 5.078 1 94.5 308 ALA B C 1
ATOM 6077 O O . ALA B 1 308 ? 0.132 9.734 5.152 1 94.5 308 ALA B O 1
ATOM 6078 N N . MET B 1 309 ? -0.231 11.711 6.117 1 92.5 309 MET B N 1
ATOM 6079 C CA . MET B 1 309 ? -0.513 11.125 7.422 1 92.5 309 MET B CA 1
ATOM 6080 C C . MET B 1 309 ? -1.884 11.555 7.93 1 92.5 309 MET B C 1
ATOM 6082 O O . MET B 1 309 ? -2.422 12.57 7.488 1 92.5 309 MET B O 1
ATOM 6086 N N . LEU B 1 310 ? -2.383 10.766 8.844 1 89.94 310 LEU B N 1
ATOM 6087 C CA . LEU B 1 310 ? -3.629 11.125 9.516 1 89.94 310 LEU B CA 1
ATOM 6088 C C . LEU B 1 310 ? -3.436 12.352 10.406 1 89.94 310 LEU B C 1
ATOM 6090 O O . LEU B 1 310 ? -2.342 12.57 10.93 1 89.94 310 LEU B O 1
ATOM 6094 N N . PRO B 1 311 ? -4.438 13.078 10.547 1 86.44 311 PRO B N 1
ATOM 6095 C CA . PRO B 1 311 ? -4.289 14.352 11.258 1 86.44 311 PRO B CA 1
ATOM 6096 C C . PRO B 1 311 ? -4.266 14.188 12.773 1 86.44 311 PRO B C 1
ATOM 6098 O O . PRO B 1 311 ? -4.527 15.141 13.508 1 86.44 311 PRO B O 1
ATOM 6101 N N . PHE B 1 312 ? -3.98 13.117 13.383 1 82.12 312 PHE B N 1
ATOM 6102 C CA . PHE B 1 312 ? -4.09 12.859 14.812 1 82.12 312 PHE B CA 1
ATOM 6103 C C . PHE B 1 312 ? -2.758 13.109 15.508 1 82.12 312 PHE B C 1
ATOM 6105 O O . PHE B 1 312 ? -2.684 13.094 16.734 1 82.12 312 PHE B O 1
ATOM 6112 N N . GLY B 1 313 ? -1.806 13.523 14.875 1 74.88 313 GLY B N 1
ATOM 6113 C CA . GLY B 1 313 ? -0.538 13.922 15.469 1 74.88 313 GLY B CA 1
ATOM 6114 C C . GLY B 1 313 ? -0.155 15.359 15.148 1 74.88 313 GLY B C 1
ATOM 6115 O O . GLY B 1 313 ? 0.825 15.875 15.688 1 74.88 313 GLY B O 1
ATOM 6116 N N . PHE B 1 314 ? -0.963 15.938 14.336 1 77.25 314 PHE B N 1
ATOM 6117 C CA . PHE B 1 314 ? -0.749 17.312 13.906 1 77.25 314 PHE B CA 1
ATOM 6118 C C . PHE B 1 314 ? 0.655 17.5 13.344 1 77.25 314 PHE B C 1
ATOM 6120 O O . PHE B 1 314 ? 1.326 18.484 13.641 1 77.25 314 PHE B O 1
ATOM 6127 N N . GLN B 1 315 ? 1.085 16.5 12.656 1 83.19 315 GLN B N 1
ATOM 6128 C CA . GLN B 1 315 ? 2.467 16.562 12.195 1 83.19 315 GLN B CA 1
ATOM 6129 C C . GLN B 1 315 ? 2.533 16.562 10.664 1 83.19 315 GLN B C 1
ATOM 6131 O O . GLN B 1 315 ? 3.617 16.656 10.086 1 83.19 315 GLN B O 1
ATOM 6136 N N . GLY B 1 316 ? 1.488 16.594 10.016 1 89.44 316 GLY B N 1
ATOM 6137 C CA . GLY B 1 316 ? 1.516 16.531 8.562 1 89.44 316 GLY B CA 1
ATOM 6138 C C . GLY B 1 316 ? 2.277 17.688 7.938 1 89.44 316 GLY B C 1
ATOM 6139 O O . GLY B 1 316 ? 3.266 17.469 7.23 1 89.44 316 GLY B O 1
ATOM 6140 N N . MET B 1 317 ? 1.832 18.859 8.25 1 91.56 317 MET B N 1
ATOM 6141 C CA . MET B 1 317 ? 2.494 20.047 7.723 1 91.56 317 MET B CA 1
ATOM 6142 C C . MET B 1 317 ? 3.916 20.156 8.266 1 91.56 317 MET B C 1
ATOM 6144 O O . MET B 1 317 ? 4.844 20.469 7.512 1 91.56 317 MET B O 1
ATOM 6148 N N . ASN B 1 318 ? 4.043 19.844 9.578 1 94.75 318 ASN B N 1
ATOM 6149 C CA . ASN B 1 318 ? 5.352 19.953 10.211 1 94.75 318 ASN B CA 1
ATOM 6150 C C .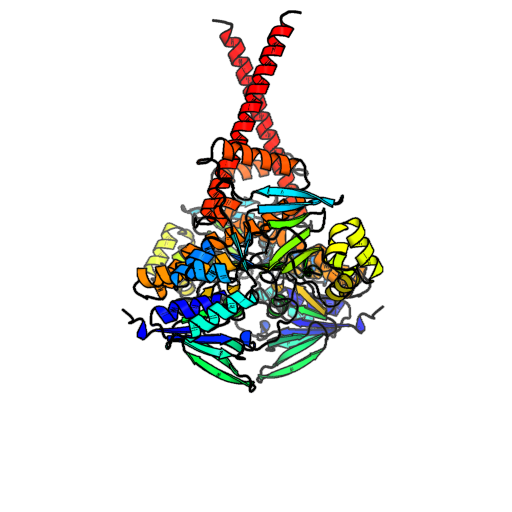 ASN B 1 318 ? 6.359 19 9.586 1 94.75 318 ASN B C 1
ATOM 6152 O O . ASN B 1 318 ? 7.512 19.359 9.359 1 94.75 318 ASN B O 1
ATOM 6156 N N . ALA B 1 319 ? 5.91 17.859 9.367 1 94.69 319 ALA B N 1
ATOM 6157 C CA . ALA B 1 319 ? 6.77 16.875 8.727 1 94.69 319 ALA B CA 1
ATOM 6158 C C . ALA B 1 319 ? 7.133 17.297 7.305 1 94.69 319 ALA B C 1
ATOM 6160 O O . ALA B 1 319 ? 8.258 17.078 6.852 1 94.69 319 ALA B O 1
ATOM 6161 N N . GLY B 1 320 ? 6.188 17.812 6.598 1 96.31 320 GLY B N 1
ATOM 6162 C CA . GLY B 1 320 ? 6.461 18.328 5.262 1 96.31 320 GLY B CA 1
ATOM 6163 C C . GLY B 1 320 ? 7.473 19.453 5.25 1 96.31 320 GLY B C 1
ATOM 6164 O O . GLY B 1 320 ? 8.352 19.5 4.387 1 96.31 320 GLY B O 1
ATOM 6165 N N . PHE B 1 321 ? 7.32 20.359 6.156 1 97 321 PHE B N 1
ATOM 6166 C CA . PHE B 1 321 ? 8.266 21.453 6.281 1 97 321 PHE B CA 1
ATOM 6167 C C . PHE B 1 321 ? 9.656 20.938 6.629 1 97 321 PHE B C 1
ATOM 6169 O O . PHE B 1 321 ? 10.656 21.453 6.121 1 97 321 PHE B O 1
ATOM 6176 N N . GLU B 1 322 ? 9.648 20 7.5 1 96.31 322 GLU B N 1
ATOM 6177 C CA . GLU B 1 322 ? 10.922 19.406 7.879 1 96.31 322 GLU B CA 1
ATOM 6178 C C . GLU B 1 322 ? 11.602 18.75 6.68 1 96.31 322 GLU B C 1
ATOM 6180 O O . GLU B 1 322 ? 12.836 18.75 6.582 1 96.31 322 GLU B O 1
ATOM 6185 N N . ASP B 1 323 ? 10.812 18.188 5.793 1 97.56 323 ASP B N 1
ATOM 6186 C CA . ASP B 1 323 ? 11.375 17.656 4.559 1 97.56 323 ASP B CA 1
ATOM 6187 C C . ASP B 1 323 ? 12.195 18.703 3.82 1 97.56 323 ASP B C 1
ATOM 6189 O O . ASP B 1 323 ? 13.281 18.422 3.316 1 97.56 323 ASP B O 1
ATOM 6193 N N . CYS B 1 324 ? 11.664 19.891 3.691 1 97.5 324 CYS B N 1
ATOM 6194 C CA . CYS B 1 324 ? 12.344 20.969 2.998 1 97.5 324 CYS B CA 1
ATOM 6195 C C . CYS B 1 324 ? 13.648 21.328 3.703 1 97.5 324 CYS B C 1
ATOM 6197 O O . CYS B 1 324 ? 14.656 21.609 3.053 1 97.5 324 CYS B O 1
ATOM 6199 N N . GLU B 1 325 ? 13.531 21.344 4.996 1 96.44 325 GLU B N 1
ATOM 6200 C CA . GLU B 1 325 ? 14.719 21.656 5.773 1 96.44 325 GLU B CA 1
ATOM 6201 C C . GLU B 1 325 ? 15.82 20.625 5.543 1 96.44 325 GLU B C 1
ATOM 6203 O O . GLU B 1 325 ? 16.984 20.969 5.336 1 96.44 325 GLU B O 1
ATOM 6208 N N . ILE B 1 326 ? 15.461 19.375 5.609 1 96.75 326 ILE B N 1
ATOM 6209 C CA . ILE B 1 326 ? 16.406 18.281 5.402 1 96.75 326 ILE B CA 1
ATOM 6210 C C . ILE B 1 326 ? 16.984 18.359 3.992 1 96.75 326 ILE B C 1
ATOM 6212 O O . ILE B 1 326 ? 18.203 18.203 3.799 1 96.75 326 ILE B O 1
ATOM 6216 N N . LEU B 1 327 ? 16.141 18.594 3.023 1 97.56 327 LEU B N 1
ATOM 6217 C CA . LEU B 1 327 ? 16.594 18.719 1.642 1 97.56 327 LEU B CA 1
ATOM 6218 C C . LEU B 1 327 ? 17.609 19.859 1.504 1 97.56 327 LEU B C 1
ATOM 6220 O O . LEU B 1 327 ? 18.625 19.703 0.829 1 97.56 327 LEU B O 1
ATOM 6224 N N . SER B 1 328 ? 17.297 20.984 2.121 1 96.75 328 SER B N 1
ATOM 6225 C CA . SER B 1 328 ? 18.188 22.141 2.082 1 96.75 328 SER B CA 1
ATOM 6226 C C . SER B 1 328 ? 19.578 21.797 2.623 1 96.75 328 SER B C 1
ATOM 6228 O O . SER B 1 328 ? 20.594 22.141 2.021 1 96.75 328 SER B O 1
ATOM 6230 N N . GLU B 1 329 ? 19.578 21.141 3.742 1 96 329 GLU B N 1
ATOM 6231 C CA . GLU B 1 329 ? 20.828 20.734 4.367 1 96 329 GLU B CA 1
ATOM 6232 C C . GLU B 1 329 ? 21.609 19.781 3.479 1 96 329 GLU B C 1
ATOM 6234 O O . GLU B 1 329 ? 22.828 19.906 3.336 1 96 329 GLU B O 1
ATOM 6239 N N . LEU B 1 330 ? 20.969 18.828 2.906 1 96.94 330 LEU B N 1
ATOM 6240 C CA . LEU B 1 330 ? 21.609 17.828 2.076 1 96.94 330 LEU B CA 1
ATOM 6241 C C . LEU B 1 330 ? 22.156 18.438 0.793 1 96.94 330 LEU B C 1
ATOM 6243 O O . LEU B 1 330 ? 23.188 18 0.282 1 96.94 330 LEU B O 1
ATOM 6247 N N . LEU B 1 331 ? 21.453 19.422 0.185 1 96.31 331 LEU B N 1
ATOM 6248 C CA . LEU B 1 331 ? 21.938 20.109 -1.004 1 96.31 331 LEU B CA 1
ATOM 6249 C C . LEU B 1 331 ? 23.297 20.75 -0.747 1 96.31 331 LEU B C 1
ATOM 6251 O O . LEU B 1 331 ? 24.203 20.625 -1.562 1 96.31 331 LEU B O 1
ATOM 6255 N N . THR B 1 332 ? 23.359 21.375 0.408 1 94.56 332 THR B N 1
ATOM 6256 C CA . THR B 1 332 ? 24.609 22.031 0.773 1 94.56 332 THR B CA 1
ATOM 6257 C C . THR B 1 332 ? 25.688 21.016 1.093 1 94.56 332 THR B C 1
ATOM 6259 O O . THR B 1 332 ? 26.828 21.156 0.645 1 94.56 332 THR B O 1
ATOM 6262 N N . THR B 1 333 ? 25.359 19.984 1.817 1 95.62 333 THR B N 1
ATOM 6263 C CA . THR B 1 333 ? 26.297 18.969 2.273 1 95.62 333 THR B CA 1
ATOM 6264 C C . THR B 1 333 ? 26.906 18.219 1.088 1 95.62 333 THR B C 1
ATOM 6266 O O . THR B 1 333 ? 28.094 17.875 1.114 1 95.62 333 THR B O 1
ATOM 6269 N N . HIS B 1 334 ? 26.156 17.969 0.043 1 95.94 334 HIS B N 1
ATOM 6270 C CA . HIS B 1 334 ? 26.625 17.172 -1.078 1 95.94 334 HIS B CA 1
ATOM 6271 C C . HIS B 1 334 ? 26.922 18.031 -2.295 1 95.94 334 HIS B C 1
ATOM 6273 O O . HIS B 1 334 ? 26.922 17.547 -3.428 1 95.94 334 HIS B O 1
ATOM 6279 N N . ASN B 1 335 ? 27.109 19.312 -2.148 1 94.88 335 ASN B N 1
ATOM 6280 C CA . ASN B 1 335 ? 27.531 20.266 -3.168 1 94.88 335 ASN B CA 1
ATOM 6281 C C . ASN B 1 335 ? 26.641 20.188 -4.402 1 94.88 335 ASN B C 1
ATOM 6283 O O . ASN B 1 335 ? 27.125 20.109 -5.527 1 94.88 335 ASN B O 1
ATOM 6287 N N . TYR B 1 336 ? 25.359 19.969 -4.211 1 94.56 336 TYR B N 1
ATOM 6288 C CA . TYR B 1 336 ? 24.312 20.062 -5.227 1 94.56 336 TYR B CA 1
ATOM 6289 C C . TYR B 1 336 ? 24.453 18.922 -6.242 1 94.56 336 TYR B C 1
ATOM 6291 O O . TYR B 1 336 ? 24.047 19.062 -7.398 1 94.56 336 TYR B O 1
ATOM 6299 N N . ASP B 1 337 ? 25.078 17.859 -5.828 1 95.5 337 ASP B N 1
ATOM 6300 C CA . ASP B 1 337 ? 25.016 16.609 -6.586 1 95.5 337 ASP B CA 1
ATOM 6301 C C . ASP B 1 337 ? 23.672 15.914 -6.367 1 95.5 337 ASP B C 1
ATOM 6303 O O . ASP B 1 337 ? 23.5 15.203 -5.375 1 95.5 337 ASP B O 1
ATOM 6307 N N . LEU B 1 338 ? 22.844 16.016 -7.273 1 95.56 338 LEU B N 1
ATOM 6308 C CA . LEU B 1 338 ? 21.453 15.586 -7.117 1 95.56 338 LEU B CA 1
ATOM 6309 C C . LEU B 1 338 ? 21.375 14.086 -6.836 1 95.56 338 LEU B C 1
ATOM 6311 O O . LEU B 1 338 ? 20.516 13.641 -6.07 1 95.56 338 LEU B O 1
ATOM 6315 N N . ARG B 1 339 ? 22.188 13.297 -7.465 1 95.5 339 ARG B N 1
ATOM 6316 C CA . ARG B 1 339 ? 22.172 11.852 -7.25 1 95.5 339 ARG B CA 1
ATOM 6317 C C . ARG B 1 339 ? 22.453 11.516 -5.789 1 95.5 339 ARG B C 1
ATOM 6319 O O . ARG B 1 339 ? 21.734 10.703 -5.188 1 95.5 339 ARG B O 1
ATOM 6326 N N . LYS B 1 340 ? 23.422 12.117 -5.242 1 96.75 340 LYS B N 1
ATOM 6327 C CA . LYS B 1 340 ? 23.781 11.883 -3.848 1 96.75 340 LYS B CA 1
ATOM 6328 C C . LYS B 1 340 ? 22.75 12.477 -2.902 1 96.75 340 LYS B C 1
ATOM 6330 O O . LYS B 1 340 ? 22.391 11.867 -1.89 1 96.75 340 LYS B O 1
ATOM 6335 N N . VAL B 1 341 ? 22.297 13.648 -3.236 1 97.25 341 VAL B N 1
ATOM 6336 C CA . VAL B 1 341 ? 21.344 14.367 -2.4 1 97.25 341 VAL B CA 1
ATOM 6337 C C . VAL B 1 341 ? 20.062 13.555 -2.268 1 97.25 341 VAL B C 1
ATOM 6339 O O . VAL B 1 341 ? 19.578 13.328 -1.158 1 97.25 341 VAL B O 1
ATOM 6342 N N . LEU B 1 342 ? 19.531 13.086 -3.398 1 97.62 342 LEU B N 1
ATOM 6343 C CA . LEU B 1 342 ? 18.234 12.414 -3.404 1 97.62 342 LEU B CA 1
ATOM 6344 C C . LEU B 1 342 ? 18.344 11.039 -2.738 1 97.62 342 LEU B C 1
ATOM 6346 O O . LEU B 1 342 ? 17.438 10.633 -2.014 1 97.62 342 LEU B O 1
ATOM 6350 N N . THR B 1 343 ? 19.406 10.375 -2.963 1 96.56 343 THR B N 1
ATOM 6351 C CA . THR B 1 343 ? 19.625 9.078 -2.316 1 96.56 343 THR B CA 1
ATOM 6352 C C . THR B 1 343 ? 19.719 9.242 -0.802 1 96.56 343 THR B C 1
ATOM 6354 O O . THR B 1 343 ? 19.109 8.477 -0.054 1 96.56 343 THR B O 1
ATOM 6357 N N . ALA B 1 344 ? 20.422 10.234 -0.419 1 97.06 344 ALA B N 1
ATOM 6358 C CA . ALA B 1 344 ? 20.562 10.508 1.009 1 97.06 344 ALA B CA 1
ATOM 6359 C C . ALA B 1 344 ? 19.234 10.922 1.628 1 97.06 344 ALA B C 1
ATOM 6361 O O . ALA B 1 344 ? 18.938 10.57 2.771 1 97.06 344 ALA B O 1
ATOM 6362 N N . PHE B 1 345 ? 18.531 11.672 0.905 1 97.56 345 PHE B N 1
ATOM 6363 C CA . PHE B 1 345 ? 17.234 12.125 1.405 1 97.56 345 PHE B CA 1
ATOM 6364 C C . PHE B 1 345 ? 16.328 10.938 1.695 1 97.56 345 PHE B C 1
ATOM 6366 O O . PHE B 1 345 ? 15.75 10.844 2.779 1 97.56 345 PHE B O 1
ATOM 6373 N N . THR B 1 346 ? 16.172 10.094 0.737 1 96.88 346 THR B N 1
ATOM 6374 C CA . THR B 1 346 ? 15.328 8.922 0.908 1 96.88 346 THR B CA 1
ATOM 6375 C C . THR B 1 346 ? 15.805 8.078 2.088 1 96.88 346 THR B C 1
ATOM 6377 O O . THR B 1 346 ? 15 7.668 2.93 1 96.88 346 THR B O 1
ATOM 6380 N N . LYS B 1 347 ? 17.031 7.859 2.141 1 93.44 347 LYS B N 1
ATOM 6381 C CA . LYS B 1 347 ? 17.594 7.016 3.186 1 93.44 347 LYS B CA 1
ATOM 6382 C C . LYS B 1 347 ? 17.359 7.613 4.57 1 93.44 347 LYS B C 1
ATOM 6384 O O . LYS B 1 347 ? 17.062 6.887 5.523 1 93.44 347 LYS B O 1
ATOM 6389 N N . ASN B 1 348 ? 17.438 8.883 4.652 1 90.62 348 ASN B N 1
ATOM 6390 C CA . ASN B 1 348 ? 17.344 9.562 5.938 1 90.62 348 ASN B CA 1
ATOM 6391 C C . ASN B 1 348 ? 15.883 9.766 6.352 1 90.62 348 ASN B C 1
ATOM 6393 O O . ASN B 1 348 ? 15.562 9.727 7.539 1 90.62 348 ASN B O 1
ATOM 6397 N N . ARG B 1 349 ? 15.047 9.953 5.414 1 94.75 349 ARG B N 1
ATOM 6398 C CA . ARG B 1 349 ? 13.734 10.5 5.75 1 94.75 349 ARG B CA 1
ATOM 6399 C C . ARG B 1 349 ? 12.672 9.414 5.715 1 94.75 349 ARG B C 1
ATOM 6401 O O . ARG B 1 349 ? 11.695 9.461 6.473 1 94.75 349 ARG B O 1
ATOM 6408 N N . GLN B 1 350 ? 12.82 8.477 4.91 1 93.88 350 GLN B N 1
ATOM 6409 C CA . GLN B 1 350 ? 11.766 7.508 4.641 1 93.88 350 GLN B CA 1
ATOM 6410 C C . GLN B 1 350 ? 11.367 6.762 5.91 1 93.88 350 GLN B C 1
ATOM 6412 O O . GLN B 1 350 ? 10.18 6.652 6.223 1 93.88 350 GLN B O 1
ATOM 6417 N N . LYS B 1 351 ? 12.305 6.277 6.668 1 91.88 351 LYS B N 1
ATOM 6418 C CA . LYS B 1 351 ? 12.023 5.516 7.883 1 91.88 351 LYS B CA 1
ATOM 6419 C C . LYS B 1 351 ? 11.289 6.379 8.906 1 91.88 351 LYS B C 1
ATOM 6421 O O . LYS B 1 351 ? 10.336 5.922 9.539 1 91.88 351 LYS B O 1
ATOM 6426 N N . ASP B 1 352 ? 11.719 7.543 9.055 1 92.38 352 ASP B N 1
ATOM 6427 C CA . ASP B 1 352 ? 11.125 8.453 10.023 1 92.38 352 ASP B CA 1
ATOM 6428 C C . ASP B 1 352 ? 9.68 8.797 9.641 1 92.38 352 ASP B C 1
ATOM 6430 O O . ASP B 1 352 ? 8.797 8.82 10.5 1 92.38 352 ASP B O 1
ATOM 6434 N N . ALA B 1 353 ? 9.5 9.078 8.391 1 92.62 353 ALA B N 1
ATOM 6435 C CA . ALA B 1 353 ? 8.156 9.43 7.938 1 92.62 353 ALA B CA 1
ATOM 6436 C C . ALA B 1 353 ? 7.191 8.258 8.109 1 92.62 353 ALA B C 1
ATOM 6438 O O . ALA B 1 353 ? 6.027 8.453 8.461 1 92.62 353 ALA B O 1
ATOM 6439 N N . GLU B 1 354 ? 7.656 7.137 7.887 1 92.25 354 GLU B N 1
ATOM 6440 C CA . GLU B 1 354 ? 6.82 5.953 8.07 1 92.25 354 GLU B CA 1
ATOM 6441 C C . GLU B 1 354 ? 6.422 5.781 9.531 1 92.25 354 GLU B C 1
ATOM 6443 O O . GLU B 1 354 ? 5.277 5.441 9.836 1 92.25 354 GLU B O 1
ATOM 6448 N N . VAL B 1 355 ? 7.383 5.969 10.391 1 90.69 355 VAL B N 1
ATOM 6449 C CA . VAL B 1 355 ? 7.133 5.863 11.82 1 90.69 355 VAL B CA 1
ATOM 6450 C C . VAL B 1 355 ? 6.074 6.879 12.242 1 90.69 355 VAL B C 1
ATOM 6452 O O . VAL B 1 355 ? 5.172 6.559 13.016 1 90.69 355 VAL B O 1
ATOM 6455 N N . MET B 1 356 ? 6.211 8 11.734 1 90.75 356 MET B N 1
ATOM 6456 C CA . MET B 1 356 ? 5.258 9.039 12.117 1 90.75 356 MET B CA 1
ATOM 6457 C C . MET B 1 356 ? 3.857 8.703 11.617 1 90.75 356 MET B C 1
ATOM 6459 O O . MET B 1 356 ? 2.867 9 12.289 1 90.75 356 MET B O 1
ATOM 6463 N N . CYS B 1 357 ? 3.764 8.156 10.469 1 91.5 357 CYS B N 1
ATOM 6464 C CA . CYS B 1 357 ? 2.471 7.723 9.953 1 91.5 357 CYS B CA 1
ATOM 6465 C C . CYS B 1 357 ? 1.835 6.691 10.875 1 91.5 357 CYS B C 1
ATOM 6467 O O . CYS B 1 357 ? 0.632 6.742 11.141 1 91.5 357 CYS B O 1
ATOM 6469 N N . ASP B 1 358 ? 2.631 5.816 11.375 1 88 358 ASP B N 1
ATOM 6470 C CA . ASP B 1 358 ? 2.135 4.785 12.281 1 88 358 ASP B CA 1
ATOM 6471 C C . ASP B 1 358 ? 1.715 5.391 13.617 1 88 358 ASP B C 1
ATOM 6473 O O . ASP B 1 358 ? 0.708 4.98 14.203 1 88 358 ASP B O 1
ATOM 6477 N N . LEU B 1 359 ? 2.502 6.305 14.008 1 84.56 359 LEU B N 1
ATOM 6478 C CA . LEU B 1 359 ? 2.197 6.969 15.273 1 84.56 359 LEU B CA 1
ATOM 6479 C C . LEU B 1 359 ? 0.881 7.734 15.18 1 84.56 359 LEU B C 1
ATOM 6481 O O . LEU B 1 359 ? 0.118 7.785 16.156 1 84.56 359 LEU B O 1
ATOM 6485 N N . ALA B 1 360 ? 0.662 8.32 14.086 1 85.56 360 ALA B N 1
ATOM 6486 C CA . ALA B 1 360 ? -0.578 9.07 13.891 1 85.56 360 ALA B CA 1
ATOM 6487 C C . ALA B 1 360 ? -1.794 8.156 13.984 1 85.56 360 ALA B C 1
ATOM 6489 O O . ALA B 1 360 ? -2.818 8.531 14.562 1 85.56 360 ALA B O 1
ATOM 6490 N N . LYS B 1 361 ? -1.659 7.008 13.508 1 83.06 361 LYS B N 1
ATOM 6491 C CA . LYS B 1 361 ? -2.748 6.035 13.562 1 83.06 361 LYS B CA 1
ATOM 6492 C C . LYS B 1 361 ? -2.988 5.559 14.992 1 83.06 361 LYS B C 1
ATOM 6494 O O . LYS B 1 361 ? -4.137 5.426 15.422 1 83.06 361 LYS B O 1
ATOM 6499 N N . THR B 1 362 ? -1.942 5.336 15.641 1 77.75 362 THR B N 1
ATOM 6500 C CA . THR B 1 362 ? -2.043 4.867 17.016 1 77.75 362 THR B CA 1
ATOM 6501 C C . THR B 1 362 ? -2.605 5.961 17.922 1 77.75 362 THR B C 1
ATOM 6503 O O . THR B 1 362 ? -3.332 5.672 18.875 1 77.75 362 THR B O 1
ATOM 6506 N N . ASN B 1 363 ? -2.258 7.137 17.594 1 77.75 363 ASN B N 1
ATOM 6507 C CA . ASN B 1 363 ? -2.732 8.273 18.375 1 77.75 363 ASN B CA 1
ATOM 6508 C C . ASN B 1 363 ? -4.254 8.383 18.328 1 77.75 363 ASN B C 1
ATOM 6510 O O . ASN B 1 363 ? -4.875 8.773 19.328 1 77.75 363 ASN B O 1
ATOM 6514 N N . TYR B 1 364 ? -4.77 8.094 17.328 1 74.75 364 TYR B N 1
ATOM 6515 C CA . TYR B 1 364 ? -6.223 8.148 17.234 1 74.75 364 TYR B CA 1
ATOM 6516 C C . TYR B 1 364 ? -6.875 7.191 18.219 1 74.75 364 TYR B C 1
ATOM 6518 O O . TYR B 1 364 ? -7.855 7.543 18.875 1 74.75 364 TYR B O 1
ATOM 6526 N N . ASN B 1 365 ? -6.328 6.016 18.266 1 70.25 365 ASN B N 1
ATOM 6527 C CA . ASN B 1 365 ? -6.898 5.008 19.156 1 70.25 365 ASN B CA 1
ATOM 6528 C C . ASN B 1 365 ? -6.762 5.418 20.609 1 70.25 365 ASN B C 1
ATOM 6530 O O . ASN B 1 365 ? -7.645 5.125 21.422 1 70.25 365 ASN B O 1
ATOM 6534 N N . VAL B 1 366 ? -5.723 6.16 20.812 1 64.56 366 VAL B N 1
ATOM 6535 C CA . VAL B 1 366 ? -5.496 6.645 22.172 1 64.56 366 VAL B CA 1
ATOM 6536 C C . VAL B 1 366 ? -6.465 7.785 22.484 1 64.56 366 VAL B C 1
ATOM 6538 O O . VAL B 1 366 ? -7.043 7.836 23.578 1 64.56 366 VAL B O 1
ATOM 6541 N N . MET B 1 367 ? -6.609 8.562 21.547 1 67.88 367 MET B N 1
ATOM 6542 C CA . MET B 1 367 ? -7.457 9.734 21.734 1 67.88 367 MET B CA 1
ATOM 6543 C C . MET B 1 367 ? -8.922 9.328 21.891 1 67.88 367 MET B C 1
ATOM 6545 O O . MET B 1 367 ? -9.656 9.938 22.672 1 67.88 367 MET B O 1
ATOM 6549 N N . LYS B 1 368 ? -9.172 8.242 21.203 1 64.44 368 LYS B N 1
ATOM 6550 C CA . LYS B 1 368 ? -10.547 7.758 21.266 1 64.44 368 LYS B CA 1
ATOM 6551 C C . LYS B 1 368 ? -10.844 7.137 22.625 1 64.44 368 LYS B C 1
ATOM 6553 O O . LYS B 1 368 ? -11.969 7.219 23.109 1 64.44 368 LYS B O 1
ATOM 6558 N N . LEU B 1 369 ? -9.734 6.496 23.141 1 57.91 369 LEU B N 1
ATOM 6559 C CA . LEU B 1 369 ? -9.93 5.781 24.391 1 57.91 369 LEU B CA 1
ATOM 6560 C C . LEU B 1 369 ? -9.688 6.703 25.578 1 57.91 369 LEU B C 1
ATOM 6562 O O . LEU B 1 369 ? -9.57 6.234 26.719 1 57.91 369 LEU B O 1
ATOM 6566 N N . HIS B 1 370 ? -9.414 7.941 25.344 1 57.03 370 HIS B N 1
ATOM 6567 C CA . HIS B 1 370 ? -9.086 8.883 26.406 1 57.03 370 HIS B CA 1
ATOM 6568 C C . HIS B 1 370 ? -10.086 8.781 27.562 1 57.03 370 HIS B C 1
ATOM 6570 O O . HIS B 1 370 ? -9.812 9.25 28.656 1 57.03 370 HIS B O 1
ATOM 6576 N N . THR B 1 371 ? -11.133 7.949 27.25 1 53.97 371 THR B N 1
ATOM 6577 C CA . THR B 1 371 ? -12.086 7.805 28.344 1 53.97 371 THR B CA 1
ATOM 6578 C C . THR B 1 371 ? -11.859 6.492 29.078 1 53.97 371 THR B C 1
ATOM 6580 O O . THR B 1 371 ? -12.5 6.238 30.109 1 53.97 371 THR B O 1
ATOM 6583 N N . SER B 1 372 ? -10.898 5.816 28.453 1 57.53 372 SER B N 1
ATOM 6584 C CA . SER B 1 372 ? -10.727 4.531 29.125 1 57.53 372 SER B CA 1
ATOM 6585 C C . SER B 1 372 ? -9.867 4.68 30.391 1 57.53 372 SER B C 1
ATOM 6587 O O . SER B 1 372 ? -8.906 5.453 30.406 1 57.53 372 SER B O 1
ATOM 6589 N N . LYS B 1 373 ? -10.25 4.18 31.422 1 60.12 373 LYS B N 1
ATOM 6590 C CA . LYS B 1 373 ? -9.578 4.234 32.719 1 60.12 373 LYS B CA 1
ATOM 6591 C C . LYS B 1 373 ? -8.125 3.77 32.594 1 60.12 373 LYS B C 1
ATOM 6593 O O . LYS B 1 373 ? -7.234 4.352 33.219 1 60.12 373 LYS B O 1
ATOM 6598 N N . LYS B 1 374 ? -7.957 2.77 31.75 1 60.38 374 LYS B N 1
ATOM 6599 C CA . LYS B 1 374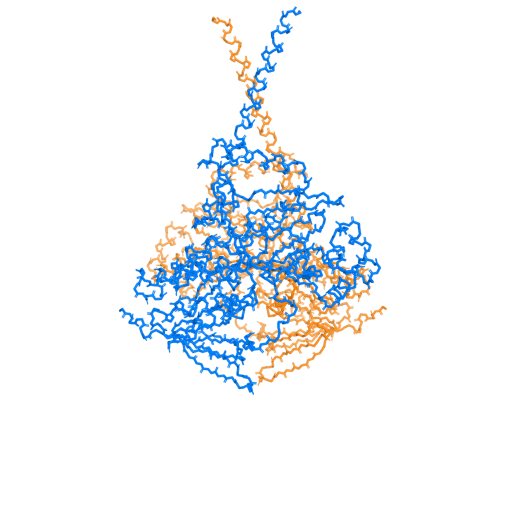 ? -6.609 2.229 31.609 1 60.38 374 LYS B CA 1
ATOM 6600 C C . LYS B 1 374 ? -5.676 3.25 30.969 1 60.38 374 LYS B C 1
ATOM 6602 O O . LYS B 1 374 ? -4.52 3.387 31.375 1 60.38 374 LYS B O 1
ATOM 6607 N N . PHE B 1 375 ? -6.168 3.986 30.125 1 60.56 375 PHE B N 1
ATOM 6608 C CA . PHE B 1 375 ? -5.371 4.996 29.438 1 60.56 375 PHE B CA 1
ATOM 6609 C C . PHE B 1 375 ? -5.074 6.172 30.359 1 60.56 375 PHE B C 1
ATOM 6611 O O . PHE B 1 375 ? -3.951 6.676 30.391 1 60.56 375 PHE B O 1
ATOM 6618 N N . LEU B 1 376 ? -6.023 6.488 31.031 1 61.16 376 LEU B N 1
ATOM 6619 C CA . LEU B 1 376 ? -5.844 7.613 31.953 1 61.16 376 LEU B CA 1
ATOM 6620 C C . LEU B 1 376 ? -4.809 7.289 33.031 1 61.16 376 LEU B C 1
ATOM 6622 O O . LEU B 1 376 ? -3.99 8.141 33.375 1 61.16 376 LEU B O 1
ATOM 6626 N N . LEU B 1 377 ? -4.941 6.062 33.344 1 64.62 377 LEU B N 1
ATOM 6627 C CA . LEU B 1 377 ? -4 5.637 34.375 1 64.62 377 LEU B CA 1
ATOM 6628 C C . LEU B 1 377 ? -2.574 5.621 33.844 1 64.62 377 LEU B C 1
ATOM 6630 O O . LEU B 1 377 ? -1.645 6.066 34.531 1 64.62 377 LEU B O 1
ATOM 6634 N N . ARG B 1 378 ? -2.453 5.074 32.656 1 65.44 378 ARG B N 1
ATOM 6635 C CA . ARG B 1 378 ? -1.127 5.016 32.062 1 65.44 378 ARG B CA 1
ATOM 6636 C C . ARG B 1 378 ? -0.581 6.418 31.812 1 65.44 378 ARG B C 1
ATOM 6638 O O . ARG B 1 378 ? 0.609 6.672 32 1 65.44 378 ARG B O 1
ATOM 6645 N N . ASN B 1 379 ? -1.384 7.289 31.453 1 65.12 379 ASN B N 1
ATOM 6646 C CA . ASN B 1 379 ? -0.972 8.664 31.203 1 65.12 379 ASN B CA 1
ATOM 6647 C C . ASN B 1 379 ? -0.549 9.367 32.5 1 65.12 379 ASN B C 1
ATOM 6649 O O . ASN B 1 379 ? 0.435 10.109 32.5 1 65.12 379 ASN B O 1
ATOM 6653 N N . LYS B 1 380 ? -1.332 9.086 33.469 1 65.38 380 LYS B N 1
ATOM 6654 C CA . LYS B 1 380 ? -0.979 9.664 34.781 1 65.38 380 LYS B CA 1
ATOM 6655 C C . LYS B 1 380 ? 0.378 9.156 35.25 1 65.38 380 LYS B C 1
ATOM 6657 O O . LYS B 1 380 ? 1.174 9.914 35.812 1 65.38 380 LYS B O 1
ATOM 6662 N N . LEU B 1 381 ? 0.497 7.863 34.938 1 68.62 381 LEU B N 1
ATOM 6663 C CA . LEU B 1 381 ? 1.767 7.262 35.312 1 68.62 381 LEU B CA 1
ATOM 6664 C C . LEU B 1 381 ? 2.922 7.867 34.531 1 68.62 381 LEU B C 1
ATOM 6666 O O . LEU B 1 381 ? 3.988 8.133 35.094 1 68.62 381 LEU B O 1
ATOM 6670 N N . ASP B 1 382 ? 2.707 8.07 33.312 1 66.38 382 ASP B N 1
ATOM 6671 C CA . ASP B 1 382 ? 3.746 8.648 32.469 1 66.38 382 ASP B CA 1
ATOM 6672 C C . ASP B 1 382 ? 4.062 10.078 32.906 1 66.38 382 ASP B C 1
ATOM 6674 O O . ASP B 1 382 ? 5.23 10.484 32.906 1 66.38 382 ASP B O 1
ATOM 6678 N N . VAL B 1 383 ? 3.072 10.711 33.25 1 65.69 383 VAL B N 1
ATOM 6679 C CA . VAL B 1 383 ? 3.252 12.094 33.688 1 65.69 383 VAL B CA 1
ATOM 6680 C C . VAL B 1 383 ? 4.004 12.117 35.031 1 65.69 383 VAL B C 1
ATOM 6682 O O . VAL B 1 383 ? 4.895 12.945 35.219 1 65.69 383 VAL B O 1
ATOM 6685 N N . LEU B 1 384 ? 3.596 11.203 35.844 1 68.62 384 LEU B N 1
ATOM 6686 C CA . LEU B 1 384 ? 4.25 11.109 37.125 1 68.62 384 LEU B CA 1
ATOM 6687 C C . LEU B 1 384 ? 5.73 10.773 36.969 1 68.62 384 LEU B C 1
ATOM 6689 O O . LEU B 1 384 ? 6.578 11.383 37.625 1 68.62 384 LEU B O 1
ATOM 6693 N N . LEU B 1 385 ? 5.938 9.852 36.125 1 70.69 385 LEU B N 1
ATOM 6694 C CA . LEU B 1 385 ? 7.316 9.422 35.938 1 70.69 385 LEU B CA 1
ATOM 6695 C C . LEU B 1 385 ? 8.141 10.523 35.25 1 70.69 385 LEU B C 1
ATOM 6697 O O . LEU B 1 385 ? 9.328 10.672 35.531 1 70.69 385 LEU B O 1
ATOM 6701 N N . ASN B 1 386 ? 7.461 11.188 34.438 1 66.5 386 ASN B N 1
ATOM 6702 C CA . ASN B 1 386 ? 8.133 12.32 33.781 1 66.5 386 ASN B CA 1
ATOM 6703 C C . ASN B 1 386 ? 8.438 13.422 34.812 1 66.5 386 ASN B C 1
ATOM 6705 O O . ASN B 1 386 ? 9.461 14.109 34.688 1 66.5 386 ASN B O 1
ATOM 6709 N N . THR B 1 387 ? 7.586 13.547 35.75 1 67.38 387 THR B N 1
ATOM 6710 C CA . THR B 1 387 ? 7.789 14.547 36.812 1 67.38 387 THR B CA 1
ATOM 6711 C C . THR B 1 387 ? 8.961 14.164 37.688 1 67.38 387 THR B C 1
ATOM 6713 O O . THR B 1 387 ? 9.75 15.023 38.094 1 67.38 387 THR B O 1
ATOM 6716 N N . ILE B 1 388 ? 8.969 12.914 37.875 1 68.12 388 ILE B N 1
ATOM 6717 C CA . ILE B 1 388 ? 10.016 12.422 38.781 1 68.12 388 ILE B CA 1
ATOM 6718 C C . ILE B 1 388 ? 11.344 12.352 38.031 1 68.12 388 ILE B C 1
ATOM 6720 O O . ILE B 1 388 ? 12.391 12.688 38.594 1 68.12 388 ILE B O 1
ATOM 6724 N N . PHE B 1 389 ? 11.203 11.922 36.781 1 70.44 389 PHE B N 1
ATOM 6725 C CA . PHE B 1 389 ? 12.406 11.789 35.969 1 70.44 389 PHE B CA 1
ATOM 6726 C C . PHE B 1 389 ? 12.258 12.547 34.656 1 70.44 389 PHE B C 1
ATOM 6728 O O . PHE B 1 389 ? 12.18 11.945 33.562 1 70.44 389 PHE B O 1
ATOM 6735 N N . PRO B 1 390 ? 12.336 13.766 34.75 1 61.31 390 PRO B N 1
ATOM 6736 C CA . PRO B 1 390 ? 12.039 14.594 33.562 1 61.31 390 PRO B CA 1
ATOM 6737 C C . PRO B 1 390 ? 13.023 14.383 32.438 1 61.31 390 PRO B C 1
ATOM 6739 O O . PRO B 1 390 ? 12.656 14.531 31.25 1 61.31 390 PRO B O 1
ATOM 6742 N N . LYS B 1 391 ? 14.141 14.039 32.75 1 65.38 391 LYS B N 1
ATOM 6743 C CA . LYS B 1 391 ? 15.156 13.906 31.703 1 65.38 391 LYS B CA 1
ATOM 6744 C C . LYS B 1 391 ? 15.141 12.508 31.094 1 65.38 391 LYS B C 1
ATOM 6746 O O . LYS B 1 391 ? 15.531 12.32 29.953 1 65.38 391 LYS B O 1
ATOM 6751 N N . SER B 1 392 ? 14.656 11.75 31.875 1 66.56 392 SER B N 1
ATOM 6752 C CA . SER B 1 392 ? 14.773 10.367 31.438 1 66.56 392 SER B CA 1
ATOM 6753 C C . SER B 1 392 ? 13.453 9.836 30.891 1 66.56 392 SER B C 1
ATOM 6755 O O . SER B 1 392 ? 13.438 8.961 30.016 1 66.56 392 SER B O 1
ATOM 6757 N N . TRP B 1 393 ? 12.414 10.43 31.453 1 69.81 393 TRP B N 1
ATOM 6758 C CA . TRP B 1 393 ? 11.094 9.969 31.031 1 69.81 393 TRP B CA 1
ATOM 6759 C C . TRP B 1 393 ? 10.359 11.055 30.25 1 69.81 393 TRP B C 1
ATOM 6761 O O . TRP B 1 393 ? 9.766 11.953 30.844 1 69.81 393 TRP B O 1
ATOM 6771 N N . ILE B 1 394 ? 10.43 11.008 28.984 1 68.44 394 ILE B N 1
ATOM 6772 C CA . ILE B 1 394 ? 9.875 12.047 28.125 1 68.44 394 ILE B CA 1
ATOM 6773 C C . ILE B 1 394 ? 8.609 11.531 27.438 1 68.44 394 ILE B C 1
ATOM 6775 O O . ILE B 1 394 ? 8.578 10.391 26.969 1 68.44 394 ILE B O 1
ATOM 6779 N N . LEU B 1 395 ? 7.664 12.414 27.469 1 73.75 395 LEU B N 1
ATOM 6780 C CA . LEU B 1 395 ? 6.406 12.07 26.812 1 73.75 395 LEU B CA 1
ATOM 6781 C C . LEU B 1 395 ? 6.559 12.086 25.297 1 73.75 395 LEU B C 1
ATOM 6783 O O . LEU B 1 395 ? 7.16 13.008 24.75 1 73.75 395 LEU B O 1
ATOM 6787 N N . LEU B 1 396 ? 6.09 11.078 24.734 1 73.94 396 LEU B N 1
ATOM 6788 C CA . LEU B 1 396 ? 6.234 10.883 23.297 1 73.94 396 LEU B CA 1
ATOM 6789 C C . LEU B 1 396 ? 5.715 12.086 22.516 1 73.94 396 LEU B C 1
ATOM 6791 O O . LEU B 1 396 ? 6.414 12.625 21.656 1 73.94 396 LEU B O 1
ATOM 6795 N N . ASN B 1 397 ? 4.586 12.625 22.891 1 74.88 397 ASN B N 1
ATOM 6796 C CA . ASN B 1 397 ? 3.977 13.734 22.156 1 74.88 397 ASN B CA 1
ATOM 6797 C C . ASN B 1 397 ? 4.758 15.031 22.344 1 74.88 397 ASN B C 1
ATOM 6799 O O . ASN B 1 397 ? 4.852 15.844 21.422 1 74.88 397 ASN B O 1
ATOM 6803 N N . SER B 1 398 ? 5.254 15.141 23.469 1 76.5 398 SER B N 1
ATOM 6804 C CA . SER B 1 398 ? 6.059 16.328 23.734 1 76.5 398 SER B CA 1
ATOM 6805 C C . SER B 1 398 ? 7.352 16.312 22.922 1 76.5 398 SER B C 1
ATOM 6807 O O . SER B 1 398 ? 7.77 17.344 22.406 1 76.5 398 SER B O 1
ATOM 6809 N N . GLU B 1 399 ? 7.871 15.188 2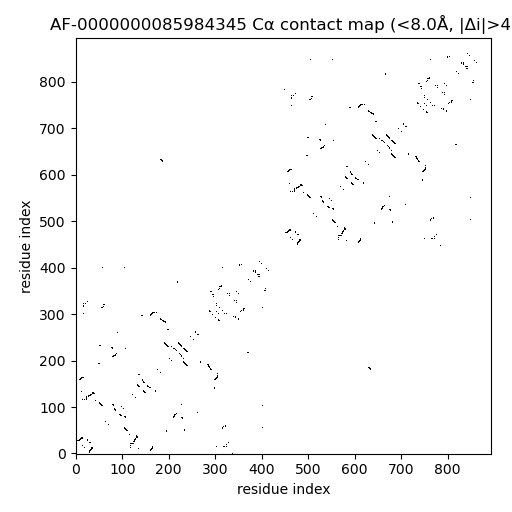2.875 1 80.5 399 GLU B N 1
ATOM 6810 C CA . GLU B 1 399 ? 9.117 15.078 22.125 1 80.5 399 GLU B CA 1
ATOM 6811 C C . GLU B 1 399 ? 8.875 15.297 20.625 1 80.5 399 GLU B C 1
ATOM 6813 O O . GLU B 1 399 ? 9.68 15.945 19.953 1 80.5 399 GLU B O 1
ATOM 6818 N N . ILE B 1 400 ? 7.898 14.836 20.156 1 81.81 400 ILE B N 1
ATOM 6819 C CA . ILE B 1 400 ? 7.57 14.938 18.75 1 81.81 400 ILE B CA 1
ATOM 6820 C C . ILE B 1 400 ? 7.242 16.391 18.391 1 81.81 400 ILE B C 1
ATOM 6822 O O . ILE B 1 400 ? 7.652 16.875 17.328 1 81.81 400 ILE B O 1
ATOM 6826 N N . THR B 1 401 ? 6.59 17.062 19.266 1 81.69 401 THR B N 1
ATOM 6827 C CA . THR B 1 401 ? 6.066 18.391 18.984 1 81.69 401 THR B CA 1
ATOM 6828 C C . THR B 1 401 ? 7.133 19.453 19.25 1 81.69 401 THR B C 1
ATOM 6830 O O . THR B 1 401 ? 7.23 20.438 18.516 1 81.69 401 THR B O 1
ATOM 6833 N N . PHE B 1 402 ? 7.961 19.234 20.266 1 83.31 402 PHE B N 1
ATOM 6834 C CA . PHE B 1 402 ? 8.781 20.344 20.719 1 83.31 402 PHE B CA 1
ATOM 6835 C C . PHE B 1 402 ? 10.258 20.078 20.453 1 83.31 402 PHE B C 1
ATOM 6837 O O . PHE B 1 402 ? 11.125 20.766 21 1 83.31 402 PHE B O 1
ATOM 6844 N N . SER B 1 403 ? 10.508 19.062 19.703 1 84.88 403 SER B N 1
ATOM 6845 C CA . SER B 1 403 ? 11.906 18.797 19.359 1 84.88 403 SER B CA 1
ATOM 6846 C C . SER B 1 403 ? 12.055 18.406 17.891 1 84.88 403 SER B C 1
ATOM 6848 O O . SER B 1 403 ? 11.055 18.203 17.188 1 84.88 403 SER B O 1
ATOM 6850 N N . LYS B 1 404 ? 13.297 18.375 17.516 1 88.88 404 LYS B N 1
ATOM 6851 C CA . LYS B 1 404 ? 13.609 18 16.141 1 88.88 404 LYS B CA 1
ATOM 6852 C C . LYS B 1 404 ? 14.195 16.578 16.078 1 88.88 404 LYS B C 1
ATOM 6854 O O . LYS B 1 404 ? 14.883 16.234 15.125 1 88.88 404 LYS B O 1
ATOM 6859 N N . ARG B 1 405 ? 13.977 15.977 17.156 1 88.88 405 ARG B N 1
ATOM 6860 C CA . ARG B 1 405 ? 14.469 14.602 17.188 1 88.88 405 ARG B CA 1
ATOM 6861 C C . ARG B 1 405 ? 13.734 13.742 16.156 1 88.88 405 ARG B C 1
ATOM 6863 O O . ARG B 1 405 ? 12.523 13.875 15.984 1 88.88 405 ARG B O 1
ATOM 6870 N N . ARG B 1 406 ? 14.531 12.875 15.586 1 91.5 406 ARG B N 1
ATOM 6871 C CA . ARG B 1 406 ? 13.945 12.016 14.555 1 91.5 406 ARG B CA 1
ATOM 6872 C C . ARG B 1 406 ? 12.773 11.219 15.117 1 91.5 406 ARG B C 1
ATOM 6874 O O . ARG B 1 406 ? 12.82 10.742 16.25 1 91.5 406 ARG B O 1
ATOM 6881 N N . TYR B 1 407 ? 11.789 11.086 14.336 1 90.19 407 TYR B N 1
ATOM 6882 C CA . TYR B 1 407 ? 10.586 10.383 14.773 1 90.19 407 TYR B CA 1
ATOM 6883 C C . TYR B 1 407 ? 10.914 8.961 15.219 1 90.19 407 TYR B C 1
ATOM 6885 O O . TYR B 1 407 ? 10.383 8.477 16.219 1 90.19 407 TYR B O 1
ATOM 6893 N N . SER B 1 408 ? 11.742 8.273 14.445 1 88.44 408 SER B N 1
ATOM 6894 C CA . SER B 1 408 ? 12.125 6.898 14.766 1 88.44 408 SER B CA 1
ATOM 6895 C C . SER B 1 408 ? 12.836 6.82 16.109 1 88.44 408 SER B C 1
ATOM 6897 O O . SER B 1 408 ? 12.641 5.867 16.875 1 88.44 408 SER B O 1
ATOM 6899 N N . GLN B 1 409 ? 13.578 7.836 16.375 1 85.25 409 GLN B N 1
ATOM 6900 C CA . GLN B 1 409 ? 14.273 7.879 17.656 1 85.25 409 GLN B CA 1
ATOM 6901 C C . GLN B 1 409 ? 13.305 8.133 18.812 1 85.25 409 GLN B C 1
ATOM 6903 O O . GLN B 1 409 ? 13.461 7.59 19.906 1 85.25 409 GLN B O 1
ATOM 6908 N N . CYS B 1 410 ? 12.359 9.023 18.562 1 84.06 410 CYS B N 1
ATOM 6909 C CA . CYS B 1 410 ? 11.328 9.273 19.562 1 84.06 410 CYS B CA 1
ATOM 6910 C C . CYS B 1 410 ? 10.578 7.988 19.906 1 84.06 410 CYS B C 1
ATOM 6912 O O . CYS B 1 410 ? 10.336 7.707 21.078 1 84.06 410 CYS B O 1
ATOM 6914 N N . LEU B 1 411 ? 10.258 7.223 18.906 1 82.88 411 LEU B N 1
ATOM 6915 C CA . LEU B 1 411 ? 9.547 5.969 19.125 1 82.88 411 LEU B CA 1
ATOM 6916 C C . LEU B 1 411 ? 10.422 4.965 19.859 1 82.88 411 LEU B C 1
ATOM 6918 O O . LEU B 1 411 ? 9.945 4.254 20.75 1 82.88 411 LEU B O 1
ATOM 6922 N N . ALA B 1 412 ? 11.617 4.859 19.391 1 80.81 412 ALA B N 1
ATOM 6923 C CA . ALA B 1 412 ? 12.547 3.936 20.047 1 80.81 412 ALA B CA 1
ATOM 6924 C C . ALA B 1 412 ? 12.68 4.242 21.531 1 80.81 412 ALA B C 1
ATOM 6926 O O . ALA B 1 412 ? 12.758 3.33 22.359 1 80.81 412 ALA B O 1
ATOM 6927 N N . ARG B 1 413 ? 12.734 5.52 21.859 1 77.62 413 ARG B N 1
ATOM 6928 C CA . ARG B 1 413 ? 12.82 5.938 23.25 1 77.62 413 ARG B CA 1
ATOM 6929 C C . ARG B 1 413 ? 11.562 5.543 24.016 1 77.62 413 ARG B C 1
ATOM 6931 O O . ARG B 1 413 ? 11.648 5.102 25.172 1 77.62 413 ARG B O 1
ATOM 6938 N N . LYS B 1 414 ? 10.469 5.746 23.438 1 78.75 414 LYS B N 1
ATOM 6939 C CA . LYS B 1 414 ? 9.211 5.367 24.078 1 78.75 414 LYS B CA 1
ATOM 6940 C C . LYS B 1 414 ? 9.148 3.859 24.297 1 78.75 414 LYS B C 1
ATOM 6942 O O . LYS B 1 414 ? 8.703 3.406 25.359 1 78.75 414 LYS B O 1
ATOM 6947 N N . GLN B 1 415 ? 9.539 3.131 23.312 1 77.12 415 GLN B N 1
ATOM 6948 C CA . GLN B 1 415 ? 9.523 1.677 23.438 1 77.12 415 GLN B CA 1
ATOM 6949 C C . GLN B 1 415 ? 10.477 1.204 24.531 1 77.12 415 GLN B C 1
ATOM 6951 O O . GLN B 1 415 ? 10.18 0.252 25.25 1 77.12 415 GLN B O 1
ATOM 6956 N N . ALA B 1 416 ? 11.586 1.87 24.594 1 74.69 416 ALA B N 1
ATOM 6957 C CA . ALA B 1 416 ? 12.523 1.558 25.672 1 74.69 416 ALA B CA 1
ATOM 6958 C C . ALA B 1 416 ? 11.914 1.853 27.047 1 74.69 416 ALA B C 1
ATOM 6960 O O . ALA B 1 416 ? 12.094 1.08 27.984 1 74.69 416 ALA B O 1
ATOM 6961 N N . GLN B 1 417 ? 11.219 2.928 27.141 1 75.19 417 GLN B N 1
ATOM 6962 C CA . GLN B 1 417 ? 10.547 3.309 28.391 1 75.19 417 GLN B CA 1
ATOM 6963 C C . GLN B 1 417 ? 9.461 2.305 28.75 1 75.19 417 GLN B C 1
ATOM 6965 O O . GLN B 1 417 ? 9.305 1.95 29.922 1 75.19 417 GLN B O 1
ATOM 6970 N N . ASP B 1 418 ? 8.805 1.865 27.766 1 74.69 418 ASP B N 1
ATOM 6971 C CA . ASP B 1 418 ? 7.746 0.884 28 1 74.69 418 ASP B CA 1
ATOM 6972 C C . ASP B 1 418 ? 8.328 -0.454 28.453 1 74.69 418 ASP B C 1
ATOM 6974 O O . ASP B 1 418 ? 7.762 -1.124 29.312 1 74.69 418 ASP B O 1
ATOM 6978 N N . LYS B 1 419 ? 9.312 -0.864 27.75 1 71.19 419 LYS B N 1
ATOM 6979 C CA . LYS B 1 419 ? 9.984 -2.098 28.141 1 71.19 419 LYS B CA 1
ATOM 6980 C C . LYS B 1 419 ? 10.492 -2.01 29.578 1 71.19 419 LYS B C 1
ATOM 6982 O O . LYS B 1 419 ? 10.375 -2.969 30.344 1 71.19 419 LYS B O 1
ATOM 6987 N N . PHE B 1 420 ? 11.023 -0.87 29.906 1 69.44 420 PHE B N 1
ATOM 6988 C CA . PHE B 1 420 ? 11.516 -0.637 31.25 1 69.44 420 PHE B CA 1
ATOM 6989 C C . PHE B 1 420 ? 10.383 -0.759 32.281 1 69.44 420 PHE B C 1
ATOM 6991 O O . PHE B 1 420 ? 10.539 -1.389 33.312 1 69.44 420 PHE B O 1
ATOM 6998 N N . LEU B 1 421 ? 9.258 -0.179 31.922 1 70.94 421 LEU B N 1
ATOM 6999 C CA . LEU B 1 421 ? 8.102 -0.23 32.812 1 70.94 421 LEU B CA 1
ATOM 7000 C C . LEU B 1 421 ? 7.59 -1.659 32.969 1 70.94 421 LEU B C 1
ATOM 7002 O O . LEU B 1 421 ? 7.176 -2.066 34.062 1 70.94 421 LEU B O 1
ATOM 7006 N N . SER B 1 422 ? 7.625 -2.336 31.859 1 70.19 422 SER B N 1
ATOM 7007 C CA . SER B 1 422 ? 7.176 -3.723 31.891 1 70.19 422 SER B CA 1
ATOM 7008 C C . SER B 1 422 ? 8.094 -4.578 32.75 1 70.19 422 SER B C 1
ATOM 7010 O O . SER B 1 422 ? 7.625 -5.422 33.531 1 70.19 422 SER B O 1
ATOM 7012 N N . ILE B 1 423 ? 9.258 -4.348 32.688 1 68.75 423 ILE B N 1
ATOM 7013 C CA . ILE B 1 423 ? 10.242 -5.07 33.469 1 68.75 423 ILE B CA 1
ATOM 7014 C C . ILE B 1 423 ? 10.07 -4.727 34.938 1 68.75 423 ILE B C 1
ATOM 7016 O O . ILE B 1 423 ? 10.094 -5.609 35.812 1 68.75 423 ILE B O 1
ATOM 7020 N N . MET B 1 424 ? 9.828 -3.488 35.156 1 67.81 424 MET B N 1
ATOM 7021 C CA . MET B 1 424 ? 9.641 -3.039 36.531 1 67.81 424 MET B CA 1
ATOM 7022 C C . MET B 1 424 ? 8.367 -3.631 37.125 1 67.81 424 MET B C 1
ATOM 7024 O O . MET B 1 424 ? 8.352 -4.016 38.312 1 67.81 424 MET B O 1
ATOM 7028 N N . LEU B 1 425 ? 7.406 -3.637 36.281 1 69.75 425 LEU B N 1
ATOM 7029 C CA . LEU B 1 425 ? 6.152 -4.223 36.75 1 69.75 425 LEU B CA 1
ATOM 7030 C C . LEU B 1 425 ? 6.312 -5.715 37.031 1 69.75 425 LEU B C 1
ATOM 7032 O O . LEU B 1 425 ? 5.762 -6.238 38 1 69.75 425 LEU B O 1
ATOM 7036 N N . TRP B 1 426 ? 6.988 -6.289 36.188 1 69.56 426 TRP B N 1
ATOM 7037 C CA . TRP B 1 426 ? 7.262 -7.711 36.375 1 69.56 426 TRP B CA 1
ATOM 7038 C C . TRP B 1 426 ? 8.078 -7.941 37.625 1 69.56 426 TRP B C 1
ATOM 7040 O O . TRP B 1 426 ? 7.801 -8.875 38.406 1 69.56 426 TRP B O 1
ATOM 7050 N N . LEU B 1 427 ? 8.953 -7.094 37.875 1 68.94 427 LEU B N 1
ATOM 7051 C CA . LEU B 1 427 ? 9.773 -7.195 39.062 1 68.94 427 LEU B CA 1
ATOM 7052 C C . LEU B 1 427 ? 8.938 -6.98 40.344 1 68.94 427 LEU B C 1
ATOM 7054 O O . LEU B 1 427 ? 9.109 -7.691 41.312 1 68.94 427 LEU B O 1
ATOM 7058 N N . VAL B 1 428 ? 8.078 -6.102 40.219 1 69.31 428 VAL B N 1
ATOM 7059 C CA . VAL B 1 428 ? 7.199 -5.82 41.375 1 69.31 428 VAL B CA 1
ATOM 7060 C C . VAL B 1 428 ? 6.293 -7.023 41.625 1 69.31 428 VAL B C 1
ATOM 7062 O O . VAL B 1 428 ? 6.059 -7.395 42.781 1 69.31 428 VAL B O 1
ATOM 7065 N N . LYS B 1 429 ? 5.914 -7.582 40.531 1 68.62 429 LYS B N 1
ATOM 7066 C CA . LYS B 1 429 ? 5.078 -8.773 40.656 1 68.62 429 LYS B CA 1
ATOM 7067 C C . LYS B 1 429 ? 5.859 -9.93 41.281 1 68.62 429 LYS B C 1
ATOM 7069 O O . LYS B 1 429 ? 5.348 -10.641 42.156 1 68.62 429 LYS B O 1
ATOM 7074 N N . ILE B 1 430 ? 6.996 -10 40.875 1 69.25 430 ILE B N 1
ATOM 7075 C CA . ILE B 1 430 ? 7.84 -11.07 41.375 1 69.25 430 ILE B CA 1
ATOM 7076 C C . ILE B 1 430 ? 8.141 -10.828 42.844 1 69.25 430 ILE B C 1
ATOM 7078 O O . ILE B 1 430 ? 8.039 -11.742 43.688 1 69.25 430 ILE B O 1
ATOM 7082 N N . VAL B 1 431 ? 8.422 -9.625 43.156 1 69.06 431 VAL B N 1
ATOM 7083 C CA . VAL B 1 431 ? 8.711 -9.266 44.531 1 69.06 431 VAL B CA 1
ATOM 7084 C C . VAL B 1 431 ? 7.457 -9.43 45.406 1 69.06 431 VAL B C 1
ATOM 7086 O O . VAL B 1 431 ? 7.527 -9.922 46.531 1 69.06 431 VAL B O 1
ATOM 7089 N N . GLY B 1 432 ? 6.449 -9.109 44.75 1 69.94 432 GLY B N 1
ATOM 7090 C CA . GLY B 1 432 ? 5.184 -9.312 45.438 1 69.94 432 GLY B CA 1
ATOM 7091 C C . GLY B 1 432 ? 4.883 -10.773 45.719 1 69.94 432 GLY B C 1
ATOM 7092 O O . GLY B 1 432 ? 4.426 -11.125 46.812 1 69.94 432 GLY B O 1
ATOM 7093 N N . LEU B 1 433 ? 5.145 -11.508 44.812 1 71.81 433 LEU B N 1
ATOM 7094 C CA . LEU B 1 433 ? 4.934 -12.945 44.938 1 71.81 433 LEU B CA 1
ATOM 7095 C C . LEU B 1 433 ? 5.875 -13.531 46 1 71.81 433 LEU B C 1
ATOM 7097 O O . LEU B 1 433 ? 5.48 -14.398 46.781 1 71.81 433 LEU B O 1
ATOM 7101 N N . PHE B 1 434 ? 7.004 -12.984 46.031 1 68.38 434 PHE B N 1
ATOM 7102 C CA . PHE B 1 434 ? 7.973 -13.438 47.031 1 68.38 434 PHE B CA 1
ATOM 7103 C C . PHE B 1 434 ? 7.551 -13.023 48.438 1 68.38 434 PHE B C 1
ATOM 7105 O O . PHE B 1 434 ? 7.66 -13.805 49.375 1 68.38 434 PHE B O 1
ATOM 7112 N N . ILE B 1 435 ? 7.066 -11.922 48.469 1 70.81 435 ILE B N 1
ATOM 7113 C CA . ILE B 1 435 ? 6.605 -11.422 49.781 1 70.81 435 ILE B CA 1
ATOM 7114 C C . ILE B 1 435 ? 5.379 -12.219 50.219 1 70.81 435 ILE B C 1
ATOM 7116 O O . ILE B 1 435 ? 5.285 -12.617 51.375 1 70.81 435 ILE B O 1
ATOM 7120 N N . PHE B 1 436 ? 4.621 -12.516 49.312 1 75.62 436 PHE B N 1
ATOM 7121 C CA . PHE B 1 436 ? 3.436 -13.312 49.625 1 75.62 436 PHE B CA 1
ATOM 7122 C C . PHE B 1 436 ? 3.816 -14.727 50.031 1 75.62 436 PHE B C 1
ATOM 7124 O O . PHE B 1 436 ? 3.264 -15.281 50.969 1 75.62 436 PHE B O 1
ATOM 7131 N N . ALA B 1 437 ? 4.699 -15.258 49.375 1 71.06 437 ALA B N 1
ATOM 7132 C CA . ALA B 1 437 ? 5.191 -16.594 49.719 1 71.06 437 ALA B CA 1
ATOM 7133 C C . ALA B 1 437 ? 5.871 -16.594 51.094 1 71.06 437 ALA B C 1
ATOM 7135 O O . ALA B 1 437 ? 5.684 -17.531 51.875 1 71.06 437 ALA B O 1
ATOM 7136 N N . ALA B 1 438 ? 6.535 -15.594 51.344 1 68.94 438 ALA B N 1
ATOM 7137 C CA . ALA B 1 438 ? 7.223 -15.477 52.625 1 68.94 438 ALA B CA 1
ATOM 7138 C C . ALA B 1 438 ? 6.23 -15.32 53.781 1 68.94 438 ALA B C 1
ATOM 7140 O O . ALA B 1 438 ? 6.398 -15.93 54.844 1 68.94 438 ALA B O 1
ATOM 7141 N N . ILE B 1 439 ? 5.246 -14.75 53.438 1 72.25 439 ILE B N 1
ATOM 7142 C CA . ILE B 1 439 ? 4.215 -14.539 54.469 1 72.25 439 ILE B CA 1
ATOM 7143 C C . ILE B 1 439 ? 3.439 -15.836 54.688 1 72.25 439 ILE B C 1
ATOM 7145 O O . ILE B 1 439 ? 3.156 -16.203 55.812 1 72.25 439 ILE B O 1
ATOM 7149 N N . THR B 1 440 ? 3.184 -16.484 53.656 1 73.88 440 THR B N 1
ATOM 7150 C CA . THR B 1 440 ? 2.447 -17.734 53.75 1 73.88 440 THR B CA 1
ATOM 7151 C C . THR B 1 440 ? 3.303 -18.812 54.438 1 73.88 440 THR B C 1
ATOM 7153 O O . THR B 1 440 ? 2.793 -19.625 55.188 1 73.88 440 THR B O 1
ATOM 7156 N N . MET B 1 441 ? 4.438 -18.828 54.188 1 68.44 441 MET B N 1
ATOM 7157 C CA . MET B 1 441 ? 5.332 -19.797 54.844 1 68.44 441 MET B CA 1
ATOM 7158 C C . MET B 1 441 ? 5.492 -19.484 56.312 1 68.44 441 MET B C 1
ATOM 7160 O O . MET B 1 441 ? 5.582 -20.391 57.156 1 68.44 441 MET B O 1
ATOM 7164 N N . ARG B 1 442 ? 5.523 -18.391 56.625 1 60.72 442 ARG B N 1
ATOM 7165 C CA . ARG B 1 442 ? 5.637 -18 58.031 1 60.72 442 ARG B CA 1
ATOM 7166 C C . ARG B 1 442 ? 4.348 -18.312 58.781 1 60.72 442 ARG B C 1
ATOM 7168 O O . ARG B 1 442 ? 4.391 -18.766 59.906 1 60.72 442 ARG B O 1
ATOM 7175 N N . TYR B 1 443 ? 3.346 -18.203 58.188 1 64.06 443 TYR B N 1
ATOM 7176 C CA . TYR B 1 443 ? 2.092 -18.469 58.875 1 64.06 443 TYR B CA 1
ATOM 7177 C C . TYR B 1 443 ? 1.713 -19.953 58.75 1 64.06 443 TYR B C 1
ATOM 7179 O O . TYR B 1 443 ? 0.902 -20.453 59.531 1 64.06 443 TYR B O 1
ATOM 7187 N N . GLY B 1 444 ? 2.105 -20.609 57.812 1 59.06 444 GLY B N 1
ATOM 7188 C CA . GLY B 1 444 ? 1.838 -22.047 57.781 1 59.06 444 GLY B CA 1
ATOM 7189 C C . GLY B 1 444 ? 2.68 -22.828 58.781 1 59.06 444 GLY B C 1
ATOM 7190 O O . GLY B 1 444 ? 2.305 -23.938 59.156 1 59.06 444 GLY B O 1
ATOM 7191 N N . SER B 1 445 ? 3.816 -22.547 59.031 1 54.12 445 SER B N 1
ATOM 7192 C CA . SER B 1 445 ? 4.57 -23.281 60.062 1 54.12 445 SER B CA 1
ATOM 7193 C C . SER B 1 445 ? 3.984 -23.047 61.438 1 54.12 445 SER B C 1
ATOM 7195 O O . SER B 1 445 ? 4.422 -23.672 62.438 1 54.12 445 SER B O 1
ATOM 7197 N N . SER B 1 446 ? 3.221 -22.141 61.625 1 48.59 446 SER B N 1
ATOM 7198 C CA . SER B 1 446 ? 2.695 -22.016 62.969 1 48.59 446 SER B CA 1
ATOM 7199 C C . SER B 1 446 ? 1.462 -22.891 63.188 1 48.59 446 SER B C 1
ATOM 7201 O O . SER B 1 446 ? 0.903 -22.938 64.25 1 48.59 446 SER B O 1
ATOM 7203 N N . HIS B 1 447 ? 0.814 -23.516 62.125 1 40.88 447 HIS B N 1
ATOM 7204 C CA . HIS B 1 447 ? -0.171 -24.516 62.531 1 40.88 447 HIS B CA 1
ATOM 7205 C C . HIS B 1 447 ? 0.368 -25.922 62.312 1 40.88 447 HIS B C 1
ATOM 7207 O O . HIS B 1 447 ? 1.02 -26.203 61.312 1 40.88 447 HIS B O 1
#